Protein 3DGH (pdb70)

Sequence (950 aa):
SYDYDLIVIGGGSAGLACAKEAVLNGARVACLDFVKPTPTLGTKWGVGGTCVNVGCIPKKLMHQASLLGEAVHEAAAYGWNVDDKIKPDWHKLVQSVQNHIKSVNWVTRVDLRDKKVEYINGLGSFVDSHTLLAKLKSGERTITAQTFVIAVGGRPRYPDIPGAVEYGITSDDLFSLDREPGKTLVVGAGYIGLECAGFLKGLGYEPTVMVRSIVLRGFDQQMAELVAASMEERGIPFLRKTVPLSVEKQDDGKLLVKYKNVETGEESEDVYDTVLWAIGRKGLVDDLNLPNAGVTVQKDKIPVDSQEATNVANIYAVGDIIYGKPELTPVAVLAGRLLARRLYGGSTQRMDYKDVATTVFTPLEYACVGLSEEDAVKQFGADEIEVFHGYYKPTEFFIPQKSVRYCYLKAVAERHGDQRVYGLHYIGPVAGEVIQGFAAALKSGLTINTLINTVGIHPTTAEEFTRLAITKRSGLDSYDYDLIVIGGGSAGLACAKEAVLNGARVACLDFVKPTPTLGTKWGVGGTCVNVGCIPKKLMHQASLLGEAVHEAAAYGWNVDDKIKPDWHKLVQSVQNHIKSVNWVTRVDLRDKKVEYINGLGSFVDSHTLLAKLKSGERTITAQTFVIAVGGRPRYPDIPGAVEYGITSDDLFSLDREPGKTLVVGAGYIGLECAGFLKGLGYEPTVMVRSIVLRGFDQQMAELVAASMEERGIPFLRKTVPLSVEKQDDGKLLVKYKNVETGEESEDVYDTVLWAIGRKGLVDDLNLPNAGVTVQKDKIPVDSQEATNVANIYAVGDIIYGKPELTPVAVLAGRLLARRLYGGSTQRMDYKDVATTVFTPLEYACVGLSEEDAVKQFGADEIEVFHGYYKPTEFFIPQKSVRYCYLKAVAERHGDQRVYGLHYIGPVAGEVIQGFAAALKSGLTINTLINTVGIHPTTAEEFTRLAITKR

Solvent-accessible surface area: 38064 Å² total; per-residue (Å²): 157,82,66,10,58,0,0,0,6,10,0,12,28,7,0,15,10,0,0,65,19,0,29,144,50,68,8,144,4,0,0,2,16,59,25,83,56,6,70,66,111,36,27,146,48,30,7,7,13,54,9,26,3,10,15,24,16,0,18,16,0,0,5,26,0,6,56,8,2,36,12,0,84,29,0,38,41,0,7,18,103,13,91,58,179,31,127,9,73,8,119,96,0,5,94,23,0,34,83,15,3,132,37,48,20,174,91,21,129,55,41,4,211,102,90,162,6,66,63,6,74,2,49,7,5,3,74,65,32,48,19,0,53,0,103,43,182,112,36,123,96,80,1,36,0,86,16,0,0,0,10,28,18,7,42,21,88,54,19,149,49,96,21,3,81,107,57,4,15,2,12,4,2,1,6,33,23,140,141,71,0,19,71,0,0,0,8,11,8,34,75,50,0,0,4,2,0,3,3,0,56,27,1,61,16,87,1,16,0,1,2,168,39,58,0,0,168,80,40,1,58,66,0,0,70,26,0,0,26,1,0,86,83,61,36,1,70,24,45,85,70,8,17,10,47,19,5,72,118,62,165,102,30,80,10,25,0,84,29,68,35,81,130,96,30,128,117,60,90,50,47,4,28,9,1,1,2,17,70,37,44,105,3,54,22,116,63,3,71,3,114,81,8,44,9,74,67,74,179,28,23,0,40,38,82,74,68,2,18,11,96,27,91,24,0,31,0,0,11,36,0,5,113,60,88,50,75,45,26,21,4,7,41,23,0,0,82,4,1,0,84,30,47,56,37,73,36,110,75,111,15,64,31,143,53,22,2,27,10,1,6,0,15,10,10,1,0,12,1,25,41,12,36,74,63,0,54,153,108,74,26,60,89,70,6,24,9,23,44,20,133,9,122,1,19,37,17,69,25,32,160,50,49,43,164,33,0,3,1,1,0,0,0,50,75,104,67,114,48,121,5,37,0,0,2,0,0,0,38,48,0,1,14,0,0,0,0,0,1,0,0,14,63,25,22,1,28,10,86,34,4,56,39,4,7,7,4,47,1,12,5,0,5,22,0,8,129,13,49,68,13,82,107,58,23,131,169,163,86,67,19,58,0,0,0,6,11,1,11,28,6,0,14,10,0,0,70,24,0,27,140,49,70,8,162,3,0,0,2,13,80,21,95,59,6,64,87,97,36,26,132,34,26,8,8,13,52,6,36,3,10,15,24,18,0,18,14,0,1,4,22,0,4,47,7,3,58,13,0,88,12,0,21,31,0,2,15,101,13,90,51,157,17,128,6,48,1,98,120,0,15,113,28,0,38,87,30,3,137,63,45,21,162,84,29,108,35,46,1,145,100,92,170,4,72,62,9,80,1,52,5,16,2,76,72,26,42,23,0,52,0,131,41,210,112,33,120,105,68,2,35,0,91,19,0,0,0,10,28,18,6,46,22,90,55,18,152,47,92,20,2,70,114,58,5,14,2,11,3,2,1,7,32,9,124,113,65,0,20,71,0,0,0,8,12,8,34,76,47,1,0,4,1,0,3,2,1,49,27,3,60,14,90,2,13,0,1,2,136,30,54,0,1,141,82,38,2,53,63,0,0,65,25,0,0,26,1,0,74,63,78,40,2,71,23,45,94,68,9,50,8,55,19,5,76,120,55,167,99,38,79,10,24,0,81,28,81,32,87,128,108,31,113,110,45,97,55,38,3,47,6,0,2,2,16,70,36,48,107,3,64,23,121,53,3,66,5,117,79,8,45,9,71,66,75,183,27,24,0,39,39,79,71,70,2,17,14,94,25,93,20,0,37,0,1,15,37,0,7,113,60,92,50,77,44,28,21,4,7,41,24,0,0,82,3,0,0,76,33,43,60,39,71,35,116,70,133,16,56,39,154,61,23,1,27,11,0,6,0,18,10,12,1,0,13,2,26,46,13,36,76,72,0,53,186,124,86,26,56,93,74,6,27,8,22,44,22,146,11,149,3,24,26,12,73,26,31,130,67,41,59,141,28,0,1,2,0,0,0,0,48,75,100,70,114,56,114,5,37,0,0,2,0,0,0,39,47,0,1,14,0,0,0,0,0,1,0,0,8,53,25,20,0,26,11,90,38,0,49,41,5,11,6,5,44,1,11,5,0,7,24,0,9,131,14,77,118,43,80,131

Radius of gyration: 30.6 Å; Cα contacts (8 Å, |Δi|>4): 2290; chains: 2; bounding box: 68×93×83 Å

Structure (mmCIF, N/CA/C/O backbone):
data_3DGH
#
_entry.id   3DGH
#
_cell.length_a   135.755
_cell.length_b   135.755
_cell.length_c   132.527
_cell.angle_alpha   90.000
_cell.angle_beta   90.000
_cell.angle_gamma   90.000
#
_symmetry.space_group_name_H-M   'P 43 21 2'
#
loop_
_entity.id
_entity.type
_entity.pdbx_description
1 polymer 'Thioredoxin reductase 1, mitochondrial'
2 non-polymer 'FLAVIN-ADENINE DINUCLEOTIDE'
3 non-polymer 'SULFATE ION'
4 water water
#
loop_
_atom_site.group_PDB
_atom_site.id
_atom_site.type_symbol
_atom_site.label_atom_id
_atom_site.label_alt_id
_atom_site.label_comp_id
_atom_site.label_asym_id
_atom_site.label_entity_id
_atom_site.label_seq_id
_atom_site.pdbx_PDB_ins_code
_atom_site.Cartn_x
_atom_site.Cartn_y
_atom_site.Cartn_z
_atom_site.occupancy
_atom_site.B_iso_or_equiv
_atom_site.auth_seq_id
_atom_site.auth_comp_id
_atom_site.auth_asym_id
_atom_site.auth_atom_id
_atom_site.pdbx_PDB_model_num
ATOM 1 N N . SER A 1 7 ? 53.469 53.728 -10.623 1.00 14.97 7 SER A N 1
ATOM 2 C CA . SER A 1 7 ? 53.577 54.270 -12.008 1.00 15.10 7 SER A CA 1
ATOM 3 C C . SER A 1 7 ? 52.604 53.571 -12.980 1.00 13.86 7 SER A C 1
ATOM 4 O O . SER A 1 7 ? 51.993 54.224 -13.827 1.00 14.33 7 SER A O 1
ATOM 7 N N . TYR A 1 8 ? 52.460 52.254 -12.845 1.00 12.44 8 TYR A N 1
ATOM 8 C CA . TYR A 1 8 ? 51.545 51.473 -13.696 1.00 10.56 8 TYR A CA 1
ATOM 9 C C . TYR A 1 8 ? 50.138 51.442 -13.087 1.00 9.62 8 TYR A C 1
ATOM 10 O O . TYR A 1 8 ? 49.971 51.729 -11.895 1.00 9.34 8 TYR A O 1
ATOM 19 N N . ASP A 1 9 ? 49.130 51.111 -13.889 1.00 7.89 9 ASP A N 1
ATOM 20 C CA . ASP A 1 9 ? 47.745 51.042 -13.392 1.00 6.86 9 ASP A CA 1
ATOM 21 C C . ASP A 1 9 ? 47.546 49.952 -12.338 1.00 7.23 9 ASP A C 1
ATOM 22 O O . ASP A 1 9 ? 46.780 50.132 -11.382 1.00 7.60 9 ASP A O 1
ATOM 27 N N . TYR A 1 10 ? 48.246 48.833 -12.525 1.00 6.08 10 TYR A N 1
ATOM 28 C CA . TYR A 1 10 ? 48.164 47.660 -11.642 1.00 5.27 10 TYR A CA 1
ATOM 29 C C . TYR A 1 10 ? 49.586 47.182 -11.310 1.00 5.01 10 TYR A C 1
ATOM 30 O O . TYR A 1 10 ? 50.528 47.427 -12.073 1.00 4.52 10 TYR A O 1
ATOM 39 N N . ASP A 1 11 ? 49.740 46.523 -10.161 1.00 4.03 11 ASP A N 1
ATOM 40 C CA . ASP A 1 11 ? 50.938 45.724 -9.892 1.00 3.70 11 ASP A CA 1
ATOM 41 C C . ASP A 1 11 ? 50.951 44.502 -10.821 1.00 3.46 11 ASP A C 1
ATOM 42 O O . ASP A 1 11 ? 51.993 44.161 -11.416 1.00 3.50 11 ASP A O 1
ATOM 47 N N . LEU A 1 12 ? 49.773 43.900 -10.992 1.00 2.97 12 LEU A N 1
ATOM 48 C CA . LEU A 1 12 ? 49.611 42.632 -11.701 1.00 2.93 12 LEU A CA 1
ATOM 49 C C . LEU A 1 12 ? 48.364 42.654 -12.569 1.00 2.58 12 LEU A C 1
ATOM 50 O O . LEU A 1 12 ? 47.280 43.000 -12.102 1.00 2.41 12 LEU A O 1
ATOM 55 N N . ILE A 1 13 ? 48.526 42.245 -13.818 1.00 2.51 13 ILE A N 1
ATOM 56 C CA . ILE A 1 13 ? 47.389 41.880 -14.647 1.00 2.39 13 ILE A CA 1
ATOM 57 C C . ILE A 1 13 ? 47.497 40.397 -14.957 1.00 2.41 13 ILE A C 1
ATOM 58 O O . ILE A 1 13 ? 48.518 39.927 -15.471 1.00 2.44 13 ILE A O 1
ATOM 63 N N . VAL A 1 14 ? 46.437 39.666 -14.603 1.00 2.31 14 VAL A N 1
ATOM 64 C CA . VAL A 1 14 ? 46.326 38.262 -14.961 1.00 2.12 14 VAL A CA 1
ATOM 65 C C . VAL A 1 14 ? 45.452 38.130 -16.203 1.00 2.65 14 VAL A C 1
ATOM 66 O O . VAL A 1 14 ? 44.309 38.601 -16.234 1.00 2.75 14 VAL A O 1
ATOM 70 N N . ILE A 1 15 ? 45.979 37.470 -17.224 1.00 2.00 15 ILE A N 1
ATOM 71 C CA . ILE A 1 15 ? 45.229 37.318 -18.462 1.00 2.18 15 ILE A CA 1
ATOM 72 C C . ILE A 1 15 ? 44.659 35.901 -18.500 1.00 2.30 15 ILE A C 1
ATOM 73 O O . ILE A 1 15 ? 45.386 34.931 -18.728 1.00 2.07 15 ILE A O 1
ATOM 78 N N . GLY A 1 16 ? 43.358 35.789 -18.232 1.00 2.00 16 GLY A N 1
ATOM 79 C CA . GLY A 1 16 ? 42.673 34.506 -18.178 1.00 2.20 16 GLY A CA 1
ATOM 80 C C . GLY A 1 16 ? 42.101 34.315 -16.781 1.00 2.35 16 GLY A C 1
ATOM 81 O O . GLY A 1 16 ? 42.804 34.491 -15.789 1.00 2.56 16 GLY A O 1
ATOM 82 N N . GLY A 1 17 ? 40.818 33.953 -16.715 1.00 2.35 17 GLY A N 1
ATOM 83 C CA . GLY A 1 17 ? 40.105 33.826 -15.453 1.00 2.53 17 GLY A CA 1
ATOM 84 C C . GLY A 1 17 ? 39.591 32.422 -15.182 1.00 2.00 17 GLY A C 1
ATOM 85 O O . GLY A 1 17 ? 38.422 32.215 -14.785 1.00 2.00 17 GLY A O 1
ATOM 86 N N . GLY A 1 18 ? 40.476 31.452 -15.411 1.00 2.00 18 GLY A N 1
ATOM 87 C CA . GLY A 1 18 ? 40.210 30.042 -15.174 1.00 2.00 18 GLY A CA 1
ATOM 88 C C . GLY A 1 18 ? 40.908 29.552 -13.905 1.00 2.00 18 GLY A C 1
ATOM 89 O O . GLY A 1 18 ? 41.192 30.340 -12.995 1.00 2.00 18 GLY A O 1
ATOM 90 N N . SER A 1 19 ? 41.173 28.247 -13.839 1.00 2.00 19 SER A N 1
ATOM 91 C CA . SER A 1 19 ? 41.764 27.657 -12.607 1.00 2.00 19 SER A CA 1
ATOM 92 C C . SER A 1 19 ? 43.043 28.368 -12.157 1.00 2.12 19 SER A C 1
ATOM 93 O O . SER A 1 19 ? 43.174 28.769 -10.978 1.00 2.30 19 SER A O 1
ATOM 96 N N . ALA A 1 20 ? 43.988 28.554 -13.078 1.00 2.00 20 ALA A N 1
ATOM 97 C CA . ALA A 1 20 ? 45.291 29.158 -12.699 1.00 2.00 20 ALA A CA 1
ATOM 98 C C . ALA A 1 20 ? 45.170 30.676 -12.427 1.00 2.00 20 ALA A C 1
ATOM 99 O O . ALA A 1 20 ? 45.722 31.198 -11.448 1.00 2.00 20 ALA A O 1
ATOM 101 N N . GLY A 1 21 ? 44.455 31.372 -13.307 1.00 2.00 21 GLY A N 1
ATOM 102 C CA . GLY A 1 21 ? 44.390 32.817 -13.283 1.00 2.00 21 GLY A CA 1
ATOM 103 C C . GLY A 1 21 ? 43.656 33.313 -12.056 1.00 2.00 21 GLY A C 1
ATOM 104 O O . GLY A 1 21 ? 44.125 34.221 -11.360 1.00 2.00 21 GLY A O 1
ATOM 105 N N . LEU A 1 22 ? 42.510 32.709 -11.765 1.00 2.00 22 LEU A N 1
ATOM 106 C CA . LEU A 1 22 ? 41.773 33.106 -10.569 1.00 2.67 22 LEU A CA 1
ATOM 107 C C . LEU A 1 22 ? 42.562 32.806 -9.289 1.00 2.29 22 LEU A C 1
ATOM 108 O O . LEU A 1 22 ? 42.575 33.627 -8.364 1.00 2.45 22 LEU A O 1
ATOM 113 N N . ALA A 1 23 ? 43.223 31.649 -9.229 1.00 2.00 23 ALA A N 1
ATOM 114 C CA . ALA A 1 23 ? 43.992 31.296 -8.029 1.00 2.16 23 ALA A CA 1
ATOM 115 C C . ALA A 1 23 ? 45.127 32.295 -7.836 1.00 2.71 23 ALA A C 1
ATOM 116 O O . ALA A 1 23 ? 45.405 32.730 -6.698 1.00 2.93 23 ALA A O 1
ATOM 118 N N . CYS A 1 24 ? 45.775 32.658 -8.943 1.00 2.07 24 CYS A N 1
ATOM 119 C CA . CYS A 1 24 ? 46.907 33.586 -8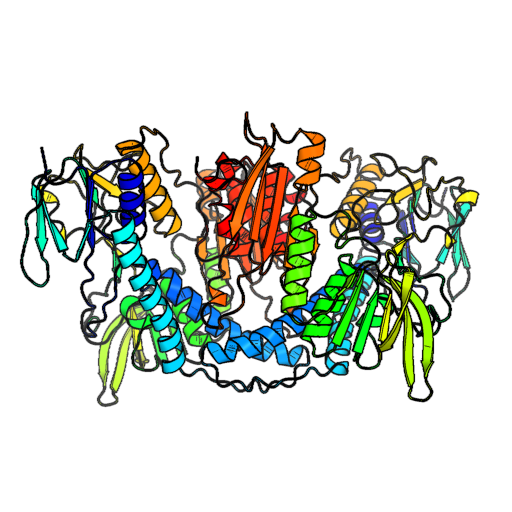.900 1.00 2.83 24 CYS A CA 1
ATOM 120 C C . CYS A 1 24 ? 46.435 34.972 -8.473 1.00 2.76 24 CYS A C 1
ATOM 121 O O . CYS A 1 24 ? 47.020 35.591 -7.568 1.00 2.48 24 CYS A O 1
ATOM 124 N N . ALA A 1 25 ? 45.360 35.446 -9.111 1.00 2.80 25 ALA A N 1
ATOM 125 C CA . ALA A 1 25 ? 44.844 36.793 -8.843 1.00 3.23 25 ALA A CA 1
ATOM 126 C C . ALA A 1 25 ? 44.358 36.944 -7.406 1.00 3.50 25 ALA A C 1
ATOM 127 O O . ALA A 1 25 ? 44.688 37.929 -6.738 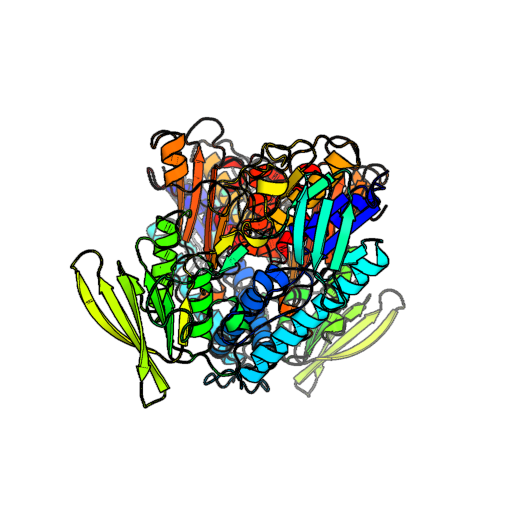1.00 4.00 25 ALA A O 1
ATOM 129 N N . LYS A 1 26 ? 43.612 35.960 -6.911 1.00 3.55 26 LYS A N 1
ATOM 130 C CA . LYS A 1 26 ? 43.102 36.013 -5.522 1.00 4.47 26 LYS A CA 1
ATOM 131 C C . LYS A 1 26 ? 44.271 36.006 -4.520 1.00 5.12 26 LYS A C 1
ATOM 132 O O . LYS A 1 26 ? 44.271 36.775 -3.557 1.00 5.42 26 LYS A O 1
ATOM 138 N N . GLU A 1 27 ? 45.285 35.173 -4.772 1.00 4.73 27 GLU A N 1
ATOM 139 C CA . GLU A 1 27 ? 46.421 35.067 -3.842 1.00 5.36 27 GLU A CA 1
ATOM 140 C C . GLU A 1 27 ? 47.273 36.335 -3.902 1.00 5.25 27 GLU A C 1
ATOM 141 O O . GLU A 1 27 ? 47.773 36.806 -2.868 1.00 5.65 27 GLU A O 1
ATOM 147 N N . ALA A 1 28 ? 47.415 36.911 -5.097 1.00 5.56 28 ALA A N 1
ATOM 148 C CA . ALA A 1 28 ? 48.154 38.172 -5.235 1.00 5.58 28 ALA A CA 1
ATOM 149 C C . ALA A 1 28 ? 47.538 39.318 -4.415 1.00 6.01 28 ALA A C 1
ATOM 150 O O . ALA A 1 28 ? 48.265 40.085 -3.763 1.00 6.26 28 ALA A O 1
ATOM 152 N N . VAL A 1 29 ? 46.212 39.453 -4.454 1.00 5.93 29 VAL A N 1
ATOM 153 C CA . VAL A 1 29 ? 45.528 40.483 -3.669 1.00 6.71 29 VAL A CA 1
ATOM 154 C C . VAL A 1 29 ? 45.690 40.224 -2.166 1.00 6.37 29 VAL A C 1
ATOM 155 O O . VAL A 1 29 ? 45.858 41.165 -1.399 1.00 5.92 29 VAL A O 1
ATOM 159 N N . LEU A 1 30 ? 45.645 38.954 -1.762 1.00 7.82 30 LEU A N 1
ATOM 160 C CA . LEU A 1 30 ? 45.868 38.578 -0.361 1.00 8.44 30 LEU A CA 1
ATOM 161 C C . LEU A 1 30 ? 47.275 38.979 0.126 1.00 8.98 30 LEU A C 1
ATOM 162 O O . LEU A 1 30 ? 47.488 39.240 1.341 1.00 9.63 30 LEU A O 1
ATOM 167 N N . ASN A 1 31 ? 48.226 39.055 -0.808 1.00 9.01 31 ASN A N 1
ATOM 168 C CA . ASN A 1 31 ? 49.597 39.450 -0.512 1.00 10.08 31 ASN A CA 1
ATOM 169 C C . ASN A 1 31 ? 49.907 40.929 -0.823 1.00 10.61 31 ASN A C 1
ATOM 170 O O . ASN A 1 31 ? 51.073 41.326 -0.906 1.00 11.19 31 ASN A O 1
ATOM 175 N N . GLY A 1 32 ? 48.862 41.737 -1.025 1.00 10.95 32 GLY A N 1
ATOM 176 C CA . GLY A 1 32 ? 49.004 43.191 -1.139 1.00 9.89 32 GLY A CA 1
ATOM 177 C C . GLY A 1 32 ? 49.109 43.804 -2.534 1.00 9.67 32 GLY A C 1
ATOM 178 O O . GLY A 1 32 ? 49.288 45.022 -2.672 1.00 9.27 32 GLY A O 1
ATOM 179 N N . ALA A 1 33 ? 49.008 42.972 -3.568 1.00 8.72 33 ALA A N 1
ATOM 180 C CA . ALA A 1 33 ? 49.067 43.468 -4.947 1.00 8.01 33 ALA A CA 1
ATOM 181 C C . ALA A 1 33 ? 47.738 44.098 -5.367 1.00 7.64 33 ALA A C 1
ATOM 182 O O . ALA A 1 33 ? 46.651 43.637 -4.942 1.00 7.57 33 ALA A O 1
ATOM 184 N N . ARG A 1 34 ? 47.836 45.136 -6.200 1.00 7.09 34 ARG A N 1
ATOM 185 C CA . ARG A 1 34 ? 46.676 45.694 -6.893 1.00 6.76 34 ARG A CA 1
ATOM 186 C C . ARG A 1 34 ? 46.581 44.944 -8.217 1.00 5.48 34 ARG A C 1
ATOM 187 O O . ARG A 1 34 ? 47.499 45.015 -9.035 1.00 4.92 34 ARG A O 1
ATOM 195 N N . VAL A 1 35 ? 45.490 44.205 -8.403 1.00 5.24 35 VAL A N 1
ATOM 196 C CA . VAL A 1 35 ? 45.392 43.290 -9.549 1.00 4.78 35 VAL A CA 1
ATOM 197 C C . VAL A 1 35 ? 44.073 43.381 -10.350 1.00 4.61 35 VAL A C 1
ATOM 198 O O . VAL A 1 35 ? 42.981 43.639 -9.800 1.00 5.23 35 VAL A O 1
ATOM 202 N N . ALA A 1 36 ? 44.227 43.224 -11.665 1.00 3.37 36 ALA A N 1
ATOM 203 C CA . ALA A 1 36 ? 43.124 43.045 -12.597 1.00 2.68 36 ALA A CA 1
ATOM 204 C C . ALA A 1 36 ? 43.233 41.652 -13.183 1.00 2.87 36 ALA A C 1
ATOM 205 O O . ALA A 1 36 ? 44.339 41.159 -13.414 1.00 2.72 36 ALA A O 1
ATOM 207 N N . CYS A 1 37 ? 42.089 41.017 -13.415 1.00 2.78 37 CYS A N 1
ATOM 208 C CA . CYS A 1 37 ? 42.075 39.720 -14.091 1.00 2.63 37 CYS A CA 1
ATOM 209 C C . CYS A 1 37 ? 41.114 39.802 -15.274 1.00 2.62 37 CYS A C 1
ATOM 210 O O . CYS A 1 37 ? 39.947 40.136 -15.096 1.00 2.80 37 CYS A O 1
ATOM 213 N N . LEU A 1 38 ? 41.607 39.524 -16.477 1.00 2.23 38 LEU A N 1
ATOM 214 C CA . LEU A 1 38 ? 40.762 39.525 -17.658 1.00 2.00 38 LEU A CA 1
ATOM 215 C C . LEU A 1 38 ? 40.286 38.119 -17.902 1.00 2.00 38 LEU A C 1
ATOM 216 O O . LEU A 1 38 ? 41.071 37.180 -17.819 1.00 2.00 38 LEU A O 1
ATOM 221 N N . ASP A 1 39 ? 39.006 37.991 -18.246 1.00 2.00 39 ASP A N 1
ATOM 222 C CA . ASP A 1 39 ? 38.492 36.713 -18.745 1.00 2.00 39 ASP A CA 1
ATOM 223 C C . ASP A 1 39 ? 37.465 36.979 -19.835 1.00 2.13 39 ASP A C 1
ATOM 224 O O . ASP A 1 39 ? 36.552 37.790 -19.650 1.00 2.49 39 ASP A O 1
ATOM 229 N N . PHE A 1 40 ? 37.592 36.261 -20.939 1.00 2.00 40 PHE A N 1
ATOM 230 C CA . PHE A 1 40 ? 36.616 36.339 -22.015 1.00 2.00 40 PHE A CA 1
ATOM 231 C C . PHE A 1 40 ? 36.478 34.963 -22.636 1.00 2.00 40 PHE A C 1
ATOM 232 O O . PHE A 1 40 ? 37.482 34.282 -22.866 1.00 2.03 40 PHE A O 1
ATOM 240 N N . VAL A 1 41 ? 35.233 34.573 -22.916 1.00 2.00 41 VAL A N 1
ATOM 241 C CA . VAL A 1 41 ? 34.959 33.278 -23.541 1.00 2.00 41 VAL A CA 1
ATOM 242 C C . VAL A 1 41 ? 34.522 33.484 -24.985 1.00 2.00 41 VAL A C 1
ATOM 243 O O . VAL A 1 41 ? 33.439 34.017 -25.235 1.00 2.00 41 VAL A O 1
ATOM 247 N N . LYS A 1 42 ? 35.363 33.071 -25.932 1.00 2.00 42 LYS A N 1
ATOM 248 C CA . LYS A 1 42 ? 34.979 33.097 -27.343 1.00 2.44 42 LYS A CA 1
ATOM 249 C C . LYS A 1 42 ? 33.937 32.004 -27.592 1.00 2.22 42 LYS A C 1
ATOM 250 O O . LYS A 1 42 ? 34.191 30.852 -27.234 1.00 2.00 42 LYS A O 1
ATOM 256 N N . PRO A 1 43 ? 32.777 32.347 -28.196 1.00 2.33 43 PRO A N 1
ATOM 257 C CA . PRO A 1 43 ? 31.777 31.284 -28.451 1.00 2.20 43 PRO A CA 1
ATOM 258 C C . PRO A 1 43 ? 32.281 30.237 -29.450 1.00 2.24 43 PRO A C 1
ATOM 259 O O . PRO A 1 43 ? 33.155 30.519 -30.283 1.00 2.22 43 PRO A O 1
ATOM 263 N N . THR A 1 44 ? 31.765 29.017 -29.342 1.00 2.00 44 THR A N 1
ATOM 264 C CA . THR A 1 44 ? 32.181 27.959 -30.262 1.00 2.00 44 THR A CA 1
ATOM 265 C C . THR A 1 44 ? 31.817 28.343 -31.709 1.00 2.00 44 THR A C 1
ATOM 266 O O . THR A 1 44 ? 30.857 29.098 -31.939 1.00 2.00 44 THR A O 1
ATOM 270 N N . PRO A 1 45 ? 32.626 27.876 -32.674 1.00 2.50 45 PRO A N 1
ATOM 271 C CA . PRO A 1 45 ? 32.311 28.168 -34.068 1.00 4.52 45 PRO A CA 1
ATOM 272 C C . PRO A 1 45 ? 31.193 27.182 -34.413 1.00 6.35 45 PRO A C 1
ATOM 273 O O . PRO A 1 45 ? 31.291 26.009 -34.082 1.00 10.71 45 PRO A O 1
ATOM 277 N N . THR A 1 46 ? 30.140 27.643 -35.036 1.00 7.90 46 THR A N 1
ATOM 278 C CA . THR A 1 46 ? 28.954 26.853 -35.194 1.00 6.16 46 THR A CA 1
ATOM 279 C C . THR A 1 46 ? 28.410 26.529 -33.770 1.00 6.97 46 THR A C 1
ATOM 280 O O . THR A 1 46 ? 29.134 26.311 -32.821 1.00 11.08 46 THR A O 1
ATOM 284 N N . LEU A 1 47 ? 27.124 26.495 -33.626 1.00 7.61 47 LEU A N 1
ATOM 285 C CA . LEU A 1 47 ? 26.508 26.490 -32.342 1.00 3.79 47 LEU A CA 1
ATOM 286 C C . LEU A 1 47 ? 26.663 27.748 -31.530 1.00 3.20 47 LEU A C 1
ATOM 287 O O . LEU A 1 47 ? 25.672 28.159 -30.966 1.00 3.02 47 LEU A O 1
ATOM 292 N N . GLY A 1 48 ? 27.848 28.374 -31.461 1.00 2.00 48 GLY A N 1
ATOM 293 C CA . GLY A 1 48 ? 27.994 29.644 -30.718 1.00 2.00 48 GLY A CA 1
ATOM 294 C C . GLY A 1 48 ? 27.824 29.444 -29.208 1.00 2.00 48 GLY A C 1
ATOM 295 O O . GLY A 1 48 ? 27.342 30.327 -28.509 1.00 2.43 48 GLY A O 1
ATOM 296 N N . THR A 1 49 ? 28.189 28.265 -28.718 1.00 2.00 49 THR A N 1
ATOM 297 C CA . THR A 1 49 ? 28.064 27.943 -27.289 1.00 2.00 49 THR A CA 1
ATOM 298 C C . THR A 1 49 ? 29.025 28.828 -26.505 1.00 2.00 49 THR A C 1
ATOM 299 O O . THR A 1 49 ? 30.186 28.984 -26.895 1.00 2.00 49 THR A O 1
ATOM 303 N N . LYS A 1 50 ? 28.527 29.405 -25.420 1.00 2.00 50 LYS A N 1
ATOM 304 C CA . LYS A 1 50 ? 29.354 30.229 -24.550 1.00 2.00 50 LYS A CA 1
ATOM 305 C C . LYS A 1 50 ? 28.962 30.021 -23.091 1.00 2.00 50 LYS A C 1
ATOM 306 O O . LYS A 1 50 ? 28.019 29.286 -22.794 1.00 2.45 50 LYS A O 1
ATOM 312 N N . TRP A 1 51 ? 29.739 30.587 -22.180 1.00 2.00 51 TRP A N 1
ATOM 313 C CA . TRP A 1 51 ? 29.544 30.292 -20.768 1.00 2.00 51 TRP A CA 1
ATOM 314 C C . TRP A 1 51 ? 30.173 31.378 -19.914 1.00 2.00 51 TRP A C 1
ATOM 315 O O . TRP A 1 51 ? 30.789 32.316 -20.431 1.00 2.00 51 TRP A O 1
ATOM 326 N N . GLY A 1 52 ? 29.969 31.251 -18.608 1.00 2.00 52 GLY A N 1
ATOM 327 C CA . GLY A 1 52 ? 30.350 32.279 -17.657 1.00 2.00 52 GLY A CA 1
ATOM 328 C C . GLY A 1 52 ? 31.777 32.194 -17.183 1.00 2.00 52 GLY A C 1
ATOM 329 O O . GLY A 1 52 ? 32.623 31.532 -17.786 1.00 2.00 52 GLY A O 1
ATOM 330 N N . VAL A 1 53 ? 32.034 32.869 -16.069 1.00 2.23 53 VAL A N 1
ATOM 331 C CA . VAL A 1 53 ? 33.381 32.975 -15.531 1.00 2.59 53 VAL A CA 1
ATOM 332 C C . VAL A 1 53 ? 33.868 31.663 -14.860 1.00 2.13 53 VAL A C 1
ATOM 333 O O . VAL A 1 53 ? 33.075 30.770 -14.537 1.00 2.00 53 VAL A O 1
ATOM 337 N N . GLY A 1 54 ? 35.191 31.555 -14.694 1.00 2.00 54 GLY A N 1
ATOM 338 C CA . GLY A 1 54 ? 35.795 30.472 -13.932 1.00 2.00 54 GLY A CA 1
ATOM 339 C C . GLY A 1 54 ? 36.578 29.443 -14.747 1.00 2.00 54 GLY A C 1
ATOM 340 O O . GLY A 1 54 ? 37.197 28.540 -14.169 1.00 2.13 54 GLY A O 1
ATOM 341 N N . GLY A 1 55 ? 36.504 29.530 -16.064 1.00 2.00 55 GLY A N 1
ATOM 342 C CA . GLY A 1 55 ? 37.389 28.712 -16.919 1.00 2.00 55 GLY A CA 1
ATOM 343 C C . GLY A 1 55 ? 36.824 27.368 -17.346 1.00 2.00 55 GLY A C 1
ATOM 344 O O . GLY A 1 55 ? 35.620 27.118 -17.285 1.00 2.00 55 GLY A O 1
ATOM 345 N N . THR A 1 56 ? 37.723 26.518 -17.816 1.00 2.00 56 THR A N 1
ATOM 346 C CA . THR A 1 56 ? 37.332 25.279 -18.512 1.00 2.00 56 THR A CA 1
ATOM 347 C C . THR A 1 56 ? 36.742 24.253 -17.570 1.00 2.00 56 THR A C 1
ATOM 348 O O . THR A 1 56 ? 35.733 23.621 -17.877 1.00 2.00 56 THR A O 1
ATOM 352 N N . CYS A 1 57 ? 37.387 24.071 -16.421 1.00 2.00 57 CYS A N 1
ATOM 353 C CA . CYS A 1 57 ? 36.965 22.983 -15.554 1.00 2.00 57 CYS A CA 1
ATOM 354 C C . CYS A 1 57 ? 35.487 23.141 -15.138 1.00 2.00 57 CYS A C 1
ATOM 355 O O . CYS A 1 57 ? 34.690 22.214 -15.318 1.00 2.00 57 CYS A O 1
ATOM 358 N N . VAL A 1 58 ? 35.127 24.307 -14.613 1.00 2.00 58 VAL A N 1
ATOM 359 C CA . VAL A 1 58 ? 33.750 24.539 -14.128 1.00 2.00 58 VAL A CA 1
ATOM 360 C C . VAL A 1 58 ? 32.704 24.435 -15.255 1.00 2.00 58 VAL A C 1
ATOM 361 O O . VAL A 1 58 ? 31.642 23.845 -15.103 1.00 2.00 58 VAL A O 1
ATOM 365 N N . ASN A 1 59 ? 33.023 25.024 -16.402 1.00 2.00 59 ASN A N 1
ATOM 366 C CA . ASN A 1 59 ? 32.007 25.277 -17.398 1.00 2.00 59 ASN A CA 1
ATOM 367 C C . ASN A 1 59 ? 31.897 24.201 -18.451 1.00 2.00 59 ASN A C 1
ATOM 368 O O . ASN A 1 59 ? 30.783 23.888 -18.894 1.00 2.00 59 ASN A O 1
ATOM 373 N N . VAL A 1 60 ? 33.045 23.662 -18.869 1.00 2.00 60 VAL A N 1
ATOM 374 C CA . VAL A 1 60 ? 33.048 22.723 -19.990 1.00 2.00 60 VAL A CA 1
ATOM 375 C C . VAL A 1 60 ? 34.065 21.596 -19.826 1.00 2.00 60 VAL A C 1
ATOM 376 O O . VAL A 1 60 ? 34.507 21.014 -20.830 1.00 2.00 60 VAL A O 1
ATOM 380 N N . GLY A 1 61 ? 34.384 21.264 -18.571 1.00 2.00 61 GLY A N 1
ATOM 381 C CA . GLY A 1 61 ? 35.475 20.312 -18.268 1.00 2.00 61 GLY A CA 1
ATOM 382 C C . GLY A 1 61 ? 35.125 19.352 -17.152 1.00 2.00 61 GLY A C 1
ATOM 383 O O . GLY A 1 61 ? 34.106 18.648 -17.229 1.00 2.00 61 GLY A O 1
ATOM 384 N N . CYS A 1 62 ? 35.964 19.348 -16.112 1.00 2.00 62 CYS A N 1
ATOM 385 C CA . CYS A 1 62 ? 35.882 18.335 -15.057 1.00 2.00 62 CYS A CA 1
ATOM 386 C C . CYS A 1 62 ? 34.454 18.238 -14.530 1.00 2.00 62 CYS A C 1
ATOM 387 O O . CYS A 1 62 ? 33.965 17.151 -14.296 1.00 2.00 62 CYS A O 1
ATOM 390 N N . ILE A 1 63 ? 33.823 19.389 -14.297 1.00 2.00 63 ILE A N 1
ATOM 391 C CA . ILE A 1 63 ? 32.545 19.382 -13.570 1.00 2.00 63 ILE A CA 1
ATOM 392 C C . ILE A 1 63 ? 31.406 18.739 -14.389 1.00 2.00 63 ILE A C 1
ATOM 393 O O . ILE A 1 63 ? 30.827 17.739 -13.930 1.00 2.00 63 ILE A O 1
ATOM 398 N N . PRO A 1 64 ? 31.059 19.313 -15.560 1.00 2.00 64 PRO A N 1
ATOM 399 C CA . PRO A 1 64 ? 30.011 18.671 -16.359 1.00 2.00 64 PRO A CA 1
ATOM 400 C C . PRO A 1 64 ? 30.359 17.230 -16.765 1.00 2.00 64 PRO A C 1
ATOM 401 O O . PRO A 1 64 ? 29.466 16.376 -16.800 1.00 2.00 64 PRO A O 1
ATOM 405 N N . LYS A 1 65 ? 31.635 16.953 -17.033 1.00 2.00 65 LYS A N 1
ATOM 406 C CA . LYS A 1 65 ? 32.059 15.563 -17.338 1.00 2.00 65 LYS A CA 1
ATOM 407 C C . LYS A 1 65 ? 31.756 14.647 -16.129 1.00 2.00 65 LYS A C 1
ATOM 408 O O . LYS A 1 65 ? 31.178 13.580 -16.279 1.00 2.00 65 LYS A O 1
ATOM 414 N N . LYS A 1 66 ? 32.135 15.071 -14.925 1.00 2.00 66 LYS A N 1
ATOM 415 C CA . LYS A 1 66 ? 31.880 14.239 -13.750 1.00 2.00 66 LYS A CA 1
ATOM 416 C C . LYS A 1 66 ? 30.377 14.012 -13.566 1.00 2.00 66 LYS A C 1
ATOM 417 O O . LYS A 1 66 ? 29.958 12.928 -13.199 1.00 2.00 66 LYS A O 1
ATOM 423 N N . LEU A 1 67 ? 29.572 15.052 -13.795 1.00 2.00 67 LEU A N 1
ATOM 424 C CA . LEU A 1 67 ? 28.116 14.921 -13.585 1.00 2.00 67 LEU A CA 1
ATOM 425 C C . LEU A 1 67 ? 27.470 13.990 -14.619 1.00 2.00 67 LEU A C 1
ATOM 426 O O . LEU A 1 67 ? 26.572 13.223 -14.298 1.00 2.00 67 LEU A O 1
ATOM 431 N N . MET A 1 68 ? 27.949 14.027 -15.858 1.00 2.00 68 MET A N 1
ATOM 432 C CA . MET A 1 68 ? 27.449 13.071 -16.878 1.00 2.00 68 MET A CA 1
ATOM 433 C C . MET A 1 68 ? 27.873 11.635 -16.578 1.00 2.00 68 MET A C 1
ATOM 434 O O . MET A 1 68 ? 27.112 10.691 -16.772 1.00 2.00 68 MET A O 1
ATOM 439 N N . HIS A 1 69 ? 29.110 11.487 -16.119 1.00 2.00 69 HIS A N 1
ATOM 440 C CA . HIS A 1 69 ? 29.617 10.200 -15.640 1.00 2.00 69 HIS A CA 1
ATOM 441 C C . HIS A 1 69 ? 28.726 9.692 -14.498 1.00 2.00 69 HIS A C 1
ATOM 442 O O . HIS A 1 69 ? 28.343 8.525 -14.478 1.00 2.00 69 HIS A O 1
ATOM 449 N N . GLN A 1 70 ? 28.399 10.573 -13.555 1.00 2.00 70 GLN A N 1
ATOM 450 C CA . GLN A 1 70 ? 27.530 10.165 -12.436 1.00 2.00 70 GLN A CA 1
ATOM 451 C C . GLN A 1 70 ? 26.146 9.747 -12.968 1.00 2.00 70 GLN A C 1
ATOM 452 O O . GLN A 1 70 ? 25.584 8.718 -12.536 1.00 2.00 70 GLN A O 1
ATOM 458 N N . ALA A 1 71 ? 25.614 10.503 -13.935 1.00 2.00 71 ALA A N 1
ATOM 459 C CA . ALA A 1 71 ? 24.302 10.110 -14.516 1.00 2.00 71 ALA A CA 1
ATOM 460 C C . ALA A 1 71 ? 24.403 8.673 -15.070 1.00 2.00 71 ALA A C 1
ATOM 461 O O . ALA A 1 71 ? 23.513 7.853 -14.849 1.00 2.00 71 ALA A O 1
ATOM 463 N N . SER A 1 72 ? 25.502 8.391 -15.767 1.00 2.00 72 SER A N 1
ATOM 464 C CA . SER A 1 72 ? 25.712 7.029 -16.310 1.00 2.00 72 SER A CA 1
ATOM 465 C C . SER A 1 72 ? 25.826 5.967 -15.171 1.00 2.00 72 SER A C 1
ATOM 466 O O . SER A 1 72 ? 25.148 4.938 -15.184 1.00 2.00 72 SER A O 1
ATOM 469 N N . LEU A 1 73 ? 26.657 6.247 -14.182 1.00 2.00 73 LEU A N 1
ATOM 470 C CA . LEU A 1 73 ? 26.796 5.312 -13.034 1.00 2.00 73 LEU A CA 1
ATOM 471 C C . LEU A 1 73 ? 25.470 5.080 -12.319 1.00 2.00 73 LEU A C 1
ATOM 472 O O . LEU A 1 73 ? 25.201 3.965 -11.859 1.00 2.00 73 LEU A O 1
ATOM 477 N N . LEU A 1 74 ? 24.637 6.121 -12.222 1.00 2.00 74 LEU A N 1
ATOM 478 C CA . LEU A 1 74 ? 23.302 5.948 -11.590 1.00 2.00 74 LEU A CA 1
ATOM 479 C C . LEU A 1 74 ? 22.367 5.029 -12.394 1.00 2.00 74 LEU A C 1
ATOM 480 O O . LEU A 1 74 ? 21.558 4.305 -11.829 1.00 2.00 74 LEU A O 1
ATOM 485 N N . GLY A 1 75 ? 22.470 5.074 -13.711 1.00 2.00 75 GLY A N 1
ATOM 486 C CA . GLY A 1 75 ? 21.744 4.103 -14.530 1.00 2.00 75 GLY A CA 1
ATOM 487 C C . GLY A 1 75 ? 22.155 2.668 -14.188 1.00 2.00 75 GLY A C 1
ATOM 488 O O . GLY A 1 75 ? 21.286 1.776 -14.028 1.00 2.10 75 GLY A O 1
ATOM 489 N N . GLU A 1 76 ? 23.468 2.450 -14.036 1.00 2.00 76 GLU A N 1
ATOM 490 C CA . GLU A 1 76 ? 23.981 1.122 -13.666 1.00 2.23 76 GLU A CA 1
ATOM 491 C C . GLU A 1 76 ? 23.441 0.732 -12.314 1.00 2.42 76 GLU A C 1
ATOM 492 O O . GLU A 1 76 ? 23.029 -0.430 -12.110 1.00 2.23 76 GLU A O 1
ATOM 498 N N . ALA A 1 77 ? 23.447 1.693 -11.394 1.00 2.00 77 ALA A N 1
ATOM 499 C CA . ALA A 1 77 ? 22.935 1.450 -10.038 1.00 2.05 77 ALA A CA 1
ATOM 500 C C . ALA A 1 77 ? 21.485 0.955 -10.059 1.00 2.00 77 ALA A C 1
ATOM 501 O O . ALA A 1 77 ? 21.126 0.076 -9.278 1.00 2.30 77 ALA A O 1
ATOM 503 N N . VAL A 1 78 ? 20.649 1.510 -10.933 1.00 2.00 78 VAL A N 1
ATOM 504 C CA . VAL A 1 78 ? 19.244 1.085 -11.037 1.00 2.61 78 VAL A CA 1
ATOM 505 C C . VAL A 1 78 ? 19.172 -0.382 -11.436 1.00 2.92 78 VAL A C 1
ATOM 506 O O . VAL A 1 78 ? 18.394 -1.158 -10.861 1.00 3.04 78 VAL A O 1
ATOM 510 N N . HIS A 1 79 ? 19.965 -0.748 -12.430 1.00 2.49 79 HIS A N 1
ATOM 511 C CA . HIS A 1 79 ? 20.023 -2.146 -12.859 1.00 3.84 79 HIS A CA 1
ATOM 512 C C . HIS A 1 79 ? 20.488 -3.055 -11.690 1.00 3.73 79 HIS A C 1
ATOM 513 O O . HIS A 1 79 ? 19.890 -4.118 -11.427 1.00 4.50 79 HIS A O 1
ATOM 520 N N . GLU A 1 80 ? 21.525 -2.618 -10.980 1.00 3.01 80 GLU A N 1
ATOM 521 C CA . GLU A 1 80 ? 22.071 -3.402 -9.848 1.00 3.15 80 GLU A CA 1
ATOM 522 C C . GLU A 1 80 ? 21.068 -3.521 -8.693 1.00 3.41 80 GLU A C 1
ATOM 523 O O . GLU A 1 80 ? 21.021 -4.564 -8.045 1.00 4.38 80 GLU A O 1
ATOM 529 N N . ALA A 1 81 ? 20.309 -2.462 -8.420 1.00 3.68 81 ALA A N 1
ATOM 530 C CA . ALA A 1 81 ? 19.284 -2.469 -7.359 1.00 4.10 81 ALA A CA 1
ATOM 531 C C . ALA A 1 81 ? 18.327 -3.664 -7.500 1.00 4.07 81 ALA A C 1
ATOM 532 O O . ALA A 1 81 ? 17.971 -4.338 -6.505 1.00 3.87 81 ALA A O 1
ATOM 534 N N . ALA A 1 82 ? 17.937 -3.967 -8.732 1.00 5.44 82 ALA A N 1
ATOM 535 C CA . ALA A 1 82 ? 17.043 -5.103 -8.989 1.00 5.68 82 ALA A CA 1
ATOM 536 C C . ALA A 1 82 ? 17.608 -6.458 -8.535 1.00 6.76 82 ALA A C 1
ATOM 537 O O . ALA A 1 82 ? 16.885 -7.312 -8.018 1.00 5.95 82 ALA A O 1
ATOM 539 N N . ALA A 1 83 ? 18.908 -6.663 -8.730 1.00 7.49 83 ALA A N 1
ATOM 540 C CA . ALA A 1 83 ? 19.571 -7.902 -8.312 1.00 8.17 83 ALA A CA 1
ATOM 541 C C . ALA A 1 83 ? 19.603 -8.064 -6.804 1.00 8.08 83 ALA A C 1
ATOM 542 O O . ALA A 1 83 ? 19.653 -9.183 -6.294 1.00 8.25 83 ALA A O 1
ATOM 544 N N . TYR A 1 84 ? 19.578 -6.941 -6.090 1.00 7.25 84 TYR A N 1
ATOM 545 C CA . TYR A 1 84 ? 19.592 -6.964 -4.628 1.00 6.99 84 TYR A CA 1
ATOM 546 C C . TYR A 1 84 ? 18.206 -7.048 -4.026 1.00 7.57 84 TYR A C 1
ATOM 547 O O . TYR A 1 84 ? 18.056 -6.905 -2.803 1.00 8.23 84 TYR A O 1
ATOM 556 N N . GLY A 1 85 ? 17.200 -7.241 -4.878 1.00 6.57 85 GLY A N 1
ATOM 557 C CA . GLY A 1 85 ? 15.845 -7.521 -4.422 1.00 5.64 85 GLY A CA 1
ATOM 558 C C . GLY A 1 85 ? 14.859 -6.372 -4.477 1.00 4.82 85 GLY A C 1
ATOM 559 O O . GLY A 1 85 ? 13.687 -6.529 -4.072 1.00 4.83 85 GLY A O 1
ATOM 560 N N . TRP A 1 86 ? 15.308 -5.219 -4.990 1.00 3.24 86 TRP A N 1
ATOM 561 C CA . TRP A 1 86 ? 14.425 -4.066 -5.140 1.00 3.31 86 TRP A CA 1
ATOM 562 C C . TRP A 1 86 ? 13.484 -4.285 -6.325 1.00 3.09 86 TRP A C 1
ATOM 563 O O . TRP A 1 86 ? 13.912 -4.787 -7.378 1.00 3.22 86 TRP A O 1
ATOM 574 N N . ASN A 1 87 ? 12.220 -3.881 -6.157 1.00 3.21 87 ASN A N 1
ATOM 575 C CA . ASN A 1 87 ? 11.186 -4.091 -7.176 1.00 3.76 87 ASN A CA 1
ATOM 576 C C . ASN A 1 87 ? 11.184 -3.015 -8.255 1.00 4.03 87 ASN A C 1
ATOM 577 O O . ASN A 1 87 ? 10.133 -2.670 -8.808 1.00 4.03 87 ASN A O 1
ATOM 582 N N . VAL A 1 88 ? 12.370 -2.498 -8.551 1.00 4.39 88 VAL A N 1
ATOM 583 C CA . VAL A 1 88 ? 12.549 -1.410 -9.512 1.00 5.34 88 VAL A CA 1
ATOM 584 C C . VAL A 1 88 ? 12.346 -1.881 -10.931 1.00 5.43 88 VAL A C 1
ATOM 585 O O . VAL A 1 88 ? 12.759 -2.997 -11.284 1.00 5.56 88 VAL A O 1
ATOM 589 N N . ASP A 1 89 ? 11.674 -1.056 -11.736 1.00 5.68 89 ASP A N 1
ATOM 590 C CA . ASP A 1 89 ? 11.563 -1.298 -13.159 1.00 6.40 89 ASP A CA 1
ATOM 591 C C . ASP A 1 89 ? 12.827 -0.748 -13.798 1.00 6.73 89 ASP A C 1
ATOM 592 O O . ASP A 1 89 ? 13.019 0.451 -13.909 1.00 6.33 89 ASP A O 1
ATOM 597 N N . ASP A 1 90 ? 13.671 -1.719 -14.131 1.00 7.16 90 ASP A N 1
ATOM 598 C CA . ASP A 1 90 ? 14.994 -1.721 -14.763 1.00 8.93 90 ASP A CA 1
ATOM 599 C C . ASP A 1 90 ? 15.088 -1.085 -16.173 1.00 8.09 90 ASP A C 1
ATOM 600 O O . ASP A 1 90 ? 16.180 -0.737 -16.656 1.00 7.99 90 ASP A O 1
ATOM 605 N N . LYS A 1 91 ? 13.950 -0.953 -16.853 1.00 7.03 91 LYS A N 1
ATOM 606 C CA . LYS A 1 91 ? 13.928 -0.542 -18.250 1.00 5.71 91 LYS A CA 1
ATOM 607 C C . LYS A 1 91 ? 13.793 0.971 -18.315 1.00 4.05 91 LYS A C 1
ATOM 608 O O . LYS A 1 91 ? 12.696 1.502 -18.226 1.00 3.56 91 LYS A O 1
ATOM 614 N N . ILE A 1 92 ? 14.923 1.648 -18.458 1.00 3.59 92 ILE A N 1
ATOM 615 C CA . ILE A 1 92 ? 14.996 3.089 -18.183 1.00 3.34 92 ILE A CA 1
ATOM 616 C C . ILE A 1 92 ? 15.724 3.842 -19.303 1.00 3.32 92 ILE A C 1
ATOM 617 O O . ILE A 1 92 ? 16.483 3.249 -20.096 1.00 2.84 92 ILE A O 1
ATOM 622 N N . LYS A 1 93 ? 15.466 5.147 -19.361 1.00 3.10 93 LYS A N 1
ATOM 623 C CA . LYS A 1 93 ? 15.983 6.028 -20.416 1.00 3.24 93 LYS A CA 1
ATOM 624 C C . LYS A 1 93 ? 16.127 7.421 -19.793 1.00 2.56 93 LYS A C 1
ATOM 625 O O . LYS A 1 93 ? 15.237 7.841 -19.060 1.00 2.31 93 LYS A O 1
ATOM 631 N N . PRO A 1 94 ? 17.232 8.125 -20.097 1.00 2.23 94 PRO A N 1
ATOM 632 C CA . PRO A 1 94 ? 17.391 9.487 -19.583 1.00 2.44 94 PRO A CA 1
ATOM 633 C C . PRO A 1 94 ? 16.663 10.553 -20.437 1.00 2.46 94 PRO A C 1
ATOM 634 O O . PRO A 1 94 ? 16.473 10.382 -21.670 1.00 2.25 94 PRO A O 1
ATOM 638 N N . ASP A 1 95 ? 16.179 11.593 -19.748 1.00 2.47 95 ASP A N 1
ATOM 639 C CA . ASP A 1 95 ? 15.671 12.797 -20.384 1.00 2.40 95 ASP A CA 1
ATOM 640 C C . ASP A 1 95 ? 16.882 13.719 -20.566 1.00 2.48 95 ASP A C 1
ATOM 641 O O . ASP A 1 95 ? 17.333 14.361 -19.607 1.00 2.14 95 ASP A O 1
ATOM 646 N N . TRP A 1 96 ? 17.385 13.789 -21.802 1.00 2.00 96 TRP A N 1
ATOM 647 C CA . TRP A 1 96 ? 18.605 14.541 -22.087 1.00 2.00 96 TRP A CA 1
ATOM 648 C C . TRP A 1 96 ? 18.446 16.012 -21.760 1.00 2.00 96 TRP A C 1
ATOM 649 O O . TRP A 1 96 ? 19.353 16.621 -21.169 1.00 2.28 96 TRP A O 1
ATOM 660 N N . HIS A 1 97 ? 17.290 16.593 -22.073 1.00 2.00 97 HIS A N 1
ATOM 661 C CA . HIS A 1 97 ? 17.080 18.020 -21.790 1.00 2.00 97 HIS A CA 1
ATOM 662 C C . HIS A 1 97 ? 17.123 18.278 -20.280 1.00 2.00 97 HIS A C 1
ATOM 663 O O . HIS A 1 97 ? 17.704 19.276 -19.823 1.00 2.00 97 HIS A O 1
ATOM 670 N N . LYS A 1 98 ? 16.517 17.376 -19.509 1.00 2.00 98 LYS A N 1
ATOM 671 C CA . LYS A 1 98 ? 16.438 17.546 -18.056 1.00 2.00 98 LYS A CA 1
ATOM 672 C C . LYS A 1 98 ? 17.827 17.445 -17.470 1.00 2.00 98 LYS A C 1
ATOM 673 O O . LYS A 1 98 ? 18.200 18.237 -16.585 1.00 2.08 98 LYS A O 1
ATOM 679 N N . LEU A 1 99 ? 18.601 16.488 -17.983 1.00 2.00 99 LEU A N 1
ATOM 680 C CA . LEU A 1 99 ? 19.970 16.272 -17.510 1.00 2.00 99 LEU A CA 1
ATOM 681 C C . LEU A 1 99 ? 20.826 17.488 -17.848 1.00 2.00 99 LEU A C 1
ATOM 682 O O . LEU A 1 99 ? 21.520 18.031 -16.980 1.00 2.00 99 LEU A O 1
ATOM 687 N N . VAL A 1 100 ? 20.772 17.913 -19.105 1.00 2.00 100 VAL A N 1
ATOM 688 C CA . VAL A 1 100 ? 21.576 19.057 -19.531 1.00 2.00 100 VAL A CA 1
ATOM 689 C C . VAL A 1 100 ? 21.239 20.285 -18.699 1.00 2.00 100 VAL A C 1
ATOM 690 O O . VAL A 1 100 ? 22.131 21.004 -18.245 1.00 2.00 100 VAL A O 1
ATOM 694 N N . GLN A 1 101 ? 19.951 20.528 -18.482 1.00 2.00 101 GLN A N 1
ATOM 695 C CA . GLN A 1 101 ? 19.571 21.714 -17.712 1.00 2.00 101 GLN A CA 1
ATOM 696 C C . GLN A 1 101 ? 19.901 21.621 -16.218 1.00 2.00 101 GLN A C 1
ATOM 697 O O . GLN A 1 101 ? 20.151 22.648 -15.571 1.00 2.00 101 GLN A O 1
ATOM 703 N N . SER A 1 102 ? 19.974 20.391 -15.691 1.00 2.00 102 SER A N 1
ATOM 704 C CA . SER A 1 102 ? 20.394 20.226 -14.301 1.00 2.00 102 SER A CA 1
ATOM 705 C C . SER A 1 102 ? 21.881 20.508 -14.158 1.00 2.00 102 SER A C 1
ATOM 706 O O . SER A 1 102 ? 22.316 21.143 -13.182 1.00 2.03 102 SER A O 1
ATOM 709 N N . VAL A 1 103 ? 22.664 19.992 -15.096 1.00 2.00 103 VAL A N 1
ATOM 710 C CA . VAL A 1 103 ? 24.111 20.265 -15.113 1.00 2.00 103 VAL A CA 1
ATOM 711 C C . VAL A 1 103 ? 24.347 21.768 -15.296 1.00 2.00 103 VAL A C 1
ATOM 712 O O . VAL A 1 103 ? 25.198 22.367 -14.634 1.00 2.00 103 VAL A O 1
ATOM 716 N N . GLN A 1 104 ? 23.570 22.392 -16.175 1.00 2.00 104 GLN A N 1
ATOM 717 C CA . GLN A 1 104 ? 23.689 23.840 -16.354 1.00 2.00 104 GLN A CA 1
ATOM 718 C C . GLN A 1 104 ? 23.372 24.625 -15.072 1.00 2.00 104 GLN A C 1
ATOM 719 O O . GLN A 1 104 ? 24.054 25.582 -14.752 1.00 2.00 104 GLN A O 1
ATOM 725 N N . ASN A 1 105 ? 22.361 24.204 -14.327 1.00 2.00 105 ASN A N 1
ATOM 726 C CA . ASN A 1 105 ? 22.005 24.899 -13.074 1.00 2.00 105 ASN A CA 1
ATOM 727 C C . ASN A 1 105 ? 23.166 24.783 -12.086 1.00 2.00 105 ASN A C 1
ATOM 728 O O . ASN A 1 105 ? 23.507 25.765 -11.370 1.00 2.00 105 ASN A O 1
ATOM 733 N N . HIS A 1 106 ? 23.773 23.580 -12.050 1.00 2.00 106 HIS A N 1
ATOM 734 C CA . HIS A 1 106 ? 24.941 23.330 -11.194 1.00 2.00 106 HIS A CA 1
ATOM 735 C C . HIS A 1 106 ? 26.036 24.325 -11.573 1.00 2.00 106 HIS A C 1
ATOM 736 O O . HIS A 1 106 ? 26.583 24.998 -10.724 1.00 2.00 106 HIS A O 1
ATOM 743 N N . ILE A 1 107 ? 26.328 24.426 -12.867 1.00 2.00 107 ILE A N 1
ATOM 744 C CA . ILE A 1 107 ? 27.416 25.298 -13.348 1.00 2.00 107 ILE A CA 1
ATOM 745 C C . ILE A 1 107 ? 27.111 26.761 -13.078 1.00 2.00 107 ILE A C 1
ATOM 746 O O . ILE A 1 107 ? 27.977 27.513 -12.598 1.00 2.00 107 ILE A O 1
ATOM 751 N N . LYS A 1 108 ? 25.883 27.176 -13.393 1.00 2.00 108 LYS A N 1
ATOM 752 C CA . LYS A 1 108 ? 25.531 28.597 -13.217 1.00 2.00 108 LYS A CA 1
ATOM 753 C C . LYS A 1 108 ? 25.585 29.028 -11.753 1.00 2.00 108 LYS A C 1
ATOM 754 O O . LYS A 1 108 ? 25.906 30.185 -11.455 1.00 2.09 108 LYS A O 1
ATOM 760 N N . SER A 1 109 ? 25.262 28.103 -10.850 1.00 2.00 109 SER A N 1
ATOM 761 C CA . SER A 1 109 ? 25.365 28.385 -9.410 1.00 2.00 109 SER A CA 1
ATOM 762 C C . SER A 1 109 ? 26.827 28.607 -9.031 1.00 2.00 109 SER A C 1
ATOM 763 O O . SER A 1 109 ? 27.150 29.545 -8.299 1.00 2.05 109 SER A O 1
ATOM 766 N N . VAL A 1 110 ? 27.711 27.760 -9.548 1.00 2.00 110 VAL A N 1
ATOM 767 C CA . VAL A 1 110 ? 29.152 27.959 -9.313 1.00 2.00 110 VAL A CA 1
ATOM 768 C C . VAL A 1 110 ? 29.615 29.286 -9.911 1.00 2.00 110 VAL A C 1
ATOM 769 O O . VAL A 1 110 ? 30.425 30.021 -9.282 1.00 2.00 110 VAL A O 1
ATOM 773 N N . ASN A 1 111 ? 29.170 29.571 -11.141 1.00 2.00 111 ASN A N 1
ATOM 774 C CA . ASN A 1 111 ? 29.559 30.833 -11.806 1.00 2.00 111 ASN A CA 1
ATOM 775 C C . ASN A 1 111 ? 29.232 32.039 -10.899 1.00 2.00 111 ASN A C 1
ATOM 776 O O . ASN A 1 111 ? 30.025 32.980 -10.765 1.00 2.00 111 ASN A O 1
ATOM 781 N N . TRP A 1 112 ? 28.049 32.007 -10.294 1.00 2.00 112 TRP A N 1
ATOM 782 C CA . TRP A 1 112 ? 27.606 33.097 -9.444 1.00 2.00 112 TRP A CA 1
ATOM 783 C C . TRP A 1 112 ? 28.460 33.227 -8.176 1.00 2.00 112 TRP A C 1
ATOM 784 O O . TRP A 1 112 ? 28.922 34.326 -7.823 1.00 2.00 112 TRP A O 1
ATOM 795 N N . VAL A 1 113 ? 28.727 32.088 -7.527 1.00 2.00 113 VAL A N 1
ATOM 796 C CA . VAL A 1 113 ? 29.621 32.070 -6.353 1.00 2.17 113 VAL A CA 1
ATOM 797 C C . VAL A 1 113 ? 30.994 32.669 -6.718 1.00 2.24 113 VAL A C 1
ATOM 798 O O . VAL A 1 113 ? 31.570 33.494 -5.952 1.00 2.19 113 VAL A O 1
ATOM 802 N N . THR A 1 114 ? 31.475 32.337 -7.919 1.00 2.00 114 THR A N 1
ATOM 803 C CA . THR A 1 114 ? 32.769 32.848 -8.384 1.00 2.10 114 THR A CA 1
ATOM 804 C C . THR A 1 114 ? 32.726 34.383 -8.573 1.00 2.00 114 THR A C 1
ATOM 805 O O . THR A 1 114 ? 33.670 35.086 -8.199 1.00 2.05 114 THR A O 1
ATOM 809 N N . ARG A 1 115 ? 31.633 34.893 -9.135 1.00 2.00 115 ARG A N 1
ATOM 810 C CA . ARG A 1 115 ? 31.464 36.354 -9.261 1.00 2.00 115 ARG A CA 1
ATOM 811 C C . ARG A 1 115 ? 31.500 37.029 -7.890 1.00 2.00 115 ARG A C 1
ATOM 812 O O . ARG A 1 115 ? 32.165 38.069 -7.698 1.00 2.12 115 ARG A O 1
ATOM 820 N N . VAL A 1 116 ? 30.802 36.433 -6.931 1.00 2.00 116 VAL A N 1
ATOM 821 C CA . VAL A 1 116 ? 30.797 36.948 -5.557 1.00 3.52 116 VAL A CA 1
ATOM 822 C C . VAL A 1 116 ? 32.203 36.928 -4.983 1.00 4.73 116 VAL A C 1
ATOM 823 O O . VAL A 1 116 ? 32.672 37.938 -4.441 1.00 5.09 116 VAL A O 1
ATOM 827 N N . ASP A 1 117 ? 32.877 35.794 -5.116 1.00 6.75 117 ASP A N 1
ATOM 828 C CA . ASP A 1 117 ? 34.218 35.642 -4.553 1.00 9.41 117 ASP A CA 1
ATOM 829 C C . ASP A 1 117 ? 35.157 36.711 -5.119 1.00 9.36 117 ASP A C 1
ATOM 830 O O . ASP A 1 117 ? 35.901 37.343 -4.342 1.00 10.39 117 ASP A O 1
ATOM 835 N N . LEU A 1 118 ? 35.081 36.988 -6.425 1.00 8.06 118 LEU A N 1
ATOM 836 C CA . LEU A 1 118 ? 35.963 37.975 -7.050 1.00 9.30 118 LEU A CA 1
ATOM 837 C C . LEU A 1 118 ? 35.661 39.377 -6.528 1.00 9.47 118 LEU A C 1
ATOM 838 O O . LEU A 1 118 ? 36.586 40.085 -6.082 1.00 9.68 118 LEU A O 1
ATOM 843 N N . ARG A 1 119 ? 34.373 39.759 -6.556 1.00 8.65 119 ARG A N 1
ATOM 844 C CA . ARG A 1 119 ? 33.937 41.083 -6.082 1.00 8.70 119 ARG A CA 1
ATOM 845 C C . ARG A 1 119 ? 34.340 41.358 -4.625 1.00 9.26 119 ARG A C 1
ATOM 846 O O . ARG A 1 119 ? 34.758 42.493 -4.282 1.00 10.39 119 ARG A O 1
ATOM 854 N N . ASP A 1 120 ? 34.184 40.340 -3.781 1.00 9.46 120 ASP A N 1
ATOM 855 C CA . ASP A 1 120 ? 34.493 40.362 -2.347 1.00 10.46 120 ASP A CA 1
ATOM 856 C C . ASP A 1 120 ? 35.979 40.475 -2.008 1.00 9.62 120 ASP A C 1
ATOM 857 O O . ASP A 1 120 ? 36.325 40.844 -0.889 1.00 7.94 120 ASP A O 1
ATOM 862 N N . LYS A 1 121 ? 36.828 40.082 -2.951 1.00 10.13 121 LYS A N 1
ATOM 863 C CA . LYS A 1 121 ? 38.263 39.871 -2.691 1.00 11.51 121 LYS A CA 1
ATOM 864 C C . LYS A 1 121 ? 39.156 40.855 -3.420 1.00 12.34 121 LYS A C 1
ATOM 865 O O . LYS A 1 121 ? 40.371 40.647 -3.486 1.00 13.77 121 LYS A O 1
ATOM 871 N N . LYS A 1 122 ? 38.569 41.914 -3.972 1.00 11.57 122 LYS A N 1
ATOM 872 C CA . LYS A 1 122 ? 39.331 43.026 -4.561 1.00 13.26 122 LYS A CA 1
ATOM 873 C C . LYS A 1 122 ? 39.987 42.647 -5.878 1.00 11.94 122 LYS A C 1
ATOM 874 O O . LYS A 1 122 ? 40.856 43.371 -6.350 1.00 11.94 122 LYS A O 1
ATOM 880 N N . VAL A 1 123 ? 39.589 41.518 -6.464 1.00 11.54 123 VAL A N 1
ATOM 881 C CA . VAL A 1 123 ? 40.098 41.212 -7.813 1.00 11.26 123 VAL A CA 1
ATOM 882 C C . VAL A 1 123 ? 39.200 41.916 -8.832 1.00 10.70 123 VAL A C 1
ATOM 883 O O . VAL A 1 123 ? 38.032 41.517 -9.028 1.00 12.00 123 VAL A O 1
ATOM 887 N N . GLU A 1 124 ? 39.747 42.920 -9.521 1.00 9.20 124 GLU A N 1
ATOM 888 C CA . GLU A 1 124 ? 38.996 43.600 -10.571 1.00 8.40 124 GLU A CA 1
ATOM 889 C C . GLU A 1 124 ? 38.827 42.711 -11.779 1.00 7.88 124 GLU A C 1
ATOM 890 O O . GLU A 1 124 ? 39.802 42.442 -12.483 1.00 8.26 124 GLU A O 1
ATOM 896 N N . TYR A 1 125 ? 37.593 42.293 -12.025 1.00 7.48 125 TYR A N 1
ATOM 897 C CA . TYR A 1 125 ? 37.275 41.411 -13.134 1.00 7.09 125 TYR A CA 1
ATOM 898 C C . TYR A 1 125 ? 36.940 42.237 -14.382 1.00 6.63 125 TYR A C 1
ATOM 899 O O . TYR A 1 125 ? 35.986 43.040 -14.400 1.00 7.51 125 TYR A O 1
ATOM 908 N N . ILE A 1 126 ? 37.737 42.036 -15.421 1.00 4.79 126 ILE A N 1
ATOM 909 C CA . ILE A 1 126 ? 37.506 42.694 -16.700 1.00 4.24 126 ILE A CA 1
ATOM 910 C C . ILE A 1 126 ? 37.026 41.640 -17.709 1.00 3.84 126 ILE A C 1
ATOM 911 O O . ILE A 1 126 ? 37.767 40.706 -18.064 1.00 3.99 126 ILE A O 1
ATOM 916 N N . ASN A 1 127 ? 35.777 41.753 -18.150 1.00 3.33 127 ASN A N 1
ATOM 917 C CA . ASN A 1 127 ? 35.263 40.769 -19.106 1.00 3.16 127 ASN A CA 1
ATOM 918 C C . ASN A 1 127 ? 35.635 41.192 -20.545 1.00 3.40 127 ASN A C 1
ATOM 919 O O . ASN A 1 127 ? 34.785 41.641 -21.324 1.00 3.42 127 ASN A O 1
ATOM 924 N N . GLY A 1 128 ? 36.913 41.053 -20.884 1.00 2.92 128 GLY A N 1
ATOM 925 C CA . GLY A 1 128 ? 37.398 41.463 -22.197 1.00 3.38 128 GLY A CA 1
ATOM 926 C C . GLY A 1 128 ? 38.574 40.634 -22.642 1.00 3.50 128 GLY A C 1
ATOM 927 O O . GLY A 1 128 ? 39.228 40.001 -21.826 1.00 2.83 128 GLY A O 1
ATOM 928 N N . LEU A 1 129 ? 38.829 40.659 -23.946 1.00 2.90 129 LEU A N 1
ATOM 929 C CA . LEU A 1 129 ? 39.919 39.93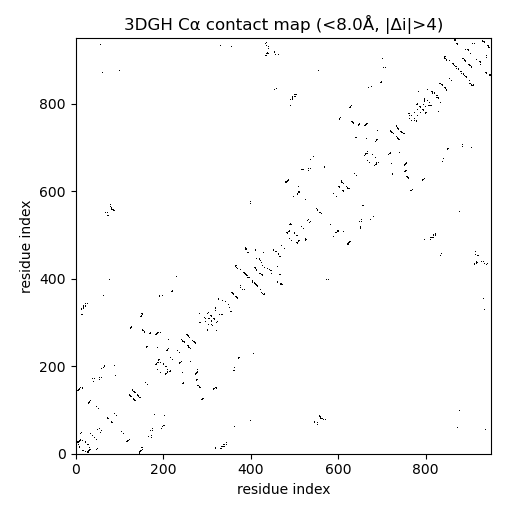5 -24.570 1.00 3.85 129 LEU A CA 1
ATOM 930 C C . LEU A 1 129 ? 41.219 40.763 -24.515 1.00 3.27 129 LEU A C 1
ATOM 931 O O . LEU A 1 129 ? 41.281 41.877 -25.021 1.00 3.26 129 LEU A O 1
ATOM 936 N N . GLY A 1 130 ? 42.243 40.191 -23.897 1.00 3.65 130 GLY A N 1
ATOM 937 C CA . GLY A 1 130 ? 43.540 40.844 -23.753 1.00 2.92 130 GLY A CA 1
ATOM 938 C C . GLY A 1 130 ? 44.551 40.455 -24.816 1.00 3.47 130 GLY A C 1
ATOM 939 O O . GLY A 1 130 ? 44.646 39.291 -25.231 1.00 3.65 130 GLY A O 1
ATOM 940 N N . SER A 1 131 ? 45.309 41.459 -25.256 1.00 2.94 131 SER A N 1
ATOM 941 C CA . SER A 1 131 ? 46.439 41.262 -26.148 1.00 3.77 131 SER A CA 1
ATOM 942 C C . SER A 1 131 ? 47.555 42.262 -25.820 1.00 4.06 131 SER A C 1
ATOM 943 O O . SER A 1 131 ? 47.298 43.400 -25.392 1.00 3.56 131 SER A O 1
ATOM 946 N N . PHE A 1 132 ? 48.798 41.847 -26.011 1.00 3.63 132 PHE A N 1
ATOM 947 C CA . PHE A 1 132 ? 49.925 42.734 -25.702 1.00 4.57 132 PHE A CA 1
ATOM 948 C C . PHE A 1 132 ? 50.115 43.904 -26.658 1.00 5.03 132 PHE A C 1
ATOM 949 O O . PHE A 1 132 ? 50.021 43.743 -27.885 1.00 5.23 132 PHE A O 1
ATOM 957 N N . VAL A 1 133 ? 50.374 45.072 -26.066 1.00 5.71 133 VAL A N 1
ATOM 958 C CA . VAL A 1 133 ? 50.822 46.282 -26.790 1.00 6.45 133 VAL A CA 1
ATOM 959 C C . VAL A 1 133 ? 52.347 46.370 -26.673 1.00 7.01 133 VAL A C 1
ATOM 960 O O . VAL A 1 133 ? 53.053 46.548 -27.677 1.00 8.67 133 VAL A O 1
ATOM 964 N N . ASP A 1 134 ? 52.840 46.235 -25.447 1.00 6.47 134 ASP A N 1
ATOM 965 C CA . ASP A 1 134 ? 54.259 46.019 -25.181 1.00 7.09 134 ASP A CA 1
ATOM 966 C C . ASP A 1 134 ? 54.414 45.261 -23.869 1.00 7.06 134 ASP A C 1
ATOM 967 O O . ASP A 1 134 ? 53.417 44.840 -23.272 1.00 7.58 134 ASP A O 1
ATOM 972 N N . SER A 1 135 ? 55.645 45.081 -23.396 1.00 7.29 135 SER A N 1
ATOM 973 C CA . SER A 1 135 ? 55.842 44.204 -22.230 1.00 7.09 135 SER A CA 1
ATOM 974 C C . SER A 1 135 ? 55.246 44.749 -20.910 1.00 6.55 135 SER A C 1
ATOM 975 O O . SER A 1 135 ? 55.247 44.039 -19.892 1.00 6.74 135 SER A O 1
ATOM 978 N N . HIS A 1 136 ? 54.748 45.996 -20.920 1.00 6.33 136 HIS A N 1
ATOM 979 C CA . HIS A 1 136 ? 54.042 46.572 -19.750 1.00 6.29 136 HIS A CA 1
ATOM 980 C C . HIS A 1 136 ? 52.617 47.072 -20.035 1.00 6.49 136 HIS A C 1
ATOM 981 O O . HIS A 1 136 ? 51.980 47.692 -19.152 1.00 6.91 136 HIS A O 1
ATOM 988 N N . THR A 1 137 ? 52.109 46.803 -21.241 1.00 5.52 137 THR A N 1
ATOM 989 C CA . THR A 1 137 ? 50.857 47.434 -21.701 1.00 5.43 137 THR A CA 1
ATOM 990 C C . THR A 1 137 ? 49.941 46.443 -22.416 1.00 4.68 137 THR A C 1
ATOM 991 O O . THR A 1 137 ? 50.367 45.762 -23.330 1.00 5.04 137 THR A O 1
ATOM 995 N N . LEU A 1 138 ? 48.678 46.385 -21.990 1.00 4.62 138 LEU A N 1
ATOM 996 C CA . LEU A 1 138 ? 47.702 45.450 -22.550 1.00 4.05 138 LEU A CA 1
ATOM 997 C C . LEU A 1 138 ? 46.508 46.187 -23.153 1.00 3.40 138 LEU A C 1
ATOM 998 O O . LEU A 1 138 ? 45.998 47.142 -22.567 1.00 3.83 138 LEU A O 1
ATOM 1003 N N . LEU A 1 139 ? 46.097 45.749 -24.338 1.00 2.95 139 LEU A N 1
ATOM 1004 C CA . LEU A 1 139 ? 44.847 46.188 -24.941 1.00 2.78 139 LEU A CA 1
ATOM 1005 C C . LEU A 1 139 ? 43.717 45.246 -24.473 1.00 3.10 139 LEU A C 1
ATOM 1006 O O . LEU A 1 139 ? 43.812 44.037 -24.644 1.00 2.67 139 LEU A O 1
ATOM 1011 N N . ALA A 1 140 ? 42.651 45.796 -23.902 1.00 2.77 140 ALA A N 1
ATOM 1012 C CA . ALA A 1 140 ? 41.538 44.964 -23.430 1.00 3.58 140 ALA A CA 1
ATOM 1013 C C . ALA A 1 140 ? 40.290 45.295 -24.236 1.00 3.14 140 ALA A C 1
ATOM 1014 O O . ALA A 1 140 ? 39.805 46.424 -24.183 1.00 3.77 140 ALA A O 1
ATOM 1016 N N . LYS A 1 141 ? 39.787 44.328 -25.000 1.00 3.68 141 LYS A N 1
ATOM 1017 C CA . LYS A 1 141 ? 38.589 44.555 -25.836 1.00 3.92 141 LYS A CA 1
ATOM 1018 C C . LYS A 1 141 ? 37.376 44.091 -25.077 1.00 5.03 141 LYS A C 1
ATOM 1019 O O . LYS A 1 141 ? 37.218 42.894 -24.814 1.00 4.82 141 LYS A O 1
ATOM 1025 N N . LEU A 1 142 ? 36.509 45.050 -24.761 1.00 6.09 142 LEU A N 1
ATOM 1026 C CA . LEU A 1 142 ? 35.252 44.804 -24.086 1.00 7.45 142 LEU A CA 1
ATOM 1027 C C . LEU A 1 142 ? 34.156 45.209 -25.053 1.00 7.45 142 LEU A C 1
ATOM 1028 O O . LEU A 1 142 ? 34.359 46.085 -25.903 1.00 7.00 142 LEU A O 1
ATOM 1033 N N . LYS A 1 143 ? 32.990 44.570 -24.926 1.00 7.64 143 LYS A N 1
ATOM 1034 C CA . LYS A 1 143 ? 31.803 44.966 -25.692 1.00 8.46 143 LYS A CA 1
ATOM 1035 C C . LYS A 1 143 ? 31.493 46.447 -25.552 1.00 7.95 143 LYS A C 1
ATOM 1036 O O . LYS A 1 143 ? 31.060 47.084 -26.521 1.00 6.79 143 LYS A O 1
ATOM 1042 N N . SER A 1 144 ? 31.705 46.968 -24.343 1.00 7.43 144 SER A N 1
ATOM 1043 C CA . SER A 1 144 ? 31.430 48.364 -24.015 1.00 7.72 144 SER A CA 1
ATOM 1044 C C . SER A 1 144 ? 32.510 49.343 -24.497 1.00 6.83 144 SER A C 1
ATOM 1045 O O . SER A 1 144 ? 32.354 50.555 -24.349 1.00 7.16 144 SER A O 1
ATOM 1048 N N . GLY A 1 145 ? 33.588 48.824 -25.076 1.00 6.14 145 GLY A N 1
ATOM 1049 C CA . GLY A 1 145 ? 34.666 49.673 -25.599 1.00 5.45 145 GLY A CA 1
ATOM 1050 C C . GLY A 1 145 ? 36.000 49.252 -25.013 1.00 5.11 145 GLY A C 1
ATOM 1051 O O . GLY A 1 145 ? 36.055 48.707 -23.926 1.00 6.10 145 GLY A O 1
ATOM 1052 N N . GLU A 1 146 ? 37.079 49.498 -25.743 1.00 4.10 146 GLU A N 1
ATOM 1053 C CA . GLU A 1 146 ? 38.393 49.025 -25.349 1.00 3.80 146 GLU A CA 1
ATOM 1054 C C . GLU A 1 146 ? 39.013 49.874 -24.240 1.00 3.82 146 GLU A C 1
ATOM 1055 O O . GLU A 1 146 ? 38.697 51.087 -24.082 1.00 3.22 146 GLU A O 1
ATOM 1061 N N . ARG A 1 147 ? 39.897 49.236 -23.487 1.00 3.70 147 ARG A N 1
ATOM 1062 C CA . ARG A 1 147 ? 40.753 49.924 -22.535 1.00 3.24 147 ARG A CA 1
ATOM 1063 C C . ARG A 1 147 ? 42.192 49.561 -22.848 1.00 3.42 147 ARG A C 1
ATOM 1064 O O . ARG A 1 147 ? 42.474 48.424 -23.312 1.00 2.87 147 ARG A O 1
ATOM 1072 N N . THR A 1 148 ? 43.099 50.495 -22.582 1.00 2.54 148 THR A N 1
ATOM 1073 C CA . THR A 1 148 ? 44.529 50.219 -22.645 1.00 3.14 148 THR A CA 1
ATOM 1074 C C . THR A 1 148 ? 45.071 50.367 -21.226 1.00 3.27 148 THR A C 1
ATOM 1075 O O . THR A 1 148 ? 44.990 51.453 -20.628 1.00 3.06 148 THR A O 1
ATOM 1079 N N . ILE A 1 149 ? 45.604 49.267 -20.687 1.00 3.47 149 ILE A N 1
ATOM 1080 C CA . ILE A 1 149 ? 45.996 49.209 -19.279 1.00 4.74 149 ILE A CA 1
ATOM 1081 C C . ILE A 1 149 ? 47.442 48.758 -19.074 1.00 4.64 149 ILE A C 1
ATOM 1082 O O . ILE A 1 149 ? 47.958 47.944 -19.831 1.00 4.98 149 ILE A O 1
ATOM 1087 N N . THR A 1 150 ? 48.069 49.275 -18.024 1.00 5.05 150 THR A N 1
ATOM 1088 C CA . THR A 1 150 ? 49.481 48.994 -17.730 1.00 4.49 150 THR A CA 1
ATOM 1089 C C . THR A 1 150 ? 49.694 48.249 -16.419 1.00 4.09 150 THR A C 1
ATOM 1090 O O . THR A 1 150 ? 48.880 48.344 -15.484 1.00 4.30 150 THR A O 1
ATOM 1094 N N . ALA A 1 151 ? 50.784 47.489 -16.354 1.00 3.88 151 ALA A N 1
ATOM 1095 C CA . ALA A 1 151 ? 51.121 46.764 -15.131 1.00 3.30 151 ALA A CA 1
ATOM 1096 C C . ALA A 1 151 ? 52.626 46.587 -15.006 1.00 3.86 151 ALA A C 1
ATOM 1097 O O . ALA A 1 151 ? 53.341 46.601 -16.010 1.00 3.55 151 ALA A O 1
ATOM 1099 N N . GLN A 1 152 ? 53.093 46.413 -13.766 1.00 3.65 152 GLN A N 1
ATOM 1100 C CA . GLN A 1 152 ? 54.469 46.014 -13.515 1.00 4.35 152 GLN A CA 1
ATOM 1101 C C . GLN A 1 152 ? 54.696 44.611 -14.063 1.00 3.93 152 GLN A C 1
ATOM 1102 O O . GLN A 1 152 ? 55.679 44.358 -14.768 1.00 3.28 152 GLN A O 1
ATOM 1108 N N . THR A 1 153 ? 53.775 43.713 -13.728 1.00 3.39 153 THR A N 1
ATOM 1109 C CA . THR A 1 153 ? 53.949 42.311 -14.089 1.00 4.59 153 THR A CA 1
ATOM 1110 C C . THR A 1 153 ? 52.680 41.705 -14.702 1.00 3.82 153 THR A C 1
ATOM 1111 O O . THR A 1 153 ? 51.560 42.113 -14.394 1.00 3.49 153 THR A O 1
ATOM 1115 N N . PHE A 1 154 ? 52.889 40.734 -15.584 1.00 3.50 154 PHE A N 1
ATOM 1116 C CA . PHE A 1 154 ? 51.798 40.022 -16.226 1.00 3.02 154 PHE A CA 1
ATOM 1117 C C . PHE A 1 154 ? 51.927 38.545 -15.922 1.00 3.11 154 PHE A C 1
ATOM 1118 O O . PHE A 1 154 ? 53.043 37.986 -15.856 1.00 3.15 154 PHE A O 1
ATOM 1126 N N . VAL A 1 155 ? 50.782 37.920 -15.708 1.00 2.87 155 VAL A N 1
ATOM 1127 C CA . VAL A 1 155 ? 50.720 36.475 -15.598 1.00 2.43 155 VAL A CA 1
ATOM 1128 C C . VAL A 1 155 ? 49.761 36.005 -16.673 1.00 2.44 155 VAL A C 1
ATOM 1129 O O . VAL A 1 155 ? 48.573 36.395 -16.709 1.00 2.18 155 VAL A O 1
ATOM 1133 N N . ILE A 1 156 ? 50.299 35.173 -17.560 1.00 2.00 156 ILE A N 1
ATOM 1134 C CA . ILE A 1 156 ? 49.537 34.654 -18.670 1.00 2.00 156 ILE A CA 1
ATOM 1135 C C . ILE A 1 156 ? 48.926 33.336 -18.249 1.00 2.14 156 ILE A C 1
ATOM 1136 O O . ILE A 1 156 ? 49.640 32.402 -17.931 1.00 2.00 156 ILE A O 1
ATOM 1141 N N . ALA A 1 157 ? 47.595 33.274 -18.247 1.00 2.00 157 ALA A N 1
ATOM 1142 C CA . ALA A 1 157 ? 46.898 32.060 -17.793 1.00 2.00 157 ALA A CA 1
ATOM 1143 C C . ALA A 1 157 ? 45.710 31.751 -18.718 1.00 2.00 157 ALA A C 1
ATOM 1144 O O . ALA A 1 157 ? 44.590 31.505 -18.258 1.00 2.00 157 ALA A O 1
ATOM 1146 N N . VAL A 1 158 ? 45.978 31.761 -20.031 1.00 2.00 158 VAL A N 1
ATOM 1147 C CA . VAL A 1 158 ? 44.915 31.704 -21.050 1.00 2.00 158 VAL A CA 1
ATOM 1148 C C . VAL A 1 158 ? 44.370 30.290 -21.393 1.00 2.00 158 VAL A C 1
ATOM 1149 O O . VAL A 1 158 ? 43.371 30.164 -22.116 1.00 2.00 158 VAL A O 1
ATOM 1153 N N . GLY A 1 159 ? 45.039 29.243 -20.916 1.00 2.00 159 GLY A N 1
ATOM 1154 C CA . GLY A 1 159 ? 44.615 27.874 -21.208 1.00 2.00 159 GLY A CA 1
ATOM 1155 C C . GLY A 1 159 ? 44.517 27.577 -22.709 1.00 2.00 159 GLY A C 1
ATOM 1156 O O . GLY A 1 159 ? 45.219 28.174 -23.504 1.00 2.00 159 GLY A O 1
ATOM 1157 N N . GLY A 1 160 ? 43.635 26.655 -23.080 1.00 2.00 160 GLY A N 1
ATOM 1158 C CA . GLY A 1 160 ? 43.513 26.254 -24.482 1.00 2.00 160 GLY A CA 1
ATOM 1159 C C . GLY A 1 160 ? 42.076 26.101 -24.940 1.00 2.00 160 GLY A C 1
ATOM 1160 O O . GLY A 1 160 ? 41.142 26.472 -24.203 1.00 2.00 160 GLY A O 1
ATOM 1161 N N . ARG A 1 161 ? 41.895 25.572 -26.155 1.00 2.00 161 ARG A N 1
ATOM 1162 C CA . ARG A 1 161 ? 40.559 25.244 -26.679 1.00 2.00 161 ARG A CA 1
ATOM 1163 C C . ARG A 1 161 ? 40.641 23.960 -27.500 1.00 2.00 161 ARG A C 1
ATOM 1164 O O . ARG A 1 161 ? 41.733 23.559 -27.908 1.00 2.00 161 ARG A O 1
ATOM 1172 N N . PRO A 1 162 ? 39.499 23.296 -27.721 1.00 2.00 162 PRO A N 1
ATOM 1173 C CA . PRO A 1 162 ? 39.511 22.052 -28.496 1.00 2.00 162 PRO A CA 1
ATOM 1174 C C . PRO A 1 162 ? 40.008 22.238 -29.929 1.00 2.00 162 PRO A C 1
ATOM 1175 O O . PRO A 1 162 ? 39.745 23.269 -30.546 1.00 2.00 162 PRO A O 1
ATOM 1179 N N . ARG A 1 163 ? 40.757 21.255 -30.430 1.00 2.00 163 ARG A N 1
ATOM 1180 C CA . ARG A 1 163 ? 41.230 21.324 -31.809 1.00 2.00 163 ARG A CA 1
ATOM 1181 C C . ARG A 1 163 ? 40.199 20.710 -32.750 1.00 2.31 163 ARG A C 1
ATOM 1182 O O . ARG A 1 163 ? 39.466 19.780 -32.363 1.00 2.29 163 ARG A O 1
ATOM 1190 N N . TYR A 1 164 ? 40.180 21.203 -33.996 1.00 2.00 164 TYR A N 1
ATOM 1191 C CA . TYR A 1 164 ? 39.432 20.573 -35.072 1.00 2.36 164 TYR A CA 1
ATOM 1192 C C . TYR A 1 164 ? 40.414 19.962 -36.078 1.00 2.57 164 TYR A C 1
ATOM 1193 O O . TYR A 1 164 ? 41.457 20.574 -36.356 1.00 2.83 164 TYR A O 1
ATOM 1202 N N . PRO A 1 165 ? 40.070 18.799 -36.664 1.00 2.39 165 PRO A N 1
ATOM 1203 C CA . PRO A 1 165 ? 40.910 18.243 -37.752 1.00 2.82 165 PRO A CA 1
ATOM 1204 C C . PRO A 1 165 ? 40.802 19.113 -38.999 1.00 3.12 165 PRO A C 1
ATOM 1205 O O . PRO A 1 165 ? 39.750 19.706 -39.254 1.00 3.39 165 PRO A O 1
ATOM 1209 N N . ASP A 1 166 ? 41.874 19.188 -39.780 1.00 2.58 166 ASP A N 1
ATOM 1210 C CA . ASP A 1 166 ? 41.872 20.008 -40.981 1.00 4.17 166 ASP A CA 1
ATOM 1211 C C . ASP A 1 166 ? 41.275 19.232 -42.153 1.00 3.70 166 ASP A C 1
ATOM 1212 O O . ASP A 1 166 ? 41.983 18.822 -43.051 1.00 4.00 166 ASP A O 1
ATOM 1217 N N . ILE A 1 167 ? 39.956 19.045 -42.116 1.00 3.97 167 ILE A N 1
ATOM 1218 C CA . ILE A 1 167 ? 39.260 18.179 -43.023 1.00 3.98 167 ILE A CA 1
ATOM 1219 C C . ILE A 1 167 ? 37.925 18.838 -43.430 1.00 3.53 167 ILE A C 1
ATOM 1220 O O . ILE A 1 167 ? 37.358 19.604 -42.646 1.00 2.66 167 ILE A O 1
ATOM 1225 N N . PRO A 1 168 ? 37.426 18.573 -44.653 1.00 3.14 168 PRO A N 1
ATOM 1226 C CA . PRO A 1 168 ? 36.138 19.164 -45.060 1.00 3.04 168 PRO A CA 1
ATOM 1227 C C . PRO A 1 168 ? 34.974 18.760 -44.147 1.00 3.02 168 PRO A C 1
ATOM 1228 O O . PRO A 1 168 ? 34.803 17.577 -43.835 1.00 2.52 168 PRO A O 1
ATOM 1232 N N . GLY A 1 169 ? 34.202 19.758 -43.721 1.00 2.63 169 GLY A N 1
ATOM 1233 C CA . GLY A 1 169 ? 33.022 19.537 -42.881 1.00 2.76 169 GLY A CA 1
ATOM 1234 C C . GLY A 1 169 ? 33.274 19.597 -41.387 1.00 2.80 169 GLY A C 1
ATOM 1235 O O . GLY A 1 169 ? 32.325 19.544 -40.596 1.00 3.05 169 GLY A O 1
ATOM 1236 N N . ALA A 1 170 ? 34.544 19.663 -40.989 1.00 2.94 170 ALA A N 1
ATOM 1237 C CA . ALA A 1 170 ? 34.930 19.551 -39.572 1.00 3.15 170 ALA A CA 1
ATOM 1238 C C . ALA A 1 170 ? 34.245 20.583 -38.681 1.00 3.06 170 ALA A C 1
ATOM 1239 O O . ALA A 1 170 ? 33.671 20.242 -37.655 1.00 2.55 170 ALA A O 1
ATOM 1241 N N . VAL A 1 171 ? 34.314 21.841 -39.096 1.00 2.64 171 VAL A N 1
ATOM 1242 C CA . VAL A 1 171 ? 33.800 22.930 -38.261 1.00 3.58 171 VAL A CA 1
ATOM 1243 C C . VAL A 1 171 ? 32.287 23.076 -38.457 1.00 3.11 171 VAL A C 1
ATOM 1244 O O . VAL A 1 171 ? 31.562 23.355 -37.495 1.00 3.26 171 VAL A O 1
ATOM 1248 N N . GLU A 1 172 ? 31.815 22.881 -39.690 1.00 2.73 172 GLU A N 1
ATOM 1249 C CA . GLU A 1 172 ? 30.385 23.056 -39.969 1.00 3.38 172 GLU A CA 1
ATOM 1250 C C . GLU A 1 172 ? 29.554 21.990 -39.258 1.00 2.91 172 GLU A C 1
ATOM 1251 O O . GLU A 1 172 ? 28.506 22.306 -38.657 1.00 3.32 172 GLU A O 1
ATOM 1257 N N . TYR A 1 173 ? 30.014 20.746 -39.305 1.00 2.00 173 TYR A N 1
ATOM 1258 C CA . TYR A 1 173 ? 29.169 19.610 -38.911 1.00 2.13 173 TYR A CA 1
ATOM 1259 C C . TYR A 1 173 ? 29.581 18.950 -37.594 1.00 2.00 173 TYR A C 1
ATOM 1260 O O . TYR A 1 173 ? 28.760 18.281 -36.933 1.00 2.56 173 TYR A O 1
ATOM 1269 N N . GLY A 1 174 ? 30.852 19.100 -37.235 1.00 2.00 174 GLY A N 1
ATOM 1270 C CA . GLY A 1 174 ? 31.359 18.468 -36.019 1.00 2.00 174 GLY A CA 1
ATOM 1271 C C . GLY A 1 174 ? 31.131 19.350 -34.796 1.00 2.17 174 GLY A C 1
ATOM 1272 O O . GLY A 1 174 ? 30.814 20.550 -34.926 1.00 2.59 174 GLY A O 1
ATOM 1273 N N . ILE A 1 175 ? 31.285 18.744 -33.618 1.00 2.00 175 ILE A N 1
ATOM 1274 C CA . ILE A 1 175 ? 31.279 19.479 -32.357 1.00 2.00 175 ILE A CA 1
ATOM 1275 C C . ILE A 1 175 ? 32.490 19.083 -31.510 1.00 2.00 175 ILE A C 1
ATOM 1276 O O . ILE A 1 175 ? 33.219 18.172 -31.855 1.00 2.00 175 ILE A O 1
ATOM 1281 N N . THR A 1 176 ? 32.697 19.774 -30.393 1.00 2.00 176 THR A N 1
ATOM 1282 C CA . THR A 1 176 ? 33.757 19.415 -29.452 1.00 2.00 176 THR A CA 1
ATOM 1283 C C . THR A 1 176 ? 33.160 19.310 -28.049 1.00 2.00 176 THR A C 1
ATOM 1284 O O . THR A 1 176 ? 31.980 19.527 -27.863 1.00 2.10 176 THR A O 1
ATOM 1288 N N . SER A 1 177 ? 33.999 19.051 -27.059 1.00 2.00 177 SER A N 1
ATOM 1289 C CA . SER A 1 177 ? 33.518 18.983 -25.682 1.00 2.00 177 SER A CA 1
ATOM 1290 C C . SER A 1 177 ? 32.865 20.311 -25.241 1.00 2.00 177 SER A C 1
ATOM 1291 O O . SER A 1 177 ? 32.007 20.300 -24.365 1.00 2.00 177 SER A O 1
ATOM 1294 N N . ASP A 1 178 ? 33.251 21.429 -25.869 1.00 2.00 178 ASP A N 1
ATOM 1295 C CA . ASP A 1 178 ? 32.703 22.736 -25.480 1.00 2.00 178 ASP A CA 1
ATOM 1296 C C . ASP A 1 178 ? 31.195 22.766 -25.749 1.00 2.00 178 ASP A C 1
ATOM 1297 O O . ASP A 1 178 ? 30.448 23.444 -25.028 1.00 2.29 178 ASP A O 1
ATOM 1302 N N . ASP A 1 179 ? 30.762 22.062 -26.812 1.00 2.00 179 ASP A N 1
ATOM 1303 C CA . ASP A 1 179 ? 29.347 22.013 -27.213 1.00 2.00 179 ASP A CA 1
ATOM 1304 C C . ASP A 1 179 ? 28.578 20.856 -26.558 1.00 2.00 179 ASP A C 1
ATOM 1305 O O . ASP A 1 179 ? 27.374 20.984 -26.272 1.00 2.00 179 ASP A O 1
ATOM 1310 N N . LEU A 1 180 ? 29.268 19.740 -26.334 1.00 2.00 180 LEU A N 1
ATOM 1311 C CA . LEU A 1 180 ? 28.607 18.489 -25.934 1.00 2.44 180 LEU A CA 1
ATOM 1312 C C . LEU A 1 180 ? 27.769 18.629 -24.668 1.00 2.32 180 LEU A C 1
ATOM 1313 O O . LEU A 1 180 ? 26.633 18.109 -24.568 1.00 2.16 180 LEU A O 1
ATOM 1318 N N . PHE A 1 181 ? 28.352 19.284 -23.670 1.00 2.45 181 PHE A N 1
ATOM 1319 C CA . PHE A 1 181 ? 27.740 19.319 -22.335 1.00 3.09 181 PHE A CA 1
ATOM 1320 C C . PHE A 1 181 ? 26.445 20.112 -22.256 1.00 4.04 181 PHE A C 1
ATOM 1321 O O . PHE A 1 181 ? 25.687 19.963 -21.281 1.00 5.12 181 PHE A O 1
ATOM 1329 N N . SER A 1 182 ? 26.187 20.943 -23.257 1.00 2.63 182 SER A N 1
ATOM 1330 C CA . SER A 1 182 ? 24.934 21.705 -23.299 1.00 2.58 182 SER A CA 1
ATOM 1331 C C . SER A 1 182 ? 24.195 21.478 -24.630 1.00 2.08 182 SER A C 1
ATOM 1332 O O . SER A 1 182 ? 23.365 22.299 -25.062 1.00 2.01 182 SER A O 1
ATOM 1335 N N . LEU A 1 183 ? 24.477 20.336 -25.263 1.00 2.38 183 LEU A N 1
ATOM 1336 C CA . LEU A 1 183 ? 23.914 20.053 -26.581 1.00 2.86 183 LEU A CA 1
ATOM 1337 C C . LEU A 1 183 ? 22.382 20.148 -26.543 1.00 3.37 183 LEU A C 1
ATOM 1338 O O . LEU A 1 183 ? 21.751 19.518 -25.699 1.00 2.40 183 LEU A O 1
ATOM 1343 N N . ASP A 1 184 ? 21.814 20.940 -27.466 1.00 4.04 184 ASP A N 1
ATOM 1344 C CA . ASP A 1 184 ? 20.366 21.231 -27.557 1.00 7.21 184 ASP A CA 1
ATOM 1345 C C . ASP A 1 184 ? 19.480 20.008 -27.736 1.00 7.35 184 ASP A C 1
ATOM 1346 O O . ASP A 1 184 ? 18.326 20.009 -27.305 1.00 9.14 184 ASP A O 1
ATOM 1351 N N . ARG A 1 185 ? 20.000 18.976 -28.380 1.00 6.33 185 ARG A N 1
ATOM 1352 C CA . ARG A 1 185 ? 19.234 17.752 -28.626 1.00 7.54 185 ARG A CA 1
ATOM 1353 C C . ARG A 1 185 ? 20.120 16.534 -28.339 1.00 6.16 185 ARG A C 1
ATOM 1354 O O . ARG A 1 185 ? 21.336 16.678 -28.218 1.00 4.07 185 ARG A O 1
ATOM 1362 N N . GLU A 1 186 ? 19.512 15.351 -28.208 1.00 5.50 186 GLU A N 1
ATOM 1363 C CA . GLU A 1 186 ? 20.247 14.115 -27.895 1.00 5.43 186 GLU A CA 1
ATOM 1364 C C . GLU A 1 186 ? 21.375 13.832 -28.879 1.00 4.30 186 GLU A C 1
ATOM 1365 O O . GLU A 1 186 ? 21.198 13.969 -30.120 1.00 3.85 186 GLU A O 1
ATOM 1371 N N . PRO A 1 187 ? 22.531 13.397 -28.355 1.00 3.31 187 PRO A N 1
ATOM 1372 C CA . PRO A 1 187 ? 23.653 13.051 -29.208 1.00 3.31 187 PRO A CA 1
ATOM 1373 C C . PRO A 1 187 ? 23.377 11.904 -30.179 1.00 2.94 187 PRO A C 1
ATOM 1374 O O . PRO A 1 187 ? 23.933 11.906 -31.295 1.00 2.54 187 PRO A O 1
ATOM 1378 N N . GLY A 1 188 ? 22.579 10.924 -29.760 1.00 2.88 188 GLY A N 1
ATOM 1379 C CA . GLY A 1 188 ? 22.293 9.772 -30.627 1.00 2.82 188 GLY A CA 1
ATOM 1380 C C . GLY A 1 188 ? 23.543 8.983 -30.974 1.00 2.72 188 GLY A C 1
ATOM 1381 O O . GLY A 1 188 ? 24.444 8.828 -30.137 1.00 2.44 188 GLY A O 1
ATOM 1382 N N . LYS A 1 189 ? 23.585 8.456 -32.199 1.00 2.13 189 LYS A N 1
ATOM 1383 C CA . LYS A 1 189 ? 24.714 7.653 -32.653 1.00 2.20 189 LYS A CA 1
ATOM 1384 C C . LYS A 1 189 ? 25.871 8.625 -32.849 1.00 2.28 189 LYS A C 1
ATOM 1385 O O . LYS A 1 189 ? 25.765 9.552 -33.661 1.00 2.00 189 LYS A O 1
ATOM 1391 N N . THR A 1 190 ? 26.960 8.413 -32.115 1.00 2.00 190 THR A N 1
ATOM 1392 C CA . THR A 1 190 ? 28.025 9.429 -32.027 1.00 2.24 190 THR A CA 1
ATOM 1393 C C . THR A 1 190 ? 29.389 8.869 -32.387 1.00 2.46 190 THR A C 1
ATOM 1394 O O . THR A 1 190 ? 29.831 7.882 -31.812 1.00 2.99 190 THR A O 1
ATOM 1398 N N . LEU A 1 191 ? 30.086 9.511 -33.317 1.00 2.00 191 LEU A N 1
ATOM 1399 C CA . LEU A 1 191 ? 31.498 9.177 -33.555 1.00 2.00 191 LEU A CA 1
ATOM 1400 C C . LEU A 1 191 ? 32.379 10.028 -32.647 1.00 2.00 191 LEU A C 1
ATOM 1401 O O . LEU A 1 191 ? 32.289 11.271 -32.665 1.00 2.00 191 LEU A O 1
ATOM 1406 N N . VAL A 1 192 ? 33.201 9.363 -31.827 1.00 2.00 192 VAL A N 1
ATOM 1407 C CA . VAL A 1 192 ? 34.152 10.069 -30.966 1.00 2.00 192 VAL A CA 1
ATOM 1408 C C . VAL A 1 192 ? 35.539 9.889 -31.544 1.00 2.00 192 VAL A C 1
ATOM 1409 O O . VAL A 1 192 ? 36.073 8.775 -31.562 1.00 2.00 192 VAL A O 1
ATOM 1413 N N . VAL A 1 193 ? 36.094 10.973 -32.071 1.00 2.00 193 VAL A N 1
ATOM 1414 C CA . VAL A 1 193 ? 37.415 10.885 -32.682 1.00 2.00 193 VAL A CA 1
ATOM 1415 C C . VAL A 1 193 ? 38.421 11.338 -31.639 1.00 2.00 193 VAL A C 1
ATOM 1416 O O . VAL A 1 193 ? 38.465 12.537 -31.265 1.00 2.00 193 VAL A O 1
ATOM 1420 N N . GLY A 1 194 ? 39.231 10.388 -31.180 1.00 2.00 194 GLY A N 1
ATOM 1421 C CA . GLY A 1 194 ? 40.208 10.657 -30.125 1.00 2.00 194 GLY A CA 1
ATOM 1422 C C . GLY A 1 194 ? 40.090 9.711 -28.929 1.00 2.22 194 GLY A C 1
ATOM 1423 O O . GLY A 1 194 ? 38.978 9.472 -28.413 1.00 2.01 194 GLY A O 1
ATOM 1424 N N . ALA A 1 195 ? 41.246 9.176 -28.502 1.00 2.00 195 ALA A N 1
ATOM 1425 C CA . ALA A 1 195 ? 41.286 8.168 -27.442 1.00 2.00 195 ALA A CA 1
ATOM 1426 C C . ALA A 1 195 ? 42.137 8.603 -26.258 1.00 2.00 195 ALA A C 1
ATOM 1427 O O . ALA A 1 195 ? 42.635 7.765 -25.495 1.00 2.16 195 ALA A O 1
ATOM 1429 N N . GLY A 1 196 ? 42.286 9.920 -26.092 1.00 2.00 196 GLY A N 1
ATOM 1430 C CA . GLY A 1 196 ? 42.778 10.473 -24.828 1.00 2.00 196 GLY A CA 1
ATOM 1431 C C . GLY A 1 196 ? 41.678 10.393 -23.786 1.00 2.00 196 GLY A C 1
ATOM 1432 O O . GLY A 1 196 ? 40.572 9.899 -24.064 1.00 2.00 196 GLY A O 1
ATOM 1433 N N . TYR A 1 197 ? 41.950 10.905 -22.587 1.00 2.00 197 TYR A N 1
ATOM 1434 C CA . TYR A 1 197 ? 40.958 10.774 -21.525 1.00 2.00 197 TYR A CA 1
ATOM 1435 C C . TYR A 1 197 ? 39.642 11.467 -21.864 1.00 2.00 197 TYR A C 1
ATOM 1436 O O . TYR A 1 197 ? 38.592 10.956 -21.552 1.00 2.00 197 TYR A O 1
ATOM 1445 N N . ILE A 1 198 ? 39.699 12.630 -22.515 1.00 2.00 198 ILE A N 1
ATOM 1446 C CA . ILE A 1 198 ? 38.469 13.325 -22.885 1.00 2.00 198 ILE A CA 1
ATOM 1447 C C . ILE A 1 198 ? 37.588 12.488 -23.822 1.00 2.00 198 ILE A C 1
ATOM 1448 O O . ILE A 1 198 ? 36.426 12.259 -23.517 1.00 2.00 198 ILE A O 1
ATOM 1453 N N . GLY A 1 199 ? 38.145 11.977 -24.920 1.00 2.00 199 GLY A N 1
ATOM 1454 C CA . GLY A 1 199 ? 37.348 11.134 -25.826 1.00 2.00 199 GLY A CA 1
ATOM 1455 C C . GLY A 1 199 ? 36.799 9.873 -25.138 1.00 2.00 199 GLY A C 1
ATOM 1456 O O . GLY A 1 199 ? 35.640 9.481 -25.315 1.00 2.00 199 GLY A O 1
ATOM 1457 N N . LEU A 1 200 ? 37.633 9.220 -24.347 1.00 2.00 200 LEU A N 1
ATOM 1458 C CA . LEU A 1 200 ? 37.210 7.970 -23.723 1.00 2.00 200 LEU A CA 1
ATOM 1459 C C . LEU A 1 200 ? 36.118 8.208 -22.669 1.00 2.00 200 LEU A C 1
ATOM 1460 O O . LEU A 1 200 ? 35.151 7.453 -22.584 1.00 2.00 200 LEU A O 1
ATOM 1465 N N . GLU A 1 201 ? 36.292 9.268 -21.875 1.00 2.00 201 GLU A N 1
ATOM 1466 C CA . GLU A 1 201 ? 35.272 9.623 -20.893 1.00 2.00 201 GLU A CA 1
ATOM 1467 C C . GLU A 1 201 ? 33.928 9.932 -21.559 1.00 2.00 201 GLU A C 1
ATOM 1468 O O . GLU A 1 201 ? 32.880 9.460 -21.096 1.00 2.00 201 GLU A O 1
ATOM 1474 N N . CYS A 1 202 ? 33.959 10.711 -22.646 1.00 2.00 202 CYS A N 1
ATOM 1475 C CA . CYS A 1 202 ? 32.700 11.049 -23.353 1.00 2.00 202 CYS A CA 1
ATOM 1476 C C . CYS A 1 202 ? 32.060 9.821 -23.953 1.00 2.00 202 CYS A C 1
ATOM 1477 O O . CYS A 1 202 ? 30.861 9.584 -23.789 1.00 2.00 202 CYS A O 1
ATOM 1480 N N . ALA A 1 203 ? 32.852 9.007 -24.641 1.00 2.00 203 ALA A N 1
ATOM 1481 C CA . ALA A 1 203 ? 32.288 7.756 -25.163 1.00 2.00 203 ALA A CA 1
ATOM 1482 C C . ALA A 1 203 ? 31.644 6.923 -24.037 1.00 2.00 203 ALA A C 1
ATOM 1483 O O . ALA A 1 203 ? 30.547 6.417 -24.188 1.00 2.00 203 ALA A O 1
ATOM 1485 N N . GLY A 1 204 ? 32.319 6.829 -22.894 1.00 2.00 204 GLY A N 1
ATOM 1486 C CA . GLY A 1 204 ? 31.806 6.021 -21.760 1.00 2.00 204 GLY A CA 1
ATOM 1487 C C . GLY A 1 204 ? 30.427 6.490 -21.307 1.00 2.00 204 GLY A C 1
ATOM 1488 O O . GLY A 1 204 ? 29.472 5.690 -21.230 1.00 2.00 204 GLY A O 1
ATOM 1489 N N . PHE A 1 205 ? 30.312 7.780 -20.972 1.00 2.00 205 PHE A N 1
ATOM 1490 C CA . PHE A 1 205 ? 29.003 8.273 -20.507 1.00 2.00 205 PHE A CA 1
ATOM 1491 C C . PHE A 1 205 ? 27.924 8.299 -21.595 1.00 2.00 205 PHE A C 1
ATOM 1492 O O . PHE A 1 205 ? 26.758 8.081 -21.290 1.00 2.00 205 PHE A O 1
ATOM 1500 N N . LEU A 1 206 ? 28.300 8.539 -22.854 1.00 2.00 206 LEU A N 1
ATOM 1501 C CA . LEU A 1 206 ? 27.297 8.435 -23.917 1.00 2.00 206 LEU A CA 1
ATOM 1502 C C . LEU A 1 206 ? 26.682 7.036 -24.000 1.00 2.00 206 LEU A C 1
ATOM 1503 O O . LEU A 1 206 ? 25.466 6.902 -24.092 1.00 2.00 206 LEU A O 1
ATOM 1508 N N . LYS A 1 207 ? 27.526 6.006 -23.947 1.00 2.00 207 LYS A N 1
ATOM 1509 C CA . LYS A 1 207 ? 27.028 4.631 -23.971 1.00 2.00 207 LYS A CA 1
ATOM 1510 C C . LYS A 1 207 ? 26.108 4.400 -22.768 1.00 2.00 207 LYS A C 1
ATOM 1511 O O . LYS A 1 207 ? 25.026 3.784 -22.894 1.00 2.00 207 LYS A O 1
ATOM 1517 N N . GLY A 1 208 ? 26.551 4.873 -21.602 1.00 2.00 208 GLY A N 1
ATOM 1518 C CA . GLY A 1 208 ? 25.779 4.665 -20.367 1.00 2.00 208 GLY A CA 1
ATOM 1519 C C . GLY A 1 208 ? 24.429 5.360 -20.359 1.00 2.31 208 GLY A C 1
ATOM 1520 O O . GLY A 1 208 ? 23.533 4.985 -19.595 1.00 2.35 208 GLY A O 1
ATOM 1521 N N . LEU A 1 209 ? 24.279 6.399 -21.183 1.00 2.00 209 LEU A N 1
ATOM 1522 C CA . LEU A 1 209 ? 23.026 7.148 -21.246 1.00 2.17 209 LEU A CA 1
ATOM 1523 C C . LEU A 1 209 ? 22.176 6.650 -22.413 1.00 2.02 209 LEU A C 1
ATOM 1524 O O . LEU A 1 209 ? 21.162 7.263 -22.761 1.00 2.74 209 LEU A O 1
ATOM 1529 N N . GLY A 1 210 ? 22.569 5.508 -22.977 1.00 2.03 210 GLY A N 1
ATOM 1530 C CA . GLY A 1 210 ? 21.737 4.863 -23.984 1.00 2.56 210 GLY A CA 1
ATOM 1531 C C . GLY A 1 210 ? 22.046 5.305 -25.405 1.00 2.52 210 GLY A C 1
ATOM 1532 O O . GLY A 1 210 ? 21.331 4.900 -26.338 1.00 3.22 210 GLY A O 1
ATOM 1533 N N . TYR A 1 211 ? 23.097 6.110 -25.600 1.00 2.63 211 TYR A N 1
ATOM 1534 C CA . TYR A 1 211 ? 23.461 6.533 -26.957 1.00 2.58 211 TYR A CA 1
ATOM 1535 C C . TYR A 1 211 ? 24.462 5.533 -27.538 1.00 3.06 211 TYR A C 1
ATOM 1536 O O . TYR A 1 211 ? 24.810 4.536 -26.878 1.00 3.28 211 TYR A O 1
ATOM 1545 N N . GLU A 1 212 ? 24.911 5.753 -28.766 1.00 2.71 212 GLU A N 1
ATOM 1546 C CA . GLU A 1 212 ? 25.765 4.739 -29.393 1.00 3.16 212 GLU A CA 1
ATOM 1547 C C . GLU A 1 212 ? 27.077 5.315 -29.913 1.00 3.07 212 GLU A C 1
ATOM 1548 O O . GLU A 1 212 ? 27.152 5.714 -31.081 1.00 2.83 212 GLU A O 1
ATOM 1554 N N . PRO A 1 213 ? 28.096 5.386 -29.035 1.00 2.86 213 PRO A N 1
ATOM 1555 C CA . PRO A 1 213 ? 29.403 5.952 -29.458 1.00 2.51 213 PRO A CA 1
ATOM 1556 C C . PRO A 1 213 ? 30.302 4.913 -30.133 1.00 2.87 213 PRO A C 1
ATOM 1557 O O . PRO A 1 213 ? 30.208 3.726 -29.822 1.00 2.81 213 PRO A O 1
ATOM 1561 N N . THR A 1 214 ? 31.154 5.387 -31.031 1.00 2.58 214 THR A N 1
ATOM 1562 C CA . THR A 1 214 ? 32.274 4.610 -31.544 1.00 2.68 214 THR A CA 1
ATOM 1563 C C . THR A 1 214 ? 33.514 5.462 -31.280 1.00 2.76 214 THR A C 1
ATOM 1564 O O . THR A 1 214 ? 33.474 6.678 -31.475 1.00 2.81 214 THR A O 1
ATOM 1568 N N . VAL A 1 215 ? 34.613 4.834 -30.869 1.00 2.05 215 VAL A N 1
ATOM 1569 C CA . VAL A 1 215 ? 35.863 5.571 -30.649 1.00 2.39 215 VAL A CA 1
ATOM 1570 C C . VAL A 1 215 ? 36.819 5.346 -31.826 1.00 2.39 215 VAL A C 1
ATOM 1571 O O . VAL A 1 215 ? 37.181 4.196 -32.136 1.00 2.48 215 VAL A O 1
ATOM 1575 N N . MET A 1 216 ? 37.200 6.426 -32.498 1.00 2.04 216 MET A N 1
ATOM 1576 C CA . MET A 1 216 ? 38.168 6.304 -33.616 1.00 2.36 216 MET A CA 1
ATOM 1577 C C . MET A 1 216 ? 39.559 6.662 -33.075 1.00 2.76 216 MET A C 1
ATOM 1578 O O . MET A 1 216 ? 39.757 7.755 -32.522 1.00 2.17 216 MET A O 1
ATOM 1583 N N . VAL A 1 217 ? 40.511 5.740 -33.246 1.00 3.19 217 VAL A N 1
ATOM 1584 C CA . VAL A 1 217 ? 41.866 5.868 -32.669 1.00 3.48 217 VAL A CA 1
ATOM 1585 C C . VAL A 1 217 ? 42.920 5.981 -33.773 1.00 4.05 217 VAL A C 1
ATOM 1586 O O . VAL A 1 217 ? 43.096 5.042 -34.530 1.00 2.96 217 VAL A O 1
ATOM 1590 N N . ARG A 1 218 ? 43.622 7.115 -33.834 1.00 3.90 218 ARG A N 1
ATOM 1591 C CA . ARG A 1 218 ? 44.609 7.400 -34.853 1.00 6.27 218 ARG A CA 1
ATOM 1592 C C . ARG A 1 218 ? 45.818 6.477 -34.671 1.00 6.05 218 ARG A C 1
ATOM 1593 O O . ARG A 1 218 ? 46.294 5.834 -35.629 1.00 6.32 218 ARG A O 1
ATOM 1601 N N . SER A 1 219 ? 46.282 6.365 -33.424 1.00 6.25 219 SER A N 1
ATOM 1602 C CA . SER A 1 219 ? 47.500 5.609 -33.146 1.00 7.24 219 SER A CA 1
ATOM 1603 C C . SER A 1 219 ? 47.347 4.790 -31.890 1.00 6.44 219 SER A C 1
ATOM 1604 O O . SER A 1 219 ? 46.990 3.617 -31.959 1.00 7.52 219 SER A O 1
ATOM 1607 N N . ILE A 1 220 ? 47.614 5.404 -30.745 1.00 5.46 220 ILE A N 1
ATOM 1608 C CA . ILE A 1 220 ? 47.453 4.709 -29.456 1.00 5.49 220 ILE A CA 1
ATOM 1609 C C . ILE A 1 220 ? 46.324 5.255 -28.562 1.00 4.38 220 ILE A C 1
ATOM 1610 O O . ILE A 1 220 ? 45.819 6.384 -28.762 1.00 3.08 220 ILE A O 1
ATOM 1615 N N . VAL A 1 221 ? 45.941 4.448 -27.573 1.00 3.23 221 VAL A N 1
ATOM 1616 C CA . VAL A 1 221 ? 44.922 4.832 -26.585 1.00 3.09 221 VAL A CA 1
ATOM 1617 C C . VAL A 1 221 ? 45.604 5.404 -25.337 1.00 3.16 221 VAL A C 1
ATOM 1618 O O . VAL A 1 221 ? 46.607 4.844 -24.867 1.00 2.95 221 VAL A O 1
ATOM 1622 N N . LEU A 1 222 ? 45.088 6.529 -24.822 1.00 2.82 222 LEU A N 1
ATOM 1623 C CA . LEU A 1 222 ? 45.652 7.180 -23.626 1.00 2.40 222 LEU A CA 1
ATOM 1624 C C . LEU A 1 222 ? 47.174 7.354 -23.723 1.00 2.68 222 LEU A C 1
ATOM 1625 O O . LEU A 1 222 ? 47.937 6.846 -22.891 1.00 2.81 222 LEU A O 1
ATOM 1630 N N . ARG A 1 223 ? 47.607 8.057 -24.769 1.00 2.24 223 ARG A N 1
ATOM 1631 C CA . ARG A 1 223 ? 49.006 8.415 -24.907 1.00 2.41 223 ARG A CA 1
ATOM 1632 C C . ARG A 1 223 ? 49.459 9.123 -23.644 1.00 2.67 223 ARG A C 1
ATOM 1633 O O . ARG A 1 223 ? 48.749 10.001 -23.135 1.00 2.70 223 ARG A O 1
ATOM 1641 N N . GLY A 1 224 ? 50.619 8.722 -23.135 1.00 2.49 224 GLY A N 1
ATOM 1642 C CA . GLY A 1 224 ? 51.174 9.325 -21.915 1.00 3.83 224 GLY A CA 1
ATOM 1643 C C . GLY A 1 224 ? 50.811 8.552 -20.656 1.00 3.66 224 GLY A C 1
ATOM 1644 O O . GLY A 1 224 ? 51.315 8.846 -19.572 1.00 5.00 224 GLY A O 1
ATOM 1645 N N . PHE A 1 225 ? 49.932 7.559 -20.789 1.00 3.07 225 PHE A N 1
ATOM 1646 C CA . PHE A 1 225 ? 49.594 6.703 -19.648 1.00 2.48 225 PHE A CA 1
ATOM 1647 C C . PHE A 1 225 ? 50.219 5.327 -19.861 1.00 2.53 225 PHE A C 1
ATOM 1648 O O . PHE A 1 225 ? 50.499 4.943 -20.993 1.00 2.39 225 PHE A O 1
ATOM 1656 N N . ASP A 1 226 ? 50.384 4.588 -18.767 1.00 2.91 226 ASP A N 1
ATOM 1657 C CA . ASP A 1 226 ? 50.815 3.187 -18.795 1.00 2.43 226 ASP A CA 1
ATOM 1658 C C . ASP A 1 226 ? 50.002 2.402 -19.837 1.00 2.56 226 ASP A C 1
ATOM 1659 O O . ASP A 1 226 ? 48.780 2.337 -19.759 1.00 2.22 226 ASP A O 1
ATOM 1664 N N . GLN A 1 227 ? 50.681 1.838 -20.829 1.00 2.22 227 GLN A N 1
ATOM 1665 C CA . GLN A 1 227 ? 49.993 1.236 -21.954 1.00 2.01 227 GLN A CA 1
ATOM 1666 C C . GLN A 1 227 ? 49.312 -0.091 -21.667 1.00 2.00 227 GLN A C 1
ATOM 1667 O O . GLN A 1 227 ? 48.346 -0.452 -22.358 1.00 2.00 227 GLN A O 1
ATOM 1673 N N . GLN A 1 228 ? 49.803 -0.829 -20.659 1.00 2.00 228 GLN A N 1
ATOM 1674 C CA . GLN A 1 228 ? 49.053 -2.011 -20.198 1.00 2.00 228 GLN A CA 1
ATOM 1675 C C . GLN A 1 228 ? 47.706 -1.551 -19.660 1.00 2.00 228 GLN A C 1
ATOM 1676 O O . GLN A 1 228 ? 46.661 -2.074 -20.032 1.00 2.00 228 GLN A O 1
ATOM 1682 N N . MET A 1 229 ? 47.740 -0.564 -18.779 1.00 2.00 229 MET A N 1
ATOM 1683 C CA . MET A 1 229 ? 46.483 -0.034 -18.212 1.00 2.00 229 MET A CA 1
ATOM 1684 C C . MET A 1 229 ? 45.595 0.587 -19.291 1.00 2.00 229 MET A C 1
ATOM 1685 O O . MET A 1 229 ? 44.392 0.378 -19.293 1.00 2.03 229 MET A O 1
ATOM 1690 N N . ALA A 1 230 ? 46.194 1.314 -20.233 1.00 2.00 230 ALA A N 1
ATOM 1691 C CA . ALA A 1 230 ? 45.409 1.932 -21.310 1.00 2.36 230 ALA A CA 1
ATOM 1692 C C . ALA A 1 230 ? 44.587 0.882 -22.085 1.00 2.52 230 ALA A C 1
ATOM 1693 O O . ALA A 1 230 ? 43.387 1.093 -22.367 1.00 2.54 230 ALA A O 1
ATOM 1695 N N . GLU A 1 231 ? 45.219 -0.238 -22.420 1.00 2.25 231 GLU A N 1
ATOM 1696 C CA . GLU A 1 231 ? 44.531 -1.297 -23.182 1.00 2.39 231 GLU A CA 1
ATOM 1697 C C . GLU A 1 231 ? 43.523 -2.088 -22.357 1.00 2.34 231 GLU A C 1
ATOM 1698 O O . GLU A 1 231 ? 42.510 -2.543 -22.898 1.00 2.38 231 GLU A O 1
ATOM 1704 N N . LEU A 1 232 ? 43.769 -2.217 -21.050 1.00 2.27 232 LEU A N 1
ATOM 1705 C CA . LEU A 1 232 ? 42.730 -2.758 -20.166 1.00 2.44 232 LEU A CA 1
ATOM 1706 C C . LEU A 1 232 ? 41.492 -1.852 -20.153 1.00 2.50 232 LEU A C 1
ATOM 1707 O O . LEU A 1 232 ? 40.368 -2.351 -20.192 1.00 2.75 232 LEU A O 1
ATOM 1712 N N . VAL A 1 233 ? 41.705 -0.538 -20.128 1.00 2.36 233 VAL A N 1
ATOM 1713 C CA . VAL A 1 233 ? 40.584 0.415 -20.172 1.00 2.09 233 VAL A CA 1
ATOM 1714 C C . VAL A 1 233 ? 39.829 0.249 -21.505 1.00 2.45 233 VAL A C 1
ATOM 1715 O O . VAL A 1 233 ? 38.604 0.146 -21.519 1.00 2.27 233 VAL A O 1
ATOM 1719 N N . ALA A 1 234 ? 40.572 0.185 -22.607 1.00 2.31 234 ALA A N 1
ATOM 1720 C CA . ALA A 1 234 ? 39.942 0.035 -23.913 1.00 2.62 234 ALA A CA 1
ATOM 1721 C C . ALA A 1 234 ? 39.141 -1.252 -23.944 1.00 2.50 234 ALA A C 1
ATOM 1722 O O . ALA A 1 234 ? 37.980 -1.263 -24.405 1.00 2.58 234 ALA A O 1
ATOM 1724 N N . ALA A 1 235 ? 39.736 -2.327 -23.427 1.00 2.26 235 ALA A N 1
ATOM 1725 C CA . ALA A 1 235 ? 39.053 -3.626 -23.426 1.00 2.49 235 ALA A CA 1
ATOM 1726 C C . ALA A 1 235 ? 37.779 -3.594 -22.577 1.00 2.44 235 ALA A C 1
ATOM 1727 O O . ALA A 1 235 ? 36.744 -4.164 -22.966 1.00 2.33 235 ALA A O 1
ATOM 1729 N N . SER A 1 236 ? 37.848 -2.930 -21.421 1.00 2.36 236 SER A N 1
ATOM 1730 C CA . SER A 1 236 ? 36.658 -2.785 -20.575 1.00 2.25 236 SER A CA 1
ATOM 1731 C C . SER A 1 236 ? 35.542 -2.038 -21.300 1.00 2.54 236 SER A C 1
ATOM 1732 O O . SER A 1 236 ? 34.367 -2.336 -21.093 1.00 2.32 236 SER A O 1
ATOM 1735 N N . MET A 1 237 ? 35.905 -1.059 -22.141 1.00 2.51 237 MET A N 1
ATOM 1736 C CA . MET A 1 237 ? 34.882 -0.318 -22.898 1.00 2.05 237 MET A CA 1
ATOM 1737 C C . MET A 1 237 ? 34.284 -1.168 -24.006 1.00 2.34 237 MET A C 1
ATOM 1738 O O . MET A 1 237 ? 33.088 -1.116 -24.224 1.00 2.42 237 MET A O 1
ATOM 1743 N N . GLU A 1 238 ? 35.118 -1.950 -24.692 1.00 2.43 238 GLU A N 1
ATOM 1744 C CA . GLU A 1 238 ? 34.605 -2.912 -25.694 1.00 3.02 238 GLU A CA 1
ATOM 1745 C C . GLU A 1 238 ? 33.627 -3.891 -25.055 1.00 3.22 238 GLU A C 1
ATOM 1746 O O . GLU A 1 238 ? 32.571 -4.199 -25.630 1.00 3.35 238 GLU A O 1
ATOM 1752 N N . GLU A 1 239 ? 33.969 -4.365 -23.863 1.00 3.41 239 GLU A N 1
ATOM 1753 C CA . GLU A 1 239 ? 33.089 -5.273 -23.105 1.00 4.58 239 GLU A CA 1
ATOM 1754 C C . GLU A 1 239 ? 31.706 -4.620 -22.897 1.00 4.60 239 GLU A C 1
ATOM 1755 O O . GLU A 1 239 ? 30.678 -5.316 -22.864 1.00 4.61 239 GLU A O 1
ATOM 1761 N N . ARG A 1 240 ? 31.703 -3.289 -22.774 1.00 4.49 240 ARG A N 1
ATOM 1762 C CA . ARG A 1 240 ? 30.482 -2.500 -22.542 1.00 4.24 240 ARG A CA 1
ATOM 1763 C C . ARG A 1 240 ? 29.747 -2.146 -23.826 1.00 3.83 240 ARG A C 1
ATOM 1764 O O . ARG A 1 240 ? 28.793 -1.373 -23.776 1.00 5.26 240 ARG A O 1
ATOM 1772 N N . GLY A 1 241 ? 30.215 -2.672 -24.968 1.00 3.22 241 GLY A N 1
ATOM 1773 C CA . GLY A 1 241 ? 29.559 -2.424 -26.254 1.00 3.13 241 GLY A CA 1
ATOM 1774 C C . GLY A 1 241 ? 29.977 -1.127 -26.925 1.00 3.56 241 GLY A C 1
ATOM 1775 O O . GLY A 1 241 ? 29.226 -0.558 -27.712 1.00 3.74 241 GLY A O 1
ATOM 1776 N N . ILE A 1 242 ? 31.173 -0.651 -26.598 1.00 3.04 242 ILE A N 1
ATOM 1777 C CA . ILE A 1 242 ? 31.709 0.530 -27.277 1.00 2.99 242 ILE A CA 1
ATOM 1778 C C . ILE A 1 242 ? 32.747 0.070 -28.322 1.00 3.25 242 ILE A C 1
ATOM 1779 O O . ILE A 1 242 ? 33.844 -0.347 -27.944 1.00 3.63 242 ILE A O 1
ATOM 1784 N N . PRO A 1 243 ? 32.392 0.121 -29.629 1.00 3.23 243 PRO A N 1
ATOM 1785 C CA . PRO A 1 243 ? 33.343 -0.277 -30.680 1.00 3.57 243 PRO A CA 1
ATOM 1786 C C . PRO A 1 243 ? 34.491 0.722 -30.837 1.00 3.66 243 PRO A C 1
ATOM 1787 O O . PRO A 1 243 ? 34.306 1.919 -30.609 1.00 2.77 243 PRO A O 1
ATOM 1791 N N . PHE A 1 244 ? 35.674 0.205 -31.195 1.00 3.48 244 PHE A N 1
ATOM 1792 C CA . PHE A 1 244 ? 36.835 1.035 -31.520 1.00 3.07 244 PHE A CA 1
ATOM 1793 C C . PHE A 1 244 ? 37.203 0.850 -32.984 1.00 3.43 244 PHE A C 1
ATOM 1794 O O . PHE A 1 244 ? 37.156 -0.263 -33.512 1.00 3.72 244 PHE A O 1
ATOM 1802 N N . LEU A 1 245 ? 37.560 1.936 -33.652 1.00 3.36 245 LEU A N 1
ATOM 1803 C CA . LEU A 1 245 ? 38.070 1.838 -35.011 1.00 4.12 245 LEU A CA 1
ATOM 1804 C C . LEU A 1 245 ? 39.542 2.141 -34.860 1.00 4.06 245 LEU A C 1
ATOM 1805 O O . LEU A 1 245 ? 39.910 3.296 -34.722 1.00 4.03 245 LEU A O 1
ATOM 1810 N N . ARG A 1 246 ? 40.367 1.097 -34.832 1.00 4.20 246 ARG A N 1
ATOM 1811 C CA . ARG A 1 246 ? 41.808 1.241 -34.609 1.00 4.72 246 ARG A CA 1
ATOM 1812 C C . ARG A 1 246 ? 42.583 1.677 -35.852 1.00 4.30 246 ARG A C 1
ATOM 1813 O O . ARG A 1 246 ? 42.215 1.338 -36.983 1.00 3.43 246 ARG A O 1
ATOM 1821 N N . LYS A 1 247 ? 43.660 2.436 -35.629 1.00 4.59 247 LYS A N 1
ATOM 1822 C CA . LYS A 1 247 ? 44.544 2.902 -36.715 1.00 5.17 247 LYS A CA 1
ATOM 1823 C C . LYS A 1 247 ? 43.761 3.586 -37.845 1.00 4.85 247 LYS A C 1
ATOM 1824 O O . LYS A 1 247 ? 44.050 3.376 -39.038 1.00 4.76 247 LYS A O 1
ATOM 1830 N N . THR A 1 248 ? 42.816 4.436 -37.442 1.00 4.34 248 THR A N 1
ATOM 1831 C CA . THR A 1 248 ? 41.874 5.051 -38.351 1.00 4.65 248 THR A CA 1
ATOM 1832 C C . THR A 1 248 ? 41.837 6.571 -38.127 1.00 4.45 248 THR A C 1
ATOM 1833 O O . THR A 1 248 ? 41.876 7.039 -36.974 1.00 4.12 248 THR A O 1
ATOM 1837 N N . VAL A 1 249 ? 41.744 7.332 -39.233 1.00 4.06 249 VAL A N 1
ATOM 1838 C CA . VAL A 1 249 ? 41.670 8.806 -39.210 1.00 4.48 249 VAL A CA 1
ATOM 1839 C C . VAL A 1 249 ? 40.489 9.280 -40.085 1.00 4.03 249 VAL A C 1
ATOM 1840 O O . VAL A 1 249 ? 40.158 8.606 -41.089 1.00 4.13 249 VAL A O 1
ATOM 1844 N N . PRO A 1 250 ? 39.832 10.405 -39.701 1.00 5.08 250 PRO A N 1
ATOM 1845 C CA . PRO A 1 250 ? 38.709 10.877 -40.505 1.00 4.56 250 PRO A CA 1
ATOM 1846 C C . PRO A 1 250 ? 39.201 11.611 -41.753 1.00 4.98 250 PRO A C 1
ATOM 1847 O O . PRO A 1 250 ? 40.282 12.221 -41.715 1.00 3.91 250 PRO A O 1
ATOM 1851 N N . LEU A 1 251 ? 38.438 11.514 -42.854 1.00 4.27 251 LEU A N 1
ATOM 1852 C CA . LEU A 1 251 ? 38.773 12.213 -44.099 1.00 4.96 251 LEU A CA 1
ATOM 1853 C C . LEU A 1 251 ? 37.842 13.379 -44.421 1.00 4.39 251 LEU A C 1
ATOM 1854 O O . LEU A 1 251 ? 38.265 14.375 -45.041 1.00 4.06 251 LEU A O 1
ATOM 1859 N N . SER A 1 252 ? 36.572 13.236 -44.051 1.00 4.45 252 SER A N 1
ATOM 1860 C CA . SER A 1 252 ? 35.579 14.295 -44.260 1.00 5.52 252 SER A CA 1
ATOM 1861 C C . SER A 1 252 ? 34.285 14.020 -43.501 1.00 5.59 252 SER A C 1
ATOM 1862 O O . SER A 1 252 ? 34.005 12.878 -43.100 1.00 5.17 252 SER A O 1
ATOM 1865 N N . VAL A 1 253 ? 33.494 15.072 -43.320 1.00 6.37 253 VAL A N 1
ATOM 1866 C CA . VAL A 1 253 ? 32.126 14.908 -42.851 1.00 7.47 253 VAL A CA 1
ATOM 1867 C C . VAL A 1 253 ? 31.210 15.681 -43.794 1.00 7.48 253 VAL A C 1
ATOM 1868 O O . VAL A 1 253 ? 31.531 16.803 -44.224 1.00 6.16 253 VAL A O 1
ATOM 1872 N N . GLU A 1 254 ? 30.093 15.056 -44.152 1.00 7.86 254 GLU A N 1
ATOM 1873 C CA . GLU A 1 254 ? 29.078 15.734 -44.967 1.00 9.11 254 GLU A CA 1
ATOM 1874 C C . GLU A 1 254 ? 27.692 15.451 -44.423 1.00 9.69 254 GLU A C 1
ATOM 1875 O O . GLU A 1 254 ? 27.503 14.466 -43.706 1.00 10.01 254 GLU A O 1
ATOM 1881 N N . LYS A 1 255 ? 26.734 16.324 -44.733 1.00 9.86 255 LYS A N 1
ATOM 1882 C CA . LYS A 1 255 ? 25.374 16.116 -44.256 1.00 10.26 255 LYS A CA 1
ATOM 1883 C C . LYS A 1 255 ? 24.504 15.534 -45.350 1.00 10.62 255 LYS A C 1
ATOM 1884 O O . LYS A 1 255 ? 24.476 16.020 -46.497 1.00 10.35 255 LYS A O 1
ATOM 1890 N N . GLN A 1 256 ? 23.799 14.471 -44.986 1.00 10.18 256 GLN A N 1
ATOM 1891 C CA . GLN A 1 256 ? 22.923 13.789 -45.909 1.00 10.48 256 GLN A CA 1
ATOM 1892 C C . GLN A 1 256 ? 21.560 14.465 -45.951 1.00 10.71 256 GLN A C 1
ATOM 1893 O O . GLN A 1 256 ? 21.226 15.263 -45.079 1.00 10.71 256 GLN A O 1
ATOM 1899 N N . ASP A 1 257 ? 20.766 14.118 -46.963 1.00 11.64 257 ASP A N 1
ATOM 1900 C CA . ASP A 1 257 ? 19.405 14.634 -47.103 1.00 12.42 257 ASP A CA 1
ATOM 1901 C C . ASP A 1 257 ? 18.546 14.305 -45.888 1.00 12.48 257 ASP A C 1
ATOM 1902 O O . ASP A 1 257 ? 17.653 15.078 -45.535 1.00 12.37 257 ASP A O 1
ATOM 1907 N N . ASP A 1 258 ? 18.836 13.175 -45.240 1.00 11.98 258 ASP A N 1
ATOM 1908 C CA . ASP A 1 258 ? 18.077 12.744 -44.056 1.00 11.98 258 ASP A CA 1
ATOM 1909 C C . ASP A 1 258 ? 18.612 13.342 -42.754 1.00 11.60 258 ASP A C 1
ATOM 1910 O O . ASP A 1 258 ? 18.171 12.973 -41.665 1.00 11.87 258 ASP A O 1
ATOM 1915 N N . GLY A 1 259 ? 19.560 14.270 -42.883 1.00 11.06 259 GLY A N 1
ATOM 1916 C CA . GLY A 1 259 ? 20.096 15.004 -41.746 1.00 10.82 259 GLY A CA 1
ATOM 1917 C C . GLY A 1 259 ? 21.255 14.319 -41.055 1.00 10.18 259 GLY A C 1
ATOM 1918 O O . GLY A 1 259 ? 21.925 14.934 -40.239 1.00 10.49 259 GLY A O 1
ATOM 1919 N N . LYS A 1 260 ? 21.497 13.045 -41.369 1.00 9.82 260 LYS A N 1
ATOM 1920 C CA . LYS A 1 260 ? 22.598 12.300 -40.743 1.00 9.16 260 LYS A CA 1
ATOM 1921 C C . LYS A 1 260 ? 23.937 12.791 -41.269 1.00 7.75 260 LYS A C 1
ATOM 1922 O O . LYS A 1 260 ? 24.011 13.392 -42.348 1.00 7.74 260 LYS A O 1
ATOM 1928 N N . LEU A 1 261 ? 25.000 12.506 -40.528 1.00 6.29 261 LEU A N 1
ATOM 1929 C CA . LEU A 1 261 ? 26.348 12.922 -40.924 1.00 4.89 261 LEU A CA 1
ATOM 1930 C C . LEU A 1 261 ? 27.134 11.724 -41.473 1.00 5.12 261 LEU A C 1
ATOM 1931 O O . LEU A 1 261 ? 27.354 10.741 -40.767 1.00 4.85 261 LEU A O 1
ATOM 1936 N N . LEU A 1 262 ? 27.523 11.802 -42.752 1.00 4.31 262 LEU A N 1
ATOM 1937 C CA . LEU A 1 262 ? 28.354 10.773 -43.379 1.00 4.92 262 LEU A CA 1
ATOM 1938 C C . LEU A 1 262 ? 29.808 11.128 -43.152 1.00 4.78 262 LEU A C 1
ATOM 1939 O O . LEU A 1 262 ? 30.279 12.203 -43.598 1.00 5.32 262 LEU A O 1
ATOM 1944 N N . VAL A 1 263 ? 30.505 10.250 -42.435 1.00 4.41 263 VAL A N 1
ATOM 1945 C CA . VAL A 1 263 ? 31.938 10.415 -42.190 1.00 4.11 263 VAL A CA 1
ATOM 1946 C C . VAL A 1 263 ? 32.683 9.390 -43.016 1.00 4.12 263 VAL A C 1
ATOM 1947 O O . VAL A 1 263 ? 32.423 8.178 -42.894 1.00 3.77 263 VAL A O 1
ATOM 1951 N N . LYS A 1 264 ? 33.599 9.867 -43.866 1.00 3.55 264 LYS A N 1
ATOM 1952 C CA . LYS A 1 264 ? 34.518 8.977 -44.576 1.00 4.01 264 LYS A CA 1
ATOM 1953 C C . LYS A 1 264 ? 35.823 8.948 -43.821 1.00 3.93 264 LYS A C 1
ATOM 1954 O O . LYS A 1 264 ? 36.246 9.954 -43.261 1.00 2.90 264 LYS A O 1
ATOM 1960 N N . TYR A 1 265 ? 36.444 7.774 -43.772 1.00 3.83 265 TYR A N 1
ATOM 1961 C CA . TYR A 1 265 ? 37.644 7.591 -42.971 1.00 4.30 265 TYR A CA 1
ATOM 1962 C C . TYR A 1 265 ? 38.594 6.574 -43.614 1.00 4.95 265 TYR A C 1
ATOM 1963 O O . TYR A 1 265 ? 38.230 5.875 -44.564 1.00 4.95 265 TYR A O 1
ATOM 1972 N N . LYS A 1 266 ? 39.814 6.516 -43.100 1.00 5.32 266 LYS A N 1
ATOM 1973 C CA . LYS A 1 266 ? 40.864 5.724 -43.711 1.00 6.59 266 LYS A CA 1
ATOM 1974 C C . LYS A 1 266 ? 41.602 4.937 -42.667 1.00 7.23 266 LYS A C 1
ATOM 1975 O O . LYS A 1 266 ? 41.899 5.451 -41.581 1.00 6.85 266 LYS A O 1
ATOM 1981 N N . ASN A 1 267 ? 41.886 3.677 -42.989 1.00 8.21 267 ASN A N 1
ATOM 1982 C CA . ASN A 1 267 ? 42.795 2.908 -42.173 1.00 10.03 267 ASN A CA 1
ATOM 1983 C C . ASN A 1 267 ? 44.228 3.297 -42.548 1.00 11.35 267 ASN A C 1
ATOM 1984 O O . ASN A 1 267 ? 44.625 3.207 -43.724 1.00 11.95 267 ASN A O 1
ATOM 1989 N N . VAL A 1 268 ? 44.998 3.723 -41.553 1.00 12.36 268 VAL A N 1
ATOM 1990 C CA . VAL A 1 268 ? 46.339 4.281 -41.768 1.00 14.66 268 VAL A CA 1
ATOM 1991 C C . VAL A 1 268 ? 47.392 3.226 -42.144 1.00 15.94 268 VAL A C 1
ATOM 1992 O O . VAL A 1 268 ? 48.432 3.551 -42.738 1.00 16.67 268 VAL A O 1
ATOM 1996 N N . GLU A 1 269 ? 47.105 1.970 -41.834 1.00 16.37 269 GLU A N 1
ATOM 1997 C CA . GLU A 1 269 ? 48.031 0.884 -42.124 1.00 17.26 269 GLU A CA 1
ATOM 1998 C C . GLU A 1 269 ? 47.766 0.246 -43.484 1.00 16.59 269 GLU A C 1
ATOM 1999 O O . GLU A 1 269 ? 48.696 0.052 -44.275 1.00 16.67 269 GLU A O 1
ATOM 2005 N N . THR A 1 270 ? 46.500 -0.085 -43.741 1.00 15.70 270 THR A N 1
ATOM 2006 C CA . THR A 1 270 ? 46.092 -0.735 -44.990 1.00 14.92 270 THR A CA 1
ATOM 2007 C C . THR A 1 270 ? 45.882 0.266 -46.125 1.00 14.00 270 THR A C 1
ATOM 2008 O O . THR A 1 270 ? 46.121 -0.048 -47.304 1.00 14.33 270 THR A O 1
ATOM 2012 N N . GLY A 1 271 ? 45.429 1.463 -45.769 1.00 11.96 271 GLY A N 1
ATOM 2013 C CA . GLY A 1 271 ? 45.063 2.482 -46.735 1.00 10.47 271 GLY A CA 1
ATOM 2014 C C . GLY A 1 271 ? 43.612 2.375 -47.157 1.00 9.53 271 GLY A C 1
ATOM 2015 O O . GLY A 1 271 ? 43.127 3.216 -47.924 1.00 9.42 271 GLY A O 1
ATOM 2016 N N . GLU A 1 272 ? 42.903 1.363 -46.651 1.00 8.21 272 GLU A N 1
ATOM 2017 C CA . GLU A 1 272 ? 41.509 1.152 -47.042 1.00 7.94 272 GLU A CA 1
ATOM 2018 C C . GLU A 1 272 ? 40.589 2.218 -46.491 1.00 7.72 272 GLU A C 1
ATOM 2019 O O . GLU A 1 272 ? 40.652 2.552 -45.308 1.00 7.14 272 GLU A O 1
ATOM 2025 N N . GLU A 1 273 ? 39.700 2.708 -47.349 1.00 7.78 273 GLU A N 1
ATOM 2026 C CA . GLU A 1 273 ? 38.793 3.777 -46.974 1.00 9.00 273 GLU A CA 1
ATOM 2027 C C . GLU A 1 273 ? 37.399 3.191 -46.758 1.00 8.60 273 GLU A C 1
ATOM 2028 O O . GLU A 1 273 ? 37.001 2.225 -47.423 1.00 8.49 273 GLU A O 1
ATOM 2034 N N . SER A 1 274 ? 36.673 3.732 -45.790 1.00 8.56 274 SER A N 1
ATOM 2035 C CA . SER A 1 274 ? 35.307 3.293 -45.552 1.00 8.21 274 SER A CA 1
ATOM 2036 C C . SER A 1 274 ? 34.502 4.489 -45.086 1.00 7.84 274 SER A C 1
ATOM 2037 O O . SER A 1 274 ? 34.968 5.622 -45.165 1.00 6.81 274 SER A O 1
ATOM 2040 N N . GLU A 1 275 ? 33.282 4.237 -44.636 1.00 7.37 275 GLU A N 1
ATOM 2041 C CA . GLU A 1 275 ? 32.398 5.324 -44.193 1.00 7.64 275 GLU A CA 1
ATOM 2042 C C . GLU A 1 275 ? 31.318 4.771 -43.284 1.00 7.20 275 GLU A C 1
ATOM 2043 O O . GLU A 1 275 ? 31.029 3.565 -43.319 1.00 6.99 275 GLU A O 1
ATOM 2049 N N . ASP A 1 276 ? 30.744 5.653 -42.468 1.00 6.61 276 ASP A N 1
ATOM 2050 C CA . ASP A 1 276 ? 29.526 5.352 -41.725 1.00 6.21 276 ASP A CA 1
ATOM 2051 C C . ASP A 1 276 ? 28.758 6.643 -41.452 1.00 5.67 276 ASP A C 1
ATOM 2052 O O . ASP A 1 276 ? 29.324 7.755 -41.582 1.00 4.96 276 ASP A O 1
ATOM 2057 N N . VAL A 1 277 ? 27.482 6.491 -41.087 1.00 4.70 277 VAL A N 1
ATOM 2058 C CA . VAL A 1 277 ? 26.597 7.613 -40.799 1.00 5.09 277 VAL A CA 1
ATOM 2059 C C . VAL A 1 277 ? 26.402 7.747 -39.274 1.00 4.64 277 VAL A C 1
ATOM 2060 O O . VAL A 1 277 ? 26.247 6.733 -38.582 1.00 4.39 277 VAL A O 1
ATOM 2064 N N . TYR A 1 278 ? 26.424 8.984 -38.775 1.00 4.02 278 TYR A N 1
ATOM 2065 C CA . TYR A 1 278 ? 26.237 9.280 -37.342 1.00 3.55 278 TYR A CA 1
ATOM 2066 C C . TYR A 1 278 ? 25.323 10.473 -37.190 1.00 4.12 278 TYR A C 1
ATOM 2067 O O . TYR A 1 278 ? 25.192 11.272 -38.119 1.00 4.16 278 TYR A O 1
ATOM 2076 N N . ASP A 1 279 ? 24.738 10.602 -36.004 1.00 3.24 279 ASP A N 1
ATOM 2077 C CA . ASP A 1 279 ? 23.956 11.770 -35.643 1.00 3.14 279 ASP A CA 1
ATOM 2078 C C . ASP A 1 279 ? 24.878 12.900 -35.211 1.00 3.56 279 ASP A C 1
ATOM 2079 O O . ASP A 1 279 ? 24.599 14.064 -35.510 1.00 4.10 279 ASP A O 1
ATOM 2084 N N . THR A 1 280 ? 25.967 12.546 -34.514 1.00 3.01 280 THR A N 1
ATOM 2085 C CA . THR A 1 280 ? 26.869 13.529 -33.907 1.00 2.92 280 THR A CA 1
ATOM 2086 C C . THR A 1 280 ? 28.292 13.101 -34.174 1.00 2.77 280 THR A C 1
ATOM 2087 O O . THR A 1 280 ? 28.598 11.900 -34.135 1.00 2.77 280 THR A O 1
ATOM 2091 N N . VAL A 1 281 ? 29.157 14.065 -34.457 1.00 2.36 281 VAL A N 1
ATOM 2092 C CA . VAL A 1 281 ? 30.577 13.770 -34.654 1.00 2.16 281 VAL A CA 1
ATOM 2093 C C . VAL A 1 281 ? 31.363 14.636 -33.679 1.00 2.89 281 VAL A C 1
ATOM 2094 O O . VAL A 1 281 ? 31.343 15.868 -33.799 1.00 2.88 281 VAL A O 1
ATOM 2098 N N . LEU A 1 282 ? 32.007 13.990 -32.703 1.00 2.00 282 LEU A N 1
ATOM 2099 C CA . LEU A 1 282 ? 32.694 14.695 -31.616 1.00 2.31 282 LEU A CA 1
ATOM 2100 C C . LEU A 1 282 ? 34.205 14.663 -31.837 1.00 2.37 282 LEU A C 1
ATOM 2101 O O . LEU A 1 282 ? 34.805 13.582 -31.840 1.00 2.24 282 LEU A O 1
ATOM 2106 N N . TRP A 1 283 ? 34.825 15.821 -32.026 1.00 2.32 283 TRP A N 1
ATOM 2107 C CA . TRP A 1 283 ? 36.295 15.855 -32.165 1.00 2.67 283 TRP A CA 1
ATOM 2108 C C . TRP A 1 283 ? 36.915 15.991 -30.789 1.00 2.40 283 TRP A C 1
ATOM 2109 O O . TRP A 1 283 ? 36.634 16.971 -30.078 1.00 2.76 283 TRP A O 1
ATOM 2120 N N . ALA A 1 284 ? 37.717 14.998 -30.399 1.00 2.00 284 ALA A N 1
ATOM 2121 C CA . ALA A 1 284 ? 38.423 15.000 -29.122 1.00 2.70 284 ALA A CA 1
ATOM 2122 C C . ALA A 1 284 ? 39.886 14.652 -29.384 1.00 2.58 284 ALA A C 1
ATOM 2123 O O . ALA A 1 284 ? 40.451 13.700 -28.810 1.00 2.81 284 ALA A O 1
ATOM 2125 N N . ILE A 1 285 ? 40.494 15.458 -30.247 1.00 2.49 285 ILE A N 1
ATOM 2126 C CA . ILE A 1 285 ? 41.822 15.163 -30.792 1.00 2.88 285 ILE A CA 1
ATOM 2127 C C . ILE A 1 285 ? 42.940 15.980 -30.157 1.00 3.97 285 ILE A C 1
ATOM 2128 O O . ILE A 1 285 ? 44.086 15.945 -30.629 1.00 6.87 285 ILE A O 1
ATOM 2133 N N . GLY A 1 286 ? 42.632 16.704 -29.093 1.00 3.21 286 GLY A N 1
ATOM 2134 C CA . GLY A 1 286 ? 43.647 17.514 -28.432 1.00 2.67 286 GLY A CA 1
ATOM 2135 C C . GLY A 1 286 ? 43.135 18.916 -28.216 1.00 2.43 286 GLY A C 1
ATOM 2136 O O . GLY A 1 286 ? 42.065 19.275 -28.722 1.00 2.05 286 GLY A O 1
ATOM 2137 N N . ARG A 1 287 ? 43.913 19.698 -27.464 1.00 2.09 287 ARG A N 1
ATOM 2138 C CA . ARG A 1 287 ? 43.559 21.076 -27.140 1.00 2.00 287 ARG A CA 1
ATOM 2139 C C . ARG A 1 287 ? 44.747 21.969 -27.472 1.00 2.07 287 ARG A C 1
ATOM 2140 O O . ARG A 1 287 ? 45.909 21.657 -27.127 1.00 2.50 287 ARG A O 1
ATOM 2148 N N . LYS A 1 288 ? 44.459 23.075 -28.150 1.00 2.00 288 LYS A N 1
ATOM 2149 C CA . LYS A 1 288 ? 45.487 24.008 -28.620 1.00 2.04 288 LYS A CA 1
ATOM 2150 C C . LYS A 1 288 ? 45.546 25.213 -27.695 1.00 2.00 288 LYS A C 1
ATOM 2151 O O . LYS A 1 288 ? 44.506 25.797 -27.390 1.00 2.01 288 LYS A O 1
ATOM 2157 N N . GLY A 1 289 ? 46.753 25.584 -27.270 1.00 2.00 289 GLY A N 1
ATOM 2158 C CA . GLY A 1 289 ? 46.952 26.773 -26.434 1.00 2.00 289 GLY A CA 1
ATOM 2159 C C . GLY A 1 289 ? 46.569 28.071 -27.145 1.00 2.00 289 GLY A C 1
ATOM 2160 O O . GLY A 1 289 ? 46.759 28.207 -28.356 1.00 2.00 289 GLY A O 1
ATOM 2161 N N . LEU A 1 290 ? 46.006 29.002 -26.384 1.00 2.00 290 LEU A N 1
ATOM 2162 C CA . LEU A 1 290 ? 45.473 30.265 -26.924 1.00 2.00 290 LEU A CA 1
ATOM 2163 C C . LEU A 1 290 ? 46.536 31.344 -26.986 1.00 2.00 290 LEU A C 1
ATOM 2164 O O . LEU A 1 290 ? 46.366 32.461 -26.468 1.00 2.00 290 LEU A O 1
ATOM 2169 N N . VAL A 1 291 ? 47.645 31.019 -27.639 1.00 2.00 291 VAL A N 1
ATOM 2170 C CA . VAL A 1 291 ? 48.721 32.021 -27.778 1.00 2.11 291 VAL A CA 1
ATOM 2171 C C . VAL A 1 291 ? 48.443 33.093 -28.838 1.00 2.54 291 VAL A C 1
ATOM 2172 O O . VAL A 1 291 ? 48.949 34.232 -28.718 1.00 2.00 291 VAL A O 1
ATOM 2176 N N . ASP A 1 292 ? 47.663 32.731 -29.866 1.00 3.11 292 ASP A N 1
ATOM 2177 C CA . ASP A 1 292 ? 47.506 33.597 -31.047 1.00 5.14 292 ASP A CA 1
ATOM 2178 C C . ASP A 1 292 ? 46.953 34.978 -30.718 1.00 5.29 292 ASP A C 1
ATOM 2179 O O . ASP A 1 292 ? 47.498 36.008 -31.156 1.00 4.91 292 ASP A O 1
ATOM 2184 N N . ASP A 1 293 ? 45.875 35.002 -29.950 1.00 5.83 293 ASP A N 1
ATOM 2185 C CA . ASP A 1 293 ? 45.168 36.264 -29.699 1.00 6.51 293 ASP A CA 1
ATOM 2186 C C . ASP A 1 293 ? 45.970 37.219 -28.830 1.00 5.96 293 ASP A C 1
ATOM 2187 O O . ASP A 1 293 ? 45.639 38.407 -28.755 1.00 6.27 293 ASP A O 1
ATOM 2192 N N . LEU A 1 294 ? 46.997 36.707 -28.152 1.00 5.01 294 LEU A N 1
ATOM 2193 C CA . LEU A 1 294 ? 47.797 37.510 -27.214 1.00 4.86 294 LEU A CA 1
ATOM 2194 C C . LEU A 1 294 ? 48.755 38.511 -27.857 1.00 4.74 294 LEU A C 1
ATOM 2195 O O . LEU A 1 294 ? 49.203 39.434 -27.190 1.00 4.76 294 LEU A O 1
ATOM 2200 N N . ASN A 1 295 ? 49.109 38.295 -29.129 1.00 4.60 295 ASN A N 1
ATOM 2201 C CA . ASN A 1 295 ? 50.161 39.079 -29.805 1.00 5.21 295 ASN A CA 1
ATOM 2202 C C . ASN A 1 295 ? 51.456 39.105 -28.966 1.00 5.81 295 ASN A C 1
ATOM 2203 O O . ASN A 1 295 ? 52.032 40.167 -28.674 1.00 5.90 295 ASN A O 1
ATOM 2208 N N . LEU A 1 296 ? 51.924 37.913 -28.602 1.00 5.11 296 LEU A N 1
ATOM 2209 C CA . LEU A 1 296 ? 53.119 37.770 -27.779 1.00 5.58 296 LEU A CA 1
ATOM 2210 C C . LEU A 1 296 ? 54.374 38.442 -28.354 1.00 6.50 296 LEU A C 1
ATOM 2211 O O . LEU A 1 296 ? 55.227 38.918 -27.575 1.00 6.89 296 LEU A O 1
ATOM 2216 N N . PRO A 1 297 ? 54.519 38.478 -29.705 1.00 6.91 297 PRO A N 1
ATOM 2217 C CA . PRO A 1 297 ? 55.685 39.178 -30.228 1.00 6.80 297 PRO A CA 1
ATOM 2218 C C . PRO A 1 297 ? 55.751 40.660 -29.832 1.00 7.06 297 PRO A C 1
ATOM 2219 O O . PRO A 1 297 ? 56.855 41.220 -29.788 1.00 8.07 297 PRO A O 1
ATOM 2223 N N . ASN A 1 298 ? 54.597 41.284 -29.555 1.00 7.22 298 ASN A N 1
ATOM 2224 C CA . ASN A 1 298 ? 54.567 42.680 -29.083 1.00 7.36 298 ASN A CA 1
ATOM 2225 C C . ASN A 1 298 ? 55.249 42.866 -27.715 1.00 7.91 298 ASN A C 1
ATOM 2226 O O . ASN A 1 298 ? 55.755 43.963 -27.410 1.00 6.74 298 ASN A O 1
ATOM 2231 N N . ALA A 1 299 ? 55.255 41.793 -26.914 1.00 7.44 299 ALA A N 1
ATOM 2232 C CA . ALA A 1 299 ? 55.839 41.799 -25.568 1.00 8.26 299 ALA A CA 1
ATOM 2233 C C . ALA A 1 299 ? 57.233 41.142 -25.552 1.00 8.66 299 ALA A C 1
ATOM 2234 O O . ALA A 1 299 ? 57.961 41.193 -24.529 1.00 8.84 299 ALA A O 1
ATOM 2236 N N . GLY A 1 300 ? 57.598 40.547 -26.688 1.00 8.46 300 GLY A N 1
ATOM 2237 C CA . GLY A 1 300 ? 58.872 39.853 -26.871 1.00 8.41 300 GLY A CA 1
ATOM 2238 C C . GLY A 1 300 ? 58.953 38.479 -26.224 1.00 8.42 300 GLY A C 1
ATOM 2239 O O . GLY A 1 300 ? 60.053 37.992 -25.935 1.00 9.03 300 GLY A O 1
ATOM 2240 N N . VAL A 1 301 ? 57.798 37.866 -25.990 1.00 8.22 301 VAL A N 1
ATOM 2241 C CA . VAL A 1 301 ? 57.698 36.561 -25.297 1.00 7.66 301 VAL A CA 1
ATOM 2242 C C . VAL A 1 301 ? 57.830 35.405 -26.287 1.00 7.17 301 VAL A C 1
ATOM 2243 O O . VAL A 1 301 ? 57.095 35.329 -27.274 1.00 7.43 301 VAL A O 1
ATOM 2247 N N . THR A 1 302 ? 58.759 34.504 -25.990 1.00 6.81 302 THR A N 1
ATOM 2248 C CA . THR A 1 302 ? 59.012 33.300 -26.792 1.00 7.17 302 THR A CA 1
ATOM 2249 C C . THR A 1 302 ? 57.926 32.248 -26.603 1.00 6.49 302 THR A C 1
ATOM 2250 O O . THR A 1 302 ? 57.525 31.967 -25.482 1.00 6.21 302 THR A O 1
ATOM 2254 N N . VAL A 1 303 ? 57.495 31.659 -27.712 1.00 7.10 303 VAL A N 1
ATOM 2255 C CA . VAL A 1 303 ? 56.554 30.542 -27.687 1.00 7.01 303 VAL A CA 1
ATOM 2256 C C . VAL A 1 303 ? 57.192 29.258 -28.215 1.00 7.29 303 VAL A C 1
ATOM 2257 O O . VAL A 1 303 ? 58.236 29.280 -28.867 1.00 7.18 303 VAL A O 1
ATOM 2261 N N . GLN A 1 304 ? 56.551 28.133 -27.927 1.00 7.66 304 GLN A N 1
ATOM 2262 C CA . GLN A 1 304 ? 56.945 26.860 -28.509 1.00 8.97 304 GLN A CA 1
ATOM 2263 C C . GLN A 1 304 ? 55.648 26.191 -28.981 1.00 9.25 304 GLN A C 1
ATOM 2264 O O . GLN A 1 304 ? 54.915 25.631 -28.158 1.00 7.92 304 GLN A O 1
ATOM 2270 N N . LYS A 1 305 ? 55.341 26.270 -30.279 1.00 9.99 305 LYS A N 1
ATOM 2271 C CA . LYS A 1 305 ? 54.035 25.767 -30.795 1.00 11.62 305 LYS A CA 1
ATOM 2272 C C . LYS A 1 305 ? 52.845 25.801 -29.821 1.00 12.03 305 LYS A C 1
ATOM 2273 O O . LYS A 1 305 ? 52.734 24.969 -28.902 1.00 15.68 305 LYS A O 1
ATOM 2279 N N . ASP A 1 306 ? 51.894 26.647 -30.076 1.00 11.43 306 ASP A N 1
ATOM 2280 C CA . ASP A 1 306 ? 50.766 26.822 -29.172 1.00 7.84 306 ASP A CA 1
ATOM 2281 C C . ASP A 1 306 ? 51.009 26.844 -27.636 1.00 7.04 306 ASP A C 1
ATOM 2282 O O . ASP A 1 306 ? 50.071 27.092 -26.909 1.00 5.42 306 ASP A O 1
ATOM 2287 N N . LYS A 1 307 ? 52.244 26.631 -27.156 1.00 5.75 307 LYS A N 1
ATOM 2288 C CA . LYS A 1 307 ? 52.518 26.724 -25.710 1.00 4.82 307 LYS A CA 1
ATOM 2289 C C . LYS A 1 307 ? 53.579 27.767 -25.358 1.00 4.88 307 LYS A C 1
ATOM 2290 O O . LYS A 1 307 ? 54.331 28.217 -26.221 1.00 5.18 307 LYS A O 1
ATOM 2296 N N . ILE A 1 308 ? 53.675 28.096 -24.069 1.00 3.70 308 ILE A N 1
ATOM 2297 C CA . ILE A 1 308 ? 54.704 29.031 -23.585 1.00 4.31 308 ILE A CA 1
ATOM 2298 C C . ILE A 1 308 ? 55.723 28.336 -22.670 1.00 4.53 308 ILE A C 1
ATOM 2299 O O . ILE A 1 308 ? 55.368 27.888 -21.566 1.00 4.18 308 ILE A O 1
ATOM 2304 N N . PRO A 1 309 ? 56.981 28.211 -23.131 1.00 4.70 309 PRO A N 1
ATOM 2305 C CA . PRO A 1 309 ? 57.982 27.617 -22.244 1.00 4.93 309 PRO A CA 1
ATOM 2306 C C . PRO A 1 309 ? 58.324 28.570 -21.088 1.00 4.98 309 PRO A C 1
ATOM 2307 O O . PRO A 1 309 ? 58.434 29.783 -21.286 1.00 5.09 309 PRO A O 1
ATOM 2311 N N . VAL A 1 310 ? 58.416 28.019 -19.880 1.00 4.41 310 VAL A N 1
ATOM 2312 C CA . VAL A 1 310 ? 58.757 28.795 -18.679 1.00 3.41 310 VAL A CA 1
ATOM 2313 C C . VAL A 1 310 ? 59.780 28.034 -17.824 1.00 3.62 310 VAL A C 1
ATOM 2314 O O . VAL A 1 310 ? 59.974 26.838 -18.001 1.00 3.45 310 VAL A O 1
ATOM 2318 N N . ASP A 1 311 ? 60.449 28.728 -16.914 1.00 4.02 311 ASP A N 1
ATOM 2319 C CA . ASP A 1 311 ? 61.407 28.063 -16.031 1.00 4.30 311 ASP A CA 1
ATOM 2320 C C . ASP A 1 311 ? 60.735 27.625 -14.722 1.00 5.23 311 ASP A C 1
ATOM 2321 O O . ASP A 1 311 ? 59.500 27.728 -14.589 1.00 4.84 311 ASP A O 1
ATOM 2326 N N . SER A 1 312 ? 61.537 27.162 -13.758 1.00 4.81 312 SER A N 1
ATOM 2327 C CA . SER A 1 312 ? 60.985 26.577 -12.515 1.00 5.65 312 SER A CA 1
ATOM 2328 C C . SER A 1 312 ? 60.186 27.567 -11.640 1.00 5.79 312 SER A C 1
ATOM 2329 O O . SER A 1 312 ? 59.480 27.164 -10.700 1.00 6.49 312 SER A O 1
ATOM 2332 N N . GLN A 1 313 ? 60.292 28.841 -11.981 1.00 6.00 313 GLN A N 1
ATOM 2333 C CA . GLN A 1 313 ? 59.575 29.929 -11.321 1.00 6.36 313 GLN A CA 1
ATOM 2334 C C . GLN A 1 313 ? 58.439 30.477 -12.193 1.00 5.17 313 GLN A C 1
ATOM 2335 O O . GLN A 1 313 ? 57.833 31.500 -11.861 1.00 4.62 313 GLN A O 1
ATOM 2341 N N . GLU A 1 314 ? 58.122 29.741 -13.269 1.00 4.92 314 GLU A N 1
ATOM 2342 C CA . GLU A 1 314 ? 57.084 30.112 -14.252 1.00 3.94 314 GLU A CA 1
ATOM 2343 C C . GLU A 1 314 ? 57.367 31.394 -15.026 1.00 3.98 314 GLU A C 1
ATOM 2344 O O . GLU A 1 314 ? 56.462 31.969 -15.623 1.00 3.52 314 GLU A O 1
ATOM 2350 N N . ALA A 1 315 ? 58.629 31.820 -15.054 1.00 4.52 315 ALA A N 1
ATOM 2351 C CA . ALA A 1 315 ? 59.030 32.994 -15.837 1.00 4.84 315 ALA A CA 1
ATOM 2352 C C . ALA A 1 315 ? 59.177 32.645 -17.317 1.00 4.49 315 ALA A C 1
ATOM 2353 O O . ALA A 1 315 ? 59.745 31.610 -17.673 1.00 4.09 315 ALA A O 1
ATOM 2355 N N . THR A 1 316 ? 58.647 33.504 -18.181 1.00 5.43 316 THR A N 1
ATOM 2356 C CA . THR A 1 316 ? 59.009 33.468 -19.602 1.00 5.65 316 THR A CA 1
ATOM 2357 C C . THR A 1 316 ? 60.423 34.051 -19.786 1.00 6.41 316 THR A C 1
ATOM 2358 O O . THR A 1 316 ? 61.108 34.410 -18.813 1.00 6.45 316 THR A O 1
ATOM 2362 N N . ASN A 1 317 ? 60.862 34.147 -21.035 1.00 6.45 317 ASN A N 1
ATOM 2363 C CA . ASN A 1 317 ? 62.134 34.810 -21.349 1.00 7.24 317 ASN A CA 1
ATOM 2364 C C . ASN A 1 317 ? 62.128 36.304 -21.023 1.00 7.20 317 ASN A C 1
ATOM 2365 O O . ASN A 1 317 ? 63.190 36.954 -21.031 1.00 7.56 317 ASN A O 1
ATOM 2370 N N . VAL A 1 318 ? 60.938 36.856 -20.792 1.00 7.86 318 VAL A N 1
ATOM 2371 C CA . VAL A 1 318 ? 60.759 38.263 -20.422 1.00 7.95 318 VAL A CA 1
ATOM 2372 C C . VAL A 1 318 ? 60.516 38.327 -18.904 1.00 8.37 318 VAL A C 1
ATOM 2373 O O . VAL A 1 318 ? 59.535 37.758 -18.397 1.00 8.94 318 VAL A O 1
ATOM 2377 N N . ALA A 1 319 ? 61.415 39.015 -18.196 1.00 8.34 319 ALA A N 1
ATOM 2378 C CA . ALA A 1 319 ? 61.513 38.937 -16.716 1.00 8.42 319 ALA A CA 1
ATOM 2379 C C . ALA A 1 319 ? 60.257 39.295 -15.906 1.00 8.18 319 ALA A C 1
ATOM 2380 O O . ALA A 1 319 ? 60.060 38.735 -14.827 1.00 8.74 319 ALA A O 1
ATOM 2382 N N . ASN A 1 320 ? 59.435 40.226 -16.402 1.00 6.83 320 ASN A N 1
ATOM 2383 C CA . ASN A 1 320 ? 58.199 40.617 -15.696 1.00 6.37 320 ASN A CA 1
ATOM 2384 C C . ASN A 1 320 ? 56.958 39.891 -16.229 1.00 5.94 320 ASN A C 1
ATOM 2385 O O . ASN A 1 320 ? 55.828 40.248 -15.871 1.00 6.59 320 ASN A O 1
ATOM 2390 N N . ILE A 1 321 ? 57.165 38.902 -17.094 1.00 4.55 321 ILE A N 1
ATOM 2391 C CA . ILE A 1 321 ? 56.045 38.162 -17.668 1.00 4.73 321 ILE A CA 1
ATOM 2392 C C . ILE A 1 321 ? 56.168 36.693 -17.343 1.00 4.53 321 ILE A C 1
ATOM 2393 O O . ILE A 1 321 ? 57.187 36.060 -17.639 1.00 4.73 321 ILE A O 1
ATOM 2398 N N . TYR A 1 322 ? 55.121 36.180 -16.706 1.00 4.16 322 TYR A N 1
ATOM 2399 C CA . TYR A 1 322 ? 55.038 34.794 -16.257 1.00 4.40 322 TYR A CA 1
ATOM 2400 C C . TYR A 1 322 ? 53.879 34.070 -16.951 1.00 3.78 322 TYR A C 1
ATOM 2401 O O . TYR A 1 322 ? 52.989 34.702 -17.536 1.00 3.73 322 TYR A O 1
ATOM 2410 N N . ALA A 1 323 ? 53.889 32.739 -16.910 1.00 4.28 323 ALA A N 1
ATOM 2411 C CA . ALA A 1 323 ? 52.786 31.971 -17.472 1.00 3.42 323 ALA A CA 1
ATOM 2412 C C . ALA A 1 323 ? 52.547 30.747 -16.600 1.00 3.47 323 ALA A C 1
ATOM 2413 O O . ALA A 1 323 ? 53.471 30.205 -15.999 1.00 3.98 323 ALA A O 1
ATOM 2415 N N . VAL A 1 324 ? 51.289 30.331 -16.512 1.00 3.05 324 VAL A N 1
ATOM 2416 C CA . VAL A 1 324 ? 50.897 29.269 -15.559 1.00 3.28 324 VAL A CA 1
ATOM 2417 C C . VAL A 1 324 ? 49.604 28.575 -16.040 1.00 2.88 324 VAL A C 1
ATOM 2418 O O . VAL A 1 324 ? 48.818 29.150 -16.815 1.00 2.80 324 VAL A O 1
ATOM 2422 N N . GLY A 1 325 ? 49.391 27.324 -15.618 1.00 2.80 325 GLY A N 1
ATOM 2423 C CA . GLY A 1 325 ? 48.239 26.556 -16.101 1.00 2.62 325 GLY A CA 1
ATOM 2424 C C . GLY A 1 325 ? 48.546 25.826 -17.404 1.00 2.85 325 GLY A C 1
ATOM 2425 O O . GLY A 1 325 ? 49.698 25.622 -17.753 1.00 2.45 325 GLY A O 1
ATOM 2426 N N . ASP A 1 326 ? 47.497 25.398 -18.106 1.00 2.70 326 ASP A N 1
ATOM 2427 C CA . ASP A 1 326 ? 47.656 24.544 -19.294 1.00 2.80 326 ASP A CA 1
ATOM 2428 C C . ASP A 1 326 ? 48.596 25.160 -20.308 1.00 2.91 326 ASP A C 1
ATOM 2429 O O . ASP A 1 326 ? 49.284 24.446 -21.078 1.00 3.31 326 ASP A O 1
ATOM 2434 N N . ILE A 1 327 ? 48.599 26.492 -20.359 1.00 2.35 327 ILE A N 1
ATOM 2435 C CA . ILE A 1 327 ? 49.329 27.171 -21.441 1.00 2.80 327 ILE A CA 1
ATOM 2436 C C . ILE A 1 327 ? 50.850 26.923 -21.400 1.00 3.19 327 ILE A C 1
ATOM 2437 O O . ILE A 1 327 ? 51.526 27.073 -22.437 1.00 3.48 327 ILE A O 1
ATOM 2442 N N . ILE A 1 328 ? 51.403 26.576 -20.237 1.00 2.95 328 ILE A N 1
ATOM 2443 C CA . ILE A 1 328 ? 52.861 26.331 -20.172 1.00 4.53 328 ILE A CA 1
ATOM 2444 C C . ILE A 1 328 ? 53.269 25.021 -20.835 1.00 3.35 328 ILE A C 1
ATOM 2445 O O . ILE A 1 328 ? 52.497 24.052 -20.887 1.00 4.03 328 ILE A O 1
ATOM 2450 N N . TYR A 1 329 ? 54.475 25.019 -21.395 1.00 3.73 329 TYR A N 1
ATOM 2451 C CA . TYR A 1 329 ? 54.943 23.869 -22.130 1.00 3.42 329 TYR A CA 1
ATOM 2452 C C . TYR A 1 329 ? 55.277 22.693 -21.214 1.00 3.20 329 TYR A C 1
ATOM 2453 O O . TYR A 1 329 ? 56.081 22.842 -20.287 1.00 3.58 329 TYR A O 1
ATOM 2462 N N . GLY A 1 330 ? 54.703 21.526 -21.514 1.00 3.57 330 GLY A N 1
ATOM 2463 C CA . GLY A 1 330 ? 55.205 20.234 -21.007 1.00 3.28 330 GLY A CA 1
ATOM 2464 C C . GLY A 1 330 ? 54.900 19.861 -19.560 1.00 3.49 330 GLY A C 1
ATOM 2465 O O . GLY A 1 330 ? 55.592 19.016 -18.979 1.00 4.50 330 GLY A O 1
ATOM 2466 N N . LYS A 1 331 ? 53.878 20.477 -18.965 1.00 3.24 331 LYS A N 1
ATOM 2467 C CA . LYS A 1 331 ? 53.461 20.134 -17.609 1.00 2.79 331 LYS A CA 1
ATOM 2468 C C . LYS A 1 331 ? 52.015 19.622 -17.620 1.00 3.03 331 LYS A C 1
ATOM 2469 O O . LYS A 1 331 ? 51.250 19.931 -18.554 1.00 3.60 331 LYS A O 1
ATOM 2475 N N . PRO A 1 332 ? 51.622 18.855 -16.586 1.00 2.68 332 PRO A N 1
ATOM 2476 C CA . PRO A 1 332 ? 50.269 18.273 -16.563 1.00 2.71 332 PRO A CA 1
ATOM 2477 C C . PRO A 1 332 ? 49.145 19.302 -16.671 1.00 2.44 332 PRO A C 1
ATOM 2478 O O . PRO A 1 332 ? 49.163 20.331 -15.966 1.00 2.55 332 PRO A O 1
ATOM 2482 N N . GLU A 1 333 ? 48.199 19.013 -17.566 1.00 2.21 333 GLU A N 1
ATOM 2483 C CA . GLU A 1 333 ? 47.096 19.925 -17.878 1.00 2.55 333 GLU A CA 1
ATOM 2484 C C . GLU A 1 333 ? 45.901 19.548 -17.009 1.00 2.00 333 GLU A C 1
ATOM 2485 O O . GLU A 1 333 ? 44.971 18.887 -17.458 1.00 2.03 333 GLU A O 1
ATOM 2491 N N . LEU A 1 334 ? 45.960 19.941 -15.736 1.00 2.02 334 LEU A N 1
ATOM 2492 C CA . LEU A 1 334 ? 44.945 19.555 -14.750 1.00 2.14 334 LEU A CA 1
ATOM 2493 C C . LEU A 1 334 ? 44.606 20.757 -13.872 1.00 2.03 334 LEU A C 1
ATOM 2494 O O . LEU A 1 334 ? 45.421 21.671 -13.720 1.00 2.23 334 LEU A O 1
ATOM 2499 N N . THR A 1 335 ? 43.420 20.715 -13.284 1.00 2.16 335 THR A N 1
ATOM 2500 C CA . THR A 1 335 ? 42.923 21.868 -12.528 1.00 2.62 335 THR A CA 1
ATOM 2501 C C . THR A 1 335 ? 43.675 22.081 -11.223 1.00 2.17 335 THR A C 1
ATOM 2502 O O . THR A 1 335 ? 44.101 23.209 -10.941 1.00 2.00 335 THR A O 1
ATOM 2506 N N . PRO A 1 336 ? 43.835 21.016 -10.425 1.00 2.00 336 PRO A N 1
ATOM 2507 C CA . PRO A 1 336 ? 44.534 21.291 -9.162 1.00 2.00 336 PRO A CA 1
ATOM 2508 C C . PRO A 1 336 ? 45.994 21.713 -9.354 1.00 2.00 336 PRO A C 1
ATOM 2509 O O . PRO A 1 336 ? 46.538 22.430 -8.504 1.00 2.00 336 PRO A O 1
ATOM 2513 N N . VAL A 1 337 ? 46.609 21.287 -10.458 1.00 2.00 337 VAL A N 1
ATOM 2514 C CA . VAL A 1 337 ? 47.962 21.741 -10.837 1.00 2.20 337 VAL A CA 1
ATOM 2515 C C . VAL A 1 337 ? 47.920 23.249 -11.118 1.00 2.58 337 VAL A C 1
ATOM 2516 O O . VAL A 1 337 ? 48.701 24.012 -10.569 1.00 2.91 337 VAL A O 1
ATOM 2520 N N . ALA A 1 338 ? 46.992 23.669 -11.967 1.00 2.32 338 ALA A N 1
ATOM 2521 C CA . ALA A 1 338 ? 46.791 25.086 -12.269 1.00 2.71 338 ALA A CA 1
ATOM 2522 C C . ALA A 1 338 ? 46.552 25.927 -11.014 1.00 2.98 338 ALA A C 1
ATOM 2523 O O . ALA A 1 338 ? 47.141 26.998 -10.862 1.00 2.76 338 ALA A O 1
ATOM 2525 N N . VAL A 1 339 ? 45.687 25.439 -10.128 1.00 2.80 339 VAL A N 1
ATOM 2526 C CA . VAL A 1 339 ? 45.361 26.160 -8.874 1.00 2.83 339 VAL A CA 1
ATOM 2527 C C . VAL A 1 339 ? 46.568 26.335 -7.979 1.00 3.02 339 VAL A C 1
ATOM 2528 O O . VAL A 1 339 ? 46.858 27.457 -7.549 1.00 2.91 339 VAL A O 1
ATOM 2532 N N . LEU A 1 340 ? 47.280 25.246 -7.697 1.00 2.66 340 LEU A N 1
ATOM 2533 C CA . LEU A 1 340 ? 48.418 25.336 -6.784 1.00 3.40 340 LEU A CA 1
ATOM 2534 C C . LEU A 1 340 ? 49.559 26.130 -7.423 1.00 3.61 340 LEU A C 1
ATOM 2535 O O . LEU A 1 340 ? 50.226 26.929 -6.754 1.00 3.52 340 LEU A O 1
ATOM 2540 N N . ALA A 1 341 ? 49.790 25.911 -8.713 1.00 3.17 341 ALA A N 1
ATOM 2541 C CA . ALA A 1 341 ? 50.847 26.656 -9.396 1.00 3.33 341 ALA A CA 1
ATOM 2542 C C . ALA A 1 341 ? 50.545 28.167 -9.415 1.00 3.48 341 ALA A C 1
ATOM 2543 O O . ALA A 1 341 ? 51.440 28.987 -9.153 1.00 3.01 341 ALA A O 1
ATOM 2545 N N . GLY A 1 342 ? 49.288 28.544 -9.645 1.00 3.03 342 GLY A N 1
ATOM 2546 C CA . GLY A 1 342 ? 48.948 29.979 -9.646 1.00 3.21 342 GLY A CA 1
ATOM 2547 C C . GLY A 1 342 ? 49.088 30.615 -8.259 1.00 3.73 342 GLY A C 1
ATOM 2548 O O . GLY A 1 342 ? 49.606 31.714 -8.109 1.00 2.80 342 GLY A O 1
ATOM 2549 N N . ARG A 1 343 ? 48.621 29.897 -7.242 1.00 4.85 343 ARG A N 1
ATOM 2550 C CA . ARG A 1 343 ? 48.761 30.336 -5.842 1.00 6.07 343 ARG A CA 1
ATOM 2551 C C . ARG A 1 343 ? 50.230 30.510 -5.444 1.00 6.49 343 ARG A C 1
ATOM 2552 O O . ARG A 1 343 ? 50.613 31.542 -4.896 1.00 5.60 343 ARG A O 1
ATOM 2560 N N . LEU A 1 344 ? 51.045 29.488 -5.712 1.00 5.98 344 LEU A N 1
ATOM 2561 C CA . LEU A 1 344 ? 52.487 29.580 -5.380 1.00 7.85 344 LEU A CA 1
ATOM 2562 C C . LEU A 1 344 ? 53.200 30.717 -6.125 1.00 7.19 344 LEU A C 1
ATOM 2563 O O . LEU A 1 344 ? 54.061 31.384 -5.537 1.00 6.35 344 LEU A O 1
ATOM 2568 N N . LEU A 1 345 ? 52.813 30.958 -7.384 1.00 7.33 345 LEU A N 1
ATOM 2569 C CA . LEU A 1 345 ? 53.417 32.025 -8.190 1.00 6.96 345 LEU A CA 1
ATOM 2570 C C . LEU A 1 345 ? 53.154 33.374 -7.533 1.00 7.36 345 LEU A C 1
ATOM 2571 O O . LEU A 1 345 ? 54.078 34.179 -7.382 1.00 7.07 345 LEU A O 1
ATOM 2576 N N . ALA A 1 346 ? 51.909 33.615 -7.133 1.00 7.41 346 ALA A N 1
ATOM 2577 C CA . ALA A 1 346 ? 51.548 34.864 -6.443 1.00 7.76 346 ALA A CA 1
ATOM 2578 C C . ALA A 1 346 ? 52.355 35.013 -5.162 1.00 8.25 346 ALA A C 1
ATOM 2579 O O . ALA A 1 346 ? 52.826 36.118 -4.837 1.00 8.99 346 ALA A O 1
ATOM 2581 N N . ARG A 1 347 ? 52.531 33.907 -4.435 1.00 8.58 347 ARG A N 1
ATOM 2582 C CA . ARG A 1 347 ? 53.323 33.928 -3.209 1.00 9.71 347 ARG A CA 1
ATOM 2583 C C . ARG A 1 347 ? 54.799 34.268 -3.434 1.00 9.55 347 ARG A C 1
ATOM 2584 O O . ARG A 1 347 ? 55.435 34.919 -2.588 1.00 9.79 347 ARG A O 1
ATOM 2592 N N . ARG A 1 348 ? 55.342 33.883 -4.585 1.00 9.66 348 ARG A N 1
ATOM 2593 C CA . ARG A 1 348 ? 56.730 34.227 -4.899 1.00 9.67 348 ARG A CA 1
ATOM 2594 C C . ARG A 1 348 ? 56.817 35.685 -5.330 1.00 9.86 348 ARG A C 1
ATOM 2595 O O . ARG A 1 348 ? 57.773 36.412 -4.980 1.00 8.88 348 ARG A O 1
ATOM 2603 N N . LEU A 1 349 ? 55.784 36.139 -6.025 1.00 9.50 349 LEU A N 1
ATOM 2604 C CA . LEU A 1 349 ? 55.761 37.505 -6.514 1.00 10.00 349 LEU A CA 1
ATOM 2605 C C . LEU A 1 349 ? 55.542 38.525 -5.390 1.00 10.55 349 LEU A C 1
ATOM 2606 O O . LEU A 1 349 ? 56.264 39.527 -5.308 1.00 10.85 349 LEU A O 1
ATOM 2611 N N . TYR A 1 350 ? 54.580 38.258 -4.510 1.00 10.22 350 TYR A N 1
ATOM 2612 C CA . TYR A 1 350 ? 54.124 39.270 -3.549 1.00 10.83 350 TYR A CA 1
ATOM 2613 C C . TYR A 1 350 ? 54.194 38.861 -2.081 1.00 11.24 350 TYR A C 1
ATOM 2614 O O . TYR A 1 350 ? 53.968 39.689 -1.201 1.00 12.16 350 TYR A O 1
ATOM 2623 N N . GLY A 1 351 ? 54.523 37.600 -1.816 1.00 10.80 351 GLY A N 1
ATOM 2624 C CA . GLY A 1 351 ? 54.509 37.089 -0.452 1.00 11.98 351 GLY A CA 1
ATOM 2625 C C . GLY A 1 351 ? 55.860 36.733 0.128 1.00 11.74 351 GLY A C 1
ATOM 2626 O O . GLY A 1 351 ? 55.933 36.253 1.261 1.00 12.56 351 GLY A O 1
ATOM 2627 N N . GLY A 1 352 ? 56.927 36.971 -0.632 1.00 11.82 352 GLY A N 1
ATOM 2628 C CA . GLY A 1 352 ? 58.283 36.662 -0.170 1.00 11.60 352 GLY A CA 1
ATOM 2629 C C . GLY A 1 352 ? 58.614 35.183 -0.174 1.00 11.73 352 GLY A C 1
ATOM 2630 O O . GLY A 1 352 ? 59.549 34.740 0.507 1.00 11.70 352 GLY A O 1
ATOM 2631 N N . SER A 1 353 ? 57.842 34.396 -0.917 1.00 11.92 353 SER A N 1
ATOM 2632 C CA . SER A 1 353 ? 58.045 32.953 -0.916 1.00 11.41 353 SER A CA 1
ATOM 2633 C C . SER A 1 353 ? 59.101 32.517 -1.918 1.00 11.03 353 SER A C 1
ATOM 2634 O O . SER A 1 353 ? 59.324 33.181 -2.938 1.00 11.65 353 SER A O 1
ATOM 2637 N N . THR A 1 354 ? 59.750 31.397 -1.614 1.00 10.67 354 THR A N 1
ATOM 2638 C CA . THR A 1 354 ? 60.687 30.773 -2.535 1.00 10.83 354 THR A CA 1
ATOM 2639 C C . THR A 1 354 ? 60.118 29.438 -3.058 1.00 10.98 354 THR A C 1
ATOM 2640 O O . THR A 1 354 ? 60.653 28.860 -4.006 1.00 11.49 354 THR A O 1
ATOM 2644 N N . GLN A 1 355 ? 59.013 28.975 -2.465 1.00 10.27 355 GLN A N 1
ATOM 2645 C CA . GLN A 1 355 ? 58.429 27.686 -2.833 1.00 10.79 355 GLN A CA 1
ATOM 2646 C C . GLN A 1 355 ? 57.988 27.607 -4.284 1.00 10.15 355 GLN A C 1
ATOM 2647 O O . GLN A 1 355 ? 57.110 28.346 -4.727 1.00 10.46 355 GLN A O 1
ATOM 2653 N N . ARG A 1 356 ? 58.602 26.671 -5.001 1.00 10.09 356 ARG A N 1
ATOM 2654 C CA . ARG A 1 356 ? 58.268 26.395 -6.388 1.00 9.53 356 ARG A CA 1
ATOM 2655 C C . ARG A 1 356 ? 57.242 25.266 -6.461 1.00 8.47 356 ARG A C 1
ATOM 2656 O O . ARG A 1 356 ? 57.159 24.424 -5.563 1.00 8.02 356 ARG A O 1
ATOM 2664 N N . MET A 1 357 ? 56.466 25.253 -7.536 1.00 6.62 357 MET A N 1
ATOM 2665 C CA . MET A 1 357 ? 55.476 24.214 -7.759 1.00 6.58 357 MET A CA 1
ATOM 2666 C C . MET A 1 357 ? 56.189 22.896 -7.986 1.00 6.44 357 MET A C 1
ATOM 2667 O O . MET A 1 357 ? 57.229 22.833 -8.674 1.00 6.52 357 MET A O 1
ATOM 2672 N N . ASP A 1 358 ? 55.634 21.849 -7.389 1.00 6.82 358 ASP A N 1
ATOM 2673 C CA . ASP A 1 358 ? 56.126 20.486 -7.563 1.00 7.61 358 ASP A CA 1
ATOM 2674 C C . ASP A 1 358 ? 55.213 19.801 -8.576 1.00 7.32 358 ASP A C 1
ATOM 2675 O O . ASP A 1 358 ? 54.058 19.463 -8.252 1.00 6.77 358 ASP A O 1
ATOM 2680 N N . TYR A 1 359 ? 55.732 19.607 -9.791 1.00 6.90 359 TYR A N 1
ATOM 2681 C CA . TYR A 1 359 ? 54.988 18.942 -10.869 1.00 6.27 359 TYR A CA 1
ATOM 2682 C C . TYR A 1 359 ? 55.244 17.434 -10.969 1.00 5.98 359 TYR A C 1
ATOM 2683 O O . TYR A 1 359 ? 54.729 16.782 -11.884 1.00 6.52 359 TYR A O 1
ATOM 2692 N N . LYS A 1 360 ? 56.013 16.881 -10.035 1.00 5.10 360 LYS A N 1
ATOM 2693 C CA . LYS A 1 360 ? 56.324 15.447 -10.047 1.00 6.05 360 LYS A CA 1
ATOM 2694 C C . LYS A 1 360 ? 55.287 14.575 -9.332 1.00 5.14 360 LYS A C 1
ATOM 2695 O O . LYS A 1 360 ? 54.744 14.970 -8.292 1.00 5.13 360 LYS A O 1
ATOM 2701 N N . ASP A 1 361 ? 55.001 13.402 -9.906 1.00 4.56 361 ASP A N 1
ATOM 2702 C CA . ASP A 1 361 ? 54.109 12.425 -9.279 1.00 4.38 361 ASP A CA 1
ATOM 2703 C C . ASP A 1 361 ? 52.706 13.011 -8.994 1.00 4.23 361 ASP A C 1
ATOM 2704 O O . ASP A 1 361 ? 52.116 12.791 -7.918 1.00 3.93 361 ASP A O 1
ATOM 2709 N N . VAL A 1 362 ? 52.189 13.773 -9.955 1.00 3.54 362 VAL A N 1
ATOM 2710 C CA . VAL A 1 362 ? 50.842 14.321 -9.823 1.00 3.23 362 VAL A CA 1
ATOM 2711 C C . VAL A 1 362 ? 49.838 13.240 -10.188 1.00 2.72 362 VAL A C 1
ATOM 2712 O O . VAL A 1 362 ? 49.887 12.697 -11.306 1.00 2.68 362 VAL A O 1
ATOM 2716 N N . ALA A 1 363 ? 48.922 12.933 -9.266 1.00 2.24 363 ALA A N 1
ATOM 2717 C CA . ALA A 1 363 ? 47.929 11.893 -9.492 1.00 2.59 363 ALA A CA 1
ATOM 2718 C C . ALA A 1 363 ? 46.861 12.334 -10.479 1.00 2.60 363 ALA A C 1
ATOM 2719 O O . ALA A 1 363 ? 46.557 13.522 -10.598 1.00 2.57 363 ALA A O 1
ATOM 2721 N N . THR A 1 364 ? 46.290 11.372 -11.190 1.00 2.72 364 THR A N 1
ATOM 2722 C CA . THR A 1 364 ? 45.215 11.690 -12.118 1.00 3.31 364 THR A CA 1
ATOM 2723 C C . THR A 1 364 ? 44.208 10.541 -12.202 1.00 3.31 364 THR A C 1
ATOM 2724 O O . THR A 1 364 ? 44.536 9.399 -11.880 1.00 3.88 364 THR A O 1
ATOM 2728 N N . THR A 1 365 ? 42.990 10.851 -12.629 1.00 2.85 365 THR A N 1
ATOM 2729 C CA . THR A 1 365 ? 41.961 9.818 -12.842 1.00 2.84 365 THR A CA 1
ATOM 2730 C C . THR A 1 365 ? 41.287 10.030 -14.174 1.00 2.97 365 THR A C 1
ATOM 2731 O O . THR A 1 365 ? 40.931 11.179 -14.512 1.00 4.66 365 THR A O 1
ATOM 2735 N N . VAL A 1 366 ? 41.103 8.923 -14.895 1.00 2.21 366 VAL A N 1
ATOM 2736 C CA . VAL A 1 366 ? 40.337 8.847 -16.125 1.00 2.02 366 VAL A CA 1
ATOM 2737 C C . VAL A 1 366 ? 38.962 8.259 -15.755 1.00 2.00 366 VAL A C 1
ATOM 2738 O O . VAL A 1 366 ? 38.844 7.085 -15.348 1.00 2.00 366 VAL A O 1
ATOM 2742 N N . PHE A 1 367 ? 37.922 9.080 -15.901 1.00 2.00 367 PHE A N 1
ATOM 2743 C CA . PHE A 1 367 ? 36.586 8.682 -15.428 1.00 2.00 367 PHE A CA 1
ATOM 2744 C C . PHE A 1 367 ? 35.806 7.922 -16.494 1.00 2.00 367 PHE A C 1
ATOM 2745 O O . PHE A 1 367 ? 34.702 8.299 -16.886 1.00 2.00 367 PHE A O 1
ATOM 2753 N N . THR A 1 368 ? 36.452 6.884 -17.012 1.00 2.00 368 THR A N 1
ATOM 2754 C CA . THR A 1 368 ? 35.798 5.922 -17.907 1.00 2.00 368 THR A CA 1
ATOM 2755 C C . THR A 1 368 ? 34.798 5.065 -17.119 1.00 2.00 368 THR A C 1
ATOM 2756 O O . THR A 1 368 ? 34.781 5.113 -15.880 1.00 2.06 368 THR A O 1
ATOM 2760 N N . PRO A 1 369 ? 33.948 4.277 -17.821 1.00 2.00 369 PRO A N 1
ATOM 2761 C CA . PRO A 1 369 ? 32.877 3.542 -17.135 1.00 2.00 369 PRO A CA 1
ATOM 2762 C C . PRO A 1 369 ? 33.381 2.736 -15.943 1.00 2.12 369 PRO A C 1
ATOM 2763 O O . PRO A 1 369 ? 32.774 2.795 -14.858 1.00 2.19 369 PRO A O 1
ATOM 2767 N N . LEU A 1 370 ? 34.484 2.022 -16.157 1.00 2.00 370 LEU A N 1
ATOM 2768 C CA . LEU A 1 370 ? 35.329 1.489 -15.085 1.00 2.06 370 LEU A CA 1
ATOM 2769 C C . LEU A 1 370 ? 36.495 2.461 -15.022 1.00 2.00 370 LEU A C 1
ATOM 2770 O O . LEU A 1 370 ? 37.228 2.611 -15.995 1.00 2.07 370 LEU A O 1
ATOM 2775 N N . GLU A 1 371 ? 36.629 3.173 -13.895 1.00 2.00 371 GLU A N 1
ATOM 2776 C CA . GLU A 1 371 ? 37.610 4.249 -13.774 1.00 2.00 371 GLU A CA 1
ATOM 2777 C C . GLU A 1 371 ? 39.056 3.747 -13.671 1.00 2.00 371 GLU A C 1
ATOM 2778 O O . GLU A 1 371 ? 39.334 2.610 -13.226 1.00 2.03 371 GLU A O 1
ATOM 2784 N N . TYR A 1 372 ? 39.971 4.592 -14.124 1.00 2.00 372 TYR A N 1
ATOM 2785 C CA . TYR A 1 372 ? 41.388 4.316 -14.014 1.00 2.00 372 TYR A CA 1
ATOM 2786 C C . TYR A 1 372 ? 42.088 5.492 -13.337 1.00 2.11 372 TYR A C 1
ATOM 2787 O O . TYR A 1 372 ? 41.987 6.632 -13.817 1.00 2.87 372 TYR A O 1
ATOM 2796 N N . ALA A 1 373 ? 42.807 5.223 -12.243 1.00 2.00 373 ALA A N 1
ATOM 2797 C CA . ALA A 1 373 ? 43.580 6.282 -11.588 1.00 2.14 373 ALA A CA 1
ATOM 2798 C C . ALA A 1 373 ? 45.004 5.825 -11.377 1.00 2.00 373 ALA A C 1
ATOM 2799 O O . ALA A 1 373 ? 45.281 4.632 -11.221 1.00 2.00 373 ALA A O 1
ATOM 2801 N N . CYS A 1 374 ? 45.918 6.775 -11.372 1.00 2.03 374 CYS A N 1
ATOM 2802 C CA . CYS A 1 374 ? 47.320 6.413 -11.235 1.00 2.25 374 CYS A CA 1
ATOM 2803 C C . CYS A 1 374 ? 48.099 7.596 -10.647 1.00 2.38 374 CYS A C 1
ATOM 2804 O O . CYS A 1 374 ? 47.639 8.757 -10.688 1.00 2.53 374 CYS A O 1
ATOM 2807 N N . VAL A 1 375 ? 49.256 7.285 -10.079 1.00 2.59 375 VAL A N 1
ATOM 2808 C CA . VAL A 1 375 ? 50.170 8.302 -9.595 1.00 2.32 375 VAL A CA 1
ATOM 2809 C C . VAL A 1 375 ? 51.592 7.796 -9.773 1.00 2.54 375 VAL A C 1
ATOM 2810 O O . VAL A 1 375 ? 51.864 6.620 -9.538 1.00 2.51 375 VAL A O 1
ATOM 2814 N N . GLY A 1 376 ? 52.504 8.672 -10.175 1.00 2.43 376 GLY A N 1
ATOM 2815 C CA . GLY A 1 376 ? 53.884 8.218 -10.386 1.00 2.70 376 GLY A CA 1
ATOM 2816 C C . GLY A 1 376 ? 54.101 7.580 -11.744 1.00 3.06 376 GLY A C 1
ATOM 2817 O O . GLY A 1 376 ? 53.329 7.807 -12.691 1.00 4.20 376 GLY A O 1
ATOM 2818 N N . LEU A 1 377 ? 55.152 6.784 -11.848 1.00 3.29 377 LEU A N 1
ATOM 2819 C CA . LEU A 1 377 ? 55.597 6.296 -13.146 1.00 2.87 377 LEU A CA 1
ATOM 2820 C C . LEU A 1 377 ? 54.760 5.161 -13.682 1.00 3.01 377 LEU A C 1
ATOM 2821 O O . LEU A 1 377 ? 54.353 4.261 -12.938 1.00 3.07 377 LEU A O 1
ATOM 2826 N N . SER A 1 378 ? 54.548 5.190 -14.997 1.00 3.39 378 SER A N 1
ATOM 2827 C CA . SER A 1 378 ? 54.100 4.002 -15.713 1.00 3.89 378 SER A CA 1
ATOM 2828 C C . SER A 1 378 ? 55.181 2.922 -15.614 1.00 3.29 378 SER A C 1
ATOM 2829 O O . SER A 1 378 ? 56.372 3.221 -15.371 1.00 3.25 378 SER A O 1
ATOM 2832 N N . GLU A 1 379 ? 54.771 1.681 -15.839 1.00 2.89 379 GLU A N 1
ATOM 2833 C CA . GLU A 1 379 ? 55.725 0.568 -15.809 1.00 2.71 379 GLU A CA 1
ATOM 2834 C C . GLU A 1 379 ? 56.831 0.785 -16.850 1.00 2.98 379 GLU A C 1
ATOM 2835 O O . GLU A 1 379 ? 58.023 0.657 -16.533 1.00 3.05 379 GLU A O 1
ATOM 2841 N N . GLU A 1 380 ? 56.451 1.133 -18.080 1.00 3.16 380 GLU A N 1
ATOM 2842 C CA . GLU A 1 380 ? 57.458 1.393 -19.134 1.00 3.59 380 GLU A CA 1
ATOM 2843 C C . GLU A 1 380 ? 58.387 2.571 -18.805 1.00 4.09 380 GLU A C 1
ATOM 2844 O O . GLU A 1 380 ? 59.581 2.506 -19.093 1.00 5.17 380 GLU A O 1
ATOM 2850 N N . ASP A 1 381 ? 57.859 3.642 -18.201 1.00 4.42 381 ASP A N 1
ATOM 2851 C CA . ASP A 1 381 ? 58.711 4.776 -17.823 1.00 4.94 381 ASP A CA 1
ATOM 2852 C C . ASP A 1 381 ? 59.706 4.428 -16.707 1.00 5.38 381 ASP A C 1
ATOM 2853 O O . ASP A 1 381 ? 60.856 4.898 -16.719 1.00 5.44 381 ASP A O 1
ATOM 2858 N N . ALA A 1 382 ? 59.268 3.591 -15.770 1.00 5.46 382 ALA A N 1
ATOM 2859 C CA . ALA A 1 382 ? 60.128 3.100 -14.714 1.00 6.20 382 ALA A CA 1
ATOM 2860 C C . ALA A 1 382 ? 61.233 2.213 -15.302 1.00 6.71 382 ALA A C 1
ATOM 2861 O O . ALA A 1 382 ? 62.414 2.365 -14.961 1.00 7.60 382 ALA A O 1
ATOM 2863 N N . VAL A 1 383 ? 60.862 1.316 -16.220 1.00 6.72 383 VAL A N 1
ATOM 2864 C CA . VAL A 1 383 ? 61.851 0.454 -16.880 1.00 6.31 383 VAL A CA 1
ATOM 2865 C C . VAL A 1 383 ? 62.870 1.285 -17.658 1.00 6.54 383 VAL A C 1
ATOM 2866 O O . VAL A 1 383 ? 64.071 1.004 -17.614 1.00 7.21 383 VAL A O 1
ATOM 2870 N N . LYS A 1 384 ? 62.407 2.313 -18.357 1.00 6.23 384 LYS A N 1
ATOM 2871 C CA . LYS A 1 384 ? 63.290 3.173 -19.148 1.00 8.35 384 LYS A CA 1
ATOM 2872 C C . LYS A 1 384 ? 64.288 3.899 -18.246 1.00 8.46 384 LYS A C 1
ATOM 2873 O O . LYS A 1 384 ? 65.492 3.966 -18.545 1.00 7.99 384 LYS A O 1
ATOM 2879 N N . GLN A 1 385 ? 63.790 4.442 -17.140 1.00 8.75 385 GLN A N 1
ATOM 2880 C CA . GLN A 1 385 ? 64.620 5.229 -16.237 1.00 9.99 385 GLN A CA 1
ATOM 2881 C C . GLN A 1 385 ? 65.634 4.381 -15.452 1.00 10.30 385 GLN A C 1
ATOM 2882 O O . GLN A 1 385 ? 66.809 4.750 -15.373 1.00 10.92 385 GLN A O 1
ATOM 2888 N N . PHE A 1 386 ? 65.208 3.243 -14.911 1.00 10.15 386 PHE A N 1
ATOM 2889 C CA . PHE A 1 386 ? 66.070 2.468 -13.994 1.00 10.21 386 PHE A CA 1
ATOM 2890 C C . PHE A 1 386 ? 66.630 1.158 -14.559 1.00 10.03 386 PHE A C 1
ATOM 2891 O O . PHE A 1 386 ? 67.559 0.571 -13.984 1.00 9.22 386 PHE A O 1
ATOM 2899 N N . GLY A 1 387 ? 66.069 0.697 -15.674 1.00 9.75 387 GLY A N 1
ATOM 2900 C CA . GLY A 1 387 ? 66.402 -0.612 -16.236 1.00 8.72 387 GLY A CA 1
ATOM 2901 C C . GLY A 1 387 ? 65.476 -1.692 -15.695 1.00 8.35 387 GLY A C 1
ATOM 2902 O O . GLY A 1 387 ? 65.135 -1.678 -14.515 1.00 7.79 387 GLY A O 1
ATOM 2903 N N . ALA A 1 388 ? 65.055 -2.619 -16.555 1.00 8.34 388 ALA A N 1
ATOM 2904 C CA . ALA A 1 388 ? 64.155 -3.714 -16.129 1.00 8.63 388 ALA A CA 1
ATOM 2905 C C . ALA A 1 388 ? 64.674 -4.494 -14.913 1.00 8.85 388 ALA A C 1
ATOM 2906 O O . ALA A 1 388 ? 63.913 -4.869 -14.011 1.00 8.80 388 ALA A O 1
ATOM 2908 N N . ASP A 1 389 ? 65.984 -4.730 -14.879 1.00 9.40 389 ASP A N 1
ATOM 2909 C CA . ASP A 1 389 ? 66.566 -5.465 -13.775 1.00 9.73 389 ASP A CA 1
ATOM 2910 C C . ASP A 1 389 ? 66.583 -4.726 -12.425 1.00 8.60 389 ASP A C 1
ATOM 2911 O O . ASP A 1 389 ? 66.986 -5.305 -11.409 1.00 8.40 389 ASP A O 1
ATOM 2916 N N . GLU A 1 390 ? 66.127 -3.464 -12.401 1.00 7.79 390 GLU A N 1
ATOM 2917 C CA . GLU A 1 390 ? 66.046 -2.705 -11.146 1.00 7.17 390 GLU A CA 1
ATOM 2918 C C . GLU A 1 390 ? 64.611 -2.343 -10.732 1.00 6.24 390 GLU A C 1
ATOM 2919 O O . GLU A 1 390 ? 64.404 -1.582 -9.794 1.00 5.86 390 GLU A O 1
ATOM 2925 N N . ILE A 1 391 ? 63.638 -2.904 -11.448 1.00 5.87 391 ILE A N 1
ATOM 2926 C CA . ILE A 1 391 ? 62.214 -2.655 -11.241 1.00 5.33 391 ILE A CA 1
ATOM 2927 C C . ILE A 1 391 ? 61.566 -3.945 -10.776 1.00 5.44 391 ILE A C 1
ATOM 2928 O O . ILE A 1 391 ? 61.938 -5.020 -11.231 1.00 4.56 391 ILE A O 1
ATOM 2933 N N . GLU A 1 392 ? 60.615 -3.842 -9.853 1.00 3.75 392 GLU A N 1
ATOM 2934 C CA . GLU A 1 392 ? 59.781 -4.984 -9.489 1.00 3.66 392 GLU A CA 1
ATOM 2935 C C . GLU A 1 392 ? 58.357 -4.494 -9.652 1.00 3.31 392 GLU A C 1
ATOM 2936 O O . GLU A 1 392 ? 58.076 -3.356 -9.341 1.00 3.36 392 GLU A O 1
ATOM 2942 N N . VAL A 1 393 ? 57.463 -5.345 -10.138 1.00 3.30 393 VAL A N 1
ATOM 2943 C CA . VAL A 1 393 ? 56.063 -4.948 -10.274 1.00 3.35 393 VAL A CA 1
ATOM 2944 C C . VAL A 1 393 ? 55.211 -5.919 -9.478 1.00 3.11 393 VAL A C 1
ATOM 2945 O O . VAL A 1 393 ? 55.261 -7.137 -9.733 1.00 2.91 393 VAL A O 1
ATOM 2949 N N . PHE A 1 394 ? 54.455 -5.386 -8.514 1.00 2.22 394 PHE A N 1
ATOM 2950 C CA . PHE A 1 394 ? 53.498 -6.176 -7.743 1.00 2.86 394 PHE A CA 1
ATOM 2951 C C . PHE A 1 394 ? 52.133 -5.936 -8.344 1.00 3.13 394 PHE A C 1
ATOM 2952 O O . PHE A 1 394 ? 51.788 -4.779 -8.596 1.00 3.41 394 PHE A O 1
ATOM 2960 N N . HIS A 1 395 ? 51.363 -7.005 -8.582 1.00 3.02 395 HIS A N 1
ATOM 2961 C CA . HIS A 1 395 ? 50.080 -6.847 -9.286 1.00 3.28 395 HIS A CA 1
ATOM 2962 C C . HIS A 1 395 ? 49.060 -7.944 -8.973 1.00 3.18 395 HIS A C 1
ATOM 2963 O O . HIS A 1 395 ? 49.404 -9.012 -8.457 1.00 2.98 395 HIS A O 1
ATOM 2970 N N . GLY A 1 396 ? 47.807 -7.670 -9.326 1.00 3.10 396 GLY A N 1
ATOM 2971 C CA . GLY A 1 396 ? 46.792 -8.698 -9.211 1.00 3.37 396 GLY A CA 1
ATOM 2972 C C . GLY A 1 396 ? 45.437 -8.250 -9.682 1.00 2.96 396 GLY A C 1
ATOM 2973 O O . GLY A 1 396 ? 45.215 -7.078 -9.946 1.00 3.10 396 GLY A O 1
ATOM 2974 N N . TYR A 1 397 ? 44.545 -9.227 -9.785 1.00 3.55 397 TYR A N 1
ATOM 2975 C CA . TYR A 1 397 ? 43.130 -8.967 -10.028 1.00 3.38 397 TYR A CA 1
ATOM 2976 C C . TYR A 1 397 ? 42.395 -9.011 -8.704 1.00 3.21 397 TYR A C 1
ATOM 2977 O O . TYR A 1 397 ? 42.865 -9.621 -7.724 1.00 4.07 397 TYR A O 1
ATOM 2986 N N . TYR A 1 398 ? 41.241 -8.360 -8.646 1.00 2.47 398 TYR A N 1
ATOM 2987 C CA . TYR A 1 398 ? 40.468 -8.365 -7.415 1.00 2.74 398 TYR A CA 1
ATOM 2988 C C . TYR A 1 398 ? 38.977 -8.318 -7.753 1.00 2.29 398 TYR A C 1
ATOM 2989 O O . TYR A 1 398 ? 38.595 -8.177 -8.950 1.00 2.78 398 TYR A O 1
ATOM 2998 N N . LYS A 1 399 ? 38.140 -8.479 -6.726 1.00 2.45 399 LYS A N 1
ATOM 2999 C CA . LYS A 1 399 ? 36.686 -8.484 -6.920 1.00 2.65 399 LYS A CA 1
ATOM 3000 C C . LYS A 1 399 ? 36.065 -7.567 -5.879 1.00 2.08 399 LYS A C 1
ATOM 3001 O O . LYS A 1 399 ? 36.155 -7.862 -4.685 1.00 2.38 399 LYS A O 1
ATOM 3007 N N . PRO A 1 400 ? 35.440 -6.464 -6.328 1.00 2.44 400 PRO A N 1
ATOM 3008 C CA . PRO A 1 400 ? 34.668 -5.593 -5.409 1.00 2.00 400 PRO A CA 1
ATOM 3009 C C . PRO A 1 400 ? 33.513 -6.386 -4.809 1.00 2.22 400 PRO A C 1
ATOM 3010 O O . PRO A 1 400 ? 32.854 -7.133 -5.519 1.00 2.58 400 PRO A O 1
ATOM 3014 N N . THR A 1 401 ? 33.292 -6.250 -3.503 1.00 2.41 401 THR A N 1
ATOM 3015 C CA . THR A 1 401 ? 32.224 -6.987 -2.820 1.00 2.22 401 THR A CA 1
ATOM 3016 C C . THR A 1 401 ? 30.866 -6.682 -3.466 1.00 2.50 401 THR A C 1
ATOM 3017 O O . THR A 1 401 ? 30.001 -7.561 -3.558 1.00 2.94 401 THR A O 1
ATOM 3021 N N . GLU A 1 402 ? 30.690 -5.439 -3.914 1.00 2.31 402 GLU A N 1
ATOM 3022 C CA . GLU A 1 402 ? 29.446 -4.998 -4.548 1.00 2.63 402 GLU A CA 1
ATOM 3023 C C . GLU A 1 402 ? 29.154 -5.661 -5.899 1.00 2.65 402 GLU A C 1
ATOM 3024 O O . GLU A 1 402 ? 28.010 -5.593 -6.349 1.00 3.64 402 GLU A O 1
ATOM 3030 N N . PHE A 1 403 ? 30.156 -6.284 -6.539 1.00 2.39 403 PHE A N 1
ATOM 3031 C CA . PHE A 1 403 ? 29.959 -6.876 -7.882 1.00 2.95 403 PHE A CA 1
ATOM 3032 C C . PHE A 1 403 ? 29.345 -8.279 -7.825 1.00 3.29 403 PHE A C 1
ATOM 3033 O O . PHE A 1 403 ? 28.847 -8.790 -8.832 1.00 4.11 403 PHE A O 1
ATOM 3041 N N . PHE A 1 404 ? 29.376 -8.917 -6.653 1.00 3.00 404 PHE A N 1
ATOM 3042 C CA . PHE A 1 404 ? 29.003 -10.344 -6.582 1.00 3.67 404 PHE A CA 1
ATOM 3043 C C . PHE A 1 404 ? 27.536 -10.605 -6.891 1.00 3.77 404 PHE A C 1
ATOM 3044 O O . PHE A 1 404 ? 27.227 -11.445 -7.755 1.00 4.28 404 PHE A O 1
ATOM 3052 N N . ILE A 1 405 ? 26.637 -9.920 -6.183 1.00 3.48 405 ILE A N 1
ATOM 3053 C CA . ILE A 1 405 ? 25.192 -10.170 -6.346 1.00 4.18 405 ILE A CA 1
ATOM 3054 C C . ILE A 1 405 ? 24.653 -9.838 -7.748 1.00 4.14 405 ILE A C 1
ATOM 3055 O O . ILE A 1 405 ? 23.952 -10.685 -8.350 1.00 3.63 405 ILE A O 1
ATOM 3060 N N . PRO A 1 406 ? 25.008 -8.653 -8.293 1.00 3.75 406 PRO A N 1
ATOM 3061 C CA . PRO A 1 406 ? 24.644 -8.330 -9.693 1.00 4.15 406 PRO A CA 1
ATOM 3062 C C . PRO A 1 406 ? 25.431 -9.100 -10.749 1.00 3.72 406 PRO A C 1
ATOM 3063 O O . PRO A 1 406 ? 25.083 -9.012 -11.932 1.00 4.57 406 PRO A O 1
ATOM 3067 N N . GLN A 1 407 ? 26.471 -9.823 -10.328 1.00 3.87 407 GLN A N 1
ATOM 3068 C CA . GLN A 1 407 ? 27.322 -10.611 -11.225 1.00 3.47 407 GLN A CA 1
ATOM 3069 C C . GLN A 1 407 ? 27.933 -9.706 -12.275 1.00 3.84 407 GLN A C 1
ATOM 3070 O O . GLN A 1 407 ? 27.950 -10.007 -13.484 1.00 4.15 407 GLN A O 1
ATOM 3076 N N . LYS A 1 408 ? 28.434 -8.580 -11.776 1.00 3.66 408 LYS A N 1
ATOM 3077 C CA . LYS A 1 408 ? 29.083 -7.567 -12.608 1.00 4.34 408 LYS A CA 1
ATOM 3078 C C . LYS A 1 408 ? 30.507 -8.049 -12.959 1.00 4.62 408 LYS A C 1
ATOM 3079 O O . LYS A 1 408 ? 31.197 -8.663 -12.121 1.00 4.84 408 LYS A O 1
ATOM 3085 N N . SER A 1 409 ? 30.949 -7.764 -14.183 1.00 4.27 409 SER A N 1
ATOM 3086 C CA . SER A 1 409 ? 32.252 -8.229 -14.651 1.00 4.62 409 SER A CA 1
ATOM 3087 C C . SER A 1 409 ? 33.418 -7.745 -13.790 1.00 4.16 409 SER A C 1
ATOM 3088 O O . SER A 1 409 ? 33.526 -6.521 -13.510 1.00 4.24 409 SER A O 1
ATOM 3091 N N . VAL A 1 410 ? 34.279 -8.700 -13.401 1.00 2.97 410 VAL A N 1
ATOM 3092 C CA . VAL A 1 410 ? 35.512 -8.372 -12.682 1.00 3.20 410 VAL A CA 1
ATOM 3093 C C . VAL A 1 410 ? 36.741 -8.583 -13.572 1.00 3.39 410 VAL A C 1
ATOM 3094 O O . VAL A 1 410 ? 37.894 -8.534 -13.114 1.00 3.08 410 VAL A O 1
ATOM 3098 N N . ARG A 1 411 ? 36.491 -8.800 -14.860 1.00 3.34 411 ARG A N 1
ATOM 3099 C CA . ARG A 1 411 ? 37.566 -9.080 -15.800 1.00 4.06 411 ARG A CA 1
ATOM 3100 C C . ARG A 1 411 ? 38.686 -8.016 -15.832 1.00 4.47 411 ARG A C 1
ATOM 3101 O O . ARG A 1 411 ? 39.860 -8.352 -16.132 1.00 4.74 411 ARG A O 1
ATOM 3109 N N . TYR A 1 412 ? 38.327 -6.749 -15.570 1.00 3.09 412 TYR A N 1
ATOM 3110 C CA . TYR A 1 412 ? 39.271 -5.633 -15.723 1.00 2.75 412 TYR A CA 1
ATOM 3111 C C . TYR A 1 412 ? 39.524 -4.932 -14.393 1.00 2.82 412 TYR A C 1
ATOM 3112 O O . TYR A 1 412 ? 40.083 -3.845 -14.362 1.00 3.28 412 TYR A O 1
ATOM 3121 N N . CYS A 1 413 ? 39.170 -5.598 -13.298 1.00 2.59 413 CYS A N 1
ATOM 3122 C CA . CYS A 1 413 ? 39.495 -5.089 -11.974 1.00 2.75 413 CYS A CA 1
ATOM 3123 C C . CYS A 1 413 ? 40.924 -5.508 -11.628 1.00 2.38 413 CYS A C 1
ATOM 3124 O O . CYS A 1 413 ? 41.151 -6.590 -11.100 1.00 2.54 413 CYS A O 1
ATOM 3127 N N . TYR A 1 414 ? 41.856 -4.601 -11.912 1.00 2.00 414 TYR A N 1
ATOM 3128 C CA . TYR A 1 414 ? 43.299 -4.878 -11.882 1.00 2.16 414 TYR A CA 1
ATOM 3129 C C . TYR A 1 414 ? 44.063 -3.712 -11.278 1.00 2.30 414 TYR A C 1
ATOM 3130 O O . TYR A 1 414 ? 43.710 -2.548 -11.523 1.00 2.10 414 TYR A O 1
ATOM 3139 N N . LEU A 1 415 ? 45.070 -4.012 -10.466 1.00 2.00 415 LEU A N 1
ATOM 3140 C CA . LEU A 1 415 ? 45.952 -2.974 -9.921 1.00 2.41 415 LEU A CA 1
ATOM 3141 C C . LEU A 1 415 ? 47.406 -3.429 -9.877 1.00 2.87 415 LEU A C 1
ATOM 3142 O O . LEU A 1 415 ? 47.695 -4.634 -9.890 1.00 2.54 415 LEU A O 1
ATOM 3147 N N . LYS A 1 416 ? 48.318 -2.464 -9.869 1.00 2.32 416 LYS A N 1
ATOM 3148 C CA . LYS A 1 416 ? 49.735 -2.764 -9.751 1.00 2.40 416 LYS A CA 1
ATOM 3149 C C . LYS A 1 416 ? 50.527 -1.633 -9.076 1.00 2.78 416 LYS A C 1
ATOM 3150 O O . LYS A 1 416 ? 50.107 -0.445 -9.116 1.00 3.13 416 LYS A O 1
ATOM 3156 N N . ALA A 1 417 ? 51.634 -2.024 -8.434 1.00 2.59 417 ALA A N 1
ATOM 3157 C CA . ALA A 1 417 ? 52.629 -1.120 -7.874 1.00 3.01 417 ALA A CA 1
ATOM 3158 C C . ALA A 1 417 ? 53.974 -1.391 -8.563 1.00 3.24 417 ALA A C 1
ATOM 3159 O O . ALA A 1 417 ? 54.466 -2.544 -8.580 1.00 3.61 417 ALA A O 1
ATOM 3161 N N . VAL A 1 418 ? 54.543 -0.325 -9.114 1.00 3.09 418 VAL A N 1
ATOM 3162 C CA . VAL A 1 418 ? 55.833 -0.338 -9.802 1.00 3.11 418 VAL A CA 1
ATOM 3163 C C . VAL A 1 418 ? 56.834 0.242 -8.804 1.00 3.90 418 VAL A C 1
ATOM 3164 O O . VAL A 1 418 ? 56.680 1.383 -8.353 1.00 3.91 418 VAL A O 1
ATOM 3168 N N . ALA A 1 419 ? 57.827 -0.558 -8.433 1.00 4.17 419 ALA A N 1
ATOM 3169 C CA . ALA A 1 419 ? 58.750 -0.199 -7.357 1.00 4.41 419 ALA A CA 1
ATOM 3170 C C . ALA A 1 419 ? 60.230 -0.484 -7.684 1.00 5.39 419 ALA A C 1
ATOM 3171 O O . ALA A 1 419 ? 60.570 -1.274 -8.593 1.00 5.12 419 ALA A O 1
ATOM 3173 N N . GLU A 1 420 ? 61.105 0.164 -6.916 1.00 5.10 420 GLU A N 1
ATOM 3174 C CA . GLU A 1 420 ? 62.528 -0.187 -6.840 1.00 5.33 420 GLU A CA 1
ATOM 3175 C C . GLU A 1 420 ? 62.697 -1.642 -6.398 1.00 5.62 420 GLU A C 1
ATOM 3176 O O . GLU A 1 420 ? 62.066 -2.076 -5.434 1.00 6.00 420 GLU A O 1
ATOM 3182 N N . ARG A 1 421 ? 63.540 -2.403 -7.098 1.00 5.85 421 ARG A N 1
ATOM 3183 C CA . ARG A 1 421 ? 63.618 -3.831 -6.845 1.00 6.31 421 ARG A CA 1
ATOM 3184 C C . ARG A 1 421 ? 64.400 -4.117 -5.568 1.00 6.32 421 ARG A C 1
ATOM 3185 O O . ARG A 1 421 ? 64.004 -4.955 -4.777 1.00 7.52 421 ARG A O 1
ATOM 3193 N N . HIS A 1 422 ? 65.512 -3.411 -5.392 1.00 6.62 422 HIS A N 1
ATOM 3194 C CA . HIS A 1 422 ? 66.423 -3.659 -4.287 1.00 7.40 422 HIS A CA 1
ATOM 3195 C C . HIS A 1 422 ? 66.420 -2.484 -3.321 1.00 7.59 422 HIS A C 1
ATOM 3196 O O . HIS A 1 422 ? 65.549 -1.610 -3.402 1.00 7.54 422 HIS A O 1
ATOM 3203 N N . GLY A 1 423 ? 67.374 -2.488 -2.383 1.00 8.59 423 GLY A N 1
ATOM 3204 C CA . GLY A 1 423 ? 67.522 -1.390 -1.428 1.00 8.99 423 GLY A CA 1
ATOM 3205 C C . GLY A 1 423 ? 66.248 -1.197 -0.638 1.00 9.35 423 GLY A C 1
ATOM 3206 O O . GLY A 1 423 ? 65.678 -2.170 -0.155 1.00 9.59 423 GLY A O 1
ATOM 3207 N N . ASP A 1 424 ? 65.779 0.048 -0.547 1.00 9.05 424 ASP A N 1
ATOM 3208 C CA . ASP A 1 424 ? 64.594 0.369 0.258 1.00 9.92 424 ASP A CA 1
ATOM 3209 C C . ASP A 1 424 ? 63.253 0.068 -0.412 1.00 8.28 424 ASP A C 1
ATOM 3210 O O . ASP A 1 424 ? 62.207 0.184 0.231 1.00 8.35 424 ASP A O 1
ATOM 3215 N N . GLN A 1 425 ? 63.282 -0.330 -1.684 1.00 6.98 425 GLN A N 1
ATOM 3216 C CA . GLN A 1 425 ? 62.046 -0.698 -2.416 1.00 6.10 425 GLN A CA 1
ATOM 3217 C C . GLN A 1 425 ? 61.041 0.436 -2.424 1.00 5.58 425 GLN A C 1
ATOM 3218 O O . GLN A 1 425 ? 59.835 0.251 -2.134 1.00 4.54 425 GLN A O 1
ATOM 3224 N N . ARG A 1 426 ? 61.537 1.616 -2.757 1.00 5.40 426 ARG A N 1
ATOM 3225 C CA . ARG A 1 426 ? 60.692 2.784 -2.937 1.00 6.01 426 ARG A CA 1
ATOM 3226 C C . ARG A 1 426 ? 59.657 2.505 -4.027 1.00 5.54 426 ARG A C 1
ATOM 3227 O O . ARG A 1 426 ? 59.966 1.937 -5.075 1.00 4.75 426 ARG A O 1
ATOM 3235 N N . VAL A 1 427 ? 58.411 2.867 -3.745 1.00 5.14 427 VAL A N 1
ATOM 3236 C CA . VAL A 1 427 ? 57.353 2.788 -4.755 1.00 4.61 427 VAL A CA 1
ATOM 3237 C C . VAL A 1 427 ? 57.536 3.913 -5.784 1.00 4.43 427 VAL A C 1
ATOM 3238 O O . VAL A 1 427 ? 57.706 5.081 -5.416 1.00 5.14 427 VAL A O 1
ATOM 3242 N N . TYR A 1 428 ? 57.491 3.562 -7.072 1.00 3.45 428 TYR A N 1
ATOM 3243 C CA . TYR A 1 428 ? 57.598 4.557 -8.135 1.00 3.35 428 TYR A CA 1
ATOM 3244 C C . TYR A 1 428 ? 56.259 4.953 -8.758 1.00 3.19 428 TYR A C 1
ATOM 3245 O O . TYR A 1 428 ? 56.108 6.071 -9.231 1.00 3.34 428 TYR A O 1
ATOM 3254 N N . GLY A 1 429 ? 55.315 4.015 -8.808 1.00 3.33 429 GLY A N 1
ATOM 3255 C CA . GLY A 1 429 ? 54.022 4.283 -9.442 1.00 2.63 429 GLY A CA 1
ATOM 3256 C C . GLY A 1 429 ? 52.982 3.312 -8.952 1.00 2.86 429 GLY A C 1
ATOM 3257 O O . GLY A 1 429 ? 53.311 2.168 -8.611 1.00 3.03 429 GLY A O 1
ATOM 3258 N N . LEU A 1 430 ? 51.736 3.780 -8.919 1.00 2.50 430 LEU A N 1
ATOM 3259 C CA . LEU A 1 430 ? 50.587 2.977 -8.492 1.00 2.57 430 LEU A CA 1
ATOM 3260 C C . LEU A 1 430 ? 49.465 3.184 -9.514 1.00 2.26 430 LEU A C 1
ATOM 3261 O O . LEU A 1 430 ? 49.236 4.313 -9.966 1.00 2.26 430 LEU A O 1
ATOM 3266 N N . HIS A 1 431 ? 48.805 2.084 -9.886 1.00 2.48 431 HIS A N 1
ATOM 3267 C CA . HIS A 1 431 ? 47.834 2.058 -11.005 1.00 2.58 431 HIS A CA 1
ATOM 3268 C C . HIS A 1 431 ? 46.666 1.193 -10.608 1.00 2.50 431 HIS A C 1
ATOM 3269 O O . HIS A 1 431 ? 46.874 0.082 -10.129 1.00 2.93 431 HIS A O 1
ATOM 3276 N N . TYR A 1 432 ? 45.446 1.699 -10.802 1.00 2.30 432 TYR A N 1
ATOM 3277 C CA . TYR A 1 432 ? 44.216 0.990 -10.371 1.00 2.31 432 TYR A CA 1
ATOM 3278 C C . TYR A 1 432 ? 43.100 1.233 -11.349 1.00 2.00 432 TYR A C 1
ATOM 3279 O O . TYR A 1 432 ? 42.813 2.384 -11.687 1.00 2.02 432 TYR A O 1
ATOM 3288 N N . ILE A 1 433 ? 42.475 0.144 -11.798 1.00 2.00 433 ILE A N 1
ATOM 3289 C CA . ILE A 1 433 ? 41.247 0.208 -12.590 1.00 2.00 433 ILE A CA 1
ATOM 3290 C C . ILE A 1 433 ? 40.153 -0.446 -11.765 1.00 2.00 433 ILE A C 1
ATOM 3291 O O . ILE A 1 433 ? 40.310 -1.579 -11.274 1.00 2.00 433 ILE A O 1
ATOM 3296 N N . GLY A 1 434 ? 39.060 0.288 -11.585 1.00 2.00 434 GLY A N 1
ATOM 3297 C CA . GLY A 1 434 ? 37.959 -0.197 -10.770 1.00 2.00 434 GLY A CA 1
ATOM 3298 C C . GLY A 1 434 ? 37.062 0.942 -10.327 1.00 2.00 434 GLY A C 1
ATOM 3299 O O . GLY A 1 434 ? 37.237 2.082 -10.768 1.00 2.00 434 GLY A O 1
ATOM 3300 N N . PRO A 1 435 ? 36.127 0.648 -9.414 1.00 2.00 435 PRO A N 1
ATOM 3301 C CA . PRO A 1 435 ? 35.216 1.667 -8.922 1.00 2.00 435 PRO A CA 1
ATOM 3302 C C . PRO A 1 435 ? 35.933 2.742 -8.097 1.00 2.00 435 PRO A C 1
ATOM 3303 O O . PRO A 1 435 ? 36.930 2.459 -7.420 1.00 2.00 435 PRO A O 1
ATOM 3307 N N . VAL A 1 436 ? 35.433 3.976 -8.197 1.00 2.00 436 VAL A N 1
ATOM 3308 C CA . VAL A 1 436 ? 35.921 5.112 -7.394 1.00 2.00 436 VAL A CA 1
ATOM 3309 C C . VAL A 1 436 ? 37.450 5.208 -7.345 1.00 2.00 436 VAL A C 1
ATOM 3310 O O . VAL A 1 436 ? 38.050 5.403 -6.296 1.00 2.00 436 VAL A O 1
ATOM 3314 N N . ALA A 1 437 ? 38.047 5.132 -8.526 1.00 2.00 437 ALA A N 1
ATOM 3315 C CA . ALA A 1 437 ? 39.490 5.060 -8.661 1.00 2.00 437 ALA A CA 1
ATOM 3316 C C . ALA A 1 437 ? 40.225 6.266 -8.096 1.00 2.00 437 ALA A C 1
ATOM 3317 O O . ALA A 1 437 ? 41.271 6.104 -7.495 1.00 2.00 437 ALA A O 1
ATOM 3319 N N . GLY A 1 438 ? 39.651 7.463 -8.269 1.00 2.29 438 GLY A N 1
ATOM 3320 C CA . GLY A 1 438 ? 40.273 8.692 -7.772 1.00 2.10 438 GLY A CA 1
ATOM 3321 C C . GLY A 1 438 ? 40.233 8.753 -6.263 1.00 2.16 438 GLY A C 1
ATOM 3322 O O . GLY A 1 438 ? 41.195 9.219 -5.611 1.00 2.51 438 GLY A O 1
ATOM 3323 N N . GLU A 1 439 ? 39.138 8.246 -5.690 1.00 2.06 439 GLU A N 1
ATOM 3324 C CA . GLU A 1 439 ? 39.049 8.137 -4.232 1.00 2.00 439 GLU A CA 1
ATOM 3325 C C . GLU A 1 439 ? 40.102 7.181 -3.674 1.00 2.12 439 GLU A C 1
ATOM 3326 O O . GLU A 1 439 ? 40.707 7.458 -2.650 1.00 2.30 439 GLU A O 1
ATOM 3332 N N . VAL A 1 440 ? 40.317 6.060 -4.360 1.00 2.00 440 VAL A N 1
ATOM 3333 C CA . VAL A 1 440 ? 41.324 5.087 -3.945 1.00 2.00 440 VAL A CA 1
ATOM 3334 C C . VAL A 1 440 ? 42.737 5.677 -4.010 1.00 2.00 440 VAL A C 1
ATOM 3335 O O . VAL A 1 440 ? 43.513 5.565 -3.047 1.00 2.10 440 VAL A O 1
ATOM 3339 N N . ILE A 1 441 ? 43.073 6.270 -5.149 1.00 2.00 441 ILE A N 1
ATOM 3340 C CA . ILE A 1 441 ? 44.461 6.674 -5.408 1.00 2.00 441 ILE A CA 1
ATOM 3341 C C . ILE A 1 441 ? 44.900 7.913 -4.585 1.00 2.00 441 ILE A C 1
ATOM 3342 O O . ILE A 1 441 ? 46.064 8.016 -4.205 1.00 2.00 441 ILE A O 1
ATOM 3347 N N . GLN A 1 442 ? 43.978 8.824 -4.270 1.00 2.00 442 GLN A N 1
ATOM 3348 C CA . GLN A 1 442 ? 44.384 10.088 -3.632 1.00 2.00 442 GLN A CA 1
ATOM 3349 C C . GLN A 1 442 ? 45.334 9.939 -2.437 1.00 2.00 442 GLN A C 1
ATOM 3350 O O . GLN A 1 442 ? 46.407 10.552 -2.424 1.00 2.00 442 GLN A O 1
ATOM 3356 N N . GLY A 1 443 ? 44.933 9.142 -1.444 1.00 2.00 443 GLY A N 1
ATOM 3357 C CA . GLY A 1 443 ? 45.732 9.001 -0.229 1.00 2.00 443 GLY A CA 1
ATOM 3358 C C . GLY A 1 443 ? 47.071 8.360 -0.522 1.00 2.64 443 GLY A C 1
ATOM 3359 O O . GLY A 1 443 ? 48.078 8.701 0.112 1.00 2.90 443 GLY A O 1
ATOM 3360 N N . PHE A 1 444 ? 47.096 7.455 -1.507 1.00 2.31 444 PHE A N 1
ATOM 3361 C CA . PHE A 1 444 ? 48.362 6.833 -1.904 1.00 2.08 444 PHE A CA 1
ATOM 3362 C C . PHE A 1 444 ? 49.303 7.819 -2.596 1.00 2.65 444 PHE A C 1
ATOM 3363 O O . PHE A 1 444 ? 50.531 7.693 -2.513 1.00 3.13 444 PHE A O 1
ATOM 3371 N N . ALA A 1 445 ? 48.736 8.808 -3.277 1.00 2.61 445 ALA A N 1
ATOM 3372 C CA . ALA A 1 445 ? 49.545 9.872 -3.857 1.00 2.76 445 ALA A CA 1
ATOM 3373 C C . ALA A 1 445 ? 50.274 10.660 -2.759 1.00 2.91 445 ALA A C 1
ATOM 3374 O O . ALA A 1 445 ? 51.460 11.035 -2.914 1.00 2.88 445 ALA A O 1
ATOM 3376 N N . ALA A 1 446 ? 49.578 10.914 -1.651 1.00 2.32 446 ALA A N 1
ATOM 3377 C CA . ALA A 1 446 ? 50.203 11.535 -0.476 1.00 2.64 446 ALA A CA 1
ATOM 3378 C C . ALA A 1 446 ? 51.239 10.613 0.174 1.00 2.82 446 ALA A C 1
ATOM 3379 O O . ALA A 1 446 ? 52.259 11.063 0.675 1.00 2.98 446 ALA A O 1
ATOM 3381 N N . ALA A 1 447 ? 50.975 9.311 0.155 1.00 3.03 447 ALA A N 1
ATOM 3382 C CA . ALA A 1 447 ? 51.924 8.334 0.666 1.00 3.22 447 ALA A CA 1
ATOM 3383 C C . ALA A 1 447 ? 53.215 8.330 -0.171 1.00 3.40 447 ALA A C 1
ATOM 3384 O O . ALA A 1 447 ? 54.318 8.296 0.374 1.00 3.14 447 ALA A O 1
ATOM 3386 N N . LEU A 1 448 ? 53.075 8.437 -1.490 1.00 3.38 448 LEU A N 1
ATOM 3387 C CA . LEU A 1 448 ? 54.219 8.477 -2.364 1.00 5.48 448 LEU A CA 1
ATOM 3388 C C . LEU A 1 448 ? 55.049 9.728 -2.066 1.00 4.87 448 LEU A C 1
ATOM 3389 O O . LEU A 1 448 ? 56.290 9.651 -2.010 1.00 5.91 448 LEU A O 1
ATOM 3394 N N . LYS A 1 449 ? 54.372 10.861 -1.845 1.00 4.97 449 LYS A N 1
ATOM 3395 C CA . LYS A 1 449 ? 55.066 12.108 -1.497 1.00 4.74 449 LYS A CA 1
ATOM 3396 C C . LYS A 1 449 ? 55.821 12.024 -0.173 1.00 4.60 449 LYS A C 1
ATOM 3397 O O . LYS A 1 449 ? 56.836 12.714 0.022 1.00 4.62 449 LYS A O 1
ATOM 3403 N N . SER A 1 450 ? 55.341 11.137 0.700 1.00 4.08 450 SER A N 1
ATOM 3404 C CA . SER A 1 450 ? 55.926 10.856 2.012 1.00 5.62 450 SER A CA 1
ATOM 3405 C C . SER A 1 450 ? 56.969 9.719 1.981 1.00 4.99 450 SER A C 1
ATOM 3406 O O . SER A 1 450 ? 57.436 9.251 3.032 1.00 5.93 450 SER A O 1
ATOM 3409 N N . GLY A 1 451 ? 57.319 9.269 0.779 1.00 5.06 451 GLY A N 1
ATOM 3410 C CA . GLY A 1 451 ? 58.380 8.289 0.597 1.00 4.88 451 GLY A CA 1
ATOM 3411 C C . GLY A 1 451 ? 57.988 6.818 0.681 1.00 4.82 451 GLY A C 1
ATOM 3412 O O . GLY A 1 451 ? 58.850 5.964 0.918 1.00 4.67 451 GLY A O 1
ATOM 3413 N N . LEU A 1 452 ? 56.710 6.519 0.443 1.00 3.99 452 LEU A N 1
ATOM 3414 C CA . LEU A 1 452 ? 56.178 5.145 0.547 1.00 2.97 452 LEU A CA 1
ATOM 3415 C C . LEU A 1 452 ? 57.075 4.049 -0.068 1.00 2.83 452 LEU A C 1
ATOM 3416 O O . LEU A 1 452 ? 57.456 4.129 -1.250 1.00 2.13 452 LEU A O 1
ATOM 3421 N N . THR A 1 453 ? 57.387 3.029 0.745 1.00 3.06 453 THR A N 1
ATOM 3422 C CA . THR A 1 453 ? 58.114 1.826 0.299 1.00 3.36 453 THR A CA 1
ATOM 3423 C C . THR A 1 453 ? 57.168 0.628 0.217 1.00 4.01 453 THR A C 1
ATOM 3424 O O . THR A 1 453 ? 56.060 0.663 0.773 1.00 4.45 453 THR A O 1
ATOM 3428 N N . ILE A 1 454 ? 57.598 -0.423 -0.478 1.00 4.20 454 ILE A N 1
ATOM 3429 C CA . ILE A 1 454 ? 56.841 -1.672 -0.510 1.00 5.55 454 ILE A CA 1
ATOM 3430 C C . ILE A 1 454 ? 56.554 -2.247 0.879 1.00 6.00 454 ILE A C 1
ATOM 3431 O O . ILE A 1 454 ? 55.409 -2.650 1.174 1.00 5.28 454 ILE A O 1
ATOM 3436 N N . ASN A 1 455 ? 57.584 -2.285 1.728 1.00 5.41 455 ASN A N 1
ATOM 3437 C CA . ASN A 1 455 ? 57.401 -2.793 3.089 1.00 7.02 455 ASN A CA 1
ATOM 3438 C C . ASN A 1 455 ? 56.335 -2.014 3.841 1.00 6.33 455 ASN A C 1
ATOM 3439 O O . ASN A 1 455 ? 55.459 -2.622 4.468 1.00 6.76 455 ASN A O 1
ATOM 3444 N N . THR A 1 456 ? 56.385 -0.681 3.757 1.00 5.00 456 THR A N 1
ATOM 3445 C CA . THR A 1 456 ? 55.375 0.142 4.422 1.00 4.59 456 THR A CA 1
ATOM 3446 C C . THR A 1 456 ? 53.991 -0.151 3.844 1.00 3.86 456 THR A C 1
ATOM 3447 O O . THR A 1 456 ? 53.051 -0.373 4.593 1.00 3.71 456 THR A O 1
ATOM 3451 N N . LEU A 1 457 ? 53.903 -0.225 2.517 1.00 3.03 457 LEU A N 1
ATOM 3452 C CA . LEU A 1 457 ? 52.630 -0.476 1.852 1.00 3.29 457 LEU A CA 1
ATOM 3453 C C . LEU A 1 457 ? 51.996 -1.804 2.289 1.00 3.49 457 LEU A C 1
ATOM 3454 O O . LEU A 1 457 ? 50.863 -1.819 2.754 1.00 3.22 457 LEU A O 1
ATOM 3459 N N . ILE A 1 458 ? 52.731 -2.899 2.132 1.00 3.62 458 ILE A N 1
ATOM 3460 C CA . ILE A 1 458 ? 52.203 -4.251 2.372 1.00 5.03 458 ILE A CA 1
ATOM 3461 C C . ILE A 1 458 ? 51.890 -4.505 3.853 1.00 5.00 458 ILE A C 1
ATOM 3462 O O . ILE A 1 458 ? 51.045 -5.346 4.183 1.00 4.92 458 ILE A O 1
ATOM 3467 N N . ASN A 1 459 ? 52.565 -3.773 4.740 1.00 4.95 459 ASN A N 1
ATOM 3468 C CA . ASN A 1 459 ? 52.303 -3.883 6.175 1.00 4.92 459 ASN A CA 1
ATOM 3469 C C . ASN A 1 459 ? 51.333 -2.849 6.722 1.00 4.65 459 ASN A C 1
ATOM 3470 O O . ASN A 1 459 ? 51.067 -2.822 7.923 1.00 4.40 459 ASN A O 1
ATOM 3475 N N . THR A 1 460 ? 50.813 -1.992 5.841 1.00 3.65 460 THR A N 1
ATOM 3476 C CA . THR A 1 460 ? 49.691 -1.143 6.212 1.00 3.49 460 THR A CA 1
ATOM 3477 C C . THR A 1 460 ? 48.480 -2.067 6.268 1.00 3.00 460 THR A C 1
ATOM 3478 O O . THR A 1 460 ? 48.207 -2.807 5.328 1.00 2.71 460 THR A O 1
ATOM 3482 N N . VAL A 1 461 ? 47.754 -2.027 7.374 1.00 2.61 461 VAL A N 1
ATOM 3483 C CA . VAL A 1 461 ? 46.593 -2.892 7.523 1.00 2.14 461 VAL A CA 1
ATOM 3484 C C . VAL A 1 461 ? 45.456 -2.405 6.629 1.00 2.18 461 VAL A C 1
ATOM 3485 O O . VAL A 1 461 ? 45.169 -1.207 6.590 1.00 2.06 461 VAL A O 1
ATOM 3489 N N . GLY A 1 462 ? 44.840 -3.335 5.906 1.00 2.00 462 GLY A N 1
ATOM 3490 C CA . GLY A 1 462 ? 43.726 -2.973 5.019 1.00 2.04 462 GLY A CA 1
ATOM 3491 C C . GLY A 1 462 ? 42.469 -2.601 5.796 1.00 2.27 462 GLY A C 1
ATOM 3492 O O . GLY A 1 462 ? 42.269 -3.087 6.931 1.00 2.55 462 GLY A O 1
ATOM 3493 N N . ILE A 1 463 ? 41.630 -1.749 5.196 1.00 2.00 463 ILE A N 1
ATOM 3494 C CA . ILE A 1 463 ? 40.265 -1.559 5.662 1.00 2.00 463 ILE A CA 1
ATOM 3495 C C . ILE A 1 463 ? 39.374 -2.542 4.899 1.00 2.00 463 ILE A C 1
ATOM 3496 O O . ILE A 1 463 ? 39.381 -2.571 3.665 1.00 2.00 463 ILE A O 1
ATOM 3501 N N . HIS A 1 464 ? 38.641 -3.364 5.639 1.00 2.00 464 HIS A N 1
ATOM 3502 C CA . HIS A 1 464 ? 37.843 -4.418 5.030 1.00 2.00 464 HIS A CA 1
ATOM 3503 C C . HIS A 1 464 ? 36.364 -4.185 5.332 1.00 2.00 464 HIS A C 1
ATOM 3504 O O . HIS A 1 464 ? 36.040 -3.818 6.463 1.00 2.56 464 HIS A O 1
ATOM 3511 N N . PRO A 1 465 ? 35.469 -4.410 4.351 1.00 2.00 465 PRO A N 1
ATOM 3512 C CA . PRO A 1 465 ? 35.740 -4.705 2.918 1.00 2.00 465 PRO A CA 1
ATOM 3513 C C . PRO A 1 465 ? 35.741 -3.455 2.039 1.00 2.00 465 PRO A C 1
ATOM 3514 O O . PRO A 1 465 ? 34.756 -2.710 2.031 1.00 2.00 465 PRO A O 1
ATOM 3518 N N . THR A 1 466 ? 36.848 -3.230 1.335 1.00 2.00 466 THR A N 1
ATOM 3519 C CA . THR A 1 466 ? 36.947 -2.094 0.411 1.00 2.00 466 THR A CA 1
ATOM 3520 C C . THR A 1 466 ? 37.687 -2.624 -0.798 1.00 2.00 466 THR A C 1
ATOM 3521 O O . THR A 1 466 ? 38.211 -3.757 -0.767 1.00 2.00 466 THR A O 1
ATOM 3525 N N . THR A 1 467 ? 37.765 -1.806 -1.856 1.00 2.00 467 THR A N 1
ATOM 3526 C CA . THR A 1 467 ? 38.682 -2.180 -2.941 1.00 2.00 467 THR A CA 1
ATOM 3527 C C . THR A 1 467 ? 40.081 -1.589 -2.733 1.00 2.00 467 THR A C 1
ATOM 3528 O O . THR A 1 467 ? 41.068 -2.135 -3.211 1.00 2.00 467 THR A O 1
ATOM 3532 N N . ALA A 1 468 ? 40.168 -0.447 -2.040 1.00 2.00 468 ALA A N 1
ATOM 3533 C CA . ALA A 1 468 ? 41.482 0.189 -1.802 1.00 2.00 468 ALA A CA 1
ATOM 3534 C C . ALA A 1 468 ? 42.406 -0.710 -0.988 1.00 2.00 468 ALA A C 1
ATOM 3535 O O . ALA A 1 468 ? 43.623 -0.624 -1.121 1.00 2.00 468 ALA A O 1
ATOM 3537 N N . GLU A 1 469 ? 41.829 -1.572 -0.148 1.00 2.00 469 GLU A N 1
ATOM 3538 C CA . GLU A 1 469 ? 42.640 -2.508 0.652 1.00 2.00 469 GLU A CA 1
ATOM 3539 C C . GLU A 1 469 ? 43.460 -3.461 -0.219 1.00 2.00 469 GLU A C 1
ATOM 3540 O O . GLU A 1 469 ? 44.445 -4.016 0.225 1.00 2.11 469 GLU A O 1
ATOM 3546 N N . GLU A 1 470 ? 43.083 -3.613 -1.489 1.00 2.01 470 GLU A N 1
ATOM 3547 C CA . GLU A 1 470 ? 43.852 -4.513 -2.364 1.00 2.04 470 GLU A CA 1
ATOM 3548 C C . GLU A 1 470 ? 45.300 -4.020 -2.542 1.00 2.37 470 GLU A C 1
ATOM 3549 O O . GLU A 1 470 ? 46.192 -4.828 -2.761 1.00 2.19 470 GLU A O 1
ATOM 3555 N N . PHE A 1 471 ? 45.526 -2.695 -2.438 1.00 2.23 471 PHE A N 1
ATOM 3556 C CA . PHE A 1 471 ? 46.886 -2.139 -2.534 1.00 2.45 471 PHE A CA 1
ATOM 3557 C C . PHE A 1 471 ? 47.786 -2.616 -1.387 1.00 2.95 471 PHE A C 1
ATOM 3558 O O . PHE A 1 471 ? 49.015 -2.684 -1.536 1.00 3.43 471 PHE A O 1
ATOM 3566 N N . THR A 1 472 ? 47.183 -2.947 -0.248 1.00 2.74 472 THR A N 1
ATOM 3567 C CA . THR A 1 472 ? 47.988 -3.343 0.914 1.00 3.12 472 THR A CA 1
ATOM 3568 C C . THR A 1 472 ? 48.281 -4.853 0.931 1.00 3.31 472 THR A C 1
ATOM 3569 O O . THR A 1 472 ? 48.982 -5.337 1.825 1.00 3.55 472 THR A O 1
ATOM 3573 N N . ARG A 1 473 ? 47.755 -5.604 -0.039 1.00 2.65 473 ARG A N 1
ATOM 3574 C CA . ARG A 1 473 ? 47.956 -7.066 -0.028 1.00 4.10 473 ARG A CA 1
ATOM 3575 C C . ARG A 1 473 ? 48.447 -7.615 -1.362 1.00 4.68 473 ARG A C 1
ATOM 3576 O O . ARG A 1 473 ? 48.086 -8.743 -1.774 1.00 6.46 473 ARG A O 1
ATOM 3584 N N . LEU A 1 474 ? 49.283 -6.802 -2.022 1.00 4.69 474 LEU A N 1
ATOM 3585 C CA . LEU A 1 474 ? 49.927 -7.130 -3.306 1.00 5.21 474 LEU A CA 1
ATOM 3586 C C . LEU A 1 474 ? 51.148 -8.050 -3.186 1.00 6.03 474 LEU A C 1
ATOM 3587 O O . LEU A 1 474 ? 52.305 -7.598 -3.148 1.00 6.93 474 LEU A O 1
ATOM 3592 N N . ALA A 1 475 ? 50.903 -9.342 -3.160 1.00 5.51 475 ALA A N 1
ATOM 3593 C CA . ALA A 1 475 ? 51.975 -10.254 -2.796 1.00 5.63 475 ALA A CA 1
ATOM 3594 C C . ALA A 1 475 ? 52.678 -10.856 -4.014 1.00 5.26 475 ALA A C 1
ATOM 3595 O O . ALA A 1 475 ? 53.789 -11.390 -3.881 1.00 6.01 475 ALA A O 1
ATOM 3597 N N . ILE A 1 476 ? 52.039 -10.784 -5.183 1.00 3.96 476 ILE A N 1
ATOM 3598 C CA . ILE A 1 476 ? 52.548 -11.492 -6.378 1.00 4.47 476 ILE A CA 1
ATOM 3599 C C . ILE A 1 476 ? 53.300 -10.523 -7.300 1.00 4.40 476 ILE A C 1
ATOM 3600 O O . ILE A 1 476 ? 52.765 -9.446 -7.626 1.00 5.82 476 ILE A O 1
ATOM 3605 N N . THR A 1 477 ? 54.523 -10.892 -7.701 1.00 5.19 477 THR A N 1
ATOM 3606 C CA . THR A 1 477 ? 55.280 -10.090 -8.684 1.00 5.55 477 THR A CA 1
ATOM 3607 C C . THR A 1 477 ? 55.156 -10.625 -10.117 1.00 4.90 477 THR A C 1
ATOM 3608 O O . THR A 1 477 ? 54.922 -11.819 -10.334 1.00 5.28 477 THR A O 1
ATOM 3612 N N . LYS A 1 478 ? 55.329 -9.736 -11.086 1.00 4.35 478 LYS A N 1
ATOM 3613 C CA . LYS A 1 478 ? 55.397 -10.154 -12.481 1.00 5.34 478 LYS A CA 1
ATOM 3614 C C . LYS A 1 478 ? 56.604 -11.072 -12.741 1.00 6.51 478 LYS A C 1
ATOM 3615 O O . LYS A 1 478 ? 56.484 -12.075 -13.451 1.00 6.74 478 LYS A O 1
ATOM 3621 N N . ARG A 1 479 ? 57.747 -10.757 -12.140 1.00 7.14 479 ARG A N 1
ATOM 3622 C CA . ARG A 1 479 ? 58.963 -11.566 -12.324 1.00 8.69 479 ARG A CA 1
ATOM 3623 C C . ARG A 1 479 ? 58.965 -12.913 -11.583 1.00 9.83 479 ARG A C 1
ATOM 3624 O O . ARG A 1 479 ? 59.306 -13.977 -12.166 1.00 10.70 479 ARG A O 1
ATOM 3632 N N . SER A 1 480 ? 58.625 -12.858 -10.299 1.00 11.19 480 SER A N 1
ATOM 3633 C CA . SER A 1 480 ? 58.887 -13.945 -9.346 1.00 12.91 480 SER A CA 1
ATOM 3634 C C . SER A 1 480 ? 57.644 -14.468 -8.617 1.00 13.33 480 SER A C 1
ATOM 3635 O O . SER A 1 480 ? 57.759 -15.329 -7.746 1.00 13.50 480 SER A O 1
ATOM 3638 N N . GLY A 1 481 ? 56.472 -13.934 -8.944 1.00 14.16 481 GLY A N 1
ATOM 3639 C CA . GLY A 1 481 ? 55.234 -14.287 -8.253 1.00 15.35 481 GLY A CA 1
ATOM 3640 C C . GLY A 1 481 ? 55.316 -14.126 -6.746 1.00 16.86 481 GLY A C 1
ATOM 3641 O O . GLY A 1 481 ? 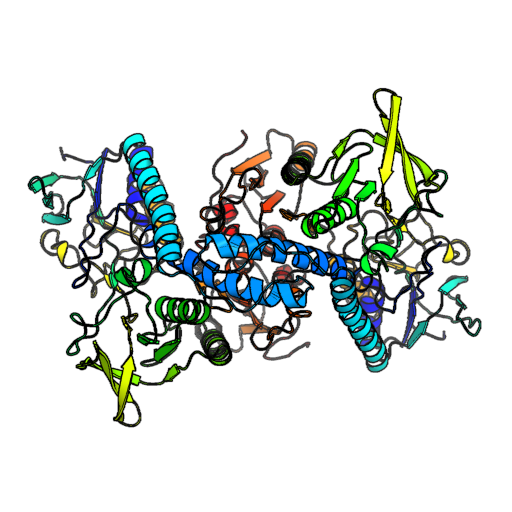55.611 -13.037 -6.251 1.00 16.85 481 GLY A O 1
ATOM 3642 N N . LEU A 1 482 ? 55.083 -15.224 -6.023 1.00 18.40 482 LEU A N 1
ATOM 3643 C CA . LEU A 1 482 ? 55.089 -15.235 -4.557 1.00 20.46 482 LEU A CA 1
ATOM 3644 C C . LEU A 1 482 ? 56.502 -15.289 -3.948 1.00 21.50 482 LEU A C 1
ATOM 3645 O O . LEU A 1 482 ? 56.696 -14.866 -2.808 1.00 21.85 482 LEU A O 1
ATOM 3650 N N . ASP A 1 483 ? 57.473 -15.808 -4.701 1.00 22.58 483 ASP A N 1
ATOM 3651 C CA . ASP A 1 483 ? 58.867 -15.907 -4.243 1.00 23.84 483 ASP A CA 1
ATOM 3652 C C . ASP A 1 483 ? 59.779 -16.279 -5.405 1.00 24.07 483 ASP A C 1
ATOM 3653 O O . ASP A 1 483 ? 59.764 -17.419 -5.876 1.00 24.25 483 ASP A O 1
ATOM 3658 N N . SER B 1 7 ? 56.935 -37.098 19.949 1.00 20.37 7 SER B N 1
ATOM 3659 C CA . SER B 1 7 ? 56.281 -36.904 18.626 1.00 20.12 7 SER B CA 1
ATOM 3660 C C . SER B 1 7 ? 54.769 -36.914 18.789 1.00 19.88 7 SER B C 1
ATOM 3661 O O . SER B 1 7 ? 54.172 -37.914 19.209 1.00 19.80 7 SER B O 1
ATOM 3664 N N . TYR B 1 8 ? 54.164 -35.784 18.450 1.00 19.25 8 TYR B N 1
ATOM 3665 C CA . TYR B 1 8 ? 52.732 -35.576 18.598 1.00 18.79 8 TYR B CA 1
ATOM 3666 C C . TYR B 1 8 ? 52.004 -35.848 17.289 1.00 18.30 8 TYR B C 1
ATOM 3667 O O . TYR B 1 8 ? 52.637 -36.036 16.244 1.00 18.50 8 TYR B O 1
ATOM 3676 N N . ASP B 1 9 ? 50.676 -35.861 17.347 1.00 17.41 9 ASP B N 1
ATOM 3677 C CA . ASP B 1 9 ? 49.858 -36.009 16.143 1.00 16.94 9 ASP B CA 1
ATOM 3678 C C . ASP B 1 9 ? 50.143 -34.914 15.113 1.00 16.55 9 ASP B C 1
ATOM 3679 O O . ASP B 1 9 ? 50.250 -35.202 13.917 1.00 16.73 9 ASP B O 1
ATOM 3684 N N . TYR B 1 10 ? 50.283 -33.674 15.588 1.00 16.10 10 TYR B N 1
ATOM 3685 C CA . TYR B 1 10 ? 50.498 -32.503 14.725 1.00 15.82 10 TYR B CA 1
ATOM 3686 C C . TYR B 1 10 ? 51.625 -31.604 15.237 1.00 15.59 10 TYR B C 1
ATOM 3687 O O . TYR B 1 10 ? 51.911 -31.561 16.434 1.00 15.34 10 TYR B O 1
ATOM 3696 N N . ASP B 1 11 ? 52.261 -30.880 14.319 1.00 15.65 11 ASP B N 1
ATOM 3697 C CA . ASP B 1 11 ? 53.164 -29.790 14.681 1.00 15.07 11 ASP B CA 1
ATOM 3698 C C . ASP B 1 11 ? 52.362 -28.690 15.359 1.00 14.41 11 ASP B C 1
ATOM 3699 O O . ASP B 1 11 ? 52.755 -28.170 16.402 1.00 13.71 11 ASP B O 1
ATOM 3704 N N . LEU B 1 12 ? 51.237 -28.348 14.730 1.00 14.08 12 LEU B N 1
ATOM 3705 C CA . LEU B 1 12 ? 50.393 -27.248 15.147 1.00 13.78 12 LEU B CA 1
ATOM 3706 C C . LEU B 1 12 ? 48.917 -27.644 15.104 1.00 13.88 12 LEU B C 1
ATOM 3707 O O . LEU B 1 12 ? 48.440 -28.186 14.103 1.00 14.23 12 LEU B O 1
ATOM 3712 N N . ILE B 1 13 ? 48.198 -27.345 16.182 1.00 13.71 13 ILE B N 1
ATOM 3713 C CA . ILE B 1 13 ? 46.740 -27.330 16.145 1.00 13.23 13 ILE B CA 1
ATOM 3714 C C . ILE B 1 13 ? 46.255 -25.894 16.315 1.00 13.33 13 ILE B C 1
ATOM 3715 O O . ILE B 1 13 ? 46.610 -25.213 17.274 1.00 13.18 13 ILE B O 1
ATOM 3720 N N . VAL B 1 14 ? 45.454 -25.431 15.360 1.00 12.79 14 VAL B N 1
ATOM 3721 C CA . VAL B 1 14 ? 44.805 -24.138 15.451 1.00 13.09 14 VAL B CA 1
ATOM 3722 C C . VAL B 1 14 ? 43.374 -24.365 15.943 1.00 13.14 14 VAL B C 1
ATOM 3723 O O . VAL B 1 14 ? 42.617 -25.145 15.343 1.00 13.81 14 VAL B O 1
ATOM 3727 N N . ILE B 1 15 ? 43.026 -23.702 17.044 1.00 12.67 15 ILE B N 1
ATOM 3728 C CA . ILE B 1 15 ? 41.666 -23.729 17.592 1.00 12.05 15 ILE B CA 1
ATOM 3729 C C . ILE B 1 15 ? 40.828 -22.513 17.139 1.00 11.37 15 ILE B C 1
ATOM 3730 O O . ILE B 1 15 ? 41.015 -21.367 17.611 1.00 10.50 15 ILE B O 1
ATOM 3735 N N . GLY B 1 16 ? 39.878 -22.779 16.242 1.00 10.98 16 GLY B N 1
ATOM 3736 C CA . GLY B 1 16 ? 39.122 -21.720 15.566 1.00 10.04 16 GLY B CA 1
ATOM 3737 C C . GLY B 1 16 ? 39.435 -21.610 14.076 1.00 10.54 16 GLY B C 1
ATOM 3738 O O . GLY B 1 16 ? 40.596 -21.509 13.679 1.00 11.19 16 GLY B O 1
ATOM 3739 N N . GLY B 1 17 ? 38.391 -21.595 13.254 1.00 9.84 17 GLY B N 1
ATOM 3740 C CA . GLY B 1 17 ? 38.559 -21.571 11.793 1.00 9.87 17 GLY B CA 1
ATOM 3741 C C . GLY B 1 17 ? 38.049 -20.300 11.161 1.00 9.30 17 GLY B C 1
ATOM 3742 O O . GLY B 1 17 ? 37.341 -20.339 10.148 1.00 8.97 17 GLY B O 1
ATOM 3743 N N . GLY B 1 18 ? 38.429 -19.162 11.738 1.00 8.90 18 GLY B N 1
ATOM 3744 C CA . GLY B 1 18 ? 38.022 -17.862 11.222 1.00 8.64 18 GLY B CA 1
ATOM 3745 C C . GLY B 1 18 ? 39.146 -17.117 10.537 1.00 9.58 18 GLY B C 1
ATOM 3746 O O . GLY B 1 18 ? 40.071 -17.746 10.020 1.00 9.85 18 GLY B O 1
ATOM 3747 N N . SER B 1 19 ? 39.064 -15.778 10.576 1.00 9.54 19 SER B N 1
ATOM 3748 C CA . SER B 1 19 ? 40.036 -14.888 9.922 1.00 10.55 19 SER B CA 1
ATOM 3749 C C . SER B 1 19 ? 41.478 -15.181 10.347 1.00 10.76 19 SER B C 1
ATOM 3750 O O . SER B 1 19 ? 42.356 -15.368 9.484 1.00 11.60 19 SER B O 1
ATOM 3753 N N . ALA B 1 20 ? 41.736 -15.195 11.660 1.00 10.53 20 ALA B N 1
ATOM 3754 C CA . ALA B 1 20 ? 43.093 -15.466 12.172 1.00 11.11 20 ALA B CA 1
ATOM 3755 C C . ALA B 1 20 ? 43.510 -16.931 12.027 1.00 11.69 20 ALA B C 1
ATOM 3756 O O . ALA B 1 20 ? 44.624 -17.238 11.575 1.00 12.78 20 ALA B O 1
ATOM 3758 N N . GLY B 1 21 ? 42.616 -17.839 12.413 1.00 12.16 21 GLY B N 1
ATOM 3759 C CA . GLY B 1 21 ? 42.927 -19.264 12.515 1.00 12.08 21 GLY B CA 1
ATOM 3760 C C . GLY B 1 21 ? 43.288 -19.851 11.174 1.00 12.27 21 GLY B C 1
ATOM 3761 O O . GLY B 1 21 ? 44.320 -20.503 11.027 1.00 12.59 21 GLY B O 1
ATOM 3762 N N . LEU B 1 22 ? 42.448 -19.565 10.184 1.00 12.58 22 LEU B N 1
ATOM 3763 C CA . LEU B 1 22 ? 42.659 -20.050 8.825 1.00 13.57 22 LEU B CA 1
ATOM 3764 C C . LEU B 1 22 ? 43.917 -19.444 8.173 1.00 13.59 22 LEU B C 1
ATOM 3765 O O . LEU B 1 22 ? 44.665 -20.165 7.510 1.00 14.05 22 LEU B O 1
ATOM 3770 N N . ALA B 1 23 ? 44.174 -18.151 8.393 1.00 12.65 23 ALA B N 1
ATOM 3771 C CA . ALA B 1 23 ? 45.383 -17.510 7.842 1.00 13.67 23 ALA B CA 1
ATOM 3772 C C . ALA B 1 23 ? 46.633 -18.158 8.418 1.00 13.94 23 ALA B C 1
ATOM 3773 O O . ALA B 1 23 ? 47.578 -18.467 7.697 1.00 14.41 23 ALA B O 1
ATOM 3775 N N . CYS B 1 24 ? 46.619 -18.385 9.731 1.00 14.43 24 CYS B N 1
ATOM 3776 C CA . CYS B 1 24 ? 47.734 -19.007 10.437 1.00 14.01 24 CYS B CA 1
ATOM 3777 C C . CYS B 1 24 ? 47.956 -20.459 9.976 1.00 14.03 24 CYS B C 1
ATOM 3778 O O . CYS B 1 24 ? 49.079 -20.842 9.641 1.00 13.57 24 CYS B O 1
ATOM 3781 N N . ALA B 1 25 ? 46.871 -21.230 9.906 1.00 13.47 25 ALA B N 1
ATOM 3782 C CA . ALA B 1 25 ? 46.920 -22.643 9.501 1.00 14.03 25 ALA B CA 1
ATOM 3783 C C . ALA B 1 25 ? 47.451 -22.826 8.078 1.00 14.28 25 ALA B C 1
ATOM 3784 O O . ALA B 1 25 ? 48.328 -23.654 7.853 1.00 14.95 25 ALA B O 1
ATOM 3786 N N . LYS B 1 26 ? 46.926 -22.047 7.130 1.00 14.74 26 LYS B N 1
ATOM 3787 C CA . LYS B 1 26 ? 47.390 -22.098 5.744 1.00 14.78 26 LYS B CA 1
ATOM 3788 C C . LYS B 1 26 ? 48.863 -21.701 5.611 1.00 15.01 26 LYS B C 1
ATOM 3789 O O . LYS B 1 26 ? 49.617 -22.348 4.878 1.00 15.57 26 LYS B O 1
ATOM 3795 N N . GLU B 1 27 ? 49.277 -20.656 6.323 1.00 14.65 27 GLU B N 1
ATOM 3796 C CA . GLU B 1 27 ? 50.660 -20.195 6.254 1.00 15.15 27 GLU B CA 1
ATOM 3797 C C . GLU B 1 27 ? 51.601 -21.209 6.893 1.00 15.30 27 GLU B C 1
ATOM 3798 O O . GLU B 1 27 ? 52.698 -21.444 6.390 1.00 15.84 27 GLU B O 1
ATOM 3804 N N . ALA B 1 28 ? 51.167 -21.824 7.989 1.00 14.74 28 ALA B N 1
ATOM 3805 C CA . ALA B 1 28 ? 51.987 -22.825 8.670 1.00 15.18 28 ALA B CA 1
ATOM 3806 C C . ALA B 1 28 ? 52.254 -24.028 7.764 1.00 15.39 28 ALA B C 1
ATOM 3807 O O . ALA B 1 28 ? 53.392 -24.502 7.681 1.00 15.33 28 ALA B O 1
ATOM 3809 N N . VAL B 1 29 ? 51.224 -24.494 7.054 1.00 15.58 29 VAL B N 1
ATOM 3810 C CA . VAL B 1 29 ? 51.380 -25.653 6.162 1.00 15.72 29 VAL B CA 1
ATOM 3811 C C . VAL B 1 29 ? 52.294 -25.290 4.990 1.00 16.10 29 VAL B C 1
ATOM 3812 O O . VAL B 1 29 ? 53.163 -26.077 4.601 1.00 16.58 29 VAL B O 1
ATOM 3816 N N . LEU B 1 30 ? 52.091 -24.094 4.440 1.00 16.09 30 LEU B N 1
ATOM 3817 C CA . LEU B 1 30 ? 52.956 -23.554 3.398 1.00 16.48 30 LEU B CA 1
ATOM 3818 C C . LEU B 1 30 ? 54.422 -23.646 3.814 1.00 16.78 30 LEU B C 1
ATOM 3819 O O . LEU B 1 30 ? 55.306 -23.855 2.983 1.00 16.37 30 LEU B O 1
ATOM 3824 N N . ASN B 1 31 ? 54.657 -23.514 5.115 1.00 17.23 31 ASN B N 1
ATOM 3825 C CA . ASN B 1 31 ? 55.998 -23.535 5.682 1.00 17.46 31 ASN B CA 1
ATOM 3826 C C . ASN B 1 31 ? 56.393 -24.892 6.243 1.00 17.85 31 ASN B C 1
ATOM 3827 O O . ASN B 1 31 ? 57.323 -24.989 7.039 1.00 18.38 31 ASN B O 1
ATOM 3832 N N . GLY B 1 32 ? 55.673 -25.933 5.827 1.00 17.85 32 GLY B N 1
ATOM 3833 C CA . GLY B 1 32 ? 56.085 -27.313 6.064 1.00 17.97 32 GLY B CA 1
ATOM 3834 C C . GLY B 1 32 ? 55.602 -27.969 7.344 1.00 17.99 32 GLY B C 1
ATOM 3835 O O . GLY B 1 32 ? 55.986 -29.103 7.632 1.00 17.41 32 GLY B O 1
ATOM 3836 N N . ALA B 1 33 ? 54.764 -27.266 8.109 1.00 18.26 33 ALA B N 1
ATOM 3837 C CA . ALA B 1 33 ? 54.181 -27.819 9.335 1.00 18.15 33 ALA B CA 1
ATOM 3838 C C . ALA B 1 33 ? 53.018 -28.756 9.019 1.00 18.35 33 ALA B C 1
ATOM 3839 O O . ALA B 1 33 ? 52.321 -28.576 8.018 1.00 18.83 33 ALA B O 1
ATOM 3841 N N . ARG B 1 34 ? 52.820 -29.755 9.877 1.00 18.28 34 ARG B N 1
ATOM 3842 C CA . ARG B 1 34 ? 51.664 -30.643 9.800 1.00 18.15 34 ARG B CA 1
ATOM 3843 C C . ARG B 1 34 ? 50.601 -30.044 10.709 1.00 17.33 34 ARG B C 1
ATOM 3844 O O . ARG B 1 34 ? 50.810 -29.923 11.912 1.00 17.50 34 ARG B O 1
ATOM 3852 N N . VAL B 1 35 ? 49.474 -29.626 10.140 1.00 17.13 35 VAL B N 1
ATOM 3853 C CA . VAL B 1 35 ? 48.514 -28.846 10.942 1.00 16.42 35 VAL B CA 1
ATOM 3854 C C . VAL B 1 35 ? 47.075 -29.362 10.886 1.00 15.77 35 VAL B C 1
ATOM 3855 O O . VAL B 1 35 ? 46.629 -29.942 9.883 1.00 15.46 35 VAL B O 1
ATOM 3859 N N . ALA B 1 36 ? 46.381 -29.192 12.004 1.00 14.49 36 ALA B N 1
ATOM 3860 C CA . ALA B 1 36 ? 44.958 -29.421 12.062 1.00 13.93 36 ALA B CA 1
ATOM 3861 C C . ALA B 1 36 ? 44.330 -28.082 12.438 1.00 13.84 36 ALA B C 1
ATOM 3862 O O . ALA B 1 36 ? 44.932 -27.282 13.170 1.00 14.06 36 ALA B O 1
ATOM 3864 N N . CYS B 1 37 ? 43.143 -27.819 11.903 1.00 13.66 37 CYS B N 1
ATOM 3865 C CA . CYS B 1 37 ? 42.373 -26.659 12.325 1.00 13.40 37 CYS B CA 1
ATOM 3866 C C . CYS B 1 37 ? 40.962 -27.072 12.727 1.00 13.11 37 CYS B C 1
ATOM 3867 O O . CYS B 1 37 ? 40.207 -27.627 11.922 1.00 12.60 37 CYS B O 1
ATOM 3870 N N . LEU B 1 38 ? 40.633 -26.816 13.989 1.00 12.48 38 LEU B N 1
ATOM 3871 C CA . LEU B 1 38 ? 39.297 -27.054 14.505 1.00 12.35 38 LEU B CA 1
ATOM 3872 C C . LEU B 1 38 ? 38.425 -25.839 14.272 1.00 11.63 38 LEU B C 1
ATOM 3873 O O . LEU B 1 38 ? 38.847 -24.700 14.528 1.00 12.29 38 LEU B O 1
ATOM 3878 N N . ASP B 1 39 ? 37.211 -26.072 13.781 1.00 11.27 39 ASP B N 1
ATOM 3879 C CA . ASP B 1 39 ? 36.177 -25.027 13.772 1.00 10.43 39 ASP B CA 1
ATOM 3880 C C . ASP B 1 39 ? 34.817 -25.608 14.125 1.00 10.51 39 ASP B C 1
ATOM 3881 O O . ASP B 1 39 ? 34.426 -26.659 13.610 1.00 11.09 39 ASP B O 1
ATOM 3886 N N . PHE B 1 40 ? 34.103 -24.913 15.001 1.00 9.97 40 PHE B N 1
ATOM 3887 C CA . PHE B 1 40 ? 32.747 -25.279 15.328 1.00 9.83 40 PHE B CA 1
ATOM 3888 C C . PHE B 1 40 ? 31.940 -24.018 15.518 1.00 9.71 40 PHE B C 1
ATOM 3889 O O . PHE B 1 40 ? 32.433 -23.043 16.086 1.00 10.32 40 PHE B O 1
ATOM 3897 N N . VAL B 1 41 ? 30.691 -24.054 15.069 1.00 8.90 41 VAL B N 1
ATOM 3898 C CA . VAL B 1 41 ? 29.779 -22.920 15.202 1.00 8.55 41 VAL B CA 1
ATOM 3899 C C . VAL B 1 41 ? 28.588 -23.358 16.051 1.00 8.74 41 VAL B C 1
ATOM 3900 O O . VAL B 1 41 ? 27.719 -24.101 15.580 1.00 8.16 41 VAL B O 1
ATOM 3904 N N . LYS B 1 42 ? 28.558 -22.891 17.298 1.00 9.12 42 LYS B N 1
ATOM 3905 C CA . LYS B 1 42 ? 27.452 -23.166 18.209 1.00 10.39 42 LYS B CA 1
ATOM 3906 C C . LYS B 1 42 ? 26.231 -22.396 17.719 1.00 9.33 42 LYS B C 1
ATOM 3907 O O . LYS B 1 42 ? 26.291 -21.156 17.580 1.00 9.43 42 LYS B O 1
ATOM 3913 N N . PRO B 1 43 ? 25.122 -23.103 17.431 1.00 8.78 43 PRO B N 1
ATOM 3914 C CA . PRO B 1 43 ? 23.969 -22.367 16.907 1.00 8.40 43 PRO B CA 1
ATOM 3915 C C . PRO B 1 43 ? 23.444 -21.318 17.876 1.00 8.25 43 PRO B C 1
ATOM 3916 O O . PRO B 1 43 ? 23.629 -21.434 19.108 1.00 7.43 43 PRO B O 1
ATOM 3920 N N . THR B 1 44 ? 22.790 -20.301 17.331 1.00 8.75 44 THR B N 1
ATOM 3921 C CA . THR B 1 44 ? 22.277 -19.219 18.157 1.00 8.70 44 THR B CA 1
ATOM 3922 C C . THR B 1 44 ? 21.231 -19.797 19.115 1.00 9.90 44 THR B C 1
ATOM 3923 O O . THR B 1 44 ? 20.554 -20.793 18.791 1.00 9.94 44 THR B O 1
ATOM 3927 N N . PRO B 1 45 ? 21.122 -19.213 20.316 1.00 10.81 45 PRO B N 1
ATOM 3928 C CA . PRO B 1 45 ? 20.080 -19.751 21.205 1.00 11.76 45 PRO B CA 1
ATOM 3929 C C . PRO B 1 45 ? 18.758 -19.265 20.608 1.00 12.44 45 PRO B C 1
ATOM 3930 O O . PRO B 1 45 ? 18.734 -18.225 19.951 1.00 15.58 45 PRO B O 1
ATOM 3934 N N . THR B 1 46 ? 17.695 -20.019 20.795 1.00 13.20 46 THR B N 1
ATOM 3935 C CA . THR B 1 46 ? 16.371 -19.701 20.242 1.00 11.45 46 THR B CA 1
ATOM 3936 C C . THR B 1 46 ? 16.179 -20.027 18.759 1.00 10.96 46 THR B C 1
ATOM 3937 O O . THR B 1 46 ? 15.497 -21.005 18.438 1.00 10.37 46 THR B O 1
ATOM 3941 N N . LEU B 1 47 ? 16.760 -19.233 17.857 1.00 9.60 47 LEU B N 1
ATOM 3942 C CA . LEU B 1 47 ? 16.568 -19.492 16.424 1.00 9.13 47 LEU B CA 1
ATOM 3943 C C . LEU B 1 47 ? 17.374 -20.667 15.878 1.00 9.09 47 LEU B C 1
ATOM 3944 O O . LEU B 1 47 ? 17.009 -21.257 14.844 1.00 9.55 47 LEU B O 1
ATOM 3949 N N . GLY B 1 48 ? 18.467 -21.008 16.559 1.00 8.44 48 GLY B N 1
ATOM 3950 C CA . GLY B 1 48 ? 19.329 -22.088 16.110 1.00 8.30 48 GLY B CA 1
ATOM 3951 C C . GLY B 1 48 ? 20.045 -21.775 14.808 1.00 7.88 48 GLY B C 1
ATOM 3952 O O . GLY B 1 48 ? 20.396 -22.684 14.060 1.00 8.74 48 GLY B O 1
ATOM 3953 N N . THR B 1 49 ? 20.274 -20.490 14.545 1.00 8.15 49 THR B N 1
ATOM 3954 C CA . THR B 1 49 ? 20.997 -20.078 13.344 1.00 8.75 49 THR B CA 1
ATOM 3955 C C . THR B 1 49 ? 22.426 -20.604 13.392 1.00 8.75 49 THR B C 1
ATOM 3956 O O . THR B 1 49 ? 23.099 -20.520 14.422 1.00 8.11 49 THR B O 1
ATOM 3960 N N . LYS B 1 50 ? 22.874 -21.169 12.275 1.00 9.33 50 LYS B N 1
ATOM 3961 C CA . LYS B 1 50 ? 24.227 -21.693 12.210 1.00 10.05 50 LYS B CA 1
ATOM 3962 C C . LYS B 1 50 ? 24.800 -21.447 10.826 1.00 8.99 50 LYS B C 1
ATOM 3963 O O . LYS B 1 50 ? 24.069 -21.061 9.915 1.00 9.70 50 LYS B O 1
ATOM 3969 N N . TRP B 1 51 ? 26.114 -21.609 10.680 1.00 8.22 51 TRP B N 1
ATOM 3970 C CA . TRP B 1 51 ? 26.785 -21.314 9.403 1.00 7.69 51 TRP B CA 1
ATOM 3971 C C . TRP B 1 51 ? 28.033 -22.160 9.229 1.00 8.06 51 TRP B C 1
ATOM 3972 O O . TRP B 1 51 ? 28.379 -22.947 10.111 1.00 7.50 51 TRP B O 1
ATOM 3983 N N . GLY B 1 52 ? 28.699 -21.999 8.084 1.00 8.18 52 GLY B N 1
ATOM 3984 C CA . GLY B 1 52 ? 29.820 -22.879 7.731 1.00 8.14 52 GLY B CA 1
ATOM 3985 C C . GLY B 1 52 ? 31.151 -22.359 8.244 1.00 8.27 52 GLY B C 1
ATOM 3986 O O . GLY B 1 52 ? 31.200 -21.449 9.079 1.00 8.31 52 GLY B O 1
ATOM 3987 N N . VAL B 1 53 ? 32.234 -22.935 7.719 1.00 8.08 53 VAL B N 1
ATOM 3988 C CA . VAL B 1 53 ? 33.585 -22.591 8.141 1.00 7.44 53 VAL B CA 1
ATOM 3989 C C . VAL B 1 53 ? 33.943 -21.159 7.681 1.00 6.67 53 VAL B C 1
ATOM 3990 O O . VAL B 1 53 ? 33.275 -20.583 6.796 1.00 6.88 53 VAL B O 1
ATOM 3994 N N . GLY B 1 54 ? 34.982 -20.577 8.280 1.00 5.77 54 GLY B N 1
ATOM 3995 C CA . GLY B 1 54 ? 35.527 -19.305 7.781 1.00 5.42 54 GLY B CA 1
ATOM 3996 C C . GLY B 1 54 ? 35.385 -18.154 8.766 1.00 5.64 54 GLY B C 1
ATOM 3997 O O . GLY B 1 54 ? 35.962 -17.076 8.542 1.00 5.30 54 GLY B O 1
ATOM 3998 N N . GLY B 1 55 ? 34.610 -18.373 9.835 1.00 5.17 55 GLY B N 1
ATOM 3999 C CA . GLY B 1 55 ? 34.487 -17.403 10.932 1.00 5.00 55 GLY B CA 1
ATOM 4000 C C . GLY B 1 55 ? 33.454 -16.293 10.788 1.00 5.93 55 GLY B C 1
ATOM 4001 O O . GLY B 1 55 ? 32.530 -16.369 9.962 1.00 4.61 55 GLY B O 1
ATOM 4002 N N . THR B 1 56 ? 33.623 -15.251 11.606 1.00 5.31 56 THR B N 1
ATOM 4003 C CA . THR B 1 56 ? 32.589 -14.251 11.825 1.00 4.72 56 THR B CA 1
ATOM 4004 C C . THR B 1 56 ? 32.416 -13.358 10.612 1.00 4.93 56 THR B C 1
ATOM 4005 O O . THR B 1 56 ? 31.289 -13.092 10.191 1.00 5.14 56 THR B O 1
ATOM 4009 N N . CYS B 1 57 ? 33.526 -12.860 10.088 1.00 4.99 57 CYS B N 1
ATOM 4010 C CA . CYS B 1 57 ? 33.444 -11.852 9.035 1.00 5.79 57 CYS B CA 1
ATOM 4011 C C . CYS B 1 57 ? 32.649 -12.376 7.811 1.00 6.05 57 CYS B C 1
ATOM 4012 O O . CYS B 1 57 ? 31.667 -11.751 7.377 1.00 6.16 57 CYS B O 1
ATOM 4015 N N . VAL B 1 58 ? 33.054 -13.523 7.265 1.00 5.94 58 VAL B N 1
ATOM 4016 C CA . VAL B 1 58 ? 32.423 -14.013 6.027 1.00 6.24 58 VAL B CA 1
ATOM 4017 C C . VAL B 1 58 ? 30.961 -14.438 6.233 1.00 5.45 58 VAL B C 1
ATOM 4018 O O . VAL B 1 58 ? 30.093 -14.232 5.359 1.00 4.47 58 VAL B O 1
ATOM 4022 N N . ASN B 1 59 ? 30.702 -15.036 7.393 1.00 4.59 59 ASN B N 1
ATOM 4023 C CA . ASN B 1 59 ? 29.394 -15.618 7.704 1.00 4.04 59 ASN B CA 1
ATOM 4024 C C . ASN B 1 59 ? 28.338 -14.692 8.285 1.00 4.71 59 ASN B C 1
ATOM 4025 O O . ASN B 1 59 ? 27.170 -14.761 7.882 1.00 4.62 59 ASN B O 1
ATOM 4030 N N . VAL B 1 60 ? 28.741 -13.848 9.239 1.00 4.16 60 VAL B N 1
ATOM 4031 C CA . VAL B 1 60 ? 27.799 -13.061 10.051 1.00 4.26 60 VAL B CA 1
ATOM 4032 C C . VAL B 1 60 ? 28.375 -11.693 10.422 1.00 4.12 60 VAL B C 1
ATOM 4033 O O . VAL B 1 60 ? 27.972 -11.072 11.419 1.00 4.52 60 VAL B O 1
ATOM 4037 N N . GLY B 1 61 ? 29.319 -11.213 9.612 1.00 3.30 61 GLY B N 1
ATOM 4038 C CA . GLY B 1 61 ? 30.059 -10.006 9.956 1.00 2.92 61 GLY B CA 1
ATOM 4039 C C . GLY B 1 61 ? 30.210 -9.087 8.760 1.00 3.68 61 GLY B C 1
ATOM 4040 O O . GLY B 1 61 ? 29.209 -8.720 8.112 1.00 3.27 61 GLY B O 1
ATOM 4041 N N . CYS B 1 62 ? 31.469 -8.743 8.456 1.00 3.54 62 CYS B N 1
ATOM 4042 C CA . CYS B 1 62 ? 31.793 -7.709 7.442 1.00 2.99 62 CYS B CA 1
ATOM 4043 C C . CYS B 1 62 ? 31.046 -7.960 6.145 1.00 3.10 62 CYS B C 1
ATOM 4044 O O . CYS B 1 62 ? 30.541 -7.023 5.513 1.00 2.00 62 CYS B O 1
ATOM 4047 N N . ILE B 1 63 ? 31.010 -9.229 5.726 1.00 2.33 63 ILE B N 1
ATOM 4048 C CA . ILE B 1 63 ? 30.528 -9.538 4.378 1.00 3.07 63 ILE B CA 1
ATOM 4049 C C . ILE B 1 63 ? 29.007 -9.302 4.200 1.00 3.09 63 ILE B C 1
ATOM 4050 O O . ILE B 1 63 ? 28.633 -8.458 3.389 1.00 2.96 63 ILE B O 1
ATOM 4055 N N . PRO B 1 64 ? 28.149 -9.989 4.998 1.00 3.17 64 PRO B N 1
ATOM 4056 C CA . PRO B 1 64 ? 26.708 -9.685 4.923 1.00 3.16 64 PRO B CA 1
ATOM 4057 C C . PRO B 1 64 ? 26.361 -8.236 5.275 1.00 2.93 64 PRO B C 1
ATOM 4058 O O . PRO B 1 64 ? 25.503 -7.643 4.606 1.00 2.64 64 PRO B O 1
ATOM 4062 N N . LYS B 1 65 ? 27.026 -7.658 6.280 1.00 2.69 65 LYS B N 1
ATOM 4063 C CA . LYS B 1 65 ? 26.831 -6.240 6.616 1.00 3.66 65 LYS B CA 1
ATOM 4064 C C . LYS B 1 65 ? 27.079 -5.335 5.393 1.00 2.80 65 LYS B C 1
ATOM 4065 O O . LYS B 1 65 ? 26.258 -4.453 5.082 1.00 3.32 65 LYS B O 1
ATOM 4071 N N . LYS B 1 66 ? 28.219 -5.510 4.713 1.00 2.29 66 LYS B N 1
ATOM 4072 C CA . LYS B 1 66 ? 28.534 -4.678 3.542 1.00 2.65 66 LYS B CA 1
ATOM 4073 C C . LYS B 1 66 ? 27.491 -4.857 2.423 1.00 2.17 66 LYS B C 1
ATOM 4074 O O . LYS B 1 66 ? 27.109 -3.901 1.748 1.00 2.13 66 LYS B O 1
ATOM 4080 N N . LEU B 1 67 ? 27.057 -6.095 2.209 1.00 2.00 67 LEU B N 1
ATOM 4081 C CA . LEU B 1 67 ? 26.050 -6.364 1.168 1.00 2.00 67 LEU B CA 1
ATOM 4082 C C . LEU B 1 67 ? 24.694 -5.692 1.460 1.00 2.00 67 LEU B C 1
ATOM 4083 O O . LEU B 1 67 ? 24.054 -5.158 0.562 1.00 2.00 67 LEU B O 1
ATOM 4088 N N . MET B 1 68 ? 24.272 -5.696 2.721 1.00 2.08 68 MET B N 1
ATOM 4089 C CA . MET B 1 68 ? 23.026 -5.033 3.104 1.00 2.34 68 MET B CA 1
ATOM 4090 C C . MET B 1 68 ? 23.139 -3.524 3.045 1.00 2.00 68 MET B C 1
ATOM 4091 O O . MET B 1 68 ? 22.207 -2.845 2.631 1.00 2.00 68 MET B O 1
ATOM 4096 N N . HIS B 1 69 ? 24.305 -3.017 3.425 1.00 2.00 69 HIS B N 1
ATOM 4097 C CA . HIS B 1 69 ? 24.616 -1.587 3.291 1.00 2.00 69 HIS B CA 1
ATOM 4098 C C . HIS B 1 69 ? 24.535 -1.200 1.809 1.00 2.00 69 HIS B C 1
ATOM 4099 O O . HIS B 1 69 ? 23.977 -0.158 1.456 1.00 2.00 69 HIS B O 1
ATOM 4106 N N . GLN B 1 70 ? 25.106 -2.039 0.947 1.00 2.00 70 GLN B N 1
ATOM 4107 C CA . GLN B 1 70 ? 25.047 -1.766 -0.491 1.00 2.00 70 GLN B CA 1
ATOM 4108 C C . GLN B 1 70 ? 23.590 -1.798 -0.983 1.00 2.00 70 GLN B C 1
ATOM 4109 O O . GLN B 1 70 ? 23.169 -0.947 -1.771 1.00 2.00 70 GLN B O 1
ATOM 4115 N N . ALA B 1 71 ? 22.807 -2.772 -0.511 1.00 2.00 71 ALA B N 1
ATOM 4116 C CA . ALA B 1 71 ? 21.390 -2.825 -0.893 1.00 2.00 71 ALA B CA 1
ATOM 4117 C C . ALA B 1 71 ? 20.689 -1.504 -0.550 1.00 2.00 71 ALA B C 1
ATOM 4118 O O . ALA B 1 71 ? 19.931 -0.975 -1.340 1.00 2.00 71 ALA B O 1
ATOM 4120 N N . SER B 1 72 ? 20.952 -0.982 0.649 1.00 2.00 72 SER B N 1
ATOM 4121 C CA . SER B 1 72 ? 20.392 0.301 1.066 1.00 2.00 72 SER B CA 1
ATOM 4122 C C . SER B 1 72 ? 20.882 1.461 0.183 1.00 2.00 72 SER B C 1
ATOM 4123 O O . SER B 1 72 ? 20.077 2.274 -0.301 1.00 2.00 72 SER B O 1
ATOM 4126 N N . LEU B 1 73 ? 22.198 1.517 -0.055 1.00 2.00 73 LEU B N 1
ATOM 4127 C CA . LEU B 1 73 ? 22.759 2.578 -0.901 1.00 2.00 73 LEU B CA 1
ATOM 4128 C C . LEU B 1 73 ? 22.144 2.543 -2.309 1.00 2.00 73 LEU B C 1
ATOM 4129 O O . LEU B 1 73 ? 21.966 3.604 -2.948 1.00 2.00 73 LEU B O 1
ATOM 4134 N N . LEU B 1 74 ? 21.827 1.336 -2.794 1.00 2.00 74 LEU B N 1
ATOM 4135 C CA . LEU B 1 74 ? 21.257 1.219 -4.159 1.00 2.00 74 LEU B CA 1
ATOM 4136 C C . LEU B 1 74 ? 19.858 1.802 -4.248 1.00 2.00 74 LEU B C 1
ATOM 4137 O O . LEU B 1 74 ? 19.482 2.388 -5.273 1.00 2.11 74 LEU B O 1
ATOM 4142 N N . GLY B 1 75 ? 19.104 1.691 -3.163 1.00 2.00 75 GLY B N 1
ATOM 4143 C CA . GLY B 1 75 ? 17.783 2.312 -3.103 1.00 2.24 75 GLY B CA 1
ATOM 4144 C C . GLY B 1 75 ? 17.911 3.829 -3.173 1.00 2.22 75 GLY B C 1
ATOM 4145 O O . GLY B 1 75 ? 17.138 4.490 -3.882 1.00 2.65 75 GLY B O 1
ATOM 4146 N N . GLU B 1 76 ? 18.894 4.381 -2.461 1.00 2.37 76 GLU B N 1
ATOM 4147 C CA . GLU B 1 76 ? 19.151 5.828 -2.509 1.00 3.05 76 GLU B CA 1
ATOM 4148 C C . GLU B 1 76 ? 19.514 6.202 -3.951 1.00 3.03 76 GLU B C 1
ATOM 4149 O O . GLU B 1 76 ? 19.031 7.206 -4.490 1.00 3.00 76 GLU B O 1
ATOM 4155 N N . ALA B 1 77 ? 20.333 5.366 -4.584 1.00 2.36 77 ALA B N 1
ATOM 4156 C CA . ALA B 1 77 ? 20.814 5.656 -5.937 1.00 2.23 77 ALA B CA 1
ATOM 4157 C C . ALA B 1 77 ? 19.665 5.717 -6.950 1.00 2.28 77 ALA B C 1
ATOM 4158 O O . ALA B 1 77 ? 19.689 6.510 -7.900 1.00 2.00 77 ALA B O 1
ATOM 4160 N N . VAL B 1 78 ? 18.645 4.873 -6.765 1.00 2.00 78 VAL B N 1
ATOM 4161 C CA . VAL B 1 78 ? 17.479 4.924 -7.660 1.00 2.28 78 VAL B CA 1
ATOM 4162 C C . VAL B 1 78 ? 16.787 6.296 -7.583 1.00 2.39 78 VAL B C 1
ATOM 4163 O O . VAL B 1 78 ? 16.428 6.881 -8.604 1.00 2.57 78 VAL B O 1
ATOM 4167 N N . HIS B 1 79 ? 16.648 6.819 -6.370 1.00 2.91 79 HIS B N 1
ATOM 4168 C CA . HIS B 1 79 ? 16.051 8.151 -6.173 1.00 3.23 79 HIS B CA 1
ATOM 4169 C C . HIS B 1 79 ? 16.900 9.239 -6.814 1.00 2.81 79 HIS B C 1
ATOM 4170 O O . HIS B 1 79 ? 16.386 10.153 -7.497 1.00 2.35 79 HIS B O 1
ATOM 4177 N N . GLU B 1 80 ? 18.204 9.111 -6.634 1.00 2.74 80 GLU B N 1
ATOM 4178 C CA . GLU B 1 80 ? 19.139 10.083 -7.197 1.00 3.20 80 GLU B CA 1
ATOM 4179 C C . GLU B 1 80 ? 19.107 10.046 -8.718 1.00 2.39 80 GLU B C 1
ATOM 4180 O O . GLU B 1 80 ? 19.199 11.089 -9.350 1.00 2.00 80 GLU B O 1
ATOM 4186 N N . ALA B 1 81 ? 19.002 8.846 -9.292 1.00 2.02 81 ALA B N 1
ATOM 4187 C CA . ALA B 1 81 ? 18.907 8.709 -10.759 1.00 2.19 81 ALA B CA 1
ATOM 4188 C C . ALA B 1 81 ? 17.800 9.564 -11.367 1.00 2.38 81 ALA B C 1
ATOM 4189 O O . ALA B 1 81 ? 17.975 10.172 -12.418 1.00 2.16 81 ALA B O 1
ATOM 4191 N N . ALA B 1 82 ? 16.646 9.624 -10.704 1.00 2.78 82 ALA B N 1
ATOM 4192 C CA . ALA B 1 82 ? 15.532 10.436 -11.206 1.00 2.93 82 ALA B CA 1
ATOM 4193 C C . ALA B 1 82 ? 15.886 11.932 -11.285 1.00 3.17 82 ALA B C 1
ATOM 4194 O O . ALA B 1 82 ? 15.551 12.628 -12.259 1.00 2.85 82 ALA B O 1
ATOM 4196 N N . ALA B 1 83 ? 16.625 12.417 -10.285 1.00 2.63 83 ALA B N 1
ATOM 4197 C CA . ALA B 1 83 ? 17.066 13.812 -10.257 1.00 2.79 83 ALA B CA 1
ATOM 4198 C C . ALA B 1 83 ? 18.002 14.134 -11.425 1.00 2.39 83 ALA B C 1
ATOM 4199 O O . ALA B 1 83 ? 17.991 15.258 -11.973 1.00 2.52 83 ALA B O 1
ATOM 4201 N N . TYR B 1 84 ? 18.812 13.134 -11.826 1.00 2.37 84 TYR B N 1
ATOM 4202 C CA . TYR B 1 84 ? 19.719 13.291 -12.961 1.00 2.24 84 TYR B CA 1
ATOM 4203 C C . TYR B 1 84 ? 19.027 13.119 -14.320 1.00 2.91 84 TYR B C 1
ATOM 4204 O O . TYR B 1 84 ? 19.678 13.235 -15.358 1.00 4.12 84 TYR B O 1
ATOM 4213 N N . GLY B 1 85 ? 17.728 12.805 -14.322 1.00 2.30 85 GLY B N 1
ATOM 4214 C CA . GLY B 1 85 ? 16.981 12.776 -15.572 1.00 2.00 85 GLY B CA 1
ATOM 4215 C C . GLY B 1 85 ? 16.492 11.405 -16.033 1.00 2.00 85 GLY B C 1
ATOM 4216 O O . GLY B 1 85 ? 15.811 11.293 -17.070 1.00 2.00 85 GLY B O 1
ATOM 4217 N N . TRP B 1 86 ? 16.836 10.364 -15.275 1.00 2.00 86 TRP B N 1
ATOM 4218 C CA . TRP B 1 86 ? 16.360 9.005 -15.611 1.00 2.00 86 TRP B CA 1
ATOM 4219 C C . TRP B 1 86 ? 14.845 8.904 -15.367 1.00 2.27 86 TRP B C 1
ATOM 4220 O O . TRP B 1 86 ? 14.340 9.432 -14.375 1.00 2.59 86 TRP B O 1
ATOM 4231 N N . ASN B 1 87 ? 14.125 8.238 -16.282 1.00 2.09 87 ASN B N 1
ATOM 4232 C CA . ASN B 1 87 ? 12.651 8.080 -16.172 1.00 2.43 87 ASN B CA 1
ATOM 4233 C C . ASN B 1 87 ? 12.254 6.951 -15.212 1.00 2.32 87 ASN B C 1
ATOM 4234 O O . ASN B 1 87 ? 11.163 6.359 -15.327 1.00 3.24 87 ASN B O 1
ATOM 4239 N N . VAL B 1 88 ? 13.127 6.634 -14.255 1.00 2.68 88 VAL B N 1
ATOM 4240 C CA . VAL B 1 88 ? 12.868 5.536 -13.330 1.00 3.24 88 VAL B CA 1
ATOM 4241 C C . VAL B 1 88 ? 11.741 5.908 -12.370 1.00 3.80 88 VAL B C 1
ATOM 4242 O O . VAL B 1 88 ? 11.644 7.060 -11.912 1.00 3.40 88 VAL B O 1
ATOM 4246 N N . ASP B 1 89 ? 10.881 4.934 -12.083 1.00 3.19 89 ASP B N 1
ATOM 4247 C CA . ASP B 1 89 ? 9.886 5.087 -11.035 1.00 4.34 89 ASP B CA 1
ATOM 4248 C C . ASP B 1 89 ? 10.610 4.762 -9.727 1.00 4.24 89 ASP B C 1
ATOM 4249 O O . ASP B 1 89 ? 11.023 3.612 -9.520 1.00 4.75 89 ASP B O 1
ATOM 4254 N N . ASP B 1 90 ? 10.784 5.768 -8.865 1.00 3.51 90 ASP B N 1
ATOM 4255 C CA . ASP B 1 90 ? 11.542 5.593 -7.626 1.00 4.30 90 ASP B CA 1
ATOM 4256 C C . ASP B 1 90 ? 10.681 5.142 -6.432 1.00 5.24 90 ASP B C 1
ATOM 4257 O O . ASP B 1 90 ? 11.151 5.143 -5.292 1.00 4.87 90 ASP B O 1
ATOM 4262 N N . LYS B 1 91 ? 9.422 4.772 -6.682 1.00 4.93 91 LYS B N 1
ATOM 4263 C CA . LYS B 1 91 ? 8.580 4.242 -5.600 1.00 6.53 91 LYS B CA 1
ATOM 4264 C C . LYS B 1 91 ? 8.876 2.755 -5.483 1.00 6.02 91 LYS B C 1
ATOM 4265 O O . LYS B 1 91 ? 8.257 1.917 -6.150 1.00 7.07 91 LYS B O 1
ATOM 4271 N N . ILE B 1 92 ? 9.849 2.431 -4.642 1.00 6.23 92 ILE B N 1
ATOM 4272 C CA . ILE B 1 92 ? 10.404 1.085 -4.640 1.00 6.30 92 ILE B CA 1
ATOM 4273 C C . ILE B 1 92 ? 10.503 0.493 -3.246 1.00 5.06 92 ILE B C 1
ATOM 4274 O O . ILE B 1 92 ? 10.523 1.220 -2.236 1.00 4.72 92 ILE B O 1
ATOM 4279 N N . LYS B 1 93 ? 10.562 -0.833 -3.215 1.00 4.87 93 LYS B N 1
ATOM 4280 C CA . LYS B 1 93 ? 10.551 -1.606 -1.974 1.00 5.39 93 LYS B CA 1
ATOM 4281 C C . LYS B 1 93 ? 11.394 -2.856 -2.212 1.00 4.89 93 LYS B C 1
ATOM 4282 O O . LYS B 1 93 ? 11.330 -3.444 -3.315 1.00 3.54 93 LYS B O 1
ATOM 4288 N N . PRO B 1 94 ? 12.205 -3.264 -1.205 1.00 4.76 94 PRO B N 1
ATOM 4289 C CA . PRO B 1 94 ? 12.972 -4.519 -1.334 1.00 5.30 94 PRO B CA 1
ATOM 4290 C C . PRO B 1 94 ? 12.195 -5.748 -0.887 1.00 5.65 94 PRO B C 1
ATOM 4291 O O . PRO B 1 94 ? 11.338 -5.665 0.013 1.00 6.05 94 PRO B O 1
ATOM 4295 N N . ASP B 1 95 ? 12.486 -6.878 -1.527 1.00 6.21 95 ASP B N 1
ATOM 4296 C CA . ASP B 1 95 ? 11.976 -8.163 -1.100 1.00 7.31 95 ASP B CA 1
ATOM 4297 C C . ASP B 1 95 ? 13.057 -8.677 -0.137 1.00 7.16 95 ASP B C 1
ATOM 4298 O O . ASP B 1 95 ? 14.124 -9.100 -0.578 1.00 7.33 95 ASP B O 1
ATOM 4303 N N . TRP B 1 96 ? 12.798 -8.592 1.171 1.00 7.93 96 TRP B N 1
ATOM 4304 C CA . TRP B 1 96 ? 13.744 -9.074 2.199 1.00 7.87 96 TRP B CA 1
ATOM 4305 C C . TRP B 1 96 ? 14.186 -10.525 1.966 1.00 8.12 96 TRP B C 1
ATOM 4306 O O . TRP B 1 96 ? 15.377 -10.858 2.016 1.00 7.42 96 TRP B O 1
ATOM 4317 N N . HIS B 1 97 ? 13.228 -11.394 1.664 1.00 8.53 97 HIS B N 1
ATOM 4318 C CA . HIS B 1 97 ? 13.545 -12.801 1.467 1.00 9.04 97 HIS B CA 1
ATOM 4319 C C . HIS B 1 97 ? 14.473 -13.003 0.261 1.00 8.67 97 HIS B C 1
ATOM 4320 O O . HIS B 1 97 ? 15.423 -13.804 0.333 1.00 7.70 97 HIS B O 1
ATOM 4327 N N . LYS B 1 98 ? 14.244 -12.224 -0.805 1.00 7.82 98 LYS B N 1
ATOM 4328 C CA . LYS B 1 98 ? 15.093 -12.276 -2.003 1.00 8.13 98 LYS B CA 1
ATOM 4329 C C . LYS B 1 98 ? 16.508 -11.747 -1.698 1.00 7.07 98 LYS B C 1
ATOM 4330 O O . LYS B 1 98 ? 17.508 -12.328 -2.162 1.00 6.92 98 LYS B O 1
ATOM 4336 N N . LEU B 1 99 ? 16.582 -10.668 -0.924 1.00 5.75 99 LEU B N 1
ATOM 4337 C CA . LEU B 1 99 ? 17.873 -10.053 -0.569 1.00 5.36 99 LEU B CA 1
ATOM 4338 C C . LEU B 1 99 ? 18.685 -11.029 0.290 1.00 5.63 99 LEU B C 1
ATOM 4339 O O . LEU B 1 99 ? 19.866 -11.277 0.010 1.00 5.46 99 LEU B O 1
ATOM 4344 N N . VAL B 1 100 ? 18.034 -11.593 1.307 1.00 5.27 100 VAL B N 1
ATOM 4345 C CA . VAL B 1 100 ? 18.670 -12.568 2.197 1.00 4.69 100 VAL B CA 1
ATOM 4346 C C . VAL B 1 100 ? 19.183 -13.786 1.402 1.00 4.54 100 VAL B C 1
ATOM 4347 O O . VAL B 1 100 ? 20.310 -14.253 1.650 1.00 4.29 100 VAL B O 1
ATOM 4351 N N . GLN B 1 101 ? 18.355 -14.286 0.479 1.00 4.34 101 GLN B N 1
ATOM 4352 C CA . GLN B 1 101 ? 18.673 -15.441 -0.375 1.00 6.11 101 GLN B CA 1
ATOM 4353 C C . GLN B 1 101 ? 19.954 -15.144 -1.162 1.00 5.27 101 GLN B C 1
ATOM 4354 O O . GLN B 1 101 ? 20.871 -15.984 -1.242 1.00 5.24 101 GLN B O 1
ATOM 4360 N N . SER B 1 102 ? 20.033 -13.938 -1.716 1.00 4.72 102 SER B N 1
ATOM 4361 C CA . SER B 1 102 ? 21.180 -13.552 -2.532 1.00 5.10 102 SER B CA 1
ATOM 4362 C C . SER B 1 102 ? 22.446 -13.469 -1.675 1.00 5.42 102 SER B C 1
ATOM 4363 O O . SER B 1 102 ? 23.524 -13.956 -2.073 1.00 4.60 102 SER B O 1
ATOM 4366 N N . VAL B 1 103 ? 22.296 -12.881 -0.490 1.00 3.74 103 VAL B N 1
ATOM 4367 C CA . VAL B 1 103 ? 23.415 -12.773 0.456 1.00 4.13 103 VAL B CA 1
ATOM 4368 C C . VAL B 1 103 ? 23.872 -14.169 0.916 1.00 5.05 103 VAL B C 1
ATOM 4369 O O . VAL B 1 103 ? 25.067 -14.479 0.882 1.00 5.23 103 VAL B O 1
ATOM 4373 N N . GLN B 1 104 ? 22.931 -15.001 1.357 1.00 5.70 104 GLN B N 1
ATOM 4374 C CA . GLN B 1 104 ? 23.253 -16.354 1.842 1.00 5.51 104 GLN B CA 1
ATOM 4375 C C . GLN B 1 104 ? 23.813 -17.262 0.730 1.00 5.82 104 GLN B C 1
ATOM 4376 O O . GLN B 1 104 ? 24.745 -18.057 0.968 1.00 6.98 104 GLN B O 1
ATOM 4382 N N . ASN B 1 105 ? 23.279 -17.139 -0.478 1.00 5.62 105 ASN B N 1
ATOM 4383 C CA . ASN B 1 105 ? 23.830 -17.927 -1.587 1.00 5.56 105 ASN B CA 1
ATOM 4384 C C . ASN B 1 105 ? 25.284 -17.593 -1.837 1.00 6.32 105 ASN B C 1
ATOM 4385 O O . ASN B 1 105 ? 26.062 -18.485 -2.169 1.00 7.61 105 ASN B O 1
ATOM 4390 N N . HIS B 1 106 ? 25.653 -16.317 -1.681 1.00 5.77 106 HIS B N 1
ATOM 4391 C CA . HIS B 1 106 ? 27.066 -15.945 -1.734 1.00 6.07 106 HIS B CA 1
ATOM 4392 C C . HIS B 1 106 ? 27.897 -16.567 -0.621 1.00 5.92 106 HIS B C 1
ATOM 4393 O O . HIS B 1 106 ? 28.943 -17.162 -0.875 1.00 6.42 106 HIS B O 1
ATOM 4400 N N . ILE B 1 107 ? 27.441 -16.407 0.616 1.00 5.75 107 ILE B N 1
ATOM 4401 C CA . ILE B 1 107 ? 28.177 -16.895 1.777 1.00 4.82 107 ILE B CA 1
ATOM 4402 C C . ILE B 1 107 ? 28.375 -18.416 1.742 1.00 5.93 107 ILE B C 1
ATOM 4403 O O . ILE B 1 107 ? 29.484 -18.903 1.978 1.00 6.08 107 ILE B O 1
ATOM 4408 N N . LYS B 1 108 ? 27.300 -19.156 1.454 1.00 5.49 108 LYS B N 1
ATOM 4409 C CA . LYS B 1 108 ? 27.336 -20.635 1.398 1.00 7.11 108 LYS B CA 1
ATOM 4410 C C . LYS B 1 108 ? 28.315 -21.115 0.326 1.00 6.92 108 LYS B C 1
ATOM 4411 O O . LYS B 1 108 ? 29.030 -22.108 0.518 1.00 6.94 108 LYS B O 1
ATOM 4417 N N . SER B 1 109 ? 28.349 -20.399 -0.800 1.00 6.06 109 SER B N 1
ATOM 4418 C CA . SER B 1 109 ? 29.240 -20.736 -1.900 1.00 6.35 109 SER B CA 1
ATOM 4419 C C . SER B 1 109 ? 30.691 -20.504 -1.471 1.00 6.31 109 SER B C 1
ATOM 4420 O O . SER B 1 109 ? 31.533 -21.358 -1.669 1.00 6.94 109 SER B O 1
ATOM 4423 N N . VAL B 1 110 ? 30.965 -19.359 -0.859 1.00 6.39 110 VAL B N 1
ATOM 4424 C CA . VAL B 1 110 ? 32.287 -19.080 -0.274 1.00 5.73 110 VAL B CA 1
ATOM 4425 C C . VAL B 1 110 ? 32.701 -20.138 0.752 1.00 5.90 110 VAL B C 1
ATOM 4426 O O . VAL B 1 110 ? 33.851 -20.585 0.745 1.00 7.10 110 VAL B O 1
ATOM 4430 N N . ASN B 1 111 ? 31.764 -20.572 1.592 1.00 5.32 111 ASN B N 1
ATOM 4431 C CA . ASN B 1 111 ? 32.019 -21.659 2.565 1.00 5.73 111 ASN B CA 1
ATOM 4432 C C . ASN B 1 111 ? 32.545 -22.912 1.857 1.00 6.14 111 ASN B C 1
ATOM 4433 O O . ASN B 1 111 ? 33.519 -23.535 2.289 1.00 5.80 111 ASN B O 1
ATOM 4438 N N . TRP B 1 112 ? 31.850 -23.288 0.787 1.00 5.50 112 TRP B N 1
ATOM 4439 C CA . TRP B 1 112 ? 32.169 -24.491 0.025 1.00 6.48 112 TRP B CA 1
ATOM 4440 C C . TRP B 1 112 ? 33.576 -24.338 -0.576 1.00 6.54 112 TRP B C 1
ATOM 4441 O O . TRP B 1 112 ? 34.388 -25.278 -0.535 1.00 6.94 112 TRP B O 1
ATOM 4452 N N . VAL B 1 113 ? 33.868 -23.153 -1.116 1.00 6.96 113 VAL B N 1
ATOM 4453 C CA . VAL B 1 113 ? 35.175 -22.898 -1.719 1.00 7.75 113 VAL B CA 1
ATOM 4454 C C . VAL B 1 113 ? 36.270 -22.971 -0.649 1.00 8.37 113 VAL B C 1
ATOM 4455 O O . VAL B 1 113 ? 37.360 -23.503 -0.891 1.00 8.49 113 VAL B O 1
ATOM 4459 N N . THR B 1 114 ? 35.975 -22.428 0.525 1.00 8.29 114 THR B N 1
ATOM 4460 C CA . THR B 1 114 ? 36.944 -22.399 1.623 1.00 9.19 114 THR B CA 1
ATOM 4461 C C . THR B 1 114 ? 37.240 -23.807 2.110 1.00 9.70 114 THR B C 1
ATOM 4462 O O . THR B 1 114 ? 38.399 -24.166 2.311 1.00 9.13 114 THR B O 1
ATOM 4466 N N . ARG B 1 115 ? 36.182 -24.602 2.261 1.00 10.68 115 ARG B N 1
ATOM 4467 C CA . ARG B 1 115 ? 36.297 -25.995 2.736 1.00 13.91 115 ARG B CA 1
ATOM 4468 C C . ARG B 1 115 ? 37.140 -26.805 1.741 1.00 14.96 115 ARG B C 1
ATOM 4469 O O . ARG B 1 115 ? 38.070 -27.520 2.150 1.00 15.60 115 ARG B O 1
ATOM 4477 N N . VAL B 1 116 ? 36.859 -26.671 0.439 1.00 17.68 116 VAL B N 1
ATOM 4478 C CA . VAL B 1 116 ? 37.667 -27.344 -0.578 1.00 19.54 116 VAL B CA 1
ATOM 4479 C C . VAL B 1 116 ? 39.112 -26.820 -0.604 1.00 20.21 116 VAL B C 1
ATOM 4480 O O . VAL B 1 116 ? 40.049 -27.604 -0.758 1.00 20.50 116 VAL B O 1
ATOM 4484 N N . ASP B 1 117 ? 39.288 -25.504 -0.440 1.00 21.73 117 ASP B N 1
ATOM 4485 C CA . ASP B 1 117 ? 40.625 -24.905 -0.421 1.00 22.90 117 ASP B CA 1
ATOM 4486 C C . ASP B 1 117 ? 41.467 -25.450 0.746 1.00 23.34 117 ASP B C 1
ATOM 4487 O O . ASP B 1 117 ? 42.658 -25.915 0.534 1.00 23.96 117 ASP B O 1
ATOM 4492 N N . LEU B 1 118 ? 40.855 -25.427 1.963 1.00 23.54 118 LEU B N 1
ATOM 4493 C CA . LEU B 1 118 ? 41.547 -26.058 3.098 1.00 24.28 118 LEU B CA 1
ATOM 4494 C C . LEU B 1 118 ? 42.007 -27.488 2.787 1.00 24.53 118 LEU B C 1
ATOM 4495 O O . LEU B 1 118 ? 43.176 -27.824 3.004 1.00 25.12 118 LEU B O 1
ATOM 4500 N N . ARG B 1 119 ? 41.112 -28.311 2.236 1.00 25.64 119 ARG B N 1
ATOM 4501 C CA . ARG B 1 119 ? 41.479 -29.643 1.742 1.00 25.92 119 ARG B CA 1
ATOM 4502 C C . ARG B 1 119 ? 42.686 -29.627 0.781 1.00 26.11 119 ARG B C 1
ATOM 4503 O O . ARG B 1 119 ? 43.610 -30.447 0.917 1.00 24.72 119 ARG B O 1
ATOM 4511 N N . ASP B 1 120 ? 42.684 -28.689 -0.176 1.00 26.13 120 ASP B N 1
ATOM 4512 C CA . ASP B 1 120 ? 43.751 -28.645 -1.195 1.00 26.95 120 ASP B CA 1
ATOM 4513 C C . ASP B 1 120 ? 45.129 -28.355 -0.613 1.00 26.50 120 ASP B C 1
ATOM 4514 O O . ASP B 1 120 ? 46.131 -28.957 -1.042 1.00 26.66 120 ASP B O 1
ATOM 4519 N N . LYS B 1 121 ? 45.156 -27.479 0.389 1.00 25.88 121 LYS B N 1
ATOM 4520 C CA . LYS B 1 121 ? 46.395 -26.998 0.987 1.00 25.53 121 LYS B CA 1
ATOM 4521 C C . LYS B 1 121 ? 46.932 -27.944 2.063 1.00 24.80 121 LYS B C 1
ATOM 4522 O O . LYS B 1 121 ? 47.974 -27.678 2.654 1.00 24.66 121 LYS B O 1
ATOM 4528 N N . LYS B 1 122 ? 46.209 -29.035 2.310 1.00 23.97 122 LYS B N 1
ATOM 4529 C CA . LYS B 1 122 ? 46.565 -30.035 3.330 1.00 23.42 122 LYS B CA 1
ATOM 4530 C C . LYS B 1 122 ? 46.386 -29.552 4.781 1.00 22.76 122 LYS B C 1
ATOM 4531 O O . LYS B 1 122 ? 47.086 -29.993 5.692 1.00 23.09 122 LYS B O 1
ATOM 4537 N N . VAL B 1 123 ? 45.442 -28.640 4.985 1.00 21.82 123 VAL B N 1
ATOM 4538 C CA . VAL B 1 123 ? 44.994 -28.283 6.325 1.00 20.94 123 VAL B CA 1
ATOM 4539 C C . VAL B 1 123 ? 43.906 -29.293 6.692 1.00 20.69 123 VAL B C 1
ATOM 4540 O O . VAL B 1 123 ? 42.857 -29.353 6.041 1.00 21.08 123 VAL B O 1
ATOM 4544 N N . GLU B 1 124 ? 44.152 -30.098 7.721 1.00 20.09 124 GLU B N 1
ATOM 4545 C CA . GLU B 1 124 ? 43.123 -31.024 8.166 1.00 19.87 124 GLU B CA 1
ATOM 4546 C C . GLU B 1 124 ? 42.066 -30.253 8.954 1.00 19.07 124 GLU B C 1
ATOM 4547 O O . GLU B 1 124 ? 42.304 -29.811 10.079 1.00 19.16 124 GLU B O 1
ATOM 4553 N N . TYR B 1 125 ? 40.908 -30.056 8.333 1.00 18.74 125 TYR B N 1
ATOM 4554 C CA . TYR B 1 125 ? 39.810 -29.340 8.980 1.00 17.49 125 TYR B CA 1
ATOM 4555 C C . TYR B 1 125 ? 38.965 -30.336 9.793 1.00 16.61 125 TYR B C 1
ATOM 4556 O O . TYR B 1 125 ? 38.499 -31.367 9.272 1.00 16.91 125 TYR B O 1
ATOM 4565 N N . ILE B 1 126 ? 38.841 -30.034 11.080 1.00 15.94 126 ILE B N 1
ATOM 4566 C CA . ILE B 1 126 ? 38.117 -30.858 12.031 1.00 15.08 126 ILE B CA 1
ATOM 4567 C C . ILE B 1 126 ? 36.945 -30.038 12.525 1.00 14.06 126 ILE B C 1
ATOM 4568 O O . ILE B 1 126 ? 37.119 -29.009 13.205 1.00 12.77 126 ILE B O 1
ATOM 4573 N N . ASN B 1 127 ? 35.744 -30.465 12.143 1.00 13.27 127 ASN B N 1
ATOM 4574 C CA . ASN B 1 127 ? 34.535 -29.755 12.555 1.00 12.85 127 ASN B CA 1
ATOM 4575 C C . ASN B 1 127 ? 34.098 -30.193 13.960 1.00 13.33 127 ASN B C 1
ATOM 4576 O O . ASN B 1 127 ? 33.134 -30.943 14.118 1.00 13.26 127 ASN B O 1
ATOM 4581 N N . GLY B 1 128 ? 34.809 -29.701 14.974 1.00 13.18 128 GLY B N 1
ATOM 4582 C CA . GLY B 1 128 ? 34.528 -30.048 16.365 1.00 13.46 128 GLY B CA 1
ATOM 4583 C C . GLY B 1 128 ? 34.978 -28.960 17.308 1.00 13.93 128 GLY B C 1
ATOM 4584 O O . GLY B 1 128 ? 35.842 -28.136 16.965 1.00 13.98 128 GLY B O 1
ATOM 4585 N N . LEU B 1 129 ? 34.376 -28.941 18.489 1.00 13.87 129 LEU B N 1
ATOM 4586 C CA . LEU B 1 129 ? 34.714 -27.981 19.526 1.00 13.85 129 LEU B CA 1
ATOM 4587 C C . LEU B 1 129 ? 35.903 -28.486 20.335 1.00 13.90 129 LEU B C 1
ATOM 4588 O O . LEU B 1 129 ? 35.847 -29.577 20.936 1.00 13.84 129 LEU B O 1
ATOM 4593 N N . GLY B 1 130 ? 36.984 -27.705 20.332 1.00 13.80 130 GLY B N 1
ATOM 4594 C CA . GLY B 1 130 ? 38.213 -28.059 21.055 1.00 13.43 130 GLY B CA 1
ATOM 4595 C C . GLY B 1 130 ? 38.349 -27.490 22.461 1.00 13.31 130 GLY B C 1
ATOM 4596 O O . GLY B 1 130 ? 38.044 -26.323 22.713 1.00 13.01 130 GLY B O 1
ATOM 4597 N N . SER B 1 131 ? 38.829 -28.325 23.376 1.00 12.38 131 SER B N 1
ATOM 4598 C CA . SER B 1 131 ? 39.068 -27.922 24.761 1.00 12.08 131 SER B CA 1
ATOM 4599 C C . SER B 1 131 ? 40.333 -28.610 25.257 1.00 11.29 131 SER B C 1
ATOM 4600 O O . SER B 1 131 ? 40.604 -29.750 24.882 1.00 11.89 131 SER B O 1
ATOM 4603 N N . PHE B 1 132 ? 41.108 -27.902 26.072 1.00 10.44 132 PHE B N 1
ATOM 4604 C CA . PHE B 1 132 ? 42.381 -28.415 26.579 1.00 9.85 132 PHE B CA 1
ATOM 4605 C C . PHE B 1 132 ? 42.234 -29.544 27.584 1.00 9.58 132 PHE B C 1
ATOM 4606 O O . PHE B 1 132 ? 41.399 -29.498 28.498 1.00 10.10 132 PHE B O 1
ATOM 4614 N N . VAL B 1 133 ? 43.051 -30.573 27.379 1.00 9.02 133 VAL B N 1
ATOM 4615 C CA . VAL B 1 133 ? 43.240 -31.640 28.348 1.00 7.84 133 VAL B CA 1
ATOM 4616 C C . VAL B 1 133 ? 44.542 -31.332 29.084 1.00 7.06 133 VAL B C 1
ATOM 4617 O O . VAL B 1 133 ? 44.593 -31.330 30.319 1.00 7.05 133 VAL B O 1
ATOM 4621 N N . ASP B 1 134 ? 45.578 -31.055 28.298 1.00 5.85 134 ASP B N 1
ATOM 4622 C CA . ASP B 1 134 ? 46.934 -30.807 28.764 1.00 5.52 134 ASP B CA 1
ATOM 4623 C C . ASP B 1 134 ? 47.497 -29.660 27.921 1.00 4.94 134 ASP B C 1
ATOM 4624 O O . ASP B 1 134 ? 46.878 -29.263 26.937 1.00 4.84 134 ASP B O 1
ATOM 4629 N N . SER B 1 135 ? 48.659 -29.129 28.294 1.00 4.80 135 SER B N 1
ATOM 4630 C CA . SER B 1 135 ? 49.312 -28.099 27.478 1.00 4.44 135 SER B CA 1
ATOM 4631 C C . SER B 1 135 ? 49.666 -28.622 26.075 1.00 4.27 135 SER B C 1
ATOM 4632 O O . SER B 1 135 ? 49.940 -27.842 25.157 1.00 4.12 135 SER B O 1
ATOM 4635 N N . HIS B 1 136 ? 49.621 -29.944 25.919 1.00 3.87 136 HIS B N 1
ATOM 4636 C CA . HIS B 1 136 ? 49.923 -30.604 24.652 1.00 3.50 136 HIS B CA 1
ATOM 4637 C C . HIS B 1 136 ? 48.777 -31.468 24.118 1.00 3.72 136 HIS B C 1
ATOM 4638 O O . HIS B 1 136 ? 48.911 -32.087 23.066 1.00 3.56 136 HIS B O 1
ATOM 4645 N N . THR B 1 137 ? 47.641 -31.487 24.812 1.00 4.42 137 THR B N 1
ATOM 4646 C CA . THR B 1 137 ? 46.537 -32.385 24.439 1.00 5.11 137 THR B CA 1
ATOM 4647 C C . THR B 1 137 ? 45.184 -31.683 24.356 1.00 6.56 137 THR B C 1
ATOM 4648 O O . THR B 1 137 ? 44.811 -30.912 25.245 1.00 6.66 137 THR B O 1
ATOM 4652 N N . LEU B 1 138 ? 44.458 -31.965 23.279 1.00 7.54 138 LEU B N 1
ATOM 4653 C CA . LEU B 1 138 ? 43.191 -31.312 23.016 1.00 9.50 138 LEU B CA 1
ATOM 4654 C C . LEU B 1 138 ? 42.124 -32.353 22.793 1.00 10.17 138 LEU B C 1
ATOM 4655 O O . LEU B 1 138 ? 42.357 -33.363 22.125 1.00 11.09 138 LEU B O 1
ATOM 4660 N N . LEU B 1 139 ? 40.963 -32.100 23.382 1.00 11.14 139 LEU B N 1
ATOM 4661 C CA . LEU B 1 139 ? 39.773 -32.893 23.168 1.00 11.97 139 LEU B CA 1
ATOM 4662 C C . LEU B 1 139 ? 38.909 -32.198 22.127 1.00 12.64 139 LEU B C 1
ATOM 4663 O O . LEU B 1 139 ? 38.561 -31.010 22.281 1.00 12.74 139 LEU B O 1
ATOM 4668 N N . ALA B 1 140 ? 38.604 -32.927 21.053 1.00 13.43 140 ALA B N 1
ATOM 4669 C CA . ALA B 1 140 ? 37.732 -32.441 19.987 1.00 14.82 140 ALA B CA 1
ATOM 4670 C C . ALA B 1 140 ? 36.406 -33.199 20.034 1.00 15.16 140 ALA B C 1
ATOM 4671 O O . ALA B 1 140 ? 36.369 -34.437 20.026 1.00 15.19 140 ALA B O 1
ATOM 4673 N N . LYS B 1 141 ? 35.325 -32.434 20.117 1.00 15.35 141 LYS B N 1
ATOM 4674 C CA . LYS B 1 141 ? 33.972 -32.964 20.205 1.00 15.72 141 LYS B CA 1
ATOM 4675 C C . LYS B 1 141 ? 33.302 -32.722 18.855 1.00 16.34 141 LYS B C 1
ATOM 4676 O O . LYS B 1 141 ? 32.944 -31.588 18.519 1.00 15.51 141 LYS B O 1
ATOM 4682 N N . LEU B 1 142 ? 33.174 -33.794 18.081 1.00 16.64 142 LEU B N 1
ATOM 4683 C CA . LEU B 1 142 ? 32.579 -33.759 16.751 1.00 17.53 142 LEU B CA 1
ATOM 4684 C C . LEU B 1 142 ? 31.146 -34.250 16.891 1.00 18.07 142 LEU B C 1
ATOM 4685 O O . LEU B 1 142 ? 30.796 -34.827 17.921 1.00 18.29 142 LEU B O 1
ATOM 4690 N N . LYS B 1 143 ? 30.309 -34.023 15.878 1.00 18.61 143 LYS B N 1
ATOM 4691 C CA . LYS B 1 143 ? 28.907 -34.426 15.973 1.00 19.30 143 LYS B CA 1
ATOM 4692 C C . LYS B 1 143 ? 28.810 -35.935 16.175 1.00 19.90 143 LYS B C 1
ATOM 4693 O O . LYS B 1 143 ? 27.985 -36.405 16.959 1.00 20.21 143 LYS B O 1
ATOM 4699 N N . SER B 1 144 ? 29.669 -36.677 15.469 1.00 20.45 144 SER B N 1
ATOM 4700 C CA . SER B 1 144 ? 29.751 -38.137 15.580 1.00 21.02 144 SER B CA 1
ATOM 4701 C C . SER B 1 144 ? 30.236 -38.578 16.964 1.00 21.21 144 SER B C 1
ATOM 4702 O O . SER B 1 144 ? 29.483 -39.217 17.706 1.00 21.77 144 SER B O 1
ATOM 4705 N N . GLY B 1 145 ? 31.479 -38.238 17.308 1.00 21.09 145 GLY B N 1
ATOM 4706 C CA . GLY B 1 145 ? 32.039 -38.562 18.626 1.00 21.14 145 GLY B CA 1
ATOM 4707 C C . GLY B 1 145 ? 33.176 -37.641 19.032 1.00 21.23 145 GLY B C 1
ATOM 4708 O O . GLY B 1 145 ? 33.347 -36.577 18.447 1.00 21.49 145 GLY B O 1
ATOM 4709 N N . GLU B 1 146 ? 33.950 -38.042 20.038 1.00 21.12 146 GLU B N 1
ATOM 4710 C CA . GLU B 1 146 ? 35.138 -37.283 20.452 1.00 21.01 146 GLU B CA 1
ATOM 4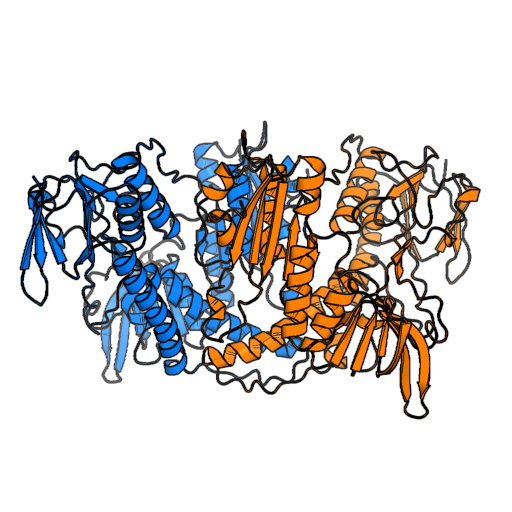711 C C . GLU B 1 146 ? 36.382 -37.889 19.800 1.00 20.77 146 GLU B C 1
ATOM 4712 O O . GLU B 1 146 ? 36.327 -39.024 19.302 1.00 20.54 146 GLU B O 1
ATOM 4718 N N . ARG B 1 147 ? 37.500 -37.158 19.829 1.00 20.41 147 ARG B N 1
ATOM 4719 C CA . ARG B 1 147 ? 38.756 -37.659 19.251 1.00 20.27 147 ARG B CA 1
ATOM 4720 C C . ARG B 1 147 ? 39.943 -37.849 20.221 1.00 19.12 147 ARG B C 1
ATOM 4721 O O . ARG B 1 147 ? 40.441 -38.970 20.386 1.00 20.67 147 ARG B O 1
ATOM 4729 N N . THR B 1 148 ? 40.348 -36.757 20.863 1.00 17.95 148 THR B N 1
ATOM 4730 C CA . THR B 1 148 ? 41.659 -36.563 21.522 1.00 16.28 148 THR B CA 1
ATOM 4731 C C . THR B 1 148 ? 42.863 -36.552 20.570 1.00 14.74 148 THR B C 1
ATOM 4732 O O . THR B 1 148 ? 43.203 -37.561 19.956 1.00 14.82 148 THR B O 1
ATOM 4736 N N . ILE B 1 149 ? 43.487 -35.375 20.471 1.00 12.82 149 ILE B N 1
ATOM 4737 C CA . ILE B 1 149 ? 44.612 -35.115 19.565 1.00 10.69 149 ILE B CA 1
ATOM 4738 C C . ILE B 1 149 ? 45.718 -34.323 20.259 1.00 9.10 149 ILE B C 1
ATOM 4739 O O . ILE B 1 149 ? 45.448 -33.561 21.186 1.00 9.22 149 ILE B O 1
ATOM 4744 N N . THR B 1 150 ? 46.957 -34.493 19.805 1.00 6.93 150 THR B N 1
ATOM 4745 C CA . THR B 1 150 ? 48.104 -33.856 20.453 1.00 5.38 150 THR B CA 1
ATOM 4746 C C . THR B 1 150 ? 48.893 -32.985 19.475 1.00 4.20 150 THR B C 1
ATOM 4747 O O . THR B 1 150 ? 48.810 -33.195 18.266 1.00 3.35 150 THR B O 1
ATOM 4751 N N . ALA B 1 151 ? 49.660 -32.031 20.010 1.00 2.96 151 ALA B N 1
ATOM 4752 C CA . ALA B 1 151 ? 50.448 -31.094 19.209 1.00 2.52 151 ALA B CA 1
ATOM 4753 C C . ALA B 1 151 ? 51.622 -30.515 19.988 1.00 2.31 151 ALA B C 1
ATOM 4754 O O . ALA B 1 151 ? 51.550 -30.366 21.206 1.00 2.10 151 ALA B O 1
ATOM 4756 N N . GLN B 1 152 ? 52.695 -30.174 19.277 1.00 2.39 152 GLN B N 1
ATOM 4757 C CA . GLN B 1 152 ? 53.838 -29.499 19.880 1.00 2.78 152 GLN B CA 1
ATOM 4758 C C . GLN B 1 152 ? 53.462 -28.073 20.282 1.00 3.10 152 GLN B C 1
ATOM 4759 O O . GLN B 1 152 ? 53.845 -27.605 21.357 1.00 2.94 152 GLN B O 1
ATOM 4765 N N . THR B 1 153 ? 52.709 -27.392 19.413 1.00 3.77 153 THR B N 1
ATOM 4766 C CA . THR B 1 153 ? 52.245 -26.025 19.675 1.00 4.43 153 THR B CA 1
ATOM 4767 C C . THR B 1 153 ? 50.759 -25.846 19.370 1.00 4.92 153 THR B C 1
ATOM 4768 O O . THR B 1 153 ? 50.204 -26.525 18.499 1.00 3.84 153 THR B O 1
ATOM 4772 N N . PHE B 1 154 ? 50.123 -24.940 20.114 1.00 6.67 154 PHE B N 1
ATOM 4773 C CA . PHE B 1 154 ? 48.741 -24.544 19.876 1.00 8.05 154 PHE B CA 1
ATOM 4774 C C . PHE B 1 154 ? 48.666 -23.075 19.547 1.00 8.50 154 PHE B C 1
ATOM 4775 O O . PHE B 1 154 ? 49.411 -22.268 20.095 1.00 9.66 154 PHE B O 1
ATOM 4783 N N . VAL B 1 155 ? 47.752 -22.730 18.649 1.00 8.91 155 VAL B N 1
ATOM 4784 C CA . VAL B 1 155 ? 47.396 -21.337 18.396 1.00 8.82 155 VAL B CA 1
ATOM 4785 C C . VAL B 1 155 ? 45.898 -21.224 18.631 1.00 8.59 155 VAL B C 1
ATOM 4786 O O . VAL B 1 155 ? 45.101 -21.896 17.973 1.00 8.36 155 VAL B O 1
ATOM 4790 N N . ILE B 1 156 ? 45.538 -20.409 19.613 1.00 7.95 156 ILE B N 1
ATOM 4791 C CA . ILE B 1 156 ? 44.138 -20.162 19.947 1.00 8.34 156 ILE B CA 1
ATOM 4792 C C . ILE B 1 156 ? 43.611 -18.984 19.136 1.00 8.17 156 ILE B C 1
ATOM 4793 O O . ILE B 1 156 ? 44.118 -17.858 19.227 1.00 9.13 156 ILE B O 1
ATOM 4798 N N . ALA B 1 157 ? 42.594 -19.249 18.329 1.00 7.29 157 ALA B N 1
ATOM 4799 C CA . ALA B 1 157 ? 42.009 -18.211 17.497 1.00 6.67 157 ALA B CA 1
ATOM 4800 C C . ALA B 1 157 ? 40.475 -18.286 17.513 1.00 6.61 157 ALA B C 1
ATOM 4801 O O . ALA B 1 157 ? 39.829 -18.350 16.473 1.00 7.04 157 ALA B O 1
ATOM 4803 N N . VAL B 1 158 ? 39.904 -18.236 18.716 1.00 6.58 158 VAL B N 1
ATOM 4804 C CA . VAL B 1 158 ? 38.494 -18.585 18.941 1.00 6.91 158 VAL B CA 1
ATOM 4805 C C . VAL B 1 158 ? 37.491 -17.427 18.763 1.00 7.24 158 VAL B C 1
ATOM 4806 O O . VAL B 1 158 ? 36.276 -17.658 18.664 1.00 6.12 158 VAL B O 1
ATOM 4810 N N . GLY B 1 159 ? 37.985 -16.185 18.722 1.00 6.37 159 GLY B N 1
ATOM 4811 C CA . GLY B 1 159 ? 37.102 -15.036 18.530 1.00 6.89 159 GLY B CA 1
ATOM 4812 C C . GLY B 1 159 ? 36.093 -14.860 19.660 1.00 6.50 159 GLY B C 1
ATOM 4813 O O . GLY B 1 159 ? 36.343 -15.236 20.800 1.00 6.40 159 GLY B O 1
ATOM 4814 N N . GLY B 1 160 ? 34.952 -14.259 19.345 1.00 6.42 160 GLY B N 1
ATOM 4815 C CA . GLY B 1 160 ? 33.904 -14.046 20.358 1.00 6.18 160 GLY B CA 1
ATOM 4816 C C . GLY B 1 160 ? 32.518 -14.293 19.784 1.00 6.27 160 GLY B C 1
ATOM 4817 O O . GLY B 1 160 ? 32.394 -14.814 18.669 1.00 5.79 160 GLY B O 1
ATOM 4818 N N . ARG B 1 161 ? 31.482 -13.919 20.548 1.00 6.30 161 ARG B N 1
ATOM 4819 C CA . ARG B 1 161 ? 30.077 -14.026 20.126 1.00 6.74 161 ARG B CA 1
ATOM 4820 C C . ARG B 1 161 ? 29.284 -12.844 20.709 1.00 6.51 161 ARG B C 1
ATOM 4821 O O . ARG B 1 161 ? 29.726 -12.231 21.688 1.00 7.54 161 ARG B O 1
ATOM 4829 N N . PRO B 1 162 ? 28.126 -12.494 20.100 1.00 6.58 162 PRO B N 1
ATOM 4830 C CA . PRO B 1 162 ? 27.332 -11.388 20.593 1.00 6.16 162 PRO B CA 1
ATOM 4831 C C . PRO B 1 162 ? 26.928 -11.584 22.050 1.00 5.59 162 PRO B C 1
ATOM 4832 O O . PRO B 1 162 ? 26.657 -12.706 22.479 1.00 6.46 162 PRO B O 1
ATOM 4836 N N . ARG B 1 163 ? 26.924 -10.503 22.817 1.00 5.71 163 ARG B N 1
ATOM 4837 C CA . ARG B 1 163 ? 26.405 -10.565 24.189 1.00 6.15 163 ARG B CA 1
ATOM 4838 C C . ARG B 1 163 ? 24.901 -10.312 24.243 1.00 6.26 163 ARG B C 1
ATOM 4839 O O . ARG B 1 163 ? 24.357 -9.583 23.414 1.00 5.98 163 ARG B O 1
ATOM 4847 N N . TYR B 1 164 ? 24.249 -10.912 25.244 1.00 6.44 164 TYR B N 1
ATOM 4848 C CA . TYR B 1 164 ? 22.871 -10.603 25.614 1.00 6.37 164 TYR B CA 1
ATOM 4849 C C . TYR B 1 164 ? 22.814 -9.845 26.940 1.00 6.59 164 TYR B C 1
ATOM 4850 O O . TYR B 1 164 ? 23.539 -10.198 27.902 1.00 6.67 164 TYR B O 1
ATOM 4859 N N . PRO B 1 165 ? 21.894 -8.866 27.051 1.00 6.95 165 PRO B N 1
ATOM 4860 C CA . PRO B 1 165 ? 21.734 -8.192 28.363 1.00 6.90 165 PRO B CA 1
ATOM 4861 C C . PRO B 1 165 ? 21.105 -9.170 29.365 1.00 7.48 165 PRO B C 1
ATOM 4862 O O . PRO B 1 165 ? 20.306 -10.024 28.963 1.00 7.70 165 PRO B O 1
ATOM 4866 N N . ASP B 1 166 ? 21.438 -9.027 30.650 1.00 7.36 166 ASP B N 1
ATOM 4867 C CA . ASP B 1 166 ? 20.906 -9.908 31.678 1.00 8.16 166 ASP B CA 1
ATOM 4868 C C . ASP B 1 166 ? 19.534 -9.432 32.171 1.00 7.95 166 ASP B C 1
ATOM 4869 O O . ASP B 1 166 ? 19.378 -8.933 33.295 1.00 7.85 166 ASP B O 1
ATOM 4874 N N . ILE B 1 167 ? 18.537 -9.650 31.324 1.00 7.85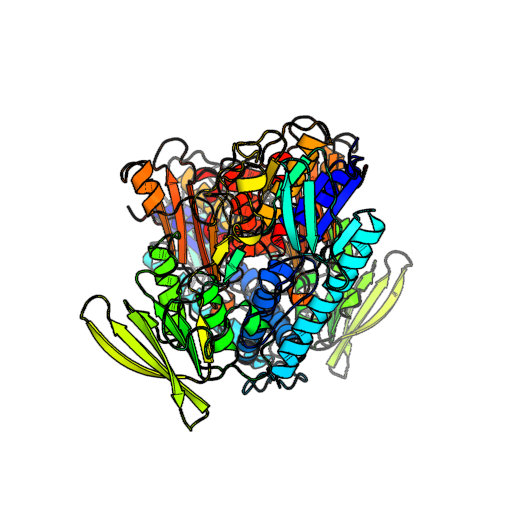 167 ILE B N 1
ATOM 4875 C CA . ILE B 1 167 ? 17.265 -8.977 31.422 1.00 8.40 167 ILE B CA 1
ATOM 4876 C C . ILE B 1 167 ? 16.200 -9.983 30.966 1.00 8.26 167 ILE B C 1
ATOM 4877 O O . ILE B 1 167 ? 16.479 -10.812 30.094 1.00 7.42 167 ILE B O 1
ATOM 4882 N N . PRO B 1 168 ? 14.996 -9.951 31.574 1.00 8.27 168 PRO B N 1
ATOM 4883 C CA . PRO B 1 168 ? 14.021 -10.977 31.166 1.00 7.79 168 PRO B CA 1
ATOM 4884 C C . PRO B 1 168 ? 13.539 -10.821 29.729 1.00 7.33 168 PRO B C 1
ATOM 4885 O O . PRO B 1 168 ? 13.265 -9.707 29.278 1.00 7.20 168 PRO B O 1
ATOM 4889 N N . GLY B 1 169 ? 13.457 -11.943 29.018 1.00 7.05 169 GLY B N 1
ATOM 4890 C CA . GLY B 1 169 ? 13.013 -11.962 27.613 1.00 6.94 169 GLY B CA 1
ATOM 4891 C C . GLY B 1 169 ? 14.122 -11.793 26.596 1.00 7.56 169 GLY B C 1
ATOM 4892 O O . GLY B 1 169 ? 13.879 -11.908 25.389 1.00 8.58 169 GLY B O 1
ATOM 4893 N N . ALA B 1 170 ? 15.336 -11.526 27.066 1.00 7.35 170 ALA B N 1
ATOM 4894 C CA . ALA B 1 170 ? 16.433 -11.143 26.157 1.00 7.96 170 ALA B CA 1
ATOM 4895 C C . ALA B 1 170 ? 16.807 -12.281 25.196 1.00 7.84 170 ALA B C 1
ATOM 4896 O O . ALA B 1 170 ? 16.924 -12.065 23.982 1.00 6.98 170 ALA B O 1
ATOM 4898 N N . VAL B 1 171 ? 16.941 -13.492 25.732 1.00 7.79 171 VAL B N 1
ATOM 4899 C CA . VAL B 1 171 ? 17.297 -14.657 24.907 1.00 8.20 171 VAL B CA 1
ATOM 4900 C C . VAL B 1 171 ? 16.111 -15.204 24.122 1.00 8.01 171 VAL B C 1
ATOM 4901 O O . VAL B 1 171 ? 16.253 -15.560 22.945 1.00 8.32 171 VAL B O 1
ATOM 4905 N N . GLU B 1 172 ? 14.947 -15.289 24.759 1.00 8.06 172 GLU B N 1
ATOM 4906 C CA . GLU B 1 172 ? 13.782 -15.865 24.084 1.00 8.65 172 GLU B CA 1
ATOM 4907 C C . GLU B 1 172 ? 13.282 -14.995 22.933 1.00 7.72 172 GLU B C 1
ATOM 4908 O O . GLU B 1 172 ? 12.926 -15.520 21.879 1.00 7.45 172 GLU B O 1
ATOM 4914 N N . TYR B 1 173 ? 13.293 -13.676 23.124 1.00 7.08 173 TYR B N 1
ATOM 4915 C CA . TYR B 1 173 ? 12.616 -12.756 22.205 1.00 7.59 173 TYR B CA 1
ATOM 4916 C C . TYR B 1 173 ? 13.525 -11.883 21.347 1.00 6.91 173 TYR B C 1
ATOM 4917 O O . TYR B 1 173 ? 13.123 -11.425 20.257 1.00 7.72 173 TYR B O 1
ATOM 4926 N N . GLY B 1 174 ? 14.729 -11.605 21.851 1.00 6.47 174 GLY B N 1
ATOM 4927 C CA . GLY B 1 174 ? 15.692 -10.779 21.138 1.00 5.54 174 GLY B CA 1
ATOM 4928 C C . GLY B 1 174 ? 16.477 -11.597 20.118 1.00 5.30 174 GLY B C 1
ATOM 4929 O O . GLY B 1 174 ? 16.421 -12.841 20.122 1.00 5.20 174 GLY B O 1
ATOM 4930 N N . ILE B 1 175 ? 17.180 -10.893 19.241 1.00 4.81 175 ILE B N 1
ATOM 4931 C CA . ILE B 1 175 ? 18.148 -11.499 18.323 1.00 4.89 175 ILE B CA 1
ATOM 4932 C C . ILE B 1 175 ? 19.484 -10.751 18.384 1.00 5.04 175 ILE B C 1
ATOM 4933 O O . ILE B 1 175 ? 19.589 -9.685 18.993 1.00 4.86 175 ILE B O 1
ATOM 4938 N N . THR B 1 176 ? 20.504 -11.311 17.735 1.00 5.36 176 THR B N 1
ATOM 4939 C CA . THR B 1 176 ? 21.776 -10.598 17.555 1.00 5.47 176 THR B CA 1
ATOM 4940 C C . THR B 1 176 ? 22.149 -10.506 16.079 1.00 5.16 176 THR B C 1
ATOM 4941 O O . THR B 1 176 ? 21.400 -10.983 15.217 1.00 5.51 176 THR B O 1
ATOM 4945 N N . SER B 1 177 ? 23.294 -9.885 15.785 1.00 4.28 177 SER B N 1
ATOM 4946 C CA . SER B 1 177 ? 23.807 -9.826 14.399 1.00 4.52 177 SER B CA 1
ATOM 4947 C C . SER B 1 177 ? 23.944 -11.236 13.788 1.00 4.58 177 SER B C 1
ATOM 4948 O O . SER B 1 177 ? 23.800 -11.410 12.568 1.00 4.38 177 SER B O 1
ATOM 4951 N N . ASP B 1 178 ? 24.183 -12.236 14.637 1.00 4.92 178 ASP B N 1
ATOM 4952 C CA . ASP B 1 178 ? 24.276 -13.655 14.184 1.00 5.72 178 ASP B CA 1
ATOM 4953 C C . ASP B 1 178 ? 23.009 -14.129 13.469 1.00 6.09 178 ASP B C 1
ATOM 4954 O O . ASP B 1 178 ? 23.092 -14.889 12.488 1.00 7.64 178 ASP B O 1
ATOM 4959 N N . ASP B 1 179 ? 21.848 -13.728 14.002 1.00 5.82 179 ASP B N 1
ATOM 4960 C CA . ASP B 1 179 ? 20.526 -14.025 13.415 1.00 5.66 179 ASP B CA 1
ATOM 4961 C C . ASP B 1 179 ? 20.065 -13.065 12.310 1.00 5.68 179 ASP B C 1
ATOM 4962 O O . ASP B 1 179 ? 19.339 -13.455 11.404 1.00 5.69 179 ASP B O 1
ATOM 4967 N N . LEU B 1 180 ? 20.435 -11.794 12.417 1.00 5.28 180 LEU B N 1
ATOM 4968 C CA . LEU B 1 180 ? 19.906 -10.765 11.513 1.00 6.18 180 LEU B CA 1
ATOM 4969 C C . LEU B 1 180 ? 20.152 -11.056 10.026 1.00 5.97 180 LEU B C 1
ATOM 4970 O O . LEU B 1 180 ? 19.243 -10.934 9.190 1.00 6.24 180 LEU B O 1
ATOM 4975 N N . PHE B 1 181 ? 21.368 -11.454 9.693 1.00 5.89 181 PHE B N 1
ATOM 4976 C CA . PHE B 1 181 ? 21.760 -11.561 8.289 1.00 6.37 181 PHE B CA 1
ATOM 4977 C C . PHE B 1 181 ? 21.112 -12.716 7.519 1.00 6.58 181 PHE B C 1
ATOM 4978 O O . PHE B 1 181 ? 21.261 -12.810 6.306 1.00 6.70 181 PHE B O 1
ATOM 4986 N N . SER B 1 182 ? 20.385 -13.580 8.225 1.00 6.36 182 SER B N 1
ATOM 4987 C CA . SER B 1 182 ? 19.603 -14.657 7.596 1.00 6.08 182 SER B CA 1
ATOM 4988 C C . SER B 1 182 ? 18.167 -14.719 8.126 1.00 6.10 182 SER B C 1
ATOM 4989 O O . SER B 1 182 ? 17.495 -15.745 7.968 1.00 5.49 182 SER B O 1
ATOM 4992 N N . LEU B 1 183 ? 17.700 -13.633 8.737 1.00 6.21 183 LEU B N 1
ATOM 4993 C CA . LEU B 1 183 ? 16.344 -13.602 9.325 1.00 7.86 183 LEU B CA 1
ATOM 4994 C C . LEU B 1 183 ? 15.275 -14.081 8.357 1.00 8.39 183 LEU B C 1
ATOM 4995 O O . LEU B 1 183 ? 15.154 -13.594 7.212 1.00 7.20 183 LEU B O 1
ATOM 5000 N N . ASP B 1 184 ? 14.505 -15.064 8.817 1.00 9.84 184 ASP B N 1
ATOM 5001 C CA . ASP B 1 184 ? 13.461 -15.664 8.005 1.00 11.85 184 ASP B CA 1
ATOM 5002 C C . ASP B 1 184 ? 12.340 -14.706 7.622 1.00 12.35 184 ASP B C 1
ATOM 5003 O O . ASP B 1 184 ? 11.819 -14.788 6.510 1.00 13.32 184 ASP B O 1
ATOM 5008 N N . ARG B 1 185 ? 11.974 -13.802 8.528 1.00 12.63 185 ARG B N 1
ATOM 5009 C CA . ARG B 1 185 ? 10.937 -12.805 8.258 1.00 13.28 185 ARG B CA 1
ATOM 5010 C C . ARG B 1 185 ? 11.500 -11.400 8.297 1.00 12.54 185 ARG B C 1
ATOM 5011 O O . ARG B 1 185 ? 12.589 -11.195 8.823 1.00 11.10 185 ARG B O 1
ATOM 5019 N N . GLU B 1 186 ? 10.742 -10.445 7.749 1.00 12.62 186 GLU B N 1
ATOM 5020 C CA . GLU B 1 186 ? 11.134 -9.035 7.699 1.00 13.26 186 GLU B CA 1
ATOM 5021 C C . GLU B 1 186 ? 11.347 -8.498 9.116 1.00 11.77 186 GLU B C 1
ATOM 5022 O O . GLU B 1 186 ? 10.556 -8.801 10.010 1.00 12.30 186 GLU B O 1
ATOM 5028 N N . PRO B 1 187 ? 12.409 -7.700 9.330 1.00 11.05 187 PRO B N 1
ATOM 5029 C CA . PRO B 1 187 ? 12.668 -7.033 10.625 1.00 10.46 187 PRO B CA 1
ATOM 5030 C C . PRO B 1 187 ? 11.540 -6.106 11.108 1.00 9.59 187 PRO B C 1
ATOM 5031 O O . PRO B 1 187 ? 11.276 -6.031 12.315 1.00 7.99 187 PRO B O 1
ATOM 5035 N N . GLY B 1 188 ? 10.890 -5.389 10.194 1.00 8.73 188 GLY B N 1
ATOM 5036 C CA . GLY B 1 188 ? 9.827 -4.448 10.587 1.00 9.51 188 GLY B CA 1
ATOM 5037 C C . GLY B 1 188 ? 10.345 -3.384 11.545 1.00 8.22 188 GLY B C 1
ATOM 5038 O O . GLY B 1 188 ? 11.472 -2.906 11.417 1.00 10.41 188 GLY B O 1
ATOM 5039 N N . LYS B 1 189 ? 9.524 -2.995 12.520 1.00 7.03 189 LYS B N 1
ATOM 5040 C CA . LYS B 1 189 ? 9.919 -2.002 13.504 1.00 6.30 189 LYS B CA 1
ATOM 5041 C C . LYS B 1 189 ? 10.907 -2.631 14.462 1.00 6.53 189 LYS B C 1
ATOM 5042 O O . LYS B 1 189 ? 10.551 -3.571 15.184 1.00 4.76 189 LYS B O 1
ATOM 5048 N N . THR B 1 190 ? 12.155 -2.151 14.473 1.00 7.14 190 THR B N 1
ATOM 5049 C CA . THR B 1 190 ? 13.160 -2.770 15.289 1.00 7.00 190 THR B CA 1
ATOM 5050 C C . THR B 1 190 ? 13.881 -1.870 16.256 1.00 5.51 190 THR B C 1
ATOM 5051 O O . THR B 1 190 ? 14.248 -0.742 15.931 1.00 4.24 190 THR B O 1
ATOM 5055 N N . LEU B 1 191 ? 14.063 -2.392 17.460 1.00 3.49 191 LEU B N 1
ATOM 5056 C CA . LEU B 1 191 ? 14.825 -1.698 18.474 1.00 3.03 191 LEU B CA 1
ATOM 5057 C C . LEU B 1 191 ? 16.259 -2.214 18.406 1.00 3.02 191 LEU B C 1
ATOM 5058 O O . LEU B 1 191 ? 16.515 -3.413 18.584 1.00 2.62 191 LEU B O 1
ATOM 5063 N N . VAL B 1 192 ? 17.183 -1.308 18.134 1.00 2.56 192 VAL B N 1
ATOM 5064 C CA . VAL B 1 192 ? 18.575 -1.645 18.101 1.00 2.75 192 VAL B CA 1
ATOM 5065 C C . VAL B 1 192 ? 19.236 -1.134 19.374 1.00 2.46 192 VAL B C 1
ATOM 5066 O O . VAL B 1 192 ? 19.423 0.070 19.554 1.00 2.49 192 VAL B O 1
ATOM 5070 N N . VAL B 1 193 ? 19.606 -2.051 20.249 1.00 2.62 193 VAL B N 1
ATOM 5071 C CA . VAL B 1 193 ? 20.187 -1.646 21.525 1.00 2.81 193 VAL B CA 1
ATOM 5072 C C . VAL B 1 193 ? 21.702 -1.713 21.418 1.00 3.03 193 VAL B C 1
ATOM 5073 O O . VAL B 1 193 ? 22.262 -2.809 21.346 1.00 2.97 193 VAL B O 1
ATOM 5077 N N . GLY B 1 194 ? 22.345 -0.543 21.422 1.00 3.16 194 GLY B N 1
ATOM 5078 C CA . GLY B 1 194 ? 23.797 -0.462 21.266 1.00 3.33 194 GLY B CA 1
ATOM 5079 C C . GLY B 1 194 ? 24.191 0.463 20.142 1.00 3.48 194 GLY B C 1
ATOM 5080 O O . GLY B 1 194 ? 23.668 0.355 19.012 1.00 3.23 194 GLY B O 1
ATOM 5081 N N . ALA B 1 195 ? 25.091 1.397 20.455 1.00 3.07 195 ALA B N 1
ATOM 5082 C CA . ALA B 1 195 ? 25.462 2.456 19.509 1.00 2.81 195 ALA B CA 1
ATOM 5083 C C . ALA B 1 195 ? 26.939 2.364 19.124 1.00 2.89 195 ALA B C 1
ATOM 5084 O O . ALA B 1 195 ? 27.572 3.365 18.741 1.00 2.88 195 ALA B O 1
ATOM 5086 N N . GLY B 1 196 ? 27.499 1.156 19.212 1.00 2.45 196 GLY B N 1
ATOM 5087 C CA . GLY B 1 196 ? 28.804 0.881 18.594 1.00 2.60 196 GLY B CA 1
ATOM 5088 C C . GLY B 1 196 ? 28.648 0.680 17.085 1.00 2.73 196 GLY B C 1
ATOM 5089 O O . GLY B 1 196 ? 27.552 0.879 16.528 1.00 2.51 196 GLY B O 1
ATOM 5090 N N . TYR B 1 197 ? 29.727 0.326 16.384 1.00 2.58 197 TYR B N 1
ATOM 5091 C CA . TYR B 1 197 ? 29.622 0.311 14.936 1.00 3.00 197 TYR B CA 1
ATOM 5092 C C . TYR B 1 197 ? 28.606 -0.741 14.457 1.00 2.89 197 TYR B C 1
ATOM 5093 O O . TYR B 1 197 ? 27.861 -0.501 13.506 1.00 3.08 197 TYR B O 1
ATOM 5102 N N . ILE B 1 198 ? 28.521 -1.887 15.147 1.00 2.38 198 ILE B N 1
ATOM 5103 C CA . ILE B 1 198 ? 27.576 -2.928 14.715 1.00 2.33 198 ILE B CA 1
ATOM 5104 C C . ILE B 1 198 ? 26.119 -2.448 14.818 1.00 2.37 198 ILE B C 1
ATOM 5105 O O . ILE B 1 198 ? 25.364 -2.519 13.849 1.00 2.28 198 ILE B O 1
ATOM 5110 N N . GLY B 1 199 ? 25.742 -1.916 15.981 1.00 2.23 199 GLY B N 1
ATOM 5111 C CA . GLY B 1 199 ? 24.403 -1.344 16.150 1.00 2.31 199 GLY B CA 1
ATOM 5112 C C . GLY B 1 199 ? 24.088 -0.247 15.139 1.00 2.33 199 GLY B C 1
ATOM 5113 O O . GLY B 1 199 ? 23.018 -0.252 14.521 1.00 2.33 199 GLY B O 1
ATOM 5114 N N . LEU B 1 200 ? 25.010 0.696 14.940 1.00 2.13 200 LEU B N 1
ATOM 5115 C CA . LEU B 1 200 ? 24.700 1.798 14.010 1.00 2.16 200 LEU B CA 1
ATOM 5116 C C . LEU B 1 200 ? 24.590 1.335 12.561 1.00 2.27 200 LEU B C 1
ATOM 5117 O O . LEU B 1 200 ? 23.707 1.788 11.836 1.00 2.42 200 LEU B O 1
ATOM 5122 N N . GLU B 1 201 ? 25.465 0.420 12.155 1.00 2.41 201 GLU B N 1
ATOM 5123 C CA . GLU B 1 201 ? 25.474 -0.068 10.773 1.00 2.59 201 GLU B CA 1
ATOM 5124 C C . GLU B 1 201 ? 24.150 -0.767 10.470 1.00 2.69 201 GLU B C 1
ATOM 5125 O O . GLU B 1 201 ? 23.531 -0.536 9.421 1.00 2.51 201 GLU B O 1
ATOM 5131 N N . CYS B 1 202 ? 23.718 -1.595 11.415 1.00 2.76 202 CYS B N 1
ATOM 5132 C CA . CYS B 1 202 ? 22.473 -2.364 11.270 1.00 2.90 202 CYS B CA 1
ATOM 5133 C C . CYS B 1 202 ? 21.265 -1.427 11.246 1.00 2.83 202 CYS B C 1
ATOM 5134 O O . CYS B 1 202 ? 20.392 -1.570 10.379 1.00 2.42 202 CYS B O 1
ATOM 5137 N N . ALA B 1 203 ? 21.210 -0.471 12.180 1.00 2.38 203 ALA B N 1
ATOM 5138 C CA . ALA B 1 203 ? 20.132 0.527 12.142 1.00 2.58 203 ALA B CA 1
ATOM 5139 C C . ALA B 1 203 ? 20.119 1.257 10.801 1.00 2.64 203 ALA B C 1
ATOM 5140 O O . ALA B 1 203 ? 19.052 1.470 10.206 1.00 2.59 203 ALA B O 1
ATOM 5142 N N . GLY B 1 204 ? 21.309 1.605 10.304 1.00 2.39 204 GLY B N 1
ATOM 5143 C CA . GLY B 1 204 ? 21.426 2.328 9.042 1.00 2.31 204 GLY B CA 1
ATOM 5144 C C . GLY B 1 204 ? 20.806 1.561 7.882 1.00 2.07 204 GLY B C 1
ATOM 5145 O O . GLY B 1 204 ? 19.947 2.107 7.135 1.00 2.17 204 GLY B O 1
ATOM 5146 N N . PHE B 1 205 ? 21.239 0.315 7.682 1.00 2.00 205 PHE B N 1
ATOM 5147 C CA . PHE B 1 205 ? 20.739 -0.399 6.485 1.00 2.05 205 PHE B CA 1
ATOM 5148 C C . PHE B 1 205 ? 19.270 -0.805 6.613 1.00 2.04 205 PHE B C 1
ATOM 5149 O O . PHE B 1 205 ? 18.539 -0.893 5.608 1.00 2.00 205 PHE B O 1
ATOM 5157 N N . LEU B 1 206 ? 18.824 -1.039 7.851 1.00 2.12 206 LEU B N 1
ATOM 5158 C CA . LEU B 1 206 ? 17.407 -1.333 8.082 1.00 2.47 206 LEU B CA 1
ATOM 5159 C C . LEU B 1 206 ? 16.507 -0.149 7.710 1.00 2.46 206 LEU B C 1
ATOM 5160 O O . LEU B 1 206 ? 15.476 -0.342 7.089 1.00 2.94 206 LEU B O 1
ATOM 5165 N N . LYS B 1 207 ? 16.901 1.071 8.083 1.00 2.64 207 LYS B N 1
ATOM 5166 C CA . LYS B 1 207 ? 16.169 2.269 7.640 1.00 2.62 207 LYS B CA 1
ATOM 5167 C C . LYS B 1 207 ? 16.140 2.385 6.108 1.00 2.69 207 LYS B C 1
ATOM 5168 O O . LYS B 1 207 ? 15.099 2.706 5.529 1.00 2.58 207 LYS B O 1
ATOM 5174 N N . GLY B 1 208 ? 17.280 2.124 5.473 1.00 2.30 208 GLY B N 1
ATOM 5175 C CA . GLY B 1 208 ? 17.406 2.255 4.010 1.00 2.27 208 GLY B CA 1
ATOM 5176 C C . GLY B 1 208 ? 16.574 1.211 3.263 1.00 2.46 208 GLY B C 1
ATOM 5177 O O . GLY B 1 208 ? 16.204 1.411 2.090 1.00 2.30 208 GLY B O 1
ATOM 5178 N N . LEU B 1 209 ? 16.302 0.085 3.928 1.00 2.43 209 LEU B N 1
ATOM 5179 C CA . LEU B 1 209 ? 15.480 -0.978 3.317 1.00 2.67 209 LEU B CA 1
ATOM 5180 C C . LEU B 1 209 ? 14.006 -0.812 3.633 1.00 3.38 209 LEU B C 1
ATOM 5181 O O . LEU B 1 209 ? 13.187 -1.687 3.310 1.00 4.06 209 LEU B O 1
ATOM 5186 N N . GLY B 1 210 ? 13.668 0.315 4.257 1.00 3.21 210 GLY B N 1
ATOM 5187 C CA . GLY B 1 210 ? 12.271 0.700 4.451 1.00 3.57 210 GLY B CA 1
ATOM 5188 C C . GLY B 1 210 ? 11.685 0.208 5.756 1.00 3.77 210 GLY B C 1
ATOM 5189 O O . GLY B 1 210 ? 10.447 0.263 5.951 1.00 3.15 210 GLY B O 1
ATOM 5190 N N . TYR B 1 211 ? 12.550 -0.273 6.651 1.00 3.11 211 TYR B N 1
ATOM 5191 C CA . TYR B 1 211 ? 12.118 -0.668 8.002 1.00 3.74 211 TYR B CA 1
ATOM 5192 C C . TYR B 1 211 ? 12.203 0.507 8.953 1.00 3.65 211 TYR B C 1
ATOM 5193 O O . TYR B 1 211 ? 12.569 1.597 8.541 1.00 4.11 211 TYR B O 1
ATOM 5202 N N . GLU B 1 212 ? 11.834 0.287 10.215 1.00 3.83 212 GLU B N 1
ATOM 5203 C CA . GLU B 1 212 ? 11.775 1.387 11.181 1.00 4.13 212 GLU B CA 1
ATOM 5204 C C . GLU B 1 212 ? 12.612 1.106 12.434 1.00 3.30 212 GLU B C 1
ATOM 5205 O O . GLU B 1 212 ? 12.066 0.754 13.492 1.00 3.35 212 GLU B O 1
ATOM 5211 N N . PRO B 1 213 ? 13.952 1.285 12.335 1.00 2.97 213 PRO B N 1
ATOM 5212 C CA . PRO B 1 213 ? 14.832 1.080 13.497 1.00 2.99 213 PRO B CA 1
ATOM 5213 C C . PRO B 1 213 ? 14.885 2.281 14.465 1.00 3.08 213 PRO B C 1
ATOM 5214 O O . PRO B 1 213 ? 14.770 3.455 14.045 1.00 3.02 213 PRO B O 1
ATOM 5218 N N . THR B 1 214 ? 15.071 1.977 15.742 1.00 2.72 214 THR B N 1
ATOM 5219 C CA . THR B 1 214 ? 15.349 2.985 16.772 1.00 2.95 214 THR B CA 1
ATOM 5220 C C . THR B 1 214 ? 16.669 2.539 17.425 1.00 3.04 214 THR B C 1
ATOM 5221 O O . THR B 1 214 ? 16.855 1.340 17.694 1.00 2.85 214 THR B O 1
ATOM 5225 N N . VAL B 1 215 ? 17.565 3.482 17.708 1.00 2.65 215 VAL B N 1
ATOM 5226 C CA . VAL B 1 215 ? 18.842 3.142 18.361 1.00 2.49 215 VAL B CA 1
ATOM 5227 C C . VAL B 1 215 ? 18.765 3.572 19.823 1.00 2.75 215 VAL B C 1
ATOM 5228 O O . VAL B 1 215 ? 18.564 4.754 20.100 1.00 2.78 215 VAL B O 1
ATOM 5232 N N . MET B 1 216 ? 18.934 2.620 20.742 1.00 2.66 216 MET B N 1
ATOM 5233 C CA . MET B 1 216 ? 18.962 2.931 22.189 1.00 3.07 216 MET B CA 1
ATOM 5234 C C . MET B 1 216 ? 20.432 2.986 22.643 1.00 3.41 216 MET B C 1
ATOM 5235 O O . MET B 1 216 ? 21.201 2.048 22.380 1.00 3.72 216 MET B O 1
ATOM 5240 N N . VAL B 1 217 ? 20.820 4.091 23.288 1.00 3.23 217 VAL B N 1
ATOM 5241 C CA . VAL B 1 217 ? 22.212 4.382 23.670 1.00 3.16 217 VAL B CA 1
ATOM 5242 C C . VAL B 1 217 ? 22.344 4.468 25.204 1.00 3.77 217 VAL B C 1
ATOM 5243 O O . VAL B 1 217 ? 21.788 5.392 25.794 1.00 3.06 217 VAL B O 1
ATOM 5247 N N . ARG B 1 218 ? 23.084 3.540 25.820 1.00 4.59 218 ARG B N 1
ATOM 5248 C CA . ARG B 1 218 ? 23.290 3.502 27.293 1.00 5.92 218 ARG B CA 1
ATOM 5249 C C . ARG B 1 218 ? 23.992 4.785 27.766 1.00 5.54 218 ARG B C 1
ATOM 5250 O O . ARG B 1 218 ? 23.557 5.442 28.719 1.00 5.96 218 ARG B O 1
ATOM 5258 N N . SER B 1 219 ? 25.084 5.143 27.095 1.00 5.71 219 SER B N 1
ATOM 5259 C CA . SER B 1 219 ? 25.912 6.231 27.565 1.00 5.58 219 SER B CA 1
ATOM 5260 C C . SER B 1 219 ? 26.314 7.058 26.378 1.00 4.92 219 SER B C 1
ATOM 5261 O O . SER B 1 219 ? 25.704 8.107 26.099 1.00 4.90 219 SER B O 1
ATOM 5264 N N . ILE B 1 220 ? 27.311 6.585 25.642 1.00 3.33 220 ILE B N 1
ATOM 5265 C CA . ILE B 1 220 ? 27.796 7.356 24.484 1.00 3.63 220 ILE B CA 1
ATOM 5266 C C . ILE B 1 220 ? 27.716 6.582 23.174 1.00 3.00 220 ILE B C 1
ATOM 5267 O O . ILE B 1 220 ? 27.572 5.343 23.160 1.00 2.67 220 ILE B O 1
ATOM 5272 N N . VAL B 1 221 ? 27.759 7.333 22.078 1.00 2.81 221 VAL B N 1
ATOM 5273 C CA . VAL B 1 221 ? 27.761 6.776 20.719 1.00 2.62 221 VAL B CA 1
ATOM 5274 C C . VAL B 1 221 ? 29.192 6.455 20.297 1.00 2.61 221 VAL B C 1
ATOM 5275 O O . VAL B 1 221 ? 30.091 7.275 20.475 1.00 2.60 221 VAL B O 1
ATOM 5279 N N . LEU B 1 222 ? 29.406 5.247 19.764 1.00 2.69 222 LEU B N 1
ATOM 5280 C CA . LEU B 1 222 ? 30.719 4.848 19.239 1.00 2.55 222 LEU B CA 1
ATOM 5281 C C . LEU B 1 222 ? 31.826 5.084 20.273 1.00 2.79 222 LEU B C 1
ATOM 5282 O O . LEU B 1 222 ? 32.776 5.850 20.036 1.00 2.44 222 LEU B O 1
ATOM 5287 N N . ARG B 1 223 ? 31.684 4.444 21.428 1.00 3.05 223 ARG B N 1
ATOM 5288 C CA . ARG B 1 223 ? 32.712 4.510 22.446 1.00 4.24 223 ARG B CA 1
ATOM 5289 C C . ARG B 1 223 ? 34.043 4.098 21.808 1.00 3.89 223 ARG B C 1
ATOM 5290 O O . ARG B 1 223 ? 34.103 3.113 21.065 1.00 4.55 223 ARG B O 1
ATOM 5298 N N . GLY B 1 224 ? 35.106 4.837 22.104 1.00 4.34 224 GLY B N 1
ATOM 5299 C CA . GLY B 1 224 ? 36.416 4.497 21.550 1.00 4.74 224 GLY B CA 1
ATOM 5300 C C . GLY B 1 224 ? 36.759 5.220 20.250 1.00 4.90 224 GLY B C 1
ATOM 5301 O O . GLY B 1 224 ? 37.894 5.113 19.752 1.00 5.38 224 GLY B O 1
ATOM 5302 N N . PHE B 1 225 ? 35.789 5.954 19.705 1.00 3.47 225 PHE B N 1
ATOM 5303 C CA . PHE B 1 225 ? 36.004 6.809 18.517 1.00 2.90 225 PHE B CA 1
ATOM 5304 C C . PHE B 1 225 ? 35.922 8.267 18.931 1.00 2.68 225 PHE B C 1
ATOM 5305 O O . PHE B 1 225 ? 35.286 8.604 19.934 1.00 3.03 225 PHE B O 1
ATOM 5313 N N . ASP B 1 226 ? 36.578 9.113 18.151 1.00 2.50 226 ASP B N 1
ATOM 5314 C CA . ASP B 1 226 ? 36.506 10.555 18.284 1.00 2.11 226 ASP B CA 1
ATOM 5315 C C . ASP B 1 226 ? 35.059 10.956 18.512 1.00 2.44 226 ASP B C 1
ATOM 5316 O O . ASP B 1 226 ? 34.179 10.698 17.668 1.00 2.17 226 ASP B O 1
ATOM 5321 N N . GLN B 1 227 ? 34.808 11.597 19.643 1.00 2.44 227 GLN B N 1
ATOM 5322 C CA . GLN B 1 227 ? 33.417 11.870 20.037 1.00 2.72 227 GLN B CA 1
ATOM 5323 C C . GLN B 1 227 ? 32.738 13.000 19.251 1.00 3.00 227 GLN B C 1
ATOM 5324 O O . GLN B 1 227 ? 31.498 13.014 19.130 1.00 3.19 227 GLN B O 1
ATOM 5330 N N . GLN B 1 228 ? 33.521 13.942 18.720 1.00 2.83 228 GLN B N 1
ATOM 5331 C CA . GLN B 1 228 ? 32.936 14.935 17.804 1.00 2.86 228 GLN B CA 1
ATOM 5332 C C . GLN B 1 228 ? 32.382 14.175 16.595 1.00 2.55 228 GLN B C 1
ATOM 5333 O O . GLN B 1 228 ? 31.201 14.324 16.224 1.00 2.43 228 GLN B O 1
ATOM 5339 N N . MET B 1 229 ? 33.229 13.335 16.009 1.00 2.11 229 MET B N 1
ATOM 5340 C CA . MET B 1 229 ? 32.829 12.550 14.813 1.00 2.00 229 MET B CA 1
ATOM 5341 C C . MET B 1 229 ? 31.676 11.608 15.135 1.00 2.03 229 MET B C 1
ATOM 5342 O O . MET B 1 229 ? 30.750 11.444 14.320 1.00 2.37 229 MET B O 1
ATOM 5347 N N . ALA B 1 230 ? 31.726 10.964 16.302 1.00 2.19 230 ALA B N 1
ATOM 5348 C CA . ALA B 1 230 ? 30.641 10.054 16.703 1.00 2.29 230 ALA B CA 1
ATOM 5349 C C . ALA B 1 230 ? 29.276 10.747 16.697 1.00 2.17 230 ALA B C 1
ATOM 5350 O O . ALA B 1 230 ? 28.268 10.170 16.229 1.00 2.03 230 ALA B O 1
ATOM 5352 N N . GLU B 1 231 ? 29.249 11.974 17.227 1.00 2.29 231 GLU B N 1
ATOM 5353 C CA . GLU B 1 231 ? 28.003 12.730 17.285 1.00 2.55 231 GLU B CA 1
ATOM 5354 C C . GLU B 1 231 ? 27.535 13.301 15.958 1.00 2.56 231 GLU B C 1
ATOM 5355 O O . GLU B 1 231 ? 26.317 13.473 15.756 1.00 2.52 231 GLU B O 1
ATOM 5361 N N . LEU B 1 232 ? 28.480 13.573 15.049 1.00 2.36 232 LEU B N 1
ATOM 5362 C CA . LEU B 1 232 ? 28.112 13.899 13.665 1.00 2.11 232 LEU B CA 1
ATOM 5363 C C . LEU B 1 232 ? 27.465 12.679 12.992 1.00 2.26 232 LEU B C 1
ATOM 5364 O O . LEU B 1 232 ? 26.430 12.810 12.313 1.00 2.04 232 LEU B O 1
ATOM 5369 N N . VAL B 1 233 ? 28.060 11.498 13.193 1.00 2.00 233 VAL B N 1
ATOM 5370 C CA . VAL B 1 233 ? 27.422 10.266 12.696 1.00 2.02 233 VAL B CA 1
ATOM 5371 C C . VAL B 1 233 ? 25.990 10.076 13.268 1.00 2.00 233 VAL B C 1
ATOM 5372 O O . VAL B 1 233 ? 25.049 9.902 12.508 1.00 2.00 233 VAL B O 1
ATOM 5376 N N . ALA B 1 234 ? 25.837 10.167 14.591 1.00 2.00 234 ALA B N 1
ATOM 5377 C CA . ALA B 1 234 ? 24.520 10.054 15.211 1.00 2.00 234 ALA B CA 1
ATOM 5378 C C . ALA B 1 234 ? 23.548 11.071 14.614 1.00 2.00 234 ALA B C 1
ATOM 5379 O O . ALA B 1 234 ? 22.418 10.715 14.243 1.00 2.00 234 ALA B O 1
ATOM 5381 N N . ALA B 1 235 ? 23.986 12.336 14.525 1.00 2.00 235 ALA B N 1
ATOM 5382 C CA . ALA B 1 235 ? 23.090 13.373 14.037 1.00 2.00 235 ALA B CA 1
ATOM 5383 C C . ALA B 1 235 ? 22.675 13.099 12.593 1.00 2.00 235 ALA B C 1
ATOM 5384 O O . ALA B 1 235 ? 21.531 13.364 12.212 1.00 2.00 235 ALA B O 1
ATOM 5386 N N . SER B 1 236 ? 23.601 12.562 11.788 1.00 2.00 236 SER B N 1
ATOM 5387 C CA . SER B 1 236 ? 23.303 12.275 10.373 1.00 2.05 236 SER B CA 1
ATOM 5388 C C . SER B 1 236 ? 22.272 11.150 10.267 1.00 2.00 236 SER B C 1
ATOM 5389 O O . SER B 1 236 ? 21.492 11.081 9.309 1.00 2.00 236 SER B O 1
ATOM 5392 N N . MET B 1 237 ? 22.296 10.260 11.258 1.00 2.00 237 MET B N 1
ATOM 5393 C CA . MET B 1 237 ? 21.327 9.170 11.315 1.00 2.00 237 MET B CA 1
ATOM 5394 C C . MET B 1 237 ? 19.943 9.657 11.754 1.00 2.13 237 MET B C 1
ATOM 5395 O O . MET B 1 237 ? 18.933 9.246 11.197 1.00 2.22 237 MET B O 1
ATOM 5400 N N . GLU B 1 238 ? 19.918 10.539 12.746 1.00 2.00 238 GLU B N 1
ATOM 5401 C CA . GLU B 1 238 ? 18.686 11.198 13.153 1.00 2.11 238 GLU B CA 1
ATOM 5402 C C . GLU B 1 238 ? 18.109 12.027 12.020 1.00 2.32 238 GLU B C 1
ATOM 5403 O O . GLU B 1 238 ? 16.880 12.074 11.850 1.00 2.44 238 GLU B O 1
ATOM 5409 N N . GLU B 1 239 ? 18.990 12.654 11.234 1.00 2.45 239 GLU B N 1
ATOM 5410 C CA . GLU B 1 239 ? 18.564 13.416 10.050 1.00 2.53 239 GLU B CA 1
ATOM 5411 C C . GLU B 1 239 ? 17.791 12.515 9.067 1.00 2.27 239 GLU B C 1
ATOM 5412 O O . GLU B 1 239 ? 16.811 12.942 8.440 1.00 2.55 239 GLU B O 1
ATOM 5418 N N . ARG B 1 240 ? 18.209 11.257 8.992 1.00 2.26 240 ARG B N 1
ATOM 5419 C CA . ARG B 1 240 ? 17.568 10.246 8.129 1.00 2.22 240 ARG B CA 1
ATOM 5420 C C . ARG B 1 240 ? 16.307 9.619 8.724 1.00 2.43 240 ARG B C 1
ATOM 5421 O O . ARG B 1 240 ? 15.712 8.681 8.148 1.00 2.41 240 ARG B O 1
ATOM 5429 N N . GLY B 1 241 ? 15.875 10.137 9.872 1.00 2.26 241 GLY B N 1
ATOM 5430 C CA . GLY B 1 241 ? 14.636 9.687 10.470 1.00 2.70 241 GLY B CA 1
ATOM 5431 C C . GLY B 1 241 ? 14.734 8.496 11.389 1.00 3.14 241 GLY B C 1
ATOM 5432 O O . GLY B 1 241 ? 13.714 7.860 11.655 1.00 3.39 241 GLY B O 1
ATOM 5433 N N . ILE B 1 242 ? 15.942 8.197 11.881 1.00 2.69 242 ILE B N 1
ATOM 5434 C CA . ILE B 1 242 ? 16.145 7.121 12.865 1.00 2.39 242 ILE B CA 1
ATOM 5435 C C . ILE B 1 242 ? 16.089 7.718 14.280 1.00 2.23 242 ILE B C 1
ATOM 5436 O O . ILE B 1 242 ? 16.947 8.516 14.622 1.00 2.62 242 ILE B O 1
ATOM 5441 N N . PRO B 1 243 ? 15.063 7.358 15.086 1.00 2.59 243 PRO B N 1
ATOM 5442 C CA . PRO B 1 243 ? 15.004 7.873 16.454 1.00 2.54 243 PRO B CA 1
ATOM 5443 C C . PRO B 1 243 ? 16.153 7.333 17.296 1.00 2.52 243 PRO B C 1
ATOM 5444 O O . PRO B 1 243 ? 16.532 6.162 17.145 1.00 2.33 243 PRO B O 1
ATOM 5448 N N . PHE B 1 244 ? 16.696 8.182 18.165 1.00 2.47 244 PHE B N 1
ATOM 5449 C CA . PHE B 1 244 ? 17.698 7.784 19.161 1.00 2.75 244 PHE B CA 1
ATOM 5450 C C . PHE B 1 244 ? 17.108 7.967 20.535 1.00 3.20 244 PHE B C 1
ATOM 5451 O O . PHE B 1 244 ? 16.565 9.014 20.829 1.00 3.54 244 PHE B O 1
ATOM 5459 N N . LEU B 1 245 ? 17.228 6.942 21.368 1.00 3.25 245 LEU B N 1
ATOM 5460 C CA . LEU B 1 245 ? 16.789 7.027 22.751 1.00 4.18 245 LEU B CA 1
ATOM 5461 C C . LEU B 1 245 ? 18.063 7.145 23.563 1.00 4.56 245 LEU B C 1
ATOM 5462 O O . LEU B 1 245 ? 18.804 6.167 23.750 1.00 4.40 245 LEU B O 1
ATOM 5467 N N . ARG B 1 246 ? 18.338 8.354 24.025 1.00 5.57 246 ARG B N 1
ATOM 5468 C CA . ARG B 1 246 ? 19.634 8.607 24.641 1.00 6.39 246 ARG B CA 1
ATOM 5469 C C . ARG B 1 246 ? 19.603 8.357 26.147 1.00 6.67 246 ARG B C 1
ATOM 5470 O O . ARG B 1 246 ? 18.563 8.509 26.781 1.00 6.77 246 ARG B O 1
ATOM 5478 N N . LYS B 1 247 ? 20.756 7.984 26.706 1.00 6.61 247 LYS B N 1
ATOM 5479 C CA . LYS B 1 247 ? 20.889 7.638 28.143 1.00 7.06 247 LYS B CA 1
ATOM 5480 C C . LYS B 1 247 ? 19.826 6.665 28.631 1.00 6.70 247 LYS B C 1
ATOM 5481 O O . LYS B 1 247 ? 19.256 6.844 29.707 1.00 7.23 247 LYS B O 1
ATOM 5487 N N . THR B 1 248 ? 19.591 5.620 27.848 1.00 7.98 248 THR B N 1
ATOM 5488 C CA . THR B 1 248 ? 18.474 4.712 28.079 1.00 7.92 248 THR B CA 1
ATOM 5489 C C . THR B 1 248 ? 18.979 3.253 28.041 1.00 8.47 248 THR B C 1
ATOM 5490 O O . THR B 1 248 ? 19.847 2.909 27.215 1.00 7.91 248 THR B O 1
ATOM 5494 N N . VAL B 1 249 ? 18.473 2.422 28.961 1.00 8.15 249 VAL B N 1
ATOM 5495 C CA . VAL B 1 249 ? 18.825 1.001 29.065 1.00 9.00 249 VAL B CA 1
ATOM 5496 C C . VAL B 1 249 ? 17.540 0.151 29.055 1.00 8.47 249 VAL B C 1
ATOM 5497 O O . VAL B 1 249 ? 16.506 0.598 29.578 1.00 8.26 249 VAL B O 1
ATOM 5501 N N . PRO B 1 250 ? 17.583 -1.053 28.443 1.00 8.64 250 PRO B N 1
ATOM 5502 C CA . PRO B 1 250 ? 16.389 -1.913 28.438 1.00 8.30 250 PRO B CA 1
ATOM 5503 C C . PRO B 1 250 ? 16.180 -2.627 29.777 1.00 8.69 250 PRO B C 1
ATOM 5504 O O . PRO B 1 250 ? 17.168 -2.956 30.451 1.00 8.21 250 PRO B O 1
ATOM 5508 N N . LEU B 1 251 ? 14.908 -2.826 30.162 1.00 7.85 251 LEU B N 1
ATOM 5509 C CA . LEU B 1 251 ? 14.543 -3.470 31.434 1.00 8.58 251 LEU B CA 1
ATOM 5510 C C . LEU B 1 251 ? 13.989 -4.890 31.234 1.00 8.32 251 LEU B C 1
ATOM 5511 O O . LEU B 1 251 ? 14.262 -5.776 32.035 1.00 8.45 251 LEU B O 1
ATOM 5516 N N . SER B 1 252 ? 13.242 -5.102 30.149 1.00 8.89 252 SER B N 1
ATOM 5517 C CA . SER B 1 252 ? 12.559 -6.377 29.896 1.00 8.88 252 SER B CA 1
ATOM 5518 C C . SER B 1 252 ? 11.993 -6.416 28.482 1.00 8.94 252 SER B C 1
ATOM 5519 O O . SER B 1 252 ? 11.737 -5.371 27.879 1.00 8.98 252 SER B O 1
ATOM 5522 N N . VAL B 1 253 ? 11.824 -7.624 27.958 1.00 8.94 253 VAL B N 1
ATOM 5523 C CA . VAL B 1 253 ? 11.079 -7.845 26.719 1.00 8.89 253 VAL B CA 1
ATOM 5524 C C . VAL B 1 253 ? 10.033 -8.915 26.975 1.00 9.47 253 VAL B C 1
ATOM 5525 O O . VAL B 1 253 ? 10.323 -9.964 27.578 1.00 8.93 253 VAL B O 1
ATOM 5529 N N . GLU B 1 254 ? 8.810 -8.645 26.531 1.00 10.80 254 GLU B N 1
ATOM 5530 C CA . GLU B 1 254 ? 7.727 -9.622 26.617 1.00 12.07 254 GLU B CA 1
ATOM 5531 C C . GLU B 1 254 ? 6.916 -9.660 25.317 1.00 12.62 254 GLU B C 1
ATOM 5532 O O . GLU B 1 254 ? 6.781 -8.642 24.627 1.00 12.20 254 GLU B O 1
ATOM 5538 N N . LYS B 1 255 ? 6.382 -10.834 24.990 1.00 13.33 255 LYS B N 1
ATOM 5539 C CA . LYS B 1 255 ? 5.599 -11.002 23.769 1.00 14.76 255 LYS B CA 1
ATOM 5540 C C . LYS B 1 255 ? 4.124 -10.785 24.056 1.00 14.82 255 LYS B C 1
ATOM 5541 O O . LYS B 1 255 ? 3.546 -11.454 24.925 1.00 14.68 255 LYS B O 1
ATOM 5547 N N . GLN B 1 256 ? 3.527 -9.849 23.322 1.00 15.23 256 GLN B N 1
ATOM 5548 C CA . GLN B 1 256 ? 2.092 -9.565 23.402 1.00 16.06 256 GLN B CA 1
ATOM 5549 C C . GLN B 1 256 ? 1.281 -10.631 22.644 1.00 16.20 256 GLN B C 1
ATOM 5550 O O . GLN B 1 256 ? 1.845 -11.400 21.854 1.00 15.80 256 GLN B O 1
ATOM 5556 N N . ASP B 1 257 ? -0.033 -10.678 22.888 1.00 16.82 257 ASP B N 1
ATOM 5557 C CA . ASP B 1 257 ? -0.940 -11.580 22.150 1.00 17.71 257 ASP B CA 1
ATOM 5558 C C . ASP B 1 257 ? -0.922 -11.251 20.669 1.00 17.59 257 ASP B C 1
ATOM 5559 O O . ASP B 1 257 ? -1.233 -12.090 19.826 1.00 17.38 257 ASP B O 1
ATOM 5564 N N . ASP B 1 258 ? -0.573 -9.991 20.413 1.00 17.94 258 ASP B N 1
ATOM 5565 C CA . ASP B 1 258 ? -0.226 -9.380 19.135 1.00 18.23 258 ASP B CA 1
ATOM 5566 C C . ASP B 1 258 ? 0.849 -10.111 18.325 1.00 17.92 258 ASP B C 1
ATOM 5567 O O . ASP B 1 258 ? 0.890 -10.013 17.090 1.00 18.04 258 ASP B O 1
ATOM 5572 N N . GLY B 1 259 ? 1.761 -10.778 19.027 1.00 17.18 259 GLY B N 1
ATOM 5573 C CA . GLY B 1 259 ? 3.030 -11.192 18.434 1.00 16.19 259 GLY B CA 1
ATOM 5574 C C . GLY B 1 259 ? 4.113 -10.126 18.540 1.00 15.33 259 GLY B C 1
ATOM 5575 O O . GLY B 1 259 ? 5.303 -10.425 18.351 1.00 15.32 259 GLY B O 1
ATOM 5576 N N . LYS B 1 260 ? 3.717 -8.880 18.828 1.00 14.22 260 LYS B N 1
ATOM 5577 C CA . LYS B 1 260 ? 4.676 -7.766 18.943 1.00 13.43 260 LYS B CA 1
ATOM 5578 C C . LYS B 1 260 ? 5.422 -7.867 20.265 1.00 12.10 260 LYS B C 1
ATOM 5579 O O . LYS B 1 260 ? 4.930 -8.475 21.224 1.00 11.78 260 LYS B O 1
ATOM 5585 N N . LEU B 1 261 ? 6.602 -7.263 20.319 1.00 10.28 261 LEU B N 1
ATOM 5586 C CA . LEU B 1 261 ? 7.438 -7.340 21.515 1.00 9.52 261 LEU B CA 1
ATOM 5587 C C . LEU B 1 261 ? 7.377 -6.045 22.314 1.00 9.43 261 LEU B C 1
ATOM 5588 O O . LEU B 1 261 ? 7.769 -4.983 21.820 1.00 9.66 261 LEU B O 1
ATOM 5593 N N . LEU B 1 262 ? 6.867 -6.132 23.543 1.00 9.66 262 LEU B N 1
ATOM 5594 C CA . LEU B 1 262 ? 6.831 -4.981 24.428 1.00 9.98 262 LEU B CA 1
ATOM 5595 C C . LEU B 1 262 ? 8.162 -4.858 25.165 1.00 10.00 262 LEU B C 1
ATOM 5596 O O . LEU B 1 262 ? 8.536 -5.725 25.977 1.00 10.16 262 LEU B O 1
ATOM 5601 N N . VAL B 1 263 ? 8.849 -3.764 24.904 1.00 10.32 263 VAL B N 1
ATOM 5602 C CA . VAL B 1 263 ? 10.101 -3.463 25.584 1.00 10.73 263 VAL B CA 1
ATOM 5603 C C . VAL B 1 263 ? 9.907 -2.342 26.596 1.00 11.18 263 VAL B C 1
ATOM 5604 O O . VAL B 1 263 ? 9.486 -1.228 26.242 1.00 11.24 263 VAL B O 1
ATOM 5608 N N . LYS B 1 264 ? 10.221 -2.644 27.853 1.00 11.03 264 LYS B N 1
ATOM 5609 C CA . LYS B 1 264 ? 10.262 -1.626 28.891 1.00 10.81 264 LYS B CA 1
ATOM 5610 C C . LYS B 1 264 ? 11.692 -1.145 29.052 1.00 11.13 264 LYS B C 1
ATOM 5611 O O . LYS B 1 264 ? 12.655 -1.932 28.970 1.00 11.13 264 LYS B O 1
ATOM 5617 N N . TYR B 1 265 ? 11.845 0.156 29.231 1.00 10.74 265 TYR B N 1
ATOM 5618 C CA . TYR B 1 265 ? 13.184 0.734 29.282 1.00 11.51 265 TYR B CA 1
ATOM 5619 C C . TYR B 1 265 ? 13.259 1.902 30.256 1.00 11.17 265 TYR B C 1
ATOM 5620 O O . TYR B 1 265 ? 12.226 2.372 30.758 1.00 11.07 265 TYR B O 1
ATOM 5629 N N . LYS B 1 266 ? 14.469 2.370 30.543 1.00 11.05 266 LYS B N 1
ATOM 5630 C CA . LYS B 1 266 ? 14.628 3.344 31.624 1.00 11.29 266 LYS B CA 1
ATOM 5631 C C . LYS B 1 266 ? 15.681 4.364 31.285 1.00 11.16 266 LYS B C 1
ATOM 5632 O O . LYS B 1 266 ? 16.730 4.031 30.702 1.00 10.42 266 LYS B O 1
ATOM 5638 N N . ASN B 1 267 ? 15.387 5.611 31.628 1.00 11.04 267 ASN B N 1
ATOM 5639 C CA . ASN B 1 267 ? 16.370 6.677 31.513 1.00 12.24 267 ASN B CA 1
ATOM 5640 C C . ASN B 1 267 ? 17.342 6.621 32.697 1.00 12.52 267 ASN B C 1
ATOM 5641 O O . ASN B 1 267 ? 16.918 6.696 33.863 1.00 11.65 267 ASN B O 1
ATOM 5646 N N . VAL B 1 268 ? 18.631 6.457 32.401 1.00 13.10 268 VAL B N 1
ATOM 5647 C CA . VAL B 1 268 ? 19.638 6.222 33.438 1.00 15.38 268 VAL B CA 1
ATOM 5648 C C . VAL B 1 268 ? 19.959 7.488 34.255 1.00 15.89 268 VAL B C 1
ATOM 5649 O O . VAL B 1 268 ? 20.391 7.406 35.410 1.00 16.59 268 VAL B O 1
ATOM 5653 N N . GLU B 1 269 ? 19.732 8.658 33.664 1.00 16.39 269 GLU B N 1
ATOM 5654 C CA . GLU B 1 269 ? 19.968 9.920 34.361 1.00 17.34 269 GLU B CA 1
ATOM 5655 C C . GLU B 1 269 ? 18.791 10.337 35.249 1.00 17.36 269 GLU B C 1
ATOM 5656 O O . GLU B 1 269 ? 18.983 10.750 36.401 1.00 17.47 269 GLU B O 1
ATOM 5662 N N . THR B 1 270 ? 17.573 10.210 34.726 1.00 17.32 270 THR B N 1
ATOM 5663 C CA . THR B 1 270 ? 16.372 10.687 35.443 1.00 17.44 270 THR B CA 1
ATOM 5664 C C . THR B 1 270 ? 15.640 9.574 36.186 1.00 17.33 270 THR B C 1
ATOM 5665 O O . THR B 1 270 ? 14.973 9.825 37.197 1.00 17.35 270 THR B O 1
ATOM 5669 N N . GLY B 1 271 ? 15.752 8.350 35.671 1.00 17.16 271 GLY B N 1
ATOM 5670 C CA . GLY B 1 271 ? 15.033 7.203 36.219 1.00 17.31 271 GLY B CA 1
ATOM 5671 C C . GLY B 1 271 ? 13.671 6.995 35.582 1.00 17.40 271 GLY B C 1
ATOM 5672 O O . GLY B 1 271 ? 12.979 6.021 35.885 1.00 17.00 271 GLY B O 1
ATOM 5673 N N . GLU B 1 272 ? 13.289 7.907 34.691 1.00 17.50 272 GLU B N 1
ATOM 5674 C CA . GLU B 1 272 ? 11.996 7.841 34.012 1.00 17.89 272 GLU B CA 1
ATOM 5675 C C . GLU B 1 272 ? 11.899 6.534 33.240 1.00 16.85 272 GLU B C 1
ATOM 5676 O O . GLU B 1 272 ? 12.820 6.168 32.509 1.00 16.28 272 GLU B O 1
ATOM 5682 N N . GLU B 1 273 ? 10.799 5.816 33.439 1.00 16.39 273 GLU B N 1
ATOM 5683 C CA . GLU B 1 273 ? 10.604 4.537 32.773 1.00 15.99 273 GLU B CA 1
ATOM 5684 C C . GLU B 1 273 ? 9.559 4.676 31.679 1.00 15.07 273 GLU B C 1
ATOM 5685 O O . GLU B 1 273 ? 8.581 5.415 31.821 1.00 14.72 273 GLU B O 1
ATOM 5691 N N . SER B 1 274 ? 9.777 3.968 30.580 1.00 14.12 274 SER B N 1
ATOM 5692 C CA . SER B 1 274 ? 8.852 4.018 29.463 1.00 13.85 274 SER B CA 1
ATOM 5693 C C . SER B 1 274 ? 8.812 2.654 28.804 1.00 12.77 274 SER B C 1
ATOM 5694 O O . SER B 1 274 ? 9.494 1.736 29.245 1.00 11.60 274 SER B O 1
ATOM 5697 N N . GLU B 1 275 ? 8.013 2.545 27.743 1.00 11.83 275 GLU B N 1
ATOM 5698 C CA . GLU B 1 275 ? 7.862 1.298 26.993 1.00 11.70 275 GLU B CA 1
ATOM 5699 C C . GLU B 1 275 ? 7.451 1.604 25.558 1.00 10.97 275 GLU B C 1
ATOM 5700 O O . GLU B 1 275 ? 6.906 2.676 25.272 1.00 10.67 275 GLU B O 1
ATOM 5706 N N . ASP B 1 276 ? 7.734 0.666 24.657 1.00 10.40 276 ASP B N 1
ATOM 5707 C CA . ASP B 1 276 ? 7.206 0.734 23.299 1.00 9.63 276 ASP B CA 1
ATOM 5708 C C . ASP B 1 276 ? 7.126 -0.679 22.741 1.00 10.05 276 ASP B C 1
ATOM 5709 O O . ASP B 1 276 ? 7.749 -1.612 23.279 1.00 9.70 276 ASP B O 1
ATOM 5714 N N . VAL B 1 277 ? 6.348 -0.830 21.670 1.00 9.40 277 VAL B N 1
ATOM 5715 C CA . VAL B 1 277 ? 6.188 -2.111 20.997 1.00 9.41 277 VAL B CA 1
ATOM 5716 C C . VAL B 1 277 ? 7.061 -2.173 19.720 1.00 9.08 277 VAL B C 1
ATOM 5717 O O . VAL B 1 277 ? 7.148 -1.195 18.955 1.00 8.59 277 VAL B O 1
ATOM 5721 N N . TYR B 1 278 ? 7.720 -3.316 19.508 1.00 9.13 278 TYR B N 1
ATOM 5722 C CA . TYR B 1 278 ? 8.522 -3.542 18.298 1.00 9.14 278 TYR B CA 1
ATOM 5723 C C . TYR B 1 278 ? 8.289 -4.925 17.700 1.00 8.60 278 TYR B C 1
ATOM 5724 O O . TYR B 1 278 ? 7.901 -5.846 18.389 1.00 8.47 278 TYR B O 1
ATOM 5733 N N . ASP B 1 279 ? 8.597 -5.070 16.421 1.00 6.50 279 ASP B N 1
ATOM 5734 C CA . ASP B 1 279 ? 8.538 -6.391 15.782 1.00 6.11 279 ASP B CA 1
ATOM 5735 C C . ASP B 1 279 ? 9.778 -7.201 16.117 1.00 5.68 279 ASP B C 1
ATOM 5736 O O . ASP B 1 279 ? 9.706 -8.426 16.195 1.00 6.71 279 ASP B O 1
ATOM 5741 N N . THR B 1 280 ? 10.903 -6.498 16.289 1.00 5.43 280 THR B N 1
ATOM 5742 C CA . THR B 1 280 ? 12.216 -7.121 16.430 1.00 4.78 280 THR B CA 1
ATOM 5743 C C . THR B 1 280 ? 13.033 -6.322 17.449 1.00 4.17 280 THR B C 1
ATOM 5744 O O . THR B 1 280 ? 12.989 -5.088 17.467 1.00 3.39 280 THR B O 1
ATOM 5748 N N . VAL B 1 281 ? 13.805 -7.031 18.267 1.00 3.33 281 VA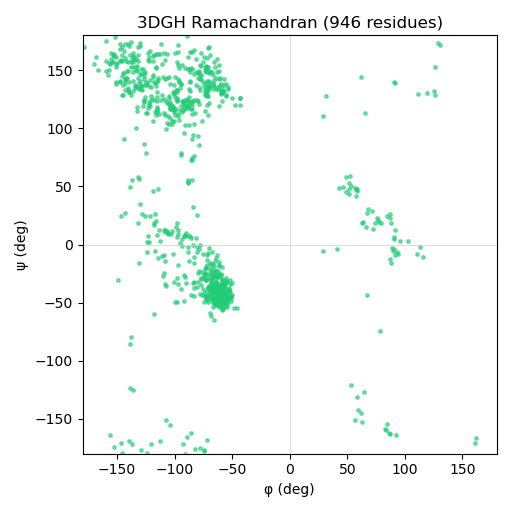L B N 1
ATOM 5749 C CA . VAL B 1 281 ? 14.717 -6.420 19.218 1.00 3.84 281 VAL B CA 1
ATOM 5750 C C . VAL B 1 281 ? 16.103 -6.998 18.959 1.00 3.76 281 VAL B C 1
ATOM 5751 O O . VAL B 1 281 ? 16.340 -8.193 19.167 1.00 2.99 281 VAL B O 1
ATOM 5755 N N . LEU B 1 282 ? 17.003 -6.139 18.487 1.00 4.11 282 LEU B N 1
ATOM 5756 C CA . LEU B 1 282 ? 18.379 -6.527 18.177 1.00 4.47 282 LEU B CA 1
ATOM 5757 C C . LEU B 1 282 ? 19.332 -6.028 19.260 1.00 4.19 282 LEU B C 1
ATOM 5758 O O . LEU B 1 282 ? 19.487 -4.809 19.443 1.00 3.74 282 LEU B O 1
ATOM 5763 N N . TRP B 1 283 ? 20.011 -6.971 19.904 1.00 3.59 283 TRP B N 1
ATOM 5764 C CA . TRP B 1 283 ? 21.025 -6.658 20.879 1.00 3.66 283 TRP B CA 1
ATOM 5765 C C . TRP B 1 283 ? 22.368 -6.502 20.187 1.00 3.43 283 TRP B C 1
ATOM 5766 O O . TRP B 1 283 ? 22.878 -7.454 19.560 1.00 3.53 283 TRP B O 1
ATOM 5777 N N . ALA B 1 284 ? 22.941 -5.310 20.307 1.00 3.15 284 ALA B N 1
ATOM 5778 C CA . ALA B 1 284 ? 24.266 -5.008 19.753 1.00 3.29 284 ALA B CA 1
ATOM 5779 C C . ALA B 1 284 ? 25.122 -4.325 20.825 1.00 4.13 284 ALA B C 1
ATOM 5780 O O . ALA B 1 284 ? 25.606 -3.200 20.637 1.00 2.77 284 ALA B O 1
ATOM 5782 N N . ILE B 1 285 ? 25.299 -5.032 21.950 1.00 4.77 285 ILE B N 1
ATOM 5783 C CA . ILE B 1 285 ? 25.837 -4.435 23.173 1.00 6.36 285 ILE B CA 1
ATOM 5784 C C . ILE B 1 285 ? 27.275 -4.859 23.438 1.00 7.15 285 ILE B C 1
ATOM 5785 O O . ILE B 1 285 ? 27.830 -4.559 24.507 1.00 9.56 285 ILE B O 1
ATOM 5790 N N . GLY B 1 286 ? 27.888 -5.532 22.470 1.00 7.79 286 GLY B N 1
ATOM 5791 C CA . GLY B 1 286 ? 29.264 -5.982 22.620 1.00 7.27 286 GLY B CA 1
ATOM 5792 C C . GLY B 1 286 ? 29.401 -7.447 22.301 1.00 7.62 286 GLY B C 1
ATOM 5793 O O . GLY B 1 286 ? 28.401 -8.142 22.074 1.00 6.37 286 GLY B O 1
ATOM 5794 N N . ARG B 1 287 ? 30.651 -7.900 22.275 1.00 7.55 287 ARG B N 1
ATOM 5795 C CA . ARG B 1 287 ? 30.990 -9.279 21.935 1.00 7.58 287 ARG B CA 1
ATOM 5796 C C . ARG B 1 287 ? 31.936 -9.838 22.999 1.00 8.21 287 ARG B C 1
ATOM 5797 O O . ARG B 1 287 ? 32.904 -9.170 23.424 1.00 8.10 287 ARG B O 1
ATOM 5805 N N . LYS B 1 288 ? 31.638 -11.062 23.426 1.00 7.99 288 LYS B N 1
ATOM 5806 C CA . LYS B 1 288 ? 32.347 -11.714 24.517 1.00 8.56 288 LYS B CA 1
ATOM 5807 C C . LYS B 1 288 ? 33.290 -12.779 23.975 1.00 8.23 288 LYS B C 1
ATOM 5808 O O . LYS B 1 288 ? 32.859 -13.670 23.245 1.00 8.04 288 LYS B O 1
ATOM 5814 N N . GLY B 1 289 ? 34.559 -12.708 24.375 1.00 7.81 289 GLY B N 1
ATOM 5815 C CA . GLY B 1 289 ? 35.546 -13.751 24.013 1.00 7.44 289 GLY B CA 1
ATOM 5816 C C . GLY B 1 289 ? 35.138 -15.144 24.457 1.00 7.25 289 GLY B C 1
ATOM 5817 O O . GLY B 1 289 ? 34.667 -15.340 25.607 1.00 6.59 289 GLY B O 1
ATOM 5818 N N . LEU B 1 290 ? 35.337 -16.114 23.563 1.00 6.92 290 LEU B N 1
ATOM 5819 C CA . LEU B 1 290 ? 34.982 -17.518 23.835 1.00 7.71 290 LEU B CA 1
ATOM 5820 C C . LEU B 1 290 ? 36.090 -18.291 24.586 1.00 8.25 290 LEU B C 1
ATOM 5821 O O . LEU B 1 290 ? 36.532 -19.364 24.152 1.00 8.63 290 LEU B O 1
ATOM 5826 N N . VAL B 1 291 ? 36.507 -17.764 25.740 1.00 8.89 291 VAL B N 1
ATOM 5827 C CA . VAL B 1 291 ? 37.485 -18.439 26.611 1.00 9.41 291 VAL B CA 1
ATOM 5828 C C . VAL B 1 291 ? 36.937 -19.662 27.363 1.00 9.66 291 VAL B C 1
ATOM 5829 O O . VAL B 1 291 ? 37.706 -20.588 27.679 1.00 9.32 291 VAL B O 1
ATOM 5833 N N . ASP B 1 292 ? 35.639 -19.655 27.685 1.00 10.37 292 ASP B N 1
ATOM 5834 C CA . ASP B 1 292 ? 35.087 -20.637 28.641 1.00 11.67 292 ASP B CA 1
ATOM 5835 C C . ASP B 1 292 ? 35.273 -22.085 28.182 1.00 11.66 292 ASP B C 1
ATOM 5836 O O . ASP B 1 292 ? 35.760 -22.933 28.953 1.00 12.01 292 ASP B O 1
ATOM 5841 N N . ASP B 1 293 ? 34.902 -22.352 26.930 1.00 11.95 293 ASP B N 1
ATOM 5842 C CA . ASP B 1 293 ? 34.848 -23.717 26.390 1.00 11.99 293 ASP B CA 1
ATOM 5843 C C . ASP B 1 293 ? 36.215 -24.361 26.241 1.00 11.65 293 ASP B C 1
ATOM 5844 O O . ASP B 1 293 ? 36.315 -25.580 26.140 1.00 11.12 293 ASP B O 1
ATOM 5849 N N . LEU B 1 294 ? 37.255 -23.528 26.202 1.00 11.42 294 LEU B N 1
ATOM 5850 C CA . LEU B 1 294 ? 38.630 -23.985 26.006 1.00 11.73 294 LEU B CA 1
ATOM 5851 C C . LEU B 1 294 ? 39.215 -24.767 27.192 1.00 12.03 294 LEU B C 1
ATOM 5852 O O . LEU B 1 294 ? 40.184 -25.504 27.021 1.00 11.97 294 LEU B O 1
ATOM 5857 N N . ASN B 1 295 ? 38.655 -24.580 28.385 1.00 12.67 295 ASN B N 1
ATOM 5858 C CA . ASN B 1 295 ? 39.210 -25.212 29.577 1.00 13.16 295 ASN B CA 1
ATOM 5859 C C . ASN B 1 295 ? 40.667 -24.779 29.769 1.00 13.03 295 ASN B C 1
ATOM 5860 O O . ASN B 1 295 ? 41.547 -25.620 30.048 1.00 13.13 295 ASN B O 1
ATOM 5865 N N . LEU B 1 296 ? 40.913 -23.468 29.673 1.00 12.29 296 LEU B N 1
ATOM 5866 C CA . LEU B 1 296 ? 42.283 -22.921 29.738 1.00 12.09 296 LEU B CA 1
ATOM 5867 C C . LEU B 1 296 ? 43.095 -23.274 30.989 1.00 11.93 296 LEU B C 1
ATOM 5868 O O . LEU B 1 296 ? 44.323 -23.369 30.907 1.00 11.76 296 LEU B O 1
ATOM 5873 N N . PRO B 1 297 ? 42.430 -23.417 32.152 1.00 11.79 297 PRO B N 1
ATOM 5874 C CA . PRO B 1 297 ? 43.147 -23.942 33.325 1.00 11.63 297 PRO B CA 1
ATOM 5875 C C . PRO B 1 297 ? 43.845 -25.298 33.137 1.00 11.37 297 PRO B C 1
ATOM 5876 O O . PRO B 1 297 ? 44.887 -25.503 33.748 1.00 11.25 297 PRO B O 1
ATOM 5880 N N . ASN B 1 298 ? 43.309 -26.193 32.300 1.00 11.04 298 ASN B N 1
ATOM 5881 C CA . ASN B 1 298 ? 43.949 -27.507 32.031 1.00 11.17 298 ASN B CA 1
ATOM 5882 C C . ASN B 1 298 ? 45.296 -27.423 31.319 1.00 11.19 298 ASN B C 1
ATOM 5883 O O . ASN B 1 298 ? 46.068 -28.391 31.314 1.00 11.17 298 ASN B O 1
ATOM 5888 N N . ALA B 1 299 ? 45.545 -26.267 30.701 1.00 11.35 299 ALA B N 1
ATOM 5889 C CA . ALA B 1 299 ? 46.763 -26.000 29.959 1.00 11.15 299 ALA B CA 1
ATOM 5890 C C . ALA B 1 299 ? 47.625 -25.001 30.717 1.00 11.15 299 ALA B C 1
ATOM 5891 O O . ALA B 1 299 ? 48.771 -24.752 30.341 1.00 11.11 299 ALA B O 1
ATOM 5893 N N . GLY B 1 300 ? 47.066 -24.424 31.778 1.00 11.06 300 GLY B N 1
ATOM 5894 C CA . GLY B 1 300 ? 47.775 -23.435 32.589 1.00 11.61 300 GLY B CA 1
ATOM 5895 C C . GLY B 1 300 ? 47.847 -22.035 31.989 1.00 11.70 300 GLY B C 1
ATOM 5896 O O . GLY B 1 300 ? 48.681 -21.221 32.394 1.00 11.54 300 GLY B O 1
ATOM 5897 N N . VAL B 1 301 ? 46.959 -21.753 31.035 1.00 11.97 301 VAL B N 1
ATOM 5898 C CA . VAL B 1 301 ? 46.924 -20.456 30.336 1.00 12.31 301 VAL B CA 1
ATOM 5899 C C . VAL B 1 301 ? 46.165 -19.375 31.117 1.00 12.95 301 VAL B C 1
ATOM 5900 O O . VAL B 1 301 ? 44.997 -19.555 31.492 1.00 12.72 301 VAL B O 1
ATOM 5904 N N . THR B 1 302 ? 46.851 -18.255 31.355 1.00 13.86 302 THR B N 1
ATOM 5905 C CA . THR B 1 302 ? 46.281 -17.074 32.008 1.00 14.76 302 THR B CA 1
ATOM 5906 C C . THR B 1 302 ? 45.304 -16.338 31.093 1.00 15.50 302 THR B C 1
ATOM 5907 O O . THR B 1 302 ? 45.611 -16.075 29.923 1.00 15.40 302 THR B O 1
ATOM 5911 N N . VAL B 1 303 ? 44.130 -16.023 31.639 1.00 15.69 303 VAL B N 1
ATOM 5912 C CA . VAL B 1 303 ? 43.172 -15.134 31.000 1.00 16.25 303 VAL B CA 1
ATOM 5913 C C . VAL B 1 303 ? 43.022 -13.829 31.757 1.00 16.32 303 VAL B C 1
ATOM 5914 O O . VAL B 1 303 ? 43.496 -13.665 32.891 1.00 15.79 303 VAL B O 1
ATOM 5918 N N . GLN B 1 304 ? 42.283 -12.928 31.128 1.00 16.30 304 GLN B N 1
ATOM 5919 C CA . GLN B 1 304 ? 41.976 -11.637 31.683 1.00 16.26 304 GLN B CA 1
ATOM 5920 C C . GLN B 1 304 ? 40.560 -11.350 31.233 1.00 16.23 304 GLN B C 1
ATOM 5921 O O . GLN B 1 304 ? 40.391 -10.799 30.163 1.00 15.83 304 GLN B O 1
ATOM 5927 N N . LYS B 1 305 ? 39.550 -11.733 32.033 1.00 16.32 305 LYS B N 1
ATOM 5928 C CA . LYS B 1 305 ? 38.122 -11.636 31.620 1.00 16.61 305 LYS B CA 1
ATOM 5929 C C . LYS B 1 305 ? 37.901 -11.827 30.104 1.00 16.74 305 LYS B C 1
ATOM 5930 O O . LYS B 1 305 ? 38.473 -11.111 29.289 1.00 18.35 305 LYS B O 1
ATOM 5936 N N . ASP B 1 306 ? 37.015 -12.729 29.724 1.00 15.47 306 ASP B N 1
ATOM 5937 C CA . ASP B 1 306 ? 36.785 -13.093 28.323 1.00 12.96 306 ASP B CA 1
ATOM 5938 C C . ASP B 1 306 ? 37.933 -12.986 27.286 1.00 12.35 306 ASP B C 1
ATOM 5939 O O . ASP B 1 306 ? 37.746 -13.399 26.158 1.00 11.68 306 ASP B O 1
ATOM 5944 N N . LYS B 1 307 ? 39.093 -12.447 27.664 1.00 11.09 307 LYS B N 1
ATOM 5945 C CA . LYS B 1 307 ? 40.225 -12.305 26.731 1.00 10.79 307 LYS B CA 1
ATOM 5946 C C . LYS B 1 307 ? 41.502 -12.987 27.221 1.00 10.74 307 LYS B C 1
ATOM 5947 O O . LYS B 1 307 ? 41.643 -13.315 28.408 1.00 10.53 307 LYS B O 1
ATOM 5953 N N . ILE B 1 308 ? 42.443 -13.160 26.290 1.00 11.14 308 ILE B N 1
ATOM 5954 C CA . ILE B 1 308 ? 43.732 -13.787 26.575 1.00 11.05 308 ILE B CA 1
ATOM 5955 C C . ILE B 1 308 ? 44.878 -12.772 26.374 1.00 11.54 308 ILE B C 1
ATOM 5956 O O . ILE B 1 308 ? 45.119 -12.309 25.259 1.00 10.60 308 ILE B O 1
ATOM 5961 N N . PRO B 1 309 ? 45.574 -12.408 27.465 1.00 11.75 309 PRO B N 1
ATOM 5962 C CA . PRO B 1 309 ? 46.727 -11.513 27.355 1.00 12.01 309 PRO B CA 1
ATOM 5963 C C . PRO B 1 309 ? 47.928 -12.213 26.687 1.00 12.02 309 PRO B C 1
ATOM 5964 O O . PRO B 1 309 ? 48.266 -13.349 27.048 1.00 12.34 309 PRO B O 1
ATOM 5968 N N . VAL B 1 310 ? 48.557 -11.552 25.713 1.00 11.85 310 VAL B N 1
ATOM 5969 C CA . VAL B 1 310 ? 49.750 -12.146 25.068 1.00 11.66 310 VAL B CA 1
ATOM 5970 C C . VAL B 1 310 ? 50.900 -11.137 24.992 1.00 12.29 310 VAL B C 1
ATOM 5971 O O . VAL B 1 310 ? 50.672 -9.931 25.163 1.00 12.40 310 VAL B O 1
ATOM 5975 N N . ASP B 1 311 ? 52.121 -11.619 24.753 1.00 12.17 311 ASP B N 1
ATOM 5976 C CA . ASP B 1 311 ? 53.271 -10.720 24.553 1.00 12.45 311 ASP B CA 1
ATOM 5977 C C . ASP B 1 311 ? 53.341 -10.194 23.103 1.00 12.18 311 ASP B C 1
ATOM 5978 O O . ASP B 1 311 ? 52.457 -10.472 22.298 1.00 11.94 311 ASP B O 1
ATOM 5983 N N . SER B 1 312 ? 54.389 -9.439 22.779 1.00 12.44 312 SER B N 1
ATOM 5984 C CA . SER B 1 312 ? 54.575 -8.890 21.428 1.00 12.47 312 SER B CA 1
ATOM 5985 C C . SER B 1 312 ? 54.757 -9.959 20.342 1.00 12.90 312 SER B C 1
ATOM 5986 O O . SER B 1 312 ? 54.770 -9.630 19.148 1.00 12.95 312 SER B O 1
ATOM 5989 N N . GLN B 1 313 ? 54.904 -11.222 20.755 1.00 12.94 313 GLN B N 1
ATOM 5990 C CA . GLN B 1 313 ? 55.006 -12.355 19.816 1.00 13.10 313 GLN B CA 1
ATOM 5991 C C . GLN B 1 313 ? 53.768 -13.266 19.813 1.00 12.35 313 GLN B C 1
ATOM 5992 O O . GLN B 1 313 ? 53.789 -14.356 19.223 1.00 11.89 313 GLN B O 1
ATOM 5998 N N . GLU B 1 314 ? 52.692 -12.777 20.437 1.00 11.71 314 GLU B N 1
ATOM 5999 C CA . GLU B 1 314 ? 51.404 -13.479 20.580 1.00 11.26 314 GLU B CA 1
ATOM 6000 C C . GLU B 1 314 ? 51.476 -14.741 21.477 1.00 11.11 314 GLU B C 1
ATOM 6001 O O . GLU B 1 314 ? 50.555 -15.565 21.474 1.00 10.68 314 GLU B O 1
ATOM 6007 N N . ALA B 1 315 ? 52.552 -14.888 22.253 1.00 10.41 315 ALA B N 1
ATOM 6008 C CA . ALA B 1 315 ? 52.649 -16.017 23.169 1.00 10.31 315 ALA B CA 1
ATOM 6009 C C . ALA B 1 315 ? 51.878 -15.729 24.452 1.00 10.15 315 ALA B C 1
ATOM 6010 O O . ALA B 1 315 ? 51.941 -14.613 24.983 1.00 9.37 315 ALA B O 1
ATOM 6012 N N . THR B 1 316 ? 51.141 -16.735 24.935 1.00 10.27 316 THR B N 1
ATOM 6013 C CA . THR B 1 316 ? 50.555 -16.703 26.276 1.00 10.70 316 THR B CA 1
ATOM 6014 C C . THR B 1 316 ? 51.655 -16.881 27.335 1.00 11.50 316 THR B C 1
ATOM 6015 O O . THR B 1 316 ? 52.855 -16.812 27.017 1.00 11.79 316 THR B O 1
ATOM 6019 N N . ASN B 1 317 ? 51.251 -17.123 28.583 1.00 11.60 317 ASN B N 1
ATOM 6020 C CA . ASN B 1 317 ? 52.197 -17.432 29.665 1.00 12.01 317 ASN B CA 1
ATOM 6021 C C . ASN B 1 317 ? 52.745 -18.854 29.570 1.00 12.24 317 ASN B C 1
ATOM 6022 O O . ASN B 1 317 ? 53.647 -19.241 30.333 1.00 11.81 317 ASN B O 1
ATOM 6027 N N . VAL B 1 318 ? 52.173 -19.638 28.660 1.00 12.53 318 VAL B N 1
ATOM 6028 C CA . VAL B 1 318 ? 52.626 -21.003 28.407 1.00 13.13 318 VAL B CA 1
ATOM 6029 C C . VAL B 1 318 ? 53.408 -20.986 27.095 1.00 13.56 318 VAL B C 1
ATOM 6030 O O . VAL B 1 318 ? 52.891 -20.539 26.082 1.00 13.87 318 VAL B O 1
ATOM 6034 N N . ALA B 1 319 ? 54.644 -21.486 27.132 1.00 14.00 319 ALA B N 1
ATOM 6035 C CA . ALA B 1 319 ? 55.625 -21.313 26.041 1.00 14.09 319 ALA B CA 1
ATOM 6036 C C . ALA B 1 319 ? 55.180 -21.753 24.638 1.00 13.79 319 ALA B C 1
ATOM 6037 O O . ALA B 1 319 ? 55.511 -21.106 23.642 1.00 13.96 319 ALA B O 1
ATOM 6039 N N . ASN B 1 320 ? 54.443 -22.861 24.572 1.00 13.32 320 ASN B N 1
ATOM 6040 C CA . ASN B 1 320 ? 54.028 -23.451 23.302 1.00 12.71 320 ASN B CA 1
ATOM 6041 C C . ASN B 1 320 ? 52.574 -23.144 22.955 1.00 12.50 320 ASN B C 1
ATOM 6042 O O . ASN B 1 320 ? 52.010 -23.750 22.043 1.00 12.70 320 ASN B O 1
ATOM 6047 N N . ILE B 1 321 ? 51.964 -22.214 23.689 1.00 12.16 321 ILE B N 1
ATOM 6048 C CA . ILE B 1 321 ? 50.584 -21.825 23.433 1.00 11.68 321 ILE B CA 1
ATOM 6049 C C . ILE B 1 321 ? 50.529 -20.348 23.053 1.00 10.96 321 ILE B C 1
ATOM 6050 O O . ILE B 1 321 ? 51.010 -19.484 23.796 1.00 10.82 321 ILE B O 1
ATOM 6055 N N . TYR B 1 322 ? 49.937 -20.084 21.895 1.00 9.84 322 TYR B N 1
ATOM 6056 C CA . TYR B 1 322 ? 49.806 -18.737 21.357 1.00 9.45 322 TYR B CA 1
ATOM 6057 C C . TYR B 1 322 ? 48.324 -18.385 21.211 1.00 8.64 322 TYR B C 1
ATOM 6058 O O . TYR B 1 322 ? 47.459 -19.260 21.247 1.00 7.69 322 TYR B O 1
ATOM 6067 N N . ALA B 1 323 ? 48.030 -17.095 21.081 1.00 8.00 323 ALA B N 1
ATOM 6068 C CA . ALA B 1 323 ? 46.679 -16.650 20.794 1.00 7.84 323 ALA B CA 1
ATOM 6069 C C . ALA B 1 323 ? 46.739 -15.477 19.826 1.00 7.75 323 ALA B C 1
ATOM 6070 O O . ALA B 1 323 ? 47.694 -14.693 19.848 1.00 7.21 323 ALA B O 1
ATOM 6072 N N . VAL B 1 324 ? 45.705 -15.352 19.002 1.00 7.00 324 VAL B N 1
ATOM 6073 C CA . VAL B 1 324 ? 45.698 -14.377 17.919 1.00 7.42 324 VAL B CA 1
ATOM 6074 C C . VAL B 1 324 ? 44.252 -14.038 17.511 1.00 6.95 324 VAL B C 1
ATOM 6075 O O . VAL B 1 324 ? 43.336 -14.835 17.740 1.00 5.48 324 VAL B O 1
ATOM 6079 N N . GLY B 1 325 ? 44.064 -12.860 16.919 1.00 6.12 325 GLY B N 1
ATOM 6080 C CA . GLY B 1 325 ? 42.726 -12.394 16.548 1.00 6.77 325 GLY B CA 1
ATOM 6081 C C . GLY B 1 325 ? 41.983 -11.731 17.707 1.00 6.96 325 GLY B C 1
ATOM 6082 O O . GLY B 1 325 ? 42.607 -11.282 18.683 1.00 6.45 325 GLY B O 1
ATOM 6083 N N . ASP B 1 326 ? 40.654 -11.675 17.587 1.00 5.97 326 ASP B N 1
ATOM 6084 C CA . ASP B 1 326 ? 39.786 -10.953 18.511 1.00 6.56 326 ASP B CA 1
ATOM 6085 C C . ASP B 1 326 ? 40.051 -11.340 19.965 1.00 6.36 326 ASP B C 1
ATOM 6086 O O . ASP B 1 326 ? 39.925 -10.506 20.865 1.00 5.97 326 ASP B O 1
ATOM 6091 N N . ILE B 1 327 ? 40.403 -12.606 20.175 1.00 6.12 327 ILE B N 1
ATOM 6092 C CA . ILE B 1 327 ? 40.535 -13.147 21.530 1.00 5.89 327 ILE B CA 1
ATOM 6093 C C . ILE B 1 327 ? 41.649 -12.512 22.362 1.00 6.60 327 ILE B C 1
ATOM 6094 O O . ILE B 1 327 ? 41.589 -12.555 23.589 1.00 6.21 327 ILE B O 1
ATOM 6099 N N . ILE B 1 328 ? 42.663 -11.929 21.718 1.00 7.32 328 ILE B N 1
ATOM 6100 C CA . ILE B 1 328 ? 43.768 -11.372 22.504 1.00 9.03 328 ILE B CA 1
ATOM 6101 C C . ILE B 1 328 ? 43.322 -10.075 23.189 1.00 8.93 328 ILE B C 1
ATOM 6102 O O . ILE B 1 328 ? 42.452 -9.340 22.692 1.00 8.73 328 ILE B O 1
ATOM 6107 N N . TYR B 1 329 ? 43.914 -9.815 24.345 1.00 8.79 329 TYR B N 1
ATOM 6108 C CA . TYR B 1 329 ? 43.579 -8.641 25.095 1.00 9.22 329 TYR B CA 1
ATOM 6109 C C . TYR B 1 329 ? 44.125 -7.351 24.485 1.00 9.09 329 TYR B C 1
ATOM 6110 O O . TYR B 1 329 ? 45.318 -7.256 24.159 1.00 8.47 329 TYR B O 1
ATOM 6119 N N . GLY B 1 330 ? 43.234 -6.367 24.334 1.00 8.52 330 GLY B N 1
ATOM 6120 C CA . GLY B 1 330 ? 43.612 -4.974 24.095 1.00 9.22 330 GLY B CA 1
ATOM 6121 C C . GLY B 1 330 ? 44.008 -4.583 22.684 1.00 9.90 330 GLY B C 1
ATOM 6122 O O . GLY B 1 330 ? 44.626 -3.532 22.485 1.00 10.81 330 GLY B O 1
ATOM 6123 N N . LYS B 1 331 ? 43.644 -5.389 21.695 1.00 9.57 331 LYS B N 1
ATOM 6124 C CA . LYS B 1 331 ? 44.024 -5.061 20.309 1.00 9.14 331 LYS B CA 1
ATOM 6125 C C . LYS B 1 331 ? 42.789 -4.944 19.428 1.00 8.56 331 LYS B C 1
ATOM 6126 O O . LYS B 1 331 ? 41.745 -5.508 19.754 1.00 7.62 331 LYS B O 1
ATOM 6132 N N . PRO B 1 332 ? 42.906 -4.222 18.290 1.00 8.32 332 PRO B N 1
ATOM 6133 C CA . PRO B 1 332 ? 41.754 -3.963 17.435 1.00 7.72 332 PRO B CA 1
ATOM 6134 C C . PRO B 1 332 ? 41.129 -5.241 16.922 1.00 6.99 332 PRO B C 1
ATOM 6135 O O . PRO B 1 332 ? 41.826 -6.155 16.446 1.00 6.76 332 PRO B O 1
ATOM 6139 N N . GLU B 1 333 ? 39.809 -5.296 17.050 1.00 6.54 333 GLU B N 1
ATOM 6140 C CA . GLU B 1 333 ? 39.029 -6.476 16.700 1.00 6.26 333 GLU B CA 1
ATOM 6141 C C . GLU B 1 333 ? 38.520 -6.339 15.282 1.00 5.47 333 GLU B C 1
ATOM 6142 O O . GLU B 1 333 ? 37.370 -5.968 15.057 1.00 5.31 333 GLU B O 1
ATOM 6148 N N . LEU B 1 334 ? 39.410 -6.599 14.332 1.00 5.69 334 LEU B N 1
ATOM 6149 C CA . LEU B 1 334 ? 39.135 -6.406 12.903 1.00 5.25 334 LEU B CA 1
ATOM 6150 C C . LEU B 1 334 ? 39.700 -7.573 12.100 1.00 5.74 334 LEU B C 1
ATOM 6151 O O . LEU B 1 334 ? 40.661 -8.227 12.531 1.00 6.33 334 LEU B O 1
ATOM 6156 N N . THR B 1 335 ? 39.083 -7.840 10.952 1.00 5.81 335 THR B N 1
ATOM 6157 C CA . THR B 1 335 ? 39.477 -8.956 10.083 1.00 6.11 335 THR B CA 1
ATOM 6158 C C . THR B 1 335 ? 40.906 -8.903 9.521 1.00 5.78 335 THR B C 1
ATOM 6159 O O . THR B 1 335 ? 41.651 -9.883 9.669 1.00 5.60 335 THR B O 1
ATOM 6163 N N . PRO B 1 336 ? 41.286 -7.787 8.862 1.00 5.19 336 PRO B N 1
ATOM 6164 C CA . PRO B 1 336 ? 42.652 -7.709 8.304 1.00 5.29 336 PRO B CA 1
ATOM 6165 C C . PRO B 1 336 ? 43.722 -7.742 9.393 1.00 5.35 336 PRO B C 1
ATOM 6166 O O . PRO B 1 336 ? 44.832 -8.192 9.127 1.00 5.75 336 PRO B O 1
ATOM 6170 N N . VAL B 1 337 ? 43.391 -7.283 10.604 1.00 4.93 337 VAL B N 1
ATOM 6171 C CA . VAL B 1 337 ? 44.313 -7.429 11.739 1.00 4.79 337 VAL B CA 1
ATOM 6172 C C . VAL B 1 337 ? 44.510 -8.908 12.084 1.00 5.11 337 VAL B C 1
ATOM 6173 O O . VAL B 1 337 ? 45.668 -9.396 12.176 1.00 4.66 337 VAL B O 1
ATOM 6177 N N . ALA B 1 338 ? 43.390 -9.621 12.248 1.00 5.22 338 ALA B N 1
ATOM 6178 C CA . ALA B 1 338 ? 43.417 -11.068 12.503 1.00 6.06 338 ALA B CA 1
ATOM 6179 C C . ALA B 1 338 ? 44.207 -11.817 11.428 1.00 6.36 338 ALA B C 1
ATOM 6180 O O . ALA B 1 338 ? 45.056 -12.638 11.765 1.00 6.41 338 ALA B O 1
ATOM 6182 N N . VAL B 1 339 ? 43.939 -11.521 10.151 1.00 6.27 339 VAL B N 1
ATOM 6183 C CA . VAL B 1 339 ? 44.572 -12.249 9.039 1.00 6.93 339 VAL B CA 1
ATOM 6184 C C . VAL B 1 339 ? 46.090 -12.046 9.025 1.00 7.94 339 VAL B C 1
ATOM 6185 O O . VAL B 1 339 ? 46.848 -13.026 9.000 1.00 8.10 339 VAL B O 1
ATOM 6189 N N . LEU B 1 340 ? 46.529 -10.789 9.077 1.00 8.31 340 LEU B N 1
ATOM 6190 C CA . LEU B 1 340 ? 47.964 -10.485 9.066 1.00 9.15 340 LEU B CA 1
ATOM 6191 C C . LEU B 1 340 ? 48.682 -11.011 10.329 1.00 9.27 340 LEU B C 1
ATOM 6192 O O . LEU B 1 340 ? 49.779 -11.582 10.238 1.00 8.93 340 LEU B O 1
ATOM 6197 N N . ALA B 1 341 ? 48.048 -10.863 11.493 1.00 8.98 341 ALA B N 1
ATOM 6198 C CA . ALA B 1 341 ? 48.625 -11.410 12.733 1.00 9.31 341 ALA B CA 1
ATOM 6199 C C . ALA B 1 341 ? 48.765 -12.932 12.669 1.00 9.15 341 ALA B C 1
ATOM 6200 O O . ALA B 1 341 ? 49.807 -13.485 13.085 1.00 9.29 341 ALA B O 1
ATOM 6202 N N . GLY B 1 342 ? 47.734 -13.606 12.139 1.00 9.02 342 GLY B N 1
ATOM 6203 C CA . GLY B 1 342 ? 47.740 -15.079 12.028 1.00 9.67 342 GLY B CA 1
ATOM 6204 C C . GLY B 1 342 ? 48.870 -15.559 11.115 1.00 9.99 342 GLY B C 1
ATOM 6205 O O . GLY B 1 342 ? 49.647 -16.463 11.453 1.00 9.65 342 GLY B O 1
ATOM 6206 N N . ARG B 1 343 ? 48.979 -14.918 9.966 1.00 10.44 343 ARG B N 1
ATOM 6207 C CA . ARG B 1 343 ? 50.036 -15.211 9.005 1.00 10.74 343 ARG B CA 1
ATOM 6208 C C . ARG B 1 343 ? 51.469 -14.973 9.532 1.00 10.78 343 ARG B C 1
ATOM 6209 O O . ARG B 1 343 ? 52.337 -15.842 9.396 1.00 10.03 343 ARG B O 1
ATOM 6217 N N . LEU B 1 344 ? 51.718 -13.806 10.124 1.00 10.56 344 LEU B N 1
ATOM 6218 C CA . LEU B 1 344 ? 53.052 -13.486 10.658 1.00 11.00 344 LEU B CA 1
ATOM 6219 C C . LEU B 1 344 ? 53.462 -14.439 11.788 1.00 11.07 344 LEU B C 1
ATOM 6220 O O . LEU B 1 344 ? 54.641 -14.832 11.890 1.00 10.36 344 LEU B O 1
ATOM 6225 N N . LEU B 1 345 ? 52.492 -14.814 12.625 1.00 10.90 345 LEU B N 1
ATOM 6226 C CA . LEU B 1 345 ? 52.702 -15.823 13.679 1.00 11.50 345 LEU B CA 1
ATOM 6227 C C . LEU B 1 345 ? 53.216 -17.145 13.089 1.00 11.49 345 LEU B C 1
ATOM 6228 O O . LEU B 1 345 ? 54.221 -17.714 13.568 1.00 10.97 345 LEU B O 1
ATOM 6233 N N . ALA B 1 346 ? 52.557 -17.613 12.029 1.00 11.58 346 ALA B N 1
ATOM 6234 C CA . ALA B 1 346 ? 52.928 -18.879 11.399 1.00 12.09 346 ALA B CA 1
ATOM 6235 C C . ALA B 1 346 ? 54.338 -18.803 10.811 1.00 12.39 346 ALA B C 1
ATOM 6236 O O . ALA B 1 346 ? 55.086 -19.768 10.867 1.00 12.14 346 ALA B O 1
ATOM 6238 N N . ARG B 1 347 ? 54.692 -17.630 10.285 1.00 13.04 347 ARG B N 1
ATOM 6239 C CA . ARG B 1 347 ? 56.031 -17.358 9.761 1.00 13.53 347 ARG B CA 1
ATOM 6240 C C . ARG B 1 347 ? 57.122 -17.347 10.836 1.00 13.34 347 ARG B C 1
ATOM 6241 O O . ARG B 1 347 ? 58.227 -17.833 10.584 1.00 12.59 347 ARG B O 1
ATOM 6249 N N . ARG B 1 348 ? 56.822 -16.820 12.031 1.00 12.67 348 ARG B N 1
ATOM 6250 C CA . ARG B 1 348 ? 57.785 -16.889 13.152 1.00 12.32 348 ARG B CA 1
ATOM 6251 C C . ARG B 1 348 ? 57.962 -18.322 13.665 1.00 12.45 348 ARG B C 1
ATOM 6252 O O . ARG B 1 348 ? 59.071 -18.739 14.047 1.00 12.19 348 ARG B O 1
ATOM 6260 N N . LEU B 1 349 ? 56.869 -19.077 13.657 1.00 12.52 349 LEU B N 1
ATOM 6261 C CA . LEU B 1 349 ? 56.881 -20.463 14.125 1.00 12.55 349 LEU B CA 1
ATOM 6262 C C . LEU B 1 349 ? 57.534 -21.443 13.144 1.00 12.77 349 LEU B C 1
ATOM 6263 O O . LEU B 1 349 ? 58.224 -22.372 13.567 1.00 12.61 349 LEU B O 1
ATOM 6268 N N . TYR B 1 350 ? 57.316 -21.244 11.847 1.00 13.03 350 TYR B N 1
ATOM 6269 C CA . TYR B 1 350 ? 57.682 -22.260 10.856 1.00 13.53 350 TYR B CA 1
ATOM 6270 C C . TYR B 1 350 ? 58.474 -21.768 9.662 1.00 13.99 350 TYR B C 1
ATOM 6271 O O . TYR B 1 350 ? 59.052 -22.581 8.931 1.00 14.06 350 TYR B O 1
ATOM 6280 N N . GLY B 1 351 ? 58.492 -20.452 9.450 1.00 14.48 351 GLY B N 1
ATOM 6281 C CA . GLY B 1 351 ? 59.230 -19.859 8.338 1.00 15.27 351 GLY B CA 1
ATOM 6282 C C . GLY B 1 351 ? 60.480 -19.094 8.753 1.00 15.91 351 GLY B C 1
ATOM 6283 O O . GLY B 1 351 ? 61.059 -18.370 7.941 1.00 16.60 351 GLY B O 1
ATOM 6284 N N . GLY B 1 352 ? 60.890 -19.259 10.012 1.00 16.38 352 GLY B N 1
ATOM 6285 C CA . GLY B 1 352 ? 62.092 -18.613 10.555 1.00 16.35 352 GLY B CA 1
ATOM 6286 C C . GLY B 1 352 ? 62.098 -17.086 10.603 1.00 16.15 352 GLY B C 1
ATOM 6287 O O . GLY B 1 352 ? 63.166 -16.470 10.705 1.00 16.35 352 GLY B O 1
ATOM 6288 N N . SER B 1 353 ? 60.922 -16.463 10.512 1.00 15.58 353 SER B N 1
ATOM 6289 C CA . SER B 1 353 ? 60.818 -14.995 10.524 1.00 15.20 353 SER B CA 1
ATOM 6290 C C . SER B 1 353 ? 60.872 -14.421 11.936 1.00 14.37 353 SER B C 1
ATOM 6291 O O . SER B 1 353 ? 60.634 -15.132 12.905 1.00 14.17 353 SER B O 1
ATOM 6294 N N . THR B 1 354 ? 61.209 -13.140 12.048 1.00 13.87 354 THR B N 1
ATOM 6295 C CA . THR B 1 354 ? 61.168 -12.440 13.344 1.00 13.34 354 THR B CA 1
ATOM 6296 C C . THR B 1 354 ? 60.149 -11.294 13.347 1.00 12.71 354 THR B C 1
ATOM 6297 O O . THR B 1 354 ? 59.926 -10.660 14.392 1.00 12.04 354 THR B O 1
ATOM 6301 N N . GLN B 1 355 ? 59.552 -11.021 12.183 1.00 12.05 355 GLN B N 1
ATOM 6302 C CA . GLN B 1 355 ? 58.602 -9.931 12.049 1.00 12.05 355 GLN B CA 1
ATOM 6303 C C . GLN B 1 355 ? 57.410 -10.084 12.995 1.00 11.54 355 GLN B C 1
ATOM 6304 O O . GLN B 1 355 ? 56.689 -11.093 12.984 1.00 11.42 355 GLN B O 1
ATOM 6310 N N . ARG B 1 356 ? 57.217 -9.063 13.808 1.00 11.27 356 ARG B N 1
ATOM 6311 C CA . ARG B 1 356 ? 56.079 -9.002 14.705 1.00 11.20 356 ARG B CA 1
ATOM 6312 C C . ARG B 1 356 ? 54.962 -8.187 14.071 1.00 10.60 356 ARG B C 1
ATOM 6313 O O . ARG B 1 356 ? 55.212 -7.298 13.239 1.00 10.07 356 ARG B O 1
ATOM 6321 N N . MET B 1 357 ? 53.728 -8.503 14.445 1.00 10.15 357 MET B N 1
ATOM 6322 C CA . MET B 1 357 ? 52.573 -7.723 14.000 1.00 10.30 357 MET B CA 1
ATOM 6323 C C . MET B 1 357 ? 52.686 -6.269 14.466 1.00 10.32 357 MET B C 1
ATOM 6324 O O . MET B 1 357 ? 53.087 -6.005 15.605 1.00 10.67 357 MET B O 1
ATOM 6329 N N . ASP B 1 358 ? 52.363 -5.337 13.579 1.00 10.23 358 ASP B N 1
ATOM 6330 C CA . ASP B 1 358 ? 52.255 -3.925 13.939 1.00 9.93 358 ASP B CA 1
ATOM 6331 C C . ASP B 1 358 ? 50.773 -3.581 14.129 1.00 9.71 358 ASP B C 1
ATOM 6332 O O . ASP B 1 358 ? 49.994 -3.554 13.180 1.00 10.32 358 ASP B O 1
ATOM 6337 N N . TYR B 1 359 ? 50.394 -3.302 15.366 1.00 8.95 359 TYR B N 1
ATOM 6338 C CA . TYR B 1 359 ? 49.004 -2.988 15.698 1.00 8.26 359 TYR B CA 1
ATOM 6339 C C . TYR B 1 359 ? 48.714 -1.485 15.801 1.00 8.45 359 TYR B C 1
ATOM 6340 O O . TYR B 1 359 ? 47.612 -1.100 16.188 1.00 7.84 359 TYR B O 1
ATOM 6349 N N . LYS B 1 360 ? 49.691 -0.644 15.458 1.00 8.78 360 LYS B N 1
ATOM 6350 C CA . LYS B 1 360 ? 49.556 0.813 15.604 1.00 9.68 360 LYS B CA 1
ATOM 6351 C C . LYS B 1 360 ? 48.907 1.454 14.393 1.00 9.02 360 LYS B C 1
ATOM 6352 O O . LYS B 1 360 ? 49.220 1.113 13.260 1.00 8.75 360 LYS B O 1
ATOM 6358 N N . ASP B 1 361 ? 48.038 2.424 14.653 1.00 9.41 361 ASP B N 1
ATOM 6359 C CA . ASP B 1 361 ? 47.422 3.243 13.604 1.00 9.26 361 ASP B CA 1
ATOM 6360 C C . ASP B 1 361 ? 46.679 2.396 12.578 1.00 8.63 361 ASP B C 1
ATOM 6361 O O . ASP B 1 361 ? 46.847 2.564 11.372 1.00 8.16 361 ASP B O 1
ATOM 6366 N N . VAL B 1 362 ? 45.854 1.484 13.067 1.00 7.15 362 VAL B N 1
ATOM 6367 C CA . VAL B 1 362 ? 45.075 0.624 12.173 1.00 6.39 362 VAL B CA 1
ATOM 6368 C C . VAL B 1 362 ? 43.823 1.383 11.779 1.00 5.50 362 VAL B C 1
ATOM 6369 O O . VAL B 1 362 ? 43.064 1.824 12.664 1.00 4.24 362 VAL B O 1
ATOM 6373 N N . ALA B 1 363 ? 43.609 1.548 10.472 1.00 3.33 363 ALA B N 1
ATOM 6374 C CA . ALA B 1 363 ? 42.446 2.255 9.948 1.00 3.50 363 ALA B CA 1
ATOM 6375 C C . ALA B 1 363 ? 41.182 1.439 10.106 1.00 3.47 363 ALA B C 1
ATOM 6376 O O . ALA B 1 363 ? 41.221 0.212 10.179 1.00 3.65 363 ALA B O 1
ATOM 6378 N N . THR B 1 364 ? 40.069 2.144 10.200 1.00 3.05 364 THR B N 1
ATOM 6379 C CA . THR B 1 364 ? 38.774 1.487 10.298 1.00 3.09 364 THR B CA 1
ATOM 6380 C C . THR B 1 364 ? 37.705 2.318 9.595 1.00 3.05 364 THR B C 1
ATOM 6381 O O . THR B 1 364 ? 37.886 3.531 9.401 1.00 2.72 364 THR B O 1
ATOM 6385 N N . THR B 1 365 ? 36.608 1.660 9.231 1.00 2.41 365 THR B N 1
ATOM 6386 C CA . THR B 1 365 ? 35.444 2.322 8.653 1.00 2.38 365 THR B CA 1
ATOM 6387 C C . THR B 1 365 ? 34.180 1.811 9.296 1.00 2.45 365 THR B C 1
ATOM 6388 O O . THR B 1 365 ? 34.016 0.593 9.488 1.00 3.05 365 THR B O 1
ATOM 6392 N N . VAL B 1 366 ? 33.306 2.750 9.642 1.00 2.37 366 VAL B N 1
ATOM 6393 C CA . VAL B 1 366 ? 31.961 2.471 10.136 1.00 2.07 366 VAL B CA 1
ATOM 6394 C C . VAL B 1 366 ? 31.029 2.683 8.947 1.00 2.00 366 VAL B C 1
ATOM 6395 O O . VAL B 1 366 ? 30.915 3.802 8.405 1.00 2.00 366 VAL B O 1
ATOM 6399 N N . PHE B 1 367 ? 30.377 1.612 8.513 1.00 2.00 367 PHE B N 1
ATOM 6400 C CA . PHE B 1 367 ? 29.567 1.686 7.297 1.00 2.00 367 PHE B CA 1
ATOM 6401 C C . PHE B 1 367 ? 28.131 2.114 7.579 1.00 2.00 367 PHE B C 1
ATOM 6402 O O . PHE B 1 367 ? 27.195 1.416 7.237 1.00 2.00 367 PHE B O 1
ATOM 6410 N N . THR B 1 368 ? 27.991 3.265 8.240 1.00 2.00 368 THR B N 1
ATOM 6411 C CA . THR B 1 368 ? 26.714 3.947 8.427 1.00 2.00 368 THR B CA 1
ATOM 6412 C C . THR B 1 368 ? 26.193 4.545 7.103 1.00 2.00 368 THR B C 1
ATOM 6413 O O . THR B 1 368 ? 26.912 4.531 6.091 1.00 2.00 368 THR B O 1
ATOM 6417 N N . PRO B 1 369 ? 24.922 5.023 7.082 1.00 2.00 369 PRO B N 1
ATOM 6418 C CA . PRO B 1 369 ? 24.339 5.504 5.802 1.00 2.09 369 PRO B CA 1
ATOM 6419 C C . PRO B 1 369 ? 25.229 6.544 5.109 1.00 2.25 369 PRO B C 1
ATOM 6420 O O . PRO B 1 369 ? 25.521 6.397 3.904 1.00 2.06 369 PRO B O 1
ATOM 6424 N N . LEU B 1 370 ? 25.687 7.520 5.888 1.00 2.00 370 LEU B N 1
ATOM 6425 C CA . LEU B 1 370 ? 26.859 8.345 5.555 1.00 2.00 370 LEU B CA 1
ATOM 6426 C C . LEU B 1 370 ? 28.042 7.749 6.324 1.00 2.00 370 LEU B C 1
ATOM 6427 O O . LEU B 1 370 ? 28.016 7.655 7.564 1.00 2.00 370 LEU B O 1
ATOM 6432 N N . GLU B 1 371 ? 29.038 7.247 5.592 1.00 2.00 371 GLU B N 1
ATOM 6433 C CA . GLU B 1 371 ? 30.077 6.429 6.206 1.00 2.00 371 GLU B CA 1
ATOM 6434 C C . GLU B 1 371 ? 31.081 7.286 6.968 1.00 2.00 371 GLU B C 1
ATOM 6435 O O . GLU B 1 371 ? 31.269 8.452 6.645 1.00 2.00 371 GLU B O 1
ATOM 6441 N N . TYR B 1 372 ? 31.719 6.691 7.975 1.00 2.00 372 TYR B N 1
ATOM 6442 C CA . TYR B 1 372 ? 32.779 7.362 8.740 1.00 2.00 372 TYR B CA 1
ATOM 6443 C C . TYR B 1 372 ? 34.032 6.505 8.761 1.00 2.03 372 TYR B C 1
ATOM 6444 O O . TYR B 1 372 ? 33.982 5.351 9.204 1.00 2.74 372 TYR B O 1
ATOM 6453 N N . ALA B 1 373 ? 35.158 7.049 8.300 1.00 2.00 373 ALA B N 1
ATOM 6454 C CA . ALA B 1 373 ? 36.414 6.296 8.409 1.00 2.00 373 ALA B CA 1
ATOM 6455 C C . ALA B 1 373 ? 37.466 7.138 9.085 1.00 2.00 373 ALA B C 1
ATOM 6456 O O . ALA B 1 373 ? 37.447 8.367 9.002 1.00 2.00 373 ALA B O 1
ATOM 6458 N N . CYS B 1 374 ? 38.381 6.472 9.775 1.00 2.00 374 CYS B N 1
ATOM 6459 C CA . CYS B 1 374 ? 39.428 7.207 10.479 1.00 2.17 374 CYS B CA 1
ATOM 6460 C C . CYS B 1 374 ? 40.683 6.356 10.614 1.00 2.00 374 CYS B C 1
ATOM 6461 O O . CYS B 1 374 ? 40.642 5.128 10.470 1.00 2.00 374 CYS B O 1
ATOM 6464 N N . VAL B 1 375 ? 41.794 7.015 10.890 1.00 2.03 375 VAL B N 1
ATOM 6465 C CA . VAL B 1 375 ? 43.047 6.308 11.164 1.00 2.07 375 VAL B CA 1
ATOM 6466 C C . VAL B 1 375 ? 43.850 7.195 12.108 1.00 2.25 375 VAL B C 1
ATOM 6467 O O . VAL B 1 375 ? 43.835 8.429 11.983 1.00 2.42 375 VAL B O 1
ATOM 6471 N N . GLY B 1 376 ? 44.504 6.568 13.080 1.00 2.46 376 GLY B N 1
ATOM 6472 C CA . GLY B 1 376 ? 45.296 7.329 14.043 1.00 2.57 376 GLY B CA 1
ATOM 6473 C C . GLY B 1 376 ? 44.477 7.878 15.196 1.00 2.98 376 GLY B C 1
ATOM 6474 O O . GLY B 1 376 ? 43.427 7.335 15.537 1.00 2.86 376 GLY B O 1
ATOM 6475 N N . LEU B 1 377 ? 44.953 8.963 15.800 1.00 2.42 377 LEU B N 1
ATOM 6476 C CA . LEU B 1 377 ? 44.356 9.441 17.062 1.00 2.58 377 LEU B CA 1
ATOM 6477 C C . LEU B 1 377 ? 43.072 10.229 16.873 1.00 2.84 377 LEU B C 1
ATOM 6478 O O . LEU B 1 377 ? 42.937 10.997 15.924 1.00 2.82 377 LEU B O 1
ATOM 6483 N N . SER B 1 378 ? 42.141 10.045 17.807 1.00 3.06 378 SER B N 1
ATOM 6484 C CA . SER B 1 378 ? 41.058 11.010 17.976 1.00 3.17 378 SER B CA 1
ATOM 6485 C C . SER B 1 378 ? 41.639 12.336 18.456 1.00 3.67 378 SER B C 1
ATOM 6486 O O . SER B 1 378 ? 42.727 12.389 19.063 1.00 3.53 378 SER B O 1
ATOM 6489 N N . GLU B 1 379 ? 40.910 13.410 18.206 1.00 3.08 379 GLU B N 1
ATOM 6490 C CA . GLU B 1 379 ? 41.318 14.727 18.696 1.00 3.34 379 GLU B CA 1
ATOM 6491 C C . GLU B 1 379 ? 41.523 14.736 20.217 1.00 3.82 379 GLU B C 1
ATOM 6492 O O . GLU B 1 379 ? 42.568 15.169 20.712 1.00 3.66 379 GLU B O 1
ATOM 6498 N N . GLU B 1 380 ? 40.569 14.182 20.959 1.00 4.36 380 GLU B N 1
ATOM 6499 C CA . GLU B 1 380 ? 40.689 14.156 22.405 1.00 4.69 380 GLU B CA 1
ATOM 6500 C C . GLU B 1 380 ? 41.898 13.354 22.909 1.00 4.92 380 GLU B C 1
ATOM 6501 O O . GLU B 1 380 ? 42.538 13.758 23.900 1.00 4.56 380 GLU B O 1
ATOM 6507 N N . ASP B 1 381 ? 42.226 12.242 22.241 1.00 4.60 381 ASP B N 1
ATOM 6508 C CA . ASP B 1 381 ? 43.382 11.430 22.633 1.00 5.46 381 ASP B CA 1
ATOM 6509 C C . ASP B 1 381 ? 44.697 12.163 22.348 1.00 5.67 381 ASP B C 1
ATOM 6510 O O . ASP B 1 381 ? 45.630 12.090 23.139 1.00 5.03 381 ASP B O 1
ATOM 6515 N N . ALA B 1 382 ? 44.761 12.867 21.214 1.00 5.14 382 ALA B N 1
ATOM 6516 C CA . ALA B 1 382 ? 45.963 13.603 20.830 1.00 5.61 382 ALA B CA 1
ATOM 6517 C C . ALA B 1 382 ? 46.237 14.732 21.828 1.00 5.80 382 ALA B C 1
ATOM 6518 O O . ALA B 1 382 ? 47.390 14.957 22.218 1.00 6.02 382 ALA B O 1
ATOM 6520 N N . VAL B 1 383 ? 45.164 15.423 22.225 1.00 5.79 383 VAL B N 1
ATOM 6521 C CA . VAL B 1 383 ? 45.222 16.524 23.201 1.00 6.12 383 VAL B CA 1
ATOM 6522 C C . VAL B 1 383 ? 45.644 16.009 24.572 1.00 6.67 383 VAL B C 1
ATOM 6523 O O . VAL B 1 383 ? 46.519 16.606 25.212 1.00 6.27 383 VAL B O 1
ATOM 6527 N N . LYS B 1 384 ? 45.057 14.893 25.009 1.00 7.11 384 LYS B N 1
ATOM 6528 C CA . LYS B 1 384 ? 45.431 14.260 26.286 1.00 8.48 384 LYS B CA 1
ATOM 6529 C C . LYS B 1 384 ? 46.899 13.864 26.333 1.00 8.74 384 LYS B C 1
ATOM 6530 O O . LYS B 1 384 ? 47.577 14.085 27.340 1.00 8.38 384 LYS B O 1
ATOM 6536 N N . GLN B 1 385 ? 47.371 13.264 25.247 1.00 9.22 385 GLN B N 1
ATOM 6537 C CA . GLN B 1 385 ? 48.728 12.766 25.115 1.00 10.27 385 GLN B CA 1
ATOM 6538 C C . GLN B 1 385 ? 49.811 13.864 24.979 1.00 10.19 385 GLN B C 1
ATOM 6539 O O . GLN B 1 385 ? 50.834 13.788 25.656 1.00 9.85 385 GLN B O 1
ATOM 6545 N N . PHE B 1 386 ? 49.572 14.890 24.159 1.00 9.42 386 PHE B N 1
ATOM 6546 C CA . PHE B 1 386 ? 50.621 15.825 23.728 1.00 9.56 386 PHE B CA 1
ATOM 6547 C C . PHE B 1 386 ? 50.431 17.260 24.237 1.00 10.09 386 PHE B C 1
ATOM 6548 O O . PHE B 1 386 ? 51.350 18.093 24.117 1.00 10.94 386 PHE B O 1
ATOM 6556 N N . GLY B 1 387 ? 49.247 17.540 24.782 1.00 9.90 387 GLY B N 1
ATOM 6557 C CA . GLY B 1 387 ? 48.880 18.873 25.282 1.00 10.07 387 GLY B CA 1
ATOM 6558 C C . GLY B 1 387 ? 48.216 19.698 24.201 1.00 10.55 387 GLY B C 1
ATOM 6559 O O . GLY B 1 387 ? 48.649 19.673 23.042 1.00 10.26 387 GLY B O 1
ATOM 6560 N N . ALA B 1 388 ? 47.169 20.433 24.570 1.00 10.32 388 ALA B N 1
ATOM 6561 C CA . ALA B 1 388 ? 46.378 21.176 23.599 1.00 10.25 388 ALA B CA 1
ATOM 6562 C C . ALA B 1 388 ? 47.259 22.141 22.823 1.00 10.62 388 ALA B C 1
ATOM 6563 O O . ALA B 1 388 ? 47.057 22.337 21.631 1.00 10.49 388 ALA B O 1
ATOM 6565 N N . ASP B 1 389 ? 48.268 22.696 23.503 1.00 10.41 389 ASP B N 1
ATOM 6566 C CA . ASP B 1 389 ? 49.119 23.743 22.942 1.00 10.76 389 ASP B CA 1
ATOM 6567 C C . ASP B 1 389 ? 50.077 23.236 21.864 1.00 9.73 389 ASP B C 1
ATOM 6568 O O . ASP B 1 389 ? 50.690 24.037 21.142 1.00 9.50 389 ASP B O 1
ATOM 6573 N N . GLU B 1 390 ? 50.225 21.925 21.772 1.00 8.62 390 GLU B N 1
ATOM 6574 C CA . GLU B 1 390 ? 51.051 21.337 20.715 1.00 8.72 390 GLU B CA 1
ATOM 6575 C C . GLU B 1 390 ? 50.220 20.469 19.745 1.00 8.13 390 GLU B C 1
ATOM 6576 O O . GLU B 1 390 ? 50.755 19.622 19.007 1.00 8.02 390 GLU B O 1
ATOM 6582 N N . ILE B 1 391 ? 48.907 20.707 19.739 1.00 6.98 391 ILE B N 1
ATOM 6583 C CA . ILE B 1 391 ? 47.996 20.071 18.766 1.00 6.22 391 ILE B CA 1
ATOM 6584 C C . ILE B 1 391 ? 47.393 21.158 17.883 1.00 5.79 391 ILE B C 1
ATOM 6585 O O . ILE B 1 391 ? 47.001 22.234 18.371 1.00 5.48 391 ILE B O 1
ATOM 6590 N N . GLU B 1 392 ? 47.340 20.884 16.579 1.00 4.72 392 GLU B N 1
ATOM 6591 C CA . GLU B 1 392 ? 46.625 21.719 15.630 1.00 4.32 392 GLU B CA 1
ATOM 6592 C C . GLU B 1 392 ? 45.588 20.826 14.936 1.00 3.37 392 GLU B C 1
ATOM 6593 O O . GLU B 1 392 ? 45.887 19.670 14.590 1.00 3.11 392 GLU B O 1
ATOM 6599 N N . VAL B 1 393 ? 44.363 21.334 14.766 1.00 2.88 393 VAL B N 1
ATOM 6600 C CA . VAL B 1 393 ? 43.331 20.566 14.057 1.00 2.97 393 VAL B CA 1
ATOM 6601 C C . VAL B 1 393 ? 42.837 21.361 12.850 1.00 2.96 393 VAL B C 1
ATOM 6602 O O . VAL B 1 393 ? 42.327 22.474 13.018 1.00 2.50 393 VAL B O 1
ATOM 6606 N N . PHE B 1 394 ? 43.015 20.791 11.653 1.00 2.04 394 PHE B N 1
ATOM 6607 C CA . PHE B 1 394 ? 42.556 21.397 10.396 1.00 2.13 394 PHE B CA 1
ATOM 6608 C C . PHE B 1 394 ? 41.223 20.724 10.088 1.00 2.11 394 PHE B C 1
ATOM 6609 O O . PHE B 1 394 ? 41.140 19.495 10.133 1.00 2.49 394 PHE B O 1
ATOM 6617 N N . HIS B 1 395 ? 40.183 21.500 9.779 1.00 2.32 395 HIS B N 1
ATOM 6618 C CA . HIS B 1 395 ? 38.873 20.890 9.550 1.00 2.09 395 HIS B CA 1
ATOM 6619 C C . HIS B 1 395 ? 38.054 21.619 8.485 1.00 2.00 395 HIS B C 1
ATOM 6620 O O . HIS B 1 395 ? 38.350 22.746 8.102 1.00 2.00 395 HIS B O 1
ATOM 6627 N N . GLY B 1 396 ? 37.041 20.932 7.997 1.00 2.00 396 GLY B N 1
ATOM 6628 C CA . GLY B 1 396 ? 36.208 21.546 6.970 1.00 2.00 396 GLY B CA 1
ATOM 6629 C C . GLY B 1 396 ? 34.910 20.816 6.719 1.00 2.00 396 GLY B C 1
ATOM 6630 O O . GLY B 1 396 ? 34.803 19.615 6.909 1.00 2.25 396 GLY B O 1
ATOM 6631 N N . TYR B 1 397 ? 33.909 21.590 6.309 1.00 2.00 397 TYR B N 1
ATOM 6632 C CA . TYR B 1 397 ? 32.689 21.047 5.738 1.00 2.00 397 TYR B CA 1
ATOM 6633 C C . TYR B 1 397 ? 32.848 21.138 4.231 1.00 2.26 397 TYR B C 1
ATOM 6634 O O . TYR B 1 397 ? 33.232 22.201 3.703 1.00 2.19 397 TYR B O 1
ATOM 6643 N N . TYR B 1 398 ? 32.539 20.055 3.530 1.00 2.00 398 TYR B N 1
ATOM 6644 C CA . TYR B 1 398 ? 32.797 19.978 2.084 1.00 2.00 398 TYR B CA 1
ATOM 6645 C C . TYR B 1 398 ? 31.533 19.454 1.376 1.00 2.00 398 TYR B C 1
ATOM 6646 O O . TYR B 1 398 ? 30.574 19.029 2.018 1.00 2.00 398 TYR B O 1
ATOM 6655 N N . LYS B 1 399 ? 31.538 19.524 0.049 1.00 2.00 399 LYS B N 1
ATOM 6656 C CA . LYS B 1 399 ? 30.376 19.125 -0.724 1.00 2.00 399 LYS B CA 1
ATOM 6657 C C . LYS B 1 399 ? 30.823 18.218 -1.858 1.00 2.00 399 LYS B C 1
ATOM 6658 O O . LYS B 1 399 ? 31.588 18.644 -2.722 1.00 2.00 399 LYS B O 1
ATOM 6664 N N . PRO B 1 400 ? 30.341 16.968 -1.865 1.00 2.00 400 PRO B N 1
ATOM 6665 C CA . PRO B 1 400 ? 30.619 16.091 -2.994 1.00 2.00 400 PRO B CA 1
ATOM 6666 C C . PRO B 1 400 ? 29.957 16.625 -4.245 1.00 2.00 400 PRO B C 1
ATOM 6667 O O . PRO B 1 400 ? 28.792 17.035 -4.200 1.00 2.00 400 PRO B O 1
ATOM 6671 N N . THR B 1 401 ? 30.691 16.596 -5.354 1.00 2.00 401 THR B N 1
ATOM 6672 C CA . THR B 1 401 ? 30.190 17.177 -6.610 1.00 2.00 401 THR B CA 1
ATOM 6673 C C . THR B 1 401 ? 28.813 16.626 -6.969 1.00 2.00 401 THR B C 1
ATOM 6674 O O . THR B 1 401 ? 27.933 17.357 -7.438 1.00 2.00 401 THR B O 1
ATOM 6678 N N . GLU B 1 402 ? 28.639 15.330 -6.714 1.00 2.00 402 GLU B N 1
ATOM 6679 C CA . GLU B 1 402 ? 27.444 14.616 -7.127 1.00 2.00 402 GLU B CA 1
ATOM 6680 C C . GLU B 1 402 ? 26.200 14.974 -6.324 1.00 2.00 402 GLU B C 1
ATOM 6681 O O . GLU B 1 402 ? 25.089 14.679 -6.762 1.00 2.00 402 GLU B O 1
ATOM 6687 N N . PHE B 1 403 ? 26.384 15.585 -5.150 1.00 2.00 403 PHE B N 1
ATOM 6688 C CA . PHE B 1 403 ? 25.262 15.806 -4.233 1.00 2.00 403 PHE B CA 1
ATOM 6689 C C . PHE B 1 403 ? 24.391 17.008 -4.635 1.00 2.00 403 PHE B C 1
ATOM 6690 O O . PHE B 1 403 ? 23.218 17.083 -4.251 1.00 2.00 403 PHE B O 1
ATOM 6698 N N . PHE B 1 404 ? 24.938 17.955 -5.408 1.00 2.00 404 PHE B N 1
ATOM 6699 C CA . PHE B 1 404 ? 24.184 19.188 -5.661 1.00 2.00 404 PHE B CA 1
ATOM 6700 C C . PHE B 1 404 ? 22.880 18.948 -6.431 1.00 2.00 404 PHE B C 1
ATOM 6701 O O . PHE B 1 404 ? 21.819 19.424 -6.021 1.00 2.00 404 PHE B O 1
ATOM 6709 N N . ILE B 1 405 ? 22.947 18.235 -7.560 1.00 2.00 405 ILE B N 1
ATOM 6710 C CA . ILE B 1 405 ? 21.731 18.029 -8.362 1.00 2.00 405 ILE B CA 1
ATOM 6711 C C . ILE B 1 405 ? 20.566 17.401 -7.570 1.00 2.00 405 ILE B C 1
ATOM 6712 O O . ILE B 1 405 ? 19.449 17.935 -7.550 1.00 2.00 405 ILE B O 1
ATOM 6717 N N . PRO B 1 406 ? 20.815 16.266 -6.912 1.00 2.00 406 PRO B N 1
ATOM 6718 C CA . PRO B 1 406 ? 19.732 15.692 -6.105 1.00 2.00 406 PRO B CA 1
ATOM 6719 C C . PRO B 1 406 ? 19.490 16.371 -4.734 1.00 2.00 406 PRO B C 1
ATOM 6720 O O . PRO B 1 406 ? 18.554 15.979 -3.970 1.00 2.00 406 PRO B O 1
ATOM 6724 N N . GLN B 1 407 ? 20.305 17.391 -4.445 1.00 2.00 407 GLN B N 1
ATOM 6725 C CA . GLN B 1 407 ? 20.295 18.083 -3.170 1.00 2.00 407 GLN B CA 1
ATOM 6726 C C . GLN B 1 407 ? 20.386 17.117 -2.011 1.00 2.00 407 GLN B C 1
ATOM 6727 O O . GLN B 1 407 ? 19.625 17.202 -1.039 1.00 2.00 407 GLN B O 1
ATOM 6733 N N . LYS B 1 408 ? 21.335 16.196 -2.132 1.00 2.00 408 LYS B N 1
ATOM 6734 C CA . LYS B 1 408 ? 21.598 15.224 -1.079 1.00 2.00 408 LYS B CA 1
ATOM 6735 C C . LYS B 1 408 ? 22.263 15.978 0.050 1.00 2.00 408 LYS B C 1
ATOM 6736 O O . LYS B 1 408 ? 23.081 16.889 -0.201 1.00 2.00 408 LYS B O 1
ATOM 6742 N N . SER B 1 409 ? 21.895 15.634 1.284 1.00 2.00 409 SER B N 1
ATOM 6743 C CA . SER B 1 409 ? 22.410 16.388 2.448 1.00 2.00 409 SER B CA 1
ATOM 6744 C C . SER B 1 409 ? 23.924 16.457 2.531 1.00 2.00 409 SER B C 1
ATOM 6745 O O . SER B 1 409 ? 24.625 15.431 2.516 1.00 2.00 409 SER B O 1
ATOM 6748 N N . VAL B 1 410 ? 24.405 17.691 2.688 1.00 2.00 410 VAL B N 1
ATOM 6749 C CA . VAL B 1 410 ? 25.813 17.945 2.983 1.00 2.00 410 VAL B CA 1
ATOM 6750 C C . VAL B 1 410 ? 26.023 18.351 4.452 1.00 2.00 410 VAL B C 1
ATOM 6751 O O . VAL B 1 410 ? 27.112 18.773 4.819 1.00 2.00 410 VAL B O 1
ATOM 6755 N N . ARG B 1 411 ? 24.984 18.220 5.292 1.00 2.00 411 ARG B N 1
ATOM 6756 C CA . ARG B 1 411 ? 25.097 18.706 6.669 1.00 2.00 411 ARG B CA 1
ATOM 6757 C C . ARG B 1 411 ? 26.275 18.103 7.432 1.00 2.00 411 ARG B C 1
ATOM 6758 O O . ARG B 1 411 ? 26.897 18.773 8.277 1.00 2.00 411 ARG B O 1
ATOM 6766 N N . TYR B 1 412 ? 26.539 16.828 7.159 1.00 2.00 412 TYR B N 1
ATOM 6767 C CA . TYR B 1 412 ? 27.506 16.048 7.940 1.00 2.00 412 TYR B CA 1
ATOM 6768 C C . TYR B 1 412 ? 28.680 15.561 7.086 1.00 2.00 412 TYR B C 1
ATOM 6769 O O . TYR B 1 412 ? 29.406 14.649 7.487 1.00 2.00 412 TYR B O 1
ATOM 6778 N N . CYS B 1 413 ? 28.863 16.198 5.929 1.00 2.00 413 CYS B N 1
ATOM 6779 C CA . CYS B 1 413 ? 30.066 16.006 5.117 1.00 2.00 413 CYS B CA 1
ATOM 6780 C C . CYS B 1 413 ? 31.192 16.849 5.733 1.00 2.00 413 CYS B C 1
ATOM 6781 O O . CYS B 1 413 ? 31.367 18.014 5.425 1.00 2.00 413 CYS B O 1
ATOM 6784 N N . TYR B 1 414 ? 31.967 16.208 6.603 1.00 2.00 414 TYR B N 1
ATOM 6785 C CA . TYR B 1 414 ? 32.935 16.921 7.429 1.00 2.00 414 TYR B CA 1
ATOM 6786 C C . TYR B 1 414 ? 34.179 16.047 7.506 1.00 2.00 414 TYR B C 1
ATOM 6787 O O . TYR B 1 414 ? 34.082 14.820 7.515 1.00 2.00 414 TYR B O 1
ATOM 6796 N N . LEU B 1 415 ? 35.345 16.682 7.514 1.00 2.00 415 LEU B N 1
ATOM 6797 C CA . LEU B 1 415 ? 36.585 15.944 7.712 1.00 2.00 415 LEU B CA 1
ATOM 6798 C C . LEU B 1 415 ? 37.542 16.777 8.560 1.00 2.00 415 LEU B C 1
ATOM 6799 O O . LEU B 1 415 ? 37.430 18.006 8.616 1.00 2.00 415 LEU B O 1
ATOM 6804 N N . LYS B 1 416 ? 38.498 16.111 9.195 1.00 2.00 416 LYS B N 1
ATOM 6805 C CA . LYS B 1 416 ? 39.534 16.845 9.926 1.00 2.00 416 LYS B CA 1
ATOM 6806 C C . LYS B 1 416 ? 40.844 16.078 9.953 1.00 2.00 416 LYS B C 1
ATOM 6807 O O . LYS B 1 416 ? 40.863 14.839 9.845 1.00 2.00 416 LYS B O 1
ATOM 6813 N N . ALA B 1 417 ? 41.927 16.837 10.131 1.00 2.00 417 ALA B N 1
ATOM 6814 C CA . ALA B 1 417 ? 43.255 16.282 10.356 1.00 2.00 417 ALA B CA 1
ATOM 6815 C C . ALA B 1 417 ? 43.771 16.793 11.719 1.00 2.00 417 ALA B C 1
ATOM 6816 O O . ALA B 1 417 ? 43.735 17.996 11.991 1.00 2.00 417 ALA B O 1
ATOM 6818 N N . VAL B 1 418 ? 44.209 15.855 12.560 1.00 2.00 418 VAL B N 1
ATOM 6819 C CA . VAL B 1 418 ? 44.739 16.148 13.897 1.00 2.00 418 VAL B CA 1
ATOM 6820 C C . VAL B 1 418 ? 46.255 16.017 13.797 1.00 2.00 418 VAL B C 1
ATOM 6821 O O . VAL B 1 418 ? 46.749 14.973 13.372 1.00 2.00 418 VAL B O 1
ATOM 6825 N N . ALA B 1 419 ? 46.981 17.085 14.133 1.00 2.00 419 ALA B N 1
ATOM 6826 C CA . ALA B 1 419 ? 48.422 17.118 13.879 1.00 2.12 419 ALA B CA 1
ATOM 6827 C C . ALA B 1 419 ? 49.224 17.738 15.024 1.00 2.08 419 ALA B C 1
ATOM 6828 O O . ALA B 1 419 ? 48.690 18.443 15.876 1.00 2.34 419 ALA B O 1
ATOM 6830 N N . GLU B 1 420 ? 50.527 17.480 15.002 1.00 2.48 420 GLU B N 1
ATOM 6831 C CA . GLU B 1 420 ? 51.485 18.238 15.794 1.00 3.12 420 GLU B CA 1
ATOM 6832 C C . GLU B 1 420 ? 51.471 19.715 15.345 1.00 3.13 420 GLU B C 1
ATOM 6833 O O . GLU B 1 420 ? 51.546 19.998 14.155 1.00 3.09 420 GLU B O 1
ATOM 6839 N N . ARG B 1 421 ? 51.439 20.651 16.292 1.00 4.12 421 ARG B N 1
ATOM 6840 C CA . ARG B 1 421 ? 51.308 22.066 15.951 1.00 5.17 421 ARG B CA 1
ATOM 6841 C C . ARG B 1 421 ? 52.537 22.676 15.277 1.00 5.55 421 ARG B C 1
ATOM 6842 O O . ARG B 1 421 ? 52.409 23.390 14.278 1.00 4.91 421 ARG B O 1
ATOM 6850 N N . HIS B 1 422 ? 53.712 22.387 15.824 1.00 5.87 422 HIS B N 1
ATOM 6851 C CA . HIS B 1 422 ? 54.957 22.992 15.343 1.00 6.62 422 HIS B CA 1
ATOM 6852 C C . HIS B 1 422 ? 55.923 21.922 14.874 1.00 6.62 422 HIS B C 1
ATOM 6853 O O . HIS B 1 422 ? 55.558 20.757 14.757 1.00 6.99 422 HIS B O 1
ATOM 6860 N N . GLY B 1 423 ? 57.155 22.329 14.574 1.00 6.73 423 GLY B N 1
ATOM 6861 C CA . GLY B 1 423 ? 58.209 21.395 14.189 1.00 6.74 423 GLY B CA 1
ATOM 6862 C C . GLY B 1 423 ? 57.847 20.716 12.879 1.00 6.44 423 GLY B C 1
ATOM 6863 O O . GLY B 1 423 ? 57.514 21.392 11.894 1.00 6.92 423 GLY B O 1
ATOM 6864 N N . ASP B 1 424 ? 57.882 19.389 12.883 1.00 5.82 424 ASP B N 1
ATOM 6865 C CA . ASP B 1 424 ? 57.668 18.590 11.684 1.00 5.25 424 ASP B CA 1
ATOM 6866 C C . ASP B 1 424 ? 56.202 18.610 11.282 1.00 4.61 424 ASP B C 1
ATOM 6867 O O . ASP B 1 424 ? 55.873 18.289 10.136 1.00 3.83 424 ASP B O 1
ATOM 6872 N N . GLN B 1 425 ? 55.331 18.971 12.226 1.00 3.65 425 GLN B N 1
ATOM 6873 C CA . GLN B 1 425 ? 53.870 18.906 12.005 1.00 3.57 425 GLN B CA 1
ATOM 6874 C C . GLN B 1 425 ? 53.429 17.516 11.516 1.00 3.44 425 GLN B C 1
ATOM 6875 O O . GLN B 1 425 ? 52.698 17.375 10.523 1.00 2.87 425 GLN B O 1
ATOM 6881 N N . ARG B 1 426 ? 53.864 16.493 12.237 1.00 3.15 426 ARG B N 1
ATOM 6882 C CA . ARG B 1 426 ? 53.449 15.126 11.991 1.00 3.48 426 ARG B CA 1
ATOM 6883 C C . ARG B 1 426 ? 51.912 14.988 12.119 1.00 3.07 426 ARG B C 1
ATOM 6884 O O . ARG B 1 426 ? 51.311 15.461 13.076 1.00 3.08 426 ARG B O 1
ATOM 6892 N N . VAL B 1 427 ? 51.281 14.356 11.131 1.00 3.35 427 VAL B N 1
ATOM 6893 C CA . VAL B 1 427 ? 49.847 14.042 11.269 1.00 2.77 427 VAL B CA 1
ATOM 6894 C C . VAL B 1 427 ? 49.651 12.894 12.268 1.00 3.04 427 VAL B C 1
ATOM 6895 O O . VAL B 1 427 ? 50.322 11.849 12.176 1.00 3.30 427 VAL B O 1
ATOM 6899 N N . TYR B 1 428 ? 48.761 13.107 13.241 1.00 2.48 428 TYR B N 1
ATOM 6900 C CA . TYR B 1 428 ? 48.433 12.101 14.254 1.00 2.72 428 TYR B CA 1
ATOM 6901 C C . TYR B 1 428 ? 47.183 11.306 13.930 1.00 2.68 428 TYR B C 1
ATOM 6902 O O . TYR B 1 428 ? 47.101 10.130 14.292 1.00 2.76 428 TYR B O 1
ATOM 6911 N N . GLY B 1 429 ? 46.206 11.948 13.288 1.00 2.50 429 GLY B N 1
ATOM 6912 C CA . GLY B 1 429 ? 44.916 11.318 13.020 1.00 2.30 429 GLY B CA 1
ATOM 6913 C C . GLY B 1 429 ? 44.168 11.975 11.860 1.00 2.26 429 GLY B C 1
ATOM 6914 O O . GLY B 1 429 ? 44.274 13.190 11.659 1.00 2.19 429 GLY B O 1
ATOM 6915 N N . LEU B 1 430 ? 43.433 11.161 11.104 1.00 2.00 430 LEU B N 1
ATOM 6916 C CA . LEU B 1 430 ? 42.596 11.643 9.983 1.00 2.00 430 LEU B CA 1
ATOM 6917 C C . LEU B 1 430 ? 41.189 11.081 10.121 1.00 2.00 430 LEU B C 1
ATOM 6918 O O . LEU B 1 430 ? 41.026 9.891 10.432 1.00 2.02 430 LEU B O 1
ATOM 6923 N N . HIS B 1 431 ? 40.178 11.929 9.899 1.00 2.00 431 HIS B N 1
ATOM 6924 C CA . HIS B 1 431 ? 38.784 11.553 10.130 1.00 2.00 431 HIS B CA 1
ATOM 6925 C C . HIS B 1 431 ? 37.907 12.123 9.020 1.00 2.00 431 HIS B C 1
ATOM 6926 O O . HIS B 1 431 ? 38.032 13.304 8.692 1.00 2.00 431 HIS B O 1
ATOM 6933 N N . TYR B 1 432 ? 37.026 11.299 8.455 1.00 2.00 432 TYR B N 1
ATOM 6934 C CA . TYR B 1 432 ? 36.216 11.733 7.303 1.00 2.00 432 TYR B CA 1
ATOM 6935 C C . TYR B 1 432 ? 34.855 11.090 7.401 1.00 2.00 432 TYR B C 1
ATOM 6936 O O . TYR B 1 432 ? 34.757 9.872 7.555 1.00 2.00 432 TYR B O 1
ATOM 6945 N N . ILE B 1 433 ? 33.807 11.895 7.310 1.00 2.00 433 ILE B N 1
ATOM 6946 C CA . ILE B 1 433 ? 32.454 11.370 7.137 1.00 2.00 433 ILE B CA 1
ATOM 6947 C C . ILE B 1 433 ? 32.001 11.744 5.737 1.00 2.00 433 ILE B C 1
ATOM 6948 O O . ILE B 1 433 ? 32.067 12.915 5.366 1.00 2.00 433 ILE B O 1
ATOM 6953 N N . GLY B 1 434 ? 31.524 10.761 4.979 1.00 2.00 434 GLY B N 1
ATOM 6954 C CA . GLY B 1 434 ? 31.004 11.020 3.639 1.00 2.00 434 GLY B CA 1
ATOM 6955 C C . GLY B 1 434 ? 30.941 9.738 2.826 1.00 2.00 434 GLY B C 1
ATOM 6956 O O . GLY B 1 434 ? 31.073 8.648 3.366 1.00 2.00 434 GLY B O 1
ATOM 6957 N N . PRO B 1 435 ? 30.747 9.869 1.515 1.00 2.00 435 PRO B N 1
ATOM 6958 C CA . PRO B 1 435 ? 30.664 8.695 0.651 1.00 2.00 435 PRO B CA 1
ATOM 6959 C C . PRO B 1 435 ? 32.007 7.963 0.562 1.00 2.00 435 PRO B C 1
ATOM 6960 O O . PRO B 1 435 ? 33.068 8.582 0.649 1.00 2.00 435 PRO B O 1
ATOM 6964 N N . VAL B 1 436 ? 31.931 6.640 0.398 1.00 2.00 436 VAL B N 1
ATOM 6965 C CA . VAL B 1 436 ? 33.096 5.768 0.222 1.00 2.00 436 VAL B CA 1
ATOM 6966 C C . VAL B 1 436 ? 34.267 6.103 1.162 1.00 2.00 436 VAL B C 1
ATOM 6967 O O . VAL B 1 436 ? 35.430 6.228 0.739 1.00 2.00 436 VAL B O 1
ATOM 6971 N N . ALA B 1 437 ? 33.942 6.253 2.447 1.00 2.00 437 ALA B N 1
ATOM 6972 C CA 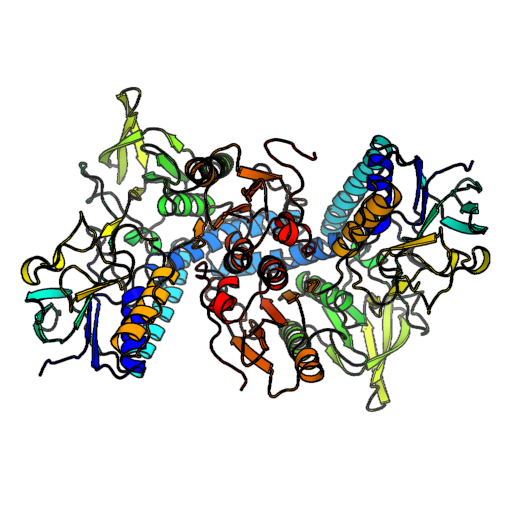. ALA B 1 437 ? 34.928 6.688 3.438 1.00 2.05 437 ALA B CA 1
ATOM 6973 C C . ALA B 1 437 ? 36.142 5.757 3.555 1.00 2.00 437 ALA B C 1
ATOM 6974 O O . ALA B 1 437 ? 37.262 6.223 3.803 1.00 2.34 437 ALA B O 1
ATOM 6976 N N . GLY B 1 438 ? 35.909 4.448 3.437 1.00 2.17 438 GLY B N 1
ATOM 6977 C CA . GLY B 1 438 ? 36.990 3.466 3.537 1.00 2.06 438 GLY B CA 1
ATOM 6978 C C . GLY B 1 438 ? 37.937 3.594 2.362 1.00 2.10 438 GLY B C 1
ATOM 6979 O O . GLY B 1 438 ? 39.170 3.488 2.511 1.00 2.00 438 GLY B O 1
ATOM 6980 N N . GLU B 1 439 ? 37.363 3.865 1.191 1.00 2.00 439 GLU B N 1
ATOM 6981 C CA . GLU B 1 439 ? 38.178 4.037 -0.016 1.00 2.00 439 GLU B CA 1
ATOM 6982 C C . GLU B 1 439 ? 39.009 5.306 0.103 1.00 2.22 439 GLU B C 1
ATOM 6983 O O . GLU B 1 439 ? 40.158 5.350 -0.342 1.00 2.50 439 GLU B O 1
ATOM 6989 N N . VAL B 1 440 ? 38.417 6.354 0.687 1.00 2.00 440 VAL B N 1
ATOM 6990 C CA . VAL B 1 440 ? 39.146 7.607 0.922 1.00 2.00 440 VAL B CA 1
ATOM 6991 C C . VAL B 1 440 ? 40.317 7.434 1.909 1.00 2.34 440 VAL B C 1
ATOM 6992 O O . VAL B 1 440 ? 41.455 7.853 1.641 1.00 2.50 440 VAL B O 1
ATOM 6996 N N . ILE B 1 441 ? 40.050 6.827 3.056 1.00 2.17 441 ILE B N 1
ATOM 6997 C CA . ILE B 1 441 ? 41.038 6.828 4.125 1.00 2.11 441 ILE B CA 1
ATOM 6998 C C . ILE B 1 441 ? 42.188 5.822 3.891 1.00 2.00 441 ILE B C 1
ATOM 6999 O O . ILE B 1 441 ? 43.316 6.063 4.328 1.00 2.15 441 ILE B O 1
ATOM 7004 N N . GLN B 1 442 ? 41.923 4.717 3.203 1.00 2.00 442 GLN B N 1
ATOM 7005 C CA . GLN B 1 442 ? 42.943 3.656 3.094 1.00 2.00 442 GLN B CA 1
ATOM 7006 C C . GLN B 1 442 ? 44.351 4.161 2.750 1.00 2.00 442 GLN B C 1
ATOM 7007 O O . GLN B 1 442 ? 45.345 3.815 3.436 1.00 2.37 442 GLN B O 1
ATOM 7013 N N . GLY B 1 443 ? 44.460 4.909 1.653 1.00 2.00 443 GLY B N 1
ATOM 7014 C CA . GLY B 1 443 ? 45.760 5.395 1.185 1.00 2.08 443 GLY B CA 1
ATOM 7015 C C . GLY B 1 443 ? 46.443 6.317 2.175 1.00 2.01 443 GLY B C 1
ATOM 7016 O O . GLY B 1 443 ? 47.676 6.334 2.290 1.00 2.27 443 GLY B O 1
ATOM 7017 N N . PHE B 1 444 ? 45.631 7.122 2.859 1.00 2.25 444 PHE B N 1
ATOM 7018 C CA . PHE B 1 444 ? 46.131 8.042 3.879 1.00 2.36 444 PHE B CA 1
ATOM 7019 C C . PHE B 1 444 ? 46.667 7.286 5.088 1.00 2.35 444 PHE B C 1
ATOM 7020 O O . PHE B 1 444 ? 47.588 7.757 5.757 1.00 2.58 444 PHE B O 1
ATOM 7028 N N . ALA B 1 445 ? 46.107 6.105 5.355 1.00 2.51 445 ALA B N 1
ATOM 7029 C CA . ALA B 1 445 ? 46.631 5.259 6.420 1.00 2.82 445 ALA B CA 1
ATOM 7030 C C . ALA B 1 445 ? 48.051 4.785 6.076 1.00 2.80 445 ALA B C 1
ATOM 7031 O O . ALA B 1 445 ? 48.904 4.735 6.958 1.00 2.90 445 ALA B O 1
ATOM 7033 N N . ALA B 1 446 ? 48.285 4.437 4.806 1.00 2.88 446 ALA B N 1
ATOM 7034 C CA . ALA B 1 446 ? 49.641 4.103 4.338 1.00 2.72 446 ALA B CA 1
ATOM 7035 C C . ALA B 1 446 ? 50.540 5.348 4.406 1.00 2.72 446 ALA B C 1
ATOM 7036 O O . ALA B 1 446 ? 51.706 5.232 4.777 1.00 2.89 446 ALA B O 1
ATOM 7038 N N . ALA B 1 447 ? 49.988 6.534 4.120 1.00 2.65 447 ALA B N 1
ATOM 7039 C CA . ALA B 1 447 ? 50.770 7.770 4.253 1.00 2.63 447 ALA B CA 1
ATOM 7040 C C . ALA B 1 447 ? 51.221 8.020 5.702 1.00 3.12 447 ALA B C 1
ATOM 7041 O O . ALA B 1 447 ? 52.388 8.373 5.948 1.00 2.99 447 ALA B O 1
ATOM 7043 N N . LEU B 1 448 ? 50.312 7.813 6.656 1.00 3.09 448 LEU B N 1
ATOM 7044 C CA . LEU B 1 448 ? 50.619 7.946 8.075 1.00 5.07 448 LEU B CA 1
ATOM 7045 C C . LEU B 1 448 ? 51.748 6.989 8.480 1.00 5.27 448 LEU B C 1
ATOM 7046 O O . LEU B 1 448 ? 52.687 7.400 9.153 1.00 5.47 448 LEU B O 1
ATOM 7051 N N . LYS B 1 449 ? 51.681 5.736 8.022 1.00 5.27 449 LYS B N 1
ATOM 7052 C CA . LYS B 1 449 ? 52.779 4.782 8.245 1.00 5.39 449 LYS B CA 1
ATOM 7053 C C . LYS B 1 449 ? 54.106 5.217 7.588 1.00 6.04 449 LYS B C 1
ATOM 7054 O O . LYS B 1 449 ? 55.189 4.796 8.018 1.00 5.91 449 LYS B O 1
ATOM 7060 N N . SER B 1 450 ? 54.022 6.063 6.567 1.00 5.58 450 SER B N 1
ATOM 7061 C CA . SER B 1 450 ? 55.205 6.620 5.887 1.00 6.59 450 SER B CA 1
ATOM 7062 C C . SER B 1 450 ? 55.675 7.965 6.478 1.00 5.95 450 SER B C 1
ATOM 7063 O O . SER B 1 450 ? 56.544 8.638 5.893 1.00 6.29 450 SER B O 1
ATOM 7066 N N . GLY B 1 451 ? 55.078 8.378 7.599 1.00 5.09 451 GLY B N 1
ATOM 7067 C CA . GLY B 1 451 ? 55.494 9.587 8.314 1.00 3.72 451 GLY B CA 1
ATOM 7068 C C . GLY B 1 451 ? 54.858 10.881 7.840 1.00 3.11 451 GLY B C 1
ATOM 7069 O O . GLY B 1 451 ? 55.416 11.951 8.028 1.00 2.93 451 GLY B O 1
ATOM 7070 N N . LEU B 1 452 ? 53.661 10.781 7.253 1.00 2.95 452 LEU B N 1
ATOM 7071 C CA . LEU B 1 452 ? 52.934 11.952 6.722 1.00 2.81 452 LEU B CA 1
ATOM 7072 C C . LEU B 1 452 ? 52.954 13.183 7.634 1.00 2.83 452 LEU B C 1
ATOM 7073 O O . LEU B 1 452 ? 52.546 13.115 8.795 1.00 2.77 452 LEU B O 1
ATOM 7078 N N . THR B 1 453 ? 53.393 14.317 7.082 1.00 2.79 453 THR B N 1
ATOM 7079 C CA . THR B 1 453 ? 53.308 15.610 7.760 1.00 3.16 453 THR B CA 1
ATOM 7080 C C . THR B 1 453 ? 52.266 16.497 7.095 1.00 2.99 453 THR B C 1
ATOM 7081 O O . THR B 1 453 ? 51.868 16.246 5.950 1.00 2.73 453 THR B O 1
ATOM 7085 N N . ILE B 1 454 ? 51.870 17.560 7.802 1.00 3.00 454 ILE B N 1
ATOM 7086 C CA . ILE B 1 454 ? 50.941 18.550 7.253 1.00 3.33 454 ILE B CA 1
ATOM 7087 C C . ILE B 1 454 ? 51.504 19.154 5.974 1.00 3.96 454 ILE B C 1
ATOM 7088 O O . ILE B 1 454 ? 50.775 19.281 4.979 1.00 3.13 454 ILE B O 1
ATOM 7093 N N . ASN B 1 455 ? 52.787 19.523 5.974 1.00 4.28 455 ASN B N 1
ATOM 7094 C CA . ASN B 1 455 ? 53.369 20.073 4.757 1.00 5.44 455 ASN B CA 1
ATOM 7095 C C . ASN B 1 455 ? 53.228 19.131 3.547 1.00 4.66 455 ASN B C 1
ATOM 7096 O O . ASN B 1 455 ? 52.828 19.565 2.457 1.00 3.99 455 ASN B O 1
ATOM 7101 N N . THR B 1 456 ? 53.574 17.865 3.721 1.00 3.70 456 THR B N 1
ATOM 7102 C CA . THR B 1 456 ? 53.443 16.919 2.611 1.00 4.97 456 THR B CA 1
ATOM 7103 C C . THR B 1 456 ? 51.988 16.743 2.183 1.00 4.27 456 THR B C 1
ATOM 7104 O O . THR B 1 456 ? 51.692 16.691 0.969 1.00 3.86 456 THR B O 1
ATOM 7108 N N . LEU B 1 457 ? 51.090 16.686 3.164 1.00 2.95 457 LEU B N 1
ATOM 7109 C CA . LEU B 1 457 ? 49.663 16.482 2.895 1.00 2.81 457 LEU B CA 1
ATOM 7110 C C . LEU B 1 457 ? 49.105 17.633 2.052 1.00 3.47 457 LEU B C 1
ATOM 7111 O O . LEU B 1 457 ? 48.465 17.417 1.009 1.00 3.06 457 LEU B O 1
ATOM 7116 N N . ILE B 1 458 ? 49.336 18.857 2.516 1.00 2.85 458 ILE B N 1
ATOM 7117 C CA . ILE B 1 458 ? 48.751 20.048 1.870 1.00 2.93 458 ILE B CA 1
ATOM 7118 C C . ILE B 1 458 ? 49.368 20.315 0.482 1.00 2.75 458 ILE B C 1
ATOM 7119 O O . ILE B 1 458 ? 48.722 20.891 -0.392 1.00 2.39 458 ILE B O 1
ATOM 7124 N N . ASN B 1 459 ? 50.604 19.864 0.287 1.00 2.46 459 ASN B N 1
ATOM 7125 C CA . ASN B 1 459 ? 51.301 20.033 -0.983 1.00 2.57 459 ASN B CA 1
ATOM 7126 C C . ASN B 1 459 ? 51.152 18.845 -1.958 1.00 2.63 459 ASN B C 1
ATOM 7127 O O . ASN B 1 459 ? 51.664 18.872 -3.103 1.00 2.53 459 ASN B O 1
ATOM 7132 N N . THR B 1 460 ? 50.443 17.810 -1.520 1.00 2.47 460 THR B N 1
ATOM 7133 C CA . THR B 1 460 ? 50.081 16.730 -2.440 1.00 2.53 460 THR B CA 1
ATOM 7134 C C . THR B 1 460 ? 48.995 17.275 -3.362 1.00 2.48 460 THR B C 1
ATOM 7135 O O . THR B 1 460 ? 48.021 17.847 -2.882 1.00 2.56 460 THR B O 1
ATOM 7139 N N . VAL B 1 461 ? 49.159 17.114 -4.669 1.00 2.19 461 VAL B N 1
ATOM 7140 C CA . VAL B 1 461 ? 48.197 17.698 -5.603 1.00 2.00 461 VAL B CA 1
ATOM 7141 C C . VAL B 1 461 ? 46.915 16.865 -5.525 1.00 2.23 461 VAL B C 1
ATOM 7142 O O . VAL B 1 461 ? 46.976 15.632 -5.509 1.00 2.26 461 VAL B O 1
ATOM 7146 N N . GLY B 1 462 ? 45.766 17.547 -5.435 1.00 2.18 462 GLY B N 1
ATOM 7147 C CA . GLY B 1 462 ? 44.495 16.820 -5.346 1.00 2.18 462 GLY B CA 1
ATOM 7148 C C . GLY B 1 462 ? 44.120 16.181 -6.684 1.00 2.04 462 GLY B C 1
ATOM 7149 O O . GLY B 1 462 ? 44.556 16.655 -7.750 1.00 2.17 462 GLY B O 1
ATOM 7150 N N . ILE B 1 463 ? 43.340 15.096 -6.634 1.00 2.00 463 ILE B N 1
ATOM 7151 C CA . ILE B 1 463 ? 42.651 14.575 -7.830 1.00 2.00 463 ILE B CA 1
ATOM 7152 C C . ILE B 1 463 ? 41.249 15.208 -7.888 1.00 2.00 463 ILE B C 1
ATOM 7153 O O . ILE B 1 463 ? 40.464 15.090 -6.936 1.00 2.00 463 ILE B O 1
ATOM 7158 N N . HIS B 1 464 ? 40.947 15.906 -8.987 1.00 2.00 464 HIS B N 1
ATOM 7159 C CA . HIS B 1 464 ? 39.688 16.660 -9.087 1.00 2.00 464 HIS B CA 1
ATOM 7160 C C . HIS B 1 464 ? 38.826 16.090 -10.211 1.00 2.00 464 HIS B C 1
ATOM 7161 O O . HIS B 1 464 ? 39.358 15.807 -11.281 1.00 2.00 464 HIS B O 1
ATOM 7168 N N . PRO B 1 465 ? 37.497 15.975 -10.002 1.00 2.00 465 PRO B N 1
ATOM 7169 C CA . PRO B 1 465 ? 36.712 16.189 -8.770 1.00 2.00 465 PRO B CA 1
ATOM 7170 C C . PRO B 1 465 ? 36.530 14.891 -7.977 1.00 2.00 465 PRO B C 1
ATOM 7171 O O . PRO B 1 465 ? 36.016 13.910 -8.507 1.00 2.00 465 PRO B O 1
ATOM 7175 N N . THR B 1 466 ? 36.993 14.902 -6.725 1.00 2.00 466 THR B N 1
ATOM 7176 C CA . THR B 1 466 ? 36.757 13.794 -5.790 1.00 2.00 466 THR B CA 1
ATOM 7177 C C . THR B 1 466 ? 36.403 14.375 -4.425 1.00 2.00 466 THR B C 1
ATOM 7178 O O . THR B 1 466 ? 36.469 15.589 -4.227 1.00 2.00 466 THR B O 1
ATOM 7182 N N . THR B 1 467 ? 36.039 13.508 -3.480 1.00 2.00 467 THR B N 1
ATOM 7183 C CA . THR B 1 467 ? 35.962 13.984 -2.098 1.00 2.00 467 THR B CA 1
ATOM 7184 C C . THR B 1 467 ? 37.280 13.761 -1.348 1.00 2.00 467 THR B C 1
ATOM 7185 O O . THR B 1 467 ? 37.600 14.501 -0.408 1.00 2.00 467 THR B O 1
ATOM 7189 N N . ALA B 1 468 ? 38.062 12.768 -1.760 1.00 2.00 468 ALA B N 1
ATOM 7190 C CA . ALA B 1 468 ? 39.371 12.557 -1.114 1.00 2.00 468 ALA B CA 1
ATOM 7191 C C . ALA B 1 468 ? 40.282 13.777 -1.227 1.00 2.00 468 ALA B C 1
ATOM 7192 O O . ALA B 1 468 ? 41.111 14.021 -0.354 1.00 2.00 468 ALA B O 1
ATOM 7194 N N . GLU B 1 469 ? 40.165 14.526 -2.320 1.00 2.00 469 GLU B N 1
ATOM 7195 C CA . GLU B 1 469 ? 41.035 15.694 -2.504 1.00 2.00 469 GLU B CA 1
ATOM 7196 C C . GLU B 1 469 ? 40.850 16.745 -1.397 1.00 2.00 469 GLU B C 1
ATOM 7197 O O . GLU B 1 469 ? 41.695 17.651 -1.208 1.00 2.00 469 GLU B O 1
ATOM 7203 N N . GLU B 1 470 ? 39.729 16.645 -0.686 1.00 2.00 470 GLU B N 1
ATOM 7204 C CA . GLU B 1 470 ? 39.476 17.575 0.408 1.00 2.00 470 GLU B CA 1
ATOM 7205 C C . GLU B 1 470 ? 40.565 17.518 1.476 1.00 2.00 470 GLU B C 1
ATOM 7206 O O . GLU B 1 470 ? 40.870 18.525 2.109 1.00 2.00 470 GLU B O 1
ATOM 7212 N N . PHE B 1 471 ? 41.189 16.357 1.656 1.00 2.00 471 PHE B N 1
ATOM 7213 C CA . PHE B 1 471 ? 42.283 16.258 2.626 1.00 2.00 471 PHE B CA 1
ATOM 7214 C C . PHE B 1 471 ? 43.503 17.101 2.222 1.00 2.02 471 PHE B C 1
ATOM 7215 O O . PHE B 1 471 ? 44.250 17.546 3.090 1.00 2.00 471 PHE B O 1
ATOM 7223 N N . THR B 1 472 ? 43.698 17.328 0.919 1.00 2.00 472 THR B N 1
ATOM 7224 C CA . THR B 1 472 ? 44.915 17.998 0.453 1.00 2.07 472 THR B CA 1
ATOM 7225 C C . THR B 1 472 ? 44.761 19.520 0.434 1.00 2.00 472 THR B C 1
ATOM 7226 O O . THR B 1 472 ? 45.707 20.256 0.138 1.00 2.04 472 THR B O 1
ATOM 7230 N N . ARG B 1 473 ? 43.554 20.008 0.705 1.00 2.00 473 ARG B N 1
ATOM 7231 C CA . ARG B 1 473 ? 43.332 21.455 0.699 1.00 2.33 473 ARG B CA 1
ATOM 7232 C C . ARG B 1 473 ? 42.668 21.951 1.964 1.00 2.84 473 ARG B C 1
ATOM 7233 O O . ARG B 1 473 ? 41.993 22.986 1.971 1.00 3.16 473 ARG B O 1
ATOM 7241 N N . LEU B 1 474 ? 42.870 21.222 3.050 1.00 2.95 474 LEU B N 1
ATOM 7242 C CA . LEU B 1 474 ? 42.511 21.749 4.366 1.00 2.97 474 LEU B CA 1
ATOM 7243 C C . LEU B 1 474 ? 43.306 23.021 4.627 1.00 3.67 474 LEU B C 1
ATOM 7244 O O . LEU B 1 474 ? 44.490 23.150 4.231 1.00 4.67 474 LEU B O 1
ATOM 7249 N N . ALA B 1 475 ? 42.658 23.967 5.288 1.00 3.08 475 ALA B N 1
ATOM 7250 C CA . ALA B 1 475 ? 43.268 25.255 5.540 1.00 3.39 475 ALA B CA 1
ATOM 7251 C C . ALA B 1 475 ? 42.791 25.880 6.846 1.00 3.36 475 ALA B C 1
ATOM 7252 O O . ALA B 1 475 ? 43.549 26.628 7.468 1.00 3.19 475 ALA B O 1
ATOM 7254 N N . ILE B 1 476 ? 41.554 25.596 7.260 1.00 2.84 476 ILE B N 1
ATOM 7255 C CA . ILE B 1 476 ? 41.014 26.243 8.468 1.00 2.69 476 ILE B CA 1
ATOM 7256 C C . ILE B 1 476 ? 41.384 25.473 9.731 1.00 2.98 476 ILE B C 1
ATOM 7257 O O . ILE B 1 476 ? 41.052 24.294 9.848 1.00 2.88 476 ILE B O 1
ATOM 7262 N N . THR B 1 477 ? 42.057 26.135 10.678 1.00 3.00 477 THR B N 1
ATOM 7263 C CA . THR B 1 477 ? 42.433 25.455 11.903 1.00 4.18 477 THR B CA 1
ATOM 7264 C C . THR B 1 477 ? 41.458 25.814 12.995 1.00 5.18 477 THR B C 1
ATOM 7265 O O . THR B 1 477 ? 40.975 26.948 13.043 1.00 4.81 477 THR B O 1
ATOM 7269 N N . LYS B 1 478 ? 41.149 24.857 13.864 1.00 5.73 478 LYS B N 1
ATOM 7270 C CA . LYS B 1 478 ? 40.275 25.155 15.007 1.00 7.20 478 LYS B CA 1
ATOM 7271 C C . LYS B 1 478 ? 40.846 26.236 15.902 1.00 8.43 478 LYS B C 1
ATOM 7272 O O . LYS B 1 478 ? 40.114 27.115 16.382 1.00 7.57 478 LYS B O 1
ATOM 7278 N N . ARG B 1 479 ? 42.152 26.190 16.136 1.00 9.62 479 ARG B N 1
ATOM 7279 C CA . ARG B 1 479 ? 42.781 27.345 16.771 1.00 12.97 479 ARG B CA 1
ATOM 7280 C C . ARG B 1 479 ? 42.876 28.553 15.813 1.00 13.40 479 ARG B C 1
ATOM 7281 O O . ARG B 1 479 ? 42.303 29.636 16.074 1.00 14.24 479 ARG B O 1
#

Secondary structure (DSSP, 8-state):
--SEEEEEE--SHHHHHHHHHHHHTT--EEEE---PPPTTTT----SS-HHHHHSHHHHHHHHHHHHHHHHHHHHHHTTB-------B-HHHHHHHHHHHHHHHHHHHHHHHHHTT-EEE-SEEEEEETTEEEEE-TT--EEEEEEEEEE---EEE---SSTTHHHH-B-HHHHTT-SS---EEEEE--SHHHHHHHHHHHHTT-EEEEEESS-SSTTS-HHHHHHHHHHHHHTT--EEETEEEEEEEE-TTS-EEEEEEETTT--EEEEEESEEEE-S-EEE--GGGTGGGTT---BTTBB---TT-B-SSTTEEE-STTBTTS---HHHHHHHHHHHHHHHHS---PPP--TT--EEE-SSSEEEEEE--HHHHHHHH-GGGEEEEEEE---GGGTTTT---TT-EEEEEEESSTT-BEEEEEEEETTHHHHHHHHHHHHHTT-BHHHHHTSPPPSS-SGGGGGG---BTTTBT-/--SEEEEEE--SHHHHHHHHHHHHTT--EEEE---PPPTTT-----SS-HHHHHSHHHHHHHHHHHHHHHHHHHHHHTTB-------B-HHHHHHHHHHHHHHHHHHHHHHHHHTT-EEE-EEEEEEETTEEEEEESS-B--EEEEEEEE---EEE---SSTTHHHH-B-HHHHTT-SS---EEEEE--SHHHHHHHHHHHHTT-EEEEEESS-SSTTS-HHHHHHHHHHHHHTT--EEETEEEEEEEE-TTSPEEEEEEETTT--EEEEEESEEEE-S-EEE--GGGTGGGTT---BTTBB---TTSB-SSTTEEE-GGGBTTS---HHHHHHHHHHHHHHHHS---PPP--TT--EEE--SSEEEEEE--HHHHHHHH-GGGEEEEEEE---GGGTTTT---TT-EEEEEEESSTT-BEEEEEEEETTHHHHHHHHHHHHHTT-BHHHHHHSPPPSS-SGGGGGG---B--

Nearest PDB structures (foldseek):
  2nvk-assembly1_X  TM=9.964E-01  e=3.645E-97  Drosophila melanogaster
  1zdl-assembly1_A  TM=9.818E-01  e=4.000E-70  Mus musculus
  8plm-assembly1_A-2  TM=9.794E-01  e=1.125E-67  Schistosoma mansoni
  8plf-assembly1_A  TM=9.736E-01  e=3.203E-67  Schistosoma mansoni
  5w1l-assembly2_B  TM=9.746E-01  e=2.259E-67  Echinococcus granulosus

Organism: Drosophila melanogaster (NCBI:txid7227)

InterPro domains:
  IPR001100 Pyridine nucleotide-disulphide oxidoreductase, class I [PIRSF000350] (105-595)
  IPR004099 Pyridine nucleotide-disulphide oxidoreductase, dimerisation domain [PF02852] (467-579)
  IPR006338 Thioredoxin/glutathione reductase selenoprotein [TIGR01438] (113-595)
  IPR012999 Pyridine nucleotide-disulphide oxidoreductase, class I, active site [PS00076] (159-169)
  IPR016156 FAD/NAD-linked reductase, dimerisation domain superfamily [G3DSA:3.30.390.30] (466-596)
  IPR016156 FAD/NAD-linked reductase, dimerisation domain superfamily [SSF55424] (464-595)
  IPR023753 FAD/NAD(P)-binding domain [PF07992] (115-447)
  IPR036188 FAD/NAD(P)-binding domain superfamily [G3DSA:3.50.50.60] (115-455)
  IPR036188 FAD/NAD(P)-binding domain superfamily [G3DSA:3.50.50.60] (277-399)
  IPR036188 FAD/NAD(P)-binding domain superfamily [SSF51905] (113-456)
  IPR046952 Glutathione reductase/thioredoxin reductase-like [PTHR42737] (106-582)

B-factor: mean 6.96, std 5.5, range [2.0, 35.02]

Foldseek 3Di:
DFPWQEEEEAQALQRVLQLLLLLVLPTQYEYEHEWQAAQPVRFTDAGHDCCLQQRVQLLVLLLVVLVVLVVQLLVVLVPDPGDNDDADDLQVSLVVSVVSSVVVRVVSVVSCVVRNHHYHHFHWADQAQFWIWTHDPVGIDIGGHQFYEYEHAWAADWDPAAPGRVAAAESSQVSNPPDQQAAEEQEDQALRSQSVLQSCLSNVHAYEYEEQAAHHPPAQRVLRVLLVVVVVVSVHHYHYNKDWHYWDADPVRWIKIWMARNPPRDIDIDTGNHYYYRHDIAAPPVSHNVVNHPFDADGSAGEADQLQDTVRRRYGYAANRYPDADRDSVRSSVQSSVSSCVVRVVDPDTRDRAFDKDWRSHNFIKIKTFDHQVRLCVVPNPVQKWKFKDFDDQPSCPSVVNDSPSFMKMWIFGPDDQTFTGMIMGTGPPNVVLCVVVSVVSVVGDHLVNQLPPQADPPDSSSVSNPRQQIPVRTND/DFPWQEEEEAQALQRVLLLLLLLVLPTQYEYEHEWQAAFAVRQTAAGHDCCLQLRVQLLVLLLVVLVVLVVQLLVVLVPDPGDSPDADDVQVSLCVSVVVSNVVRVVSVVVCVVSNHHYDHFHWADQALFKIWGQHPVGIDIGGHQFYEYEQAWAADFDPAAPGRNAAAESSQVSNPPDQQAEEEQEAQALRSQSVLQSSVSNPHAYEYEEQAAHHPPAQRVLRVLLVVVSVVSVHHYHYNKDWHYWDQDPVRWIKIWMARNPPRDIDIDTGNHYYYRHDIAAPPPSHNVVNHPFDADGSAGEADQLQDTPRHRYGYAANRYPDADRDSVRSSVQSNVSSCVVRVVDDDTRDRAFDKDWRSGNFIKIKTFDHQVVCCVPPNPVQKKKFKDQDDQPSCVSVVNDSPSQMWMWIFGRDDQGFTGMIMGTGPPNVVLCVVVSVVSVVRDHLVVQLPPQADPPDSSSVSNPGDDIPD

CATH classification: 3.50.50.60 (+2 more: 3.50.50.60, 3.30.390.30)

GO terms:
  GO:0004791 thioredoxin-disulfide reductase (NADPH) activity (F, IDA)
  GO:0042803 protein homodimerization activity (F, IDA)
  GO:0008340 determination of adult lifespan (P, TAS)
  GO:0005829 cytosol (C, HDA)
  GO:0016209 antioxidant activity (F, IDA)
  GO:0005737 cytoplasm (C, IDA)
  GO:0005739 mitochondrion (C, IDA)
  GO:0004791 thioredoxin-disulfide reductase (NADPH) activity (F, IMP)
  GO:0045454 cell redox homeostasis (P, IMP)